Protein AF-0000000076648312 (afdb_homodimer)

Foldseek 3Di:
DVVLQVVLCVVVPPVFKDQDPVVQCLQADDQQAQDGAPDTARMEGEDAALQSQLVSLQSCVVVVFFEFEGELSPFHHRLRHPNDYGYYYYHLNQADFPDDDLVQQKTKGFQRHQQVVVCVVCVVSQKHFQADDDRRHTNQQQQQQQFHDQQCLQQNTPLLWWDWFWWQFSNSDTDIQDDQHNDDPPDDNVSSVRRRNSQQGTGTTMTMTGIDGNFADKKKKKWFAAALLLLLVLLLCCLPPLPARWSGKKKWALLLLVLCCVQNDPLSVVVPDRSGIMIMTMHTHHPVSRVVSLVSSQVSSVVSHPTHIGIDPDPVSRVSSVVSVVCSVVSVVVPADPQKGKDKFKKFAPSVCLSVLQRVLVVLLVVLPWDKIKMFRSSRRMIMMMTIDRPVPPVSVVSVVVSLVVSLVVRLVRVIARHDGSRQFQRCLVSVCVNQPDVRVVVVVVVSCVRPVLSSTSANTNHHDDPVRDD/DVVLQVVLCVVVPPVFKDQDPVVQCLQADDQQAQDGAPDTARMEGEDAALQSQLVSLQSCLVVVFFEFEDELSPFHHRLRHPNPYGYYYYHLNQADFPDDDLVQQKTKGFQRHQQVVVCVVCVVSQKHFQADDDRRGTNQQQQQQQFHDQQCLPQNTPLSWWDWFWWQFSNSDTDIQDDQHNDDPPDDNVSSVRRRNSQQGTGTTMTMTGIDGNFADKKKKKWFAAALLLLLVLLLCCLPPLPARFSGKKKWALLLLVLCCVQNDPLSVVVNDDSHIMIMTMHTHHPVSRVVSLVSSQVSSVVSHPTHIGIDPDVVSRVSSVVSVVCSVVSVVVPADPQKGKDKFKKFAPSVCLSVLQRVLVVLLVVLPWDKIKMFRSSRRMIMMMTIDRPVPPVSVVSVVVSLVVSLVVRLVRVIARHDGSRCFQRCLVSVCVNQPDVRVVVVVVVSCVRPVLSSGSANTNHHDDPVRDD

Secondary structure (DSSP, 8-state):
-HHHHHHHHHHH-GGGEE--HHHHHHTT--TT-S---S---SEEE---SHHHHHHHHHHHHHHT--EEEESSS--SSSSS--SS--EEEEGGG---EEEEEGGGTEEEE-TT-BHHHHHHHHGGGTEE------TT-BHHHHHHHT---TTHHHH--GGGTEEEEEEE-TTS-EEE---S-S---SS--HHHHHTTSTTSS-EEEEEEEE-EEPPSEEEEEEEE-SSHHHHHHHHHHHHHHS----SEEEEE-HHHHHHHHHHS-HHHHTT---SS-EEEEEEEESHHHHHHHHHHHHHHTGGG-SS--EE-SSHHHHHHHHHHHHHHHHHHHHTPPTT-EEEEEEEE--GGGHHHHHHHHHHHHHTTSS-EEEEEEGGGTEEEEEEEE-TT-HHHHHHHHHHHHHHHHHHHHTT-BS-SSS--TTTTHHHHHHHHHHHHHHHHHHHHHHH-TT--BSTTSSSPPPTTS--/-HHHHHHHHHHH-GGGEE--HHHHHHTT--TT-S---S---SEEE---SHHHHHHHHHHHHHHT--EEEESSS--SSSSS--SS--EEEEGGG---EEEEETTTTEEEE-TT-BHHHHHHHHGGGTEE------TT-BHHHHHHHT---TTHHHH--GGGTEEEEEEE-TTS-EEE---S-S---SS--HHHHHTTSTTSS-EEEEEEEE-EEPPSEEEEEEEE-SSHHHHHHHHHHHHHHS----SEEEEE-HHHHHHHHHHS-HHHHTT---SS-EEEEEEEESHHHHHHHHHHHHHHTGGG-SS--EE-SSHHHHHHHHHHHHHHHHHHHHTPPTT-EEEEEEEE--GGGHHHHHHHHHHHHHTTSS-EEEEEEGGGTEEEEEEEE-TT-HHHHHHHHHHHHHHHHHHHHTT-BS-SSS--TTTTHHHHHHHHHHHHHHHHHHHHHHH-TT--BSTTSSSPPPTTS--

Structure (mmCIF, N/CA/C/O backbone):
data_AF-0000000076648312-model_v1
#
loop_
_entity.id
_entity.type
_entity.pdbx_description
1 polymer 'D-lactate dehydrogenase (cytochrome)'
#
loop_
_atom_site.group_PDB
_atom_site.id
_atom_site.type_symbol
_atom_site.label_atom_id
_atom_site.label_alt_id
_atom_site.label_comp_id
_atom_site.label_asym_id
_atom_site.label_entity_id
_atom_site.label_seq_id
_atom_site.pdbx_PDB_ins_code
_atom_site.Cartn_x
_atom_site.Cartn_y
_atom_site.Cartn_z
_atom_site.occupancy
_atom_site.B_iso_or_equiv
_atom_site.auth_seq_id
_atom_site.auth_comp_id
_atom_site.auth_asym_id
_atom_site.auth_atom_id
_atom_site.pdbx_PDB_model_num
ATOM 1 N N . MET A 1 1 ? -26.594 9.453 26.062 1 91.06 1 MET A N 1
ATOM 2 C CA . MET A 1 1 ? -25.141 9.547 26.125 1 91.06 1 MET A CA 1
ATOM 3 C C . MET A 1 1 ? -24.641 9.383 27.547 1 91.06 1 MET A C 1
ATOM 5 O O . MET A 1 1 ? -23.703 8.617 27.797 1 91.06 1 MET A O 1
ATOM 9 N N . LEU A 1 2 ? -25.453 9.938 28.5 1 90.62 2 LEU A N 1
ATOM 10 C CA . LEU A 1 2 ? -25.016 9.828 29.891 1 90.62 2 LEU A CA 1
ATOM 11 C C . LEU A 1 2 ? -25.188 8.406 30.406 1 90.62 2 LEU A C 1
ATOM 13 O O . LEU A 1 2 ? -24.391 7.926 31.203 1 90.62 2 LEU A O 1
ATOM 17 N N . GLN A 1 3 ? -26.219 7.742 29.969 1 93.94 3 GLN A N 1
ATOM 18 C CA . GLN A 1 3 ? -26.438 6.352 30.344 1 93.94 3 GLN A CA 1
ATOM 19 C C . GLN A 1 3 ? -25.297 5.461 29.875 1 93.94 3 GLN A C 1
ATOM 21 O O . GLN A 1 3 ? -24.844 4.574 30.609 1 93.94 3 GLN A O 1
ATOM 26 N N . ALA A 1 4 ? -24.875 5.703 28.672 1 95.62 4 ALA A N 1
ATOM 27 C CA . ALA A 1 4 ? -23.734 4.949 28.141 1 95.62 4 ALA A CA 1
ATOM 28 C C . ALA A 1 4 ? -22.484 5.176 29 1 95.62 4 ALA A C 1
ATOM 30 O O . ALA A 1 4 ? -21.797 4.223 29.359 1 95.62 4 ALA A O 1
ATOM 31 N N . ALA A 1 5 ? -22.203 6.395 29.344 1 95.94 5 ALA A N 1
ATOM 32 C CA . ALA A 1 5 ? -21.016 6.73 30.141 1 95.94 5 ALA A CA 1
ATOM 33 C C . ALA A 1 5 ? -21.094 6.086 31.516 1 95.94 5 ALA A C 1
ATOM 35 O O . ALA A 1 5 ? -20.078 5.617 32.031 1 95.94 5 ALA A O 1
ATOM 36 N N . GLU A 1 6 ? -22.281 6.094 32.062 1 95.81 6 GLU A N 1
ATOM 37 C CA . GLU A 1 6 ? -22.469 5.488 33.375 1 95.81 6 GLU A CA 1
ATOM 38 C C . GLU A 1 6 ? -22.266 3.977 33.344 1 95.81 6 GLU A C 1
ATOM 40 O O . GLU A 1 6 ? -21.625 3.404 34.219 1 95.81 6 GLU A O 1
ATOM 45 N N . GLU A 1 7 ? -22.828 3.422 32.312 1 97.19 7 GLU A N 1
ATOM 46 C CA . GLU A 1 7 ? -22.641 1.982 32.156 1 97.19 7 GLU A CA 1
ATOM 47 C C . GLU A 1 7 ? -21.172 1.639 31.938 1 97.19 7 GLU A C 1
ATOM 49 O O . GLU A 1 7 ? -20.672 0.642 32.469 1 97.19 7 GLU A O 1
ATOM 54 N N . ILE A 1 8 ? -20.5 2.412 31.188 1 97.44 8 ILE A N 1
ATOM 55 C CA . ILE A 1 8 ? -19.078 2.209 30.938 1 97.44 8 ILE A CA 1
ATOM 56 C C . ILE A 1 8 ? -18.281 2.381 32.219 1 97.44 8 ILE A C 1
ATOM 58 O O . ILE A 1 8 ? -17.359 1.611 32.5 1 97.44 8 ILE A O 1
ATOM 62 N N . THR A 1 9 ? -18.688 3.348 33.031 1 96.06 9 THR A N 1
ATOM 63 C CA . THR A 1 9 ? -18.047 3.561 34.312 1 96.06 9 THR A CA 1
ATOM 64 C C . THR A 1 9 ? -18.203 2.328 35.219 1 96.06 9 THR A C 1
ATOM 66 O O . THR A 1 9 ? -17.281 1.95 35.938 1 96.06 9 THR A O 1
ATOM 69 N N . GLY A 1 10 ? -19.328 1.762 35.188 1 95.69 10 GLY A N 1
ATOM 70 C CA . GLY A 1 10 ? -19.578 0.543 35.938 1 95.69 10 GLY A CA 1
ATOM 71 C C . GLY A 1 10 ? -18.688 -0.609 35.5 1 95.69 10 GLY A C 1
ATOM 72 O O . GLY A 1 10 ? -18.266 -1.409 36.344 1 95.69 10 GLY A O 1
ATOM 73 N N . PHE A 1 11 ? -18.406 -0.655 34.281 1 94.69 11 PHE A N 1
ATOM 74 C CA . PHE A 1 11 ? -17.609 -1.742 33.75 1 94.69 11 PHE A CA 1
ATOM 75 C C . PHE A 1 11 ? -16.125 -1.475 33.938 1 94.69 11 PHE A C 1
ATOM 77 O O . PHE A 1 11 ? -15.375 -2.361 34.375 1 94.69 11 PHE A O 1
ATOM 84 N N . LEU A 1 12 ? -15.578 -0.224 33.625 1 95.38 12 LEU A N 1
ATOM 85 C CA . LEU A 1 12 ? -14.156 0.091 33.625 1 95.38 12 LEU A CA 1
ATOM 86 C C . LEU A 1 12 ? -13.688 0.583 34.969 1 95.38 12 LEU A C 1
ATOM 88 O O . LEU A 1 12 ? -12.5 0.482 35.312 1 95.38 12 LEU A O 1
ATOM 92 N N . GLY A 1 13 ? -14.539 1.138 35.75 1 93.38 13 GLY A N 1
ATOM 93 C CA . GLY A 1 13 ? -14.18 1.819 37 1 93.38 13 GLY A CA 1
ATOM 94 C C . GLY A 1 13 ? -14.188 3.33 36.875 1 93.38 13 GLY A C 1
ATOM 95 O O . GLY A 1 13 ? -14.07 3.867 35.75 1 93.38 13 GLY A O 1
ATOM 96 N N . ASP A 1 14 ? -14.219 4.035 37.938 1 90.88 14 ASP A N 1
ATOM 97 C CA . ASP A 1 14 ? -14.367 5.484 38 1 90.88 14 ASP A CA 1
ATOM 98 C C . ASP A 1 14 ? -13.125 6.184 37.438 1 90.88 14 ASP A C 1
ATOM 100 O O . ASP A 1 14 ? -13.227 7.262 36.844 1 90.88 14 ASP A O 1
ATOM 104 N N . ASP A 1 15 ? -12.086 5.59 37.562 1 92.69 15 ASP A N 1
ATOM 105 C CA . ASP A 1 15 ? -10.836 6.219 37.156 1 92.69 15 ASP A CA 1
ATOM 106 C C . ASP A 1 15 ? -10.68 6.195 35.625 1 92.69 15 ASP A C 1
ATOM 108 O O . ASP A 1 15 ? -9.836 6.906 35.062 1 92.69 15 ASP A O 1
ATOM 112 N N . ALA A 1 16 ? -11.523 5.473 35.031 1 94.94 16 ALA A N 1
ATOM 113 C CA . ALA A 1 16 ? -11.383 5.297 33.594 1 94.94 16 ALA A CA 1
ATOM 114 C C . ALA A 1 16 ? -12.297 6.25 32.812 1 94.94 16 ALA A C 1
ATOM 116 O O . ALA A 1 16 ? -12.289 6.281 31.594 1 94.94 16 ALA A O 1
ATOM 117 N N . VAL A 1 17 ? -13.047 7.047 33.469 1 96.75 17 VAL A N 1
ATOM 118 C CA . VAL A 1 17 ? -13.977 7.984 32.844 1 96.75 17 VAL A CA 1
ATOM 119 C C . VAL A 1 17 ? -13.844 9.359 33.5 1 96.75 17 VAL A C 1
ATOM 121 O O . VAL A 1 17 ? -13.734 9.461 34.75 1 96.75 17 VAL A O 1
ATOM 124 N N . THR A 1 18 ? -13.75 10.375 32.75 1 97.12 18 THR A N 1
ATOM 125 C CA . THR A 1 18 ? -13.695 11.719 33.312 1 97.12 18 THR A CA 1
ATOM 126 C C . THR A 1 18 ? -14.711 12.633 32.656 1 97.12 18 THR A C 1
ATOM 128 O O . THR A 1 18 ? -15.031 12.453 31.469 1 97.12 18 THR A O 1
ATOM 131 N N . TYR A 1 19 ? -15.219 13.555 33.438 1 96.5 19 TYR A N 1
ATOM 132 C CA . TYR A 1 19 ? -16.156 14.57 33 1 96.5 19 TYR A CA 1
ATOM 133 C C . TYR A 1 19 ? -15.578 15.969 33.156 1 96.5 19 TYR A C 1
ATOM 135 O O . TYR A 1 19 ? -16.297 16.969 33.031 1 96.5 19 TYR A O 1
ATOM 143 N N . ASP A 1 20 ? -14.266 16.016 33.438 1 97.44 20 ASP A N 1
ATOM 144 C CA . ASP A 1 20 ? -13.586 17.281 33.688 1 97.44 20 ASP A CA 1
ATOM 145 C C . ASP A 1 20 ? -13.625 18.188 32.469 1 97.44 20 ASP A C 1
ATOM 147 O O . ASP A 1 20 ? -13.242 17.781 31.359 1 97.44 20 ASP A O 1
ATOM 151 N N . ALA A 1 21 ? -14.008 19.406 32.625 1 97.12 21 ALA A N 1
ATOM 152 C CA . ALA A 1 21 ? -14.234 20.344 31.516 1 97.12 21 ALA A CA 1
ATOM 153 C C . ALA A 1 21 ? -12.945 20.641 30.766 1 97.12 21 ALA A C 1
ATOM 155 O O . ALA A 1 21 ? -12.953 20.781 29.531 1 97.12 21 ALA A O 1
ATOM 156 N N . GLU A 1 22 ? -11.852 20.766 31.469 1 97.12 22 GLU A N 1
ATOM 157 C CA . GLU A 1 22 ? -10.578 21.062 30.812 1 97.12 22 GLU A CA 1
ATOM 158 C C . GLU A 1 22 ? -10.117 19.891 29.953 1 97.12 22 GLU A C 1
ATOM 160 O O . GLU A 1 22 ? -9.57 20.094 28.859 1 97.12 22 GLU A O 1
ATOM 165 N N . VAL A 1 23 ? -10.359 18.703 30.484 1 97.62 23 VAL A N 1
ATOM 166 C CA . VAL A 1 23 ? -10 17.5 29.75 1 97.62 23 VAL A CA 1
ATOM 167 C C . VAL A 1 23 ? -10.859 17.375 28.484 1 97.62 23 VAL A C 1
ATOM 169 O O . VAL A 1 23 ? -10.359 17.078 27.406 1 97.62 23 VAL A O 1
ATOM 172 N N . LEU A 1 24 ? -12.148 17.625 28.656 1 97.94 24 LEU A N 1
ATOM 173 C CA . LEU A 1 24 ? -13.062 17.594 27.516 1 97.94 24 LEU A CA 1
ATOM 174 C C . LEU A 1 24 ? -12.641 18.594 26.453 1 97.94 24 LEU A C 1
ATOM 176 O O . LEU A 1 24 ? -12.68 18.297 25.25 1 97.94 24 LEU A O 1
ATOM 180 N N . GLU A 1 25 ? -12.219 19.797 26.859 1 97 25 GLU A N 1
ATOM 181 C CA . GLU A 1 25 ? -11.781 20.828 25.922 1 97 25 GLU A CA 1
ATOM 182 C C . GLU A 1 25 ? -10.523 20.406 25.172 1 97 25 GLU A C 1
ATOM 184 O O . GLU A 1 25 ? -10.445 20.562 23.953 1 97 25 GLU A O 1
ATOM 189 N N . HIS A 1 26 ? -9.617 19.828 25.859 1 95.88 26 HIS A N 1
ATOM 190 C CA . HIS A 1 26 ? -8.359 19.391 25.281 1 95.88 26 HIS A CA 1
ATOM 191 C C . HIS A 1 26 ? -8.586 18.281 24.266 1 95.88 26 HIS A C 1
ATOM 193 O O . HIS A 1 26 ? -7.871 18.188 23.266 1 95.88 26 HIS A O 1
ATOM 199 N N . HIS A 1 27 ? -9.594 17.5 24.484 1 97.88 27 HIS A N 1
ATOM 200 C CA . HIS A 1 27 ? -9.844 16.328 23.641 1 97.88 27 HIS A CA 1
ATOM 201 C C . HIS A 1 27 ? -10.75 16.688 22.469 1 97.88 27 HIS A C 1
ATOM 203 O O . HIS A 1 27 ? -11.039 15.844 21.609 1 97.88 27 HIS A O 1
ATOM 209 N N . GLY A 1 28 ? -11.188 17.891 22.359 1 96.62 28 GLY A N 1
ATOM 210 C CA . GLY A 1 28 ? -12.078 18.281 21.281 1 96.62 28 GLY A CA 1
ATOM 211 C C . GLY A 1 28 ? -11.594 19.5 20.516 1 96.62 28 GLY A C 1
ATOM 212 O O . GLY A 1 28 ? -12.188 19.875 19.5 1 96.62 28 GLY A O 1
ATOM 213 N N . HIS A 1 29 ? -10.492 20.078 21.016 1 93.38 29 HIS A N 1
ATOM 214 C CA . HIS A 1 29 ? -10.016 21.328 20.422 1 93.38 29 HIS A CA 1
ATOM 215 C C . HIS A 1 29 ? -8.492 21.328 20.297 1 93.38 29 HIS A C 1
ATOM 217 O O . HIS A 1 29 ? -7.797 20.766 21.141 1 93.38 29 HIS A O 1
ATOM 223 N N . SER A 1 30 ? -8.062 21.891 19.203 1 89.31 30 SER A N 1
ATOM 224 C CA . SER A 1 30 ? -6.633 22.094 19 1 89.31 30 SER A CA 1
ATOM 225 C C . SER A 1 30 ? -6.348 23.484 18.453 1 89.31 30 SER A C 1
ATOM 227 O O . SER A 1 30 ? -6.996 23.938 17.5 1 89.31 30 SER A O 1
ATOM 229 N N . ASP A 1 31 ? -5.375 24.172 19.016 1 81.56 31 ASP A N 1
ATOM 230 C CA . ASP A 1 31 ? -4.992 25.516 18.578 1 81.56 31 ASP A CA 1
ATOM 231 C C . ASP A 1 31 ? -4.23 25.469 17.25 1 81.56 31 ASP A C 1
ATOM 233 O O . ASP A 1 31 ? -4.094 26.484 16.578 1 81.56 31 ASP A O 1
ATOM 237 N N . TRP A 1 32 ? -3.791 24.375 16.953 1 80.12 32 TRP A N 1
ATOM 238 C CA . TRP A 1 32 ? -2.992 24.297 15.727 1 80.12 32 TRP A CA 1
ATOM 239 C C . TRP A 1 32 ? -3.799 23.703 14.586 1 80.12 32 TRP A C 1
ATOM 241 O O . TRP A 1 32 ? -3.312 23.609 13.453 1 80.12 32 TRP A O 1
ATOM 251 N N . SER A 1 33 ? -4.973 23.297 14.906 1 88.12 33 SER A N 1
ATOM 252 C CA . SER A 1 33 ? -5.836 22.75 13.867 1 88.12 33 SER A CA 1
ATOM 253 C C . SER A 1 33 ? -6.52 23.859 13.078 1 88.12 33 SER A C 1
ATOM 255 O O . SER A 1 33 ? -6.938 24.875 13.656 1 88.12 33 SER A O 1
ATOM 257 N N . THR A 1 34 ? -6.605 23.703 11.82 1 86.31 34 THR A N 1
ATOM 258 C CA . THR A 1 34 ? -7.285 24.641 10.938 1 86.31 34 THR A CA 1
ATOM 259 C C . THR A 1 34 ? -8.797 24.594 11.148 1 86.31 34 THR A C 1
ATOM 261 O O . THR A 1 34 ? -9.5 25.562 10.852 1 86.31 34 THR A O 1
ATOM 264 N N . ALA A 1 35 ? -9.211 23.469 11.641 1 90 35 ALA A N 1
ATOM 265 C CA . ALA A 1 35 ? -10.648 23.297 11.828 1 90 35 ALA A CA 1
ATOM 266 C C . ALA A 1 35 ? -10.953 22.734 13.219 1 90 35 ALA A C 1
ATOM 268 O O . ALA A 1 35 ? -10.234 21.859 13.711 1 90 35 ALA A O 1
ATOM 269 N N . ASN A 1 36 ? -11.938 23.328 13.844 1 92.19 36 ASN A N 1
ATOM 270 C CA . ASN A 1 36 ? -12.445 22.891 15.141 1 92.19 36 ASN A CA 1
ATOM 271 C C . ASN A 1 36 ? -13.969 22.859 15.164 1 92.19 36 ASN A C 1
ATOM 273 O O . ASN A 1 36 ? -14.617 23.188 14.172 1 92.19 36 ASN A O 1
ATOM 277 N N . SER A 1 37 ? -14.516 22.297 16.172 1 93.62 37 SER A N 1
ATOM 278 C CA . SER A 1 37 ? -15.953 22.312 16.406 1 93.62 37 SER A CA 1
ATOM 279 C C . SER A 1 37 ? -16.297 22.953 17.734 1 93.62 37 SER A C 1
ATOM 281 O O . SER A 1 37 ? -15.445 23.094 18.609 1 93.62 37 SER A O 1
ATOM 283 N N . CYS A 1 38 ? -17.547 23.391 17.828 1 92.56 38 CYS A N 1
ATOM 284 C CA . CYS A 1 38 ? -18 24.016 19.078 1 92.56 38 CYS A CA 1
ATOM 285 C C . CYS A 1 38 ? -18.438 22.953 20.094 1 92.56 38 CYS A C 1
ATOM 287 O O . CYS A 1 38 ? -18.344 23.188 21.297 1 92.56 38 CYS A O 1
ATOM 289 N N . GLU A 1 39 ? -18.844 21.812 19.656 1 95 39 GLU A N 1
ATOM 290 C CA . GLU A 1 39 ? -19.312 20.75 20.547 1 95 39 GLU A CA 1
ATOM 291 C C . GLU A 1 39 ? -18.141 19.984 21.141 1 95 39 GLU A C 1
ATOM 293 O O . GLU A 1 39 ? -17.016 20.047 20.625 1 95 39 GLU A O 1
ATOM 298 N N . ARG A 1 40 ? -18.453 19.375 22.312 1 97.19 40 ARG A N 1
ATOM 299 C CA . ARG A 1 40 ? -17.484 18.531 23 1 97.19 40 ARG A CA 1
ATOM 300 C C . ARG A 1 40 ? -18.125 17.203 23.406 1 97.19 40 ARG A C 1
ATOM 302 O O . ARG A 1 40 ? -19.344 17.094 23.5 1 97.19 40 ARG A O 1
ATOM 309 N N . ALA A 1 41 ? -17.281 16.234 23.562 1 97.38 41 ALA A N 1
ATOM 310 C CA . ALA A 1 41 ? -17.75 14.953 24.109 1 97.38 41 ALA A CA 1
ATOM 311 C C . ALA A 1 41 ? -18.328 15.141 25.5 1 97.38 41 ALA A C 1
ATOM 313 O O . ALA A 1 41 ? -18 16.094 26.203 1 97.38 41 ALA A O 1
ATOM 314 N N . ILE A 1 42 ? -19.188 14.234 25.922 1 96.94 42 ILE A N 1
ATOM 315 C CA . ILE A 1 42 ? -19.812 14.328 27.234 1 96.94 42 ILE A CA 1
ATOM 316 C C . ILE A 1 42 ? -18.875 13.75 28.297 1 96.94 42 ILE A C 1
ATOM 318 O O . ILE A 1 42 ? -19 14.062 29.484 1 96.94 42 ILE A O 1
ATOM 322 N N . ALA A 1 43 ? -18 12.898 27.828 1 98 43 ALA A N 1
ATOM 323 C CA . ALA A 1 43 ? -17 12.273 28.703 1 98 43 ALA A CA 1
ATOM 324 C C . ALA A 1 43 ? -15.812 11.758 27.891 1 98 43 ALA A C 1
ATOM 326 O O . ALA A 1 43 ? -15.914 11.578 26.688 1 98 43 ALA A O 1
ATOM 327 N N . VAL A 1 44 ? -14.695 11.633 28.5 1 98.44 44 VAL A N 1
ATOM 328 C CA . VAL A 1 44 ? -13.523 10.961 27.969 1 98.44 44 VAL A CA 1
ATOM 329 C C . VAL A 1 44 ? -13.297 9.641 28.703 1 98.44 44 VAL A C 1
ATOM 331 O O . VAL A 1 44 ? -13.359 9.594 29.938 1 98.44 44 VAL A O 1
ATOM 334 N N . VAL A 1 45 ? -13.156 8.594 28 1 98.44 45 VAL A N 1
ATOM 335 C CA . VAL A 1 45 ? -12.906 7.281 28.578 1 98.44 45 VAL A CA 1
ATOM 336 C C . VAL A 1 45 ? -11.508 6.805 28.219 1 98.44 45 VAL A C 1
ATOM 338 O O . VAL A 1 45 ? -11.008 7.113 27.125 1 98.44 45 VAL A O 1
ATOM 341 N N . TYR A 1 46 ? -10.836 6.059 29.109 1 98.5 46 TYR A N 1
ATOM 342 C CA . TYR A 1 46 ? -9.461 5.594 28.938 1 98.5 46 TYR A CA 1
ATOM 343 C C . TYR A 1 46 ? -9.391 4.07 29 1 98.5 46 TYR A C 1
ATOM 345 O O . TYR A 1 46 ? -9.102 3.498 30.047 1 98.5 46 TYR A O 1
ATOM 353 N N . PRO A 1 47 ? -9.586 3.396 27.844 1 98.5 47 PRO A N 1
ATOM 354 C CA . PRO A 1 47 ? -9.453 1.938 27.859 1 98.5 47 PRO A CA 1
ATOM 355 C C . PRO A 1 47 ? -8.008 1.477 27.953 1 98.5 47 PRO A C 1
ATOM 357 O O . PRO A 1 47 ? -7.086 2.248 27.672 1 98.5 47 PRO A O 1
ATOM 360 N N . ARG A 1 48 ? -7.867 0.197 28.359 1 98 48 ARG A N 1
ATOM 361 C CA . ARG A 1 48 ? -6.523 -0.337 28.547 1 98 48 ARG A CA 1
ATOM 362 C C . ARG A 1 48 ? -6.34 -1.645 27.781 1 98 48 ARG A C 1
ATOM 364 O O . ARG A 1 48 ? -5.25 -2.221 27.781 1 98 48 ARG A O 1
ATOM 371 N N . SER A 1 49 ? -7.387 -2.094 27.125 1 98.31 49 SER A N 1
ATOM 372 C CA . SER A 1 49 ? -7.305 -3.346 26.391 1 98.31 49 SER A CA 1
ATOM 373 C C . SER A 1 49 ? -8.32 -3.377 25.25 1 98.31 49 SER A C 1
ATOM 375 O O . SER A 1 49 ? -9.25 -2.576 25.219 1 98.31 49 SER A O 1
ATOM 377 N N . THR A 1 50 ? -8.047 -4.293 24.344 1 98.75 50 THR A N 1
ATOM 378 C CA . THR A 1 50 ? -8.969 -4.5 23.234 1 98.75 50 THR A CA 1
ATOM 379 C C . THR A 1 50 ? -10.359 -4.875 23.75 1 98.75 50 THR A C 1
ATOM 381 O O . THR A 1 50 ? -11.367 -4.406 23.219 1 98.75 50 THR A O 1
ATOM 384 N N . GLU A 1 51 ? -10.422 -5.699 24.75 1 98.56 51 GLU A N 1
ATOM 385 C CA . GLU A 1 51 ? -11.695 -6.129 25.328 1 98.56 51 GLU A CA 1
ATOM 386 C C . GLU A 1 51 ? -12.477 -4.941 25.891 1 98.56 51 GLU A C 1
ATOM 388 O O . GLU A 1 51 ? -13.695 -4.867 25.734 1 98.56 51 GLU A O 1
ATOM 393 N N . GLU A 1 52 ? -11.758 -4.059 26.578 1 98.62 52 GLU A N 1
ATOM 394 C CA . GLU A 1 52 ? -12.414 -2.869 27.109 1 98.62 52 GLU A CA 1
ATOM 395 C C . GLU A 1 52 ? -12.961 -1.987 25.984 1 98.62 52 GLU A C 1
ATOM 397 O O . GLU A 1 52 ? -14.086 -1.489 26.078 1 98.62 52 GLU A O 1
ATOM 402 N N . VAL A 1 53 ? -12.18 -1.811 24.922 1 98.88 53 VAL A N 1
ATOM 403 C CA . VAL A 1 53 ? -12.641 -1.015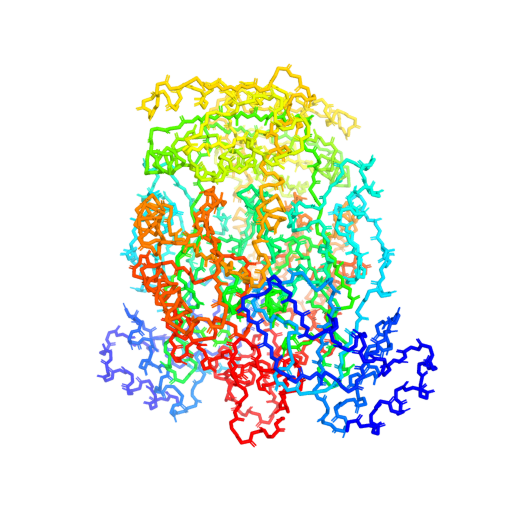 23.781 1 98.88 53 VAL A CA 1
ATOM 404 C C . VAL A 1 53 ? -13.875 -1.665 23.156 1 98.88 53 VAL A C 1
ATOM 406 O O . VAL A 1 53 ? -14.828 -0.976 22.797 1 98.88 53 VAL A O 1
ATOM 409 N N . SER A 1 54 ? -13.82 -2.971 23.031 1 98.88 54 SER A N 1
ATOM 410 C CA . SER A 1 54 ? -14.945 -3.723 22.469 1 98.88 54 SER A CA 1
ATOM 411 C C . SER A 1 54 ? -16.203 -3.518 23.312 1 98.88 54 SER A C 1
ATOM 413 O O . SER A 1 54 ? -17.281 -3.291 22.75 1 98.88 54 SER A O 1
ATOM 415 N N . THR A 1 55 ? -16.094 -3.602 24.594 1 98.69 55 THR A N 1
ATOM 416 C CA . THR A 1 55 ? -17.234 -3.416 25.484 1 98.69 55 THR A CA 1
ATOM 417 C C . THR A 1 55 ? -17.766 -1.993 25.391 1 98.69 55 THR A C 1
ATOM 419 O O . THR A 1 55 ? -18.984 -1.787 25.344 1 98.69 55 THR A O 1
ATOM 422 N N . ILE A 1 56 ? -16.891 -1.026 25.344 1 98.75 56 ILE A N 1
ATOM 423 C CA . ILE A 1 56 ? -17.297 0.367 25.188 1 98.75 56 ILE A CA 1
ATOM 424 C C . ILE A 1 56 ? -18.094 0.525 23.891 1 98.75 56 ILE A C 1
ATOM 426 O O . ILE A 1 56 ? -19.172 1.144 23.891 1 98.75 56 ILE A O 1
ATOM 430 N N . ALA A 1 57 ? -17.594 -0.055 22.797 1 98.75 57 ALA A N 1
ATOM 431 C CA . ALA A 1 57 ? -18.266 0.043 21.5 1 98.75 57 ALA A CA 1
ATOM 432 C C . ALA A 1 57 ? -19.672 -0.579 21.562 1 98.75 57 ALA A C 1
ATOM 434 O O . ALA A 1 57 ? -20.625 -0.026 21.031 1 98.75 57 ALA A O 1
ATOM 435 N N . ARG A 1 58 ? -19.781 -1.723 22.219 1 98.5 58 ARG A N 1
ATOM 436 C CA . ARG A 1 58 ? -21.062 -2.385 22.359 1 98.5 58 ARG A CA 1
ATOM 437 C C . ARG A 1 58 ? -22.062 -1.496 23.094 1 98.5 58 ARG A C 1
ATOM 439 O O . ARG A 1 58 ? -23.219 -1.384 22.703 1 98.5 58 ARG A O 1
ATOM 446 N N . ILE A 1 59 ? -21.609 -0.918 24.172 1 98.44 59 ILE A N 1
ATOM 447 C CA . ILE A 1 59 ? -22.469 -0.062 24.984 1 98.44 59 ILE A CA 1
ATOM 448 C C . ILE A 1 59 ? -22.875 1.169 24.188 1 98.44 59 ILE A C 1
ATOM 450 O O . ILE A 1 59 ? -24.062 1.542 24.172 1 98.44 59 ILE A O 1
ATOM 454 N N . CYS A 1 60 ? -21.891 1.794 23.516 1 98.19 60 CYS A N 1
ATOM 455 C CA . CYS A 1 60 ? -22.203 2.969 22.703 1 98.19 60 CYS A CA 1
ATOM 456 C C . CYS A 1 60 ? -23.188 2.627 21.594 1 98.19 60 CYS A C 1
ATOM 458 O O . CYS A 1 60 ? -24.062 3.428 21.266 1 98.19 60 CYS A O 1
ATOM 460 N N . SER A 1 61 ? -22.984 1.457 21 1 97.56 61 SER A N 1
ATOM 461 C CA . SER A 1 61 ? -23.922 1.014 19.969 1 97.56 61 SER A CA 1
ATOM 462 C C . SER A 1 61 ? -25.328 0.825 20.531 1 97.56 61 SER A C 1
ATOM 464 O O . SER A 1 61 ? -26.297 1.234 19.906 1 97.56 61 SER A O 1
ATOM 466 N N . LYS A 1 62 ? -25.422 0.204 21.672 1 97.19 62 LYS A N 1
ATOM 467 C CA . LYS A 1 62 ? -26.703 -0.02 22.344 1 97.19 62 LYS A CA 1
ATOM 468 C C . LYS A 1 62 ? -27.438 1.293 22.562 1 97.19 62 LYS A C 1
ATOM 470 O O . LYS A 1 62 ? -28.656 1.365 22.344 1 97.19 62 LYS A O 1
ATOM 475 N N . TYR A 1 63 ? -26.766 2.338 22.875 1 97.06 63 TYR A N 1
ATOM 476 C CA . TYR A 1 63 ? -27.391 3.607 23.234 1 97.06 63 TYR A CA 1
ATOM 477 C C . TYR A 1 63 ? -27.266 4.613 22.094 1 97.06 63 TYR A C 1
ATOM 479 O O . TYR A 1 63 ? -27.656 5.777 22.234 1 97.06 63 TYR A O 1
ATOM 487 N N . ARG A 1 64 ? -26.641 4.238 20.969 1 96.19 64 ARG A N 1
ATOM 488 C CA . ARG A 1 64 ? -26.453 5.07 19.781 1 96.19 64 ARG A CA 1
ATOM 489 C C . ARG A 1 64 ? -25.672 6.332 20.125 1 96.19 64 ARG A C 1
ATOM 491 O O . ARG A 1 64 ? -26.094 7.441 19.781 1 96.19 64 ARG A O 1
ATOM 498 N N . VAL A 1 65 ? -24.594 6.148 20.781 1 97.38 65 VAL A N 1
ATOM 499 C CA . VAL A 1 65 ? -23.703 7.242 21.172 1 97.38 65 VAL A CA 1
ATOM 500 C C . VAL A 1 65 ? -22.5 7.301 20.234 1 97.38 65 VAL A C 1
ATOM 502 O O . VAL A 1 65 ? -21.797 6.305 20.047 1 97.38 65 VAL A O 1
ATOM 505 N N . PRO A 1 66 ? -22.234 8.484 19.625 1 97.62 66 PRO A N 1
ATOM 506 C CA . PRO A 1 66 ? -21.031 8.633 18.797 1 97.62 66 PRO A CA 1
ATOM 507 C C . PRO A 1 66 ? -19.75 8.336 19.562 1 97.62 66 PRO A C 1
ATOM 509 O O . PRO A 1 66 ? -19.641 8.656 20.75 1 97.62 66 PRO A O 1
ATOM 512 N N . MET A 1 67 ? -18.844 7.711 18.906 1 98.56 67 MET A N 1
ATOM 513 C CA . MET A 1 67 ? -17.531 7.359 19.438 1 98.56 67 MET A CA 1
ATOM 514 C C . MET A 1 67 ? -16.422 8.094 18.688 1 98.56 67 MET A C 1
ATOM 516 O O . MET A 1 67 ? -16.312 7.977 17.469 1 98.56 67 MET A O 1
ATOM 520 N N . ILE A 1 68 ? -15.617 8.82 19.406 1 98.44 68 ILE A N 1
ATOM 521 C CA . ILE A 1 68 ? -14.523 9.57 18.797 1 98.44 68 ILE A CA 1
ATOM 522 C C . ILE A 1 68 ? -13.188 9.078 19.344 1 98.44 68 ILE A C 1
ATOM 524 O O . ILE A 1 68 ? -12.773 9.477 20.438 1 98.44 68 ILE A O 1
ATOM 528 N N . PRO A 1 69 ? -12.484 8.242 18.562 1 98.56 69 PRO A N 1
ATOM 529 C CA . PRO A 1 69 ? -11.156 7.84 19.016 1 98.56 69 PRO A CA 1
ATOM 530 C C . PRO A 1 69 ? -10.172 9.008 19.078 1 98.56 69 PRO A C 1
ATOM 532 O O . PRO A 1 69 ? -10.25 9.93 18.25 1 98.56 69 PRO A O 1
ATOM 535 N N . PHE A 1 70 ? -9.297 8.953 20.078 1 98.44 70 PHE A N 1
ATOM 536 C CA . PHE A 1 70 ? -8.32 10.008 20.328 1 98.44 70 PHE A CA 1
ATOM 537 C C . PHE A 1 70 ? -6.934 9.43 20.547 1 98.44 70 PHE A C 1
ATOM 539 O O . PHE A 1 70 ? -6.773 8.469 21.312 1 98.44 70 PHE A O 1
ATOM 546 N N . GLY A 1 71 ? -5.992 9.906 19.812 1 96.56 71 GLY A N 1
ATOM 547 C CA . GLY A 1 71 ? -4.594 9.562 20.016 1 96.56 71 GLY A CA 1
ATOM 548 C C . GLY A 1 71 ? -3.812 10.648 20.734 1 96.56 71 GLY A C 1
ATOM 549 O O . GLY A 1 71 ? -4.121 10.984 21.891 1 96.56 71 GLY A O 1
ATOM 550 N N . ALA A 1 72 ? -2.91 11.352 20 1 95.19 72 ALA A N 1
ATOM 551 C CA . ALA A 1 72 ? -2.049 12.352 20.625 1 95.19 72 ALA A CA 1
ATOM 552 C C . ALA A 1 72 ? -2.629 13.758 20.453 1 95.19 72 ALA A C 1
ATOM 554 O O . ALA A 1 72 ? -2.111 14.727 21.016 1 95.19 72 ALA A O 1
ATOM 555 N N . GLY A 1 73 ? -3.676 13.875 19.672 1 93.75 73 GLY A N 1
ATOM 556 C CA . GLY A 1 73 ? -4.285 15.18 19.453 1 93.75 73 GLY A CA 1
ATOM 557 C C . GLY A 1 73 ? -3.434 16.109 18.609 1 93.75 73 GLY A C 1
ATOM 558 O O . GLY A 1 73 ? -3.447 17.328 18.797 1 93.75 73 GLY A O 1
ATOM 559 N N . SER A 1 74 ? -2.715 15.523 17.672 1 90.12 74 SER A N 1
ATOM 560 C CA . SER A 1 74 ? -1.752 16.344 16.938 1 90.12 74 SER A CA 1
ATOM 561 C C . SER A 1 74 ? -2.217 16.594 15.516 1 90.12 74 SER A C 1
ATOM 563 O O . SER A 1 74 ? -1.519 17.25 14.734 1 90.12 74 SER A O 1
ATOM 565 N N . SER A 1 75 ? -3.383 16.094 15.125 1 92.5 75 SER A N 1
ATOM 566 C CA . SER A 1 75 ? -3.852 16.297 13.758 1 92.5 75 SER A CA 1
ATOM 567 C C . SER A 1 75 ? -4.25 17.75 13.508 1 92.5 75 SER A C 1
ATOM 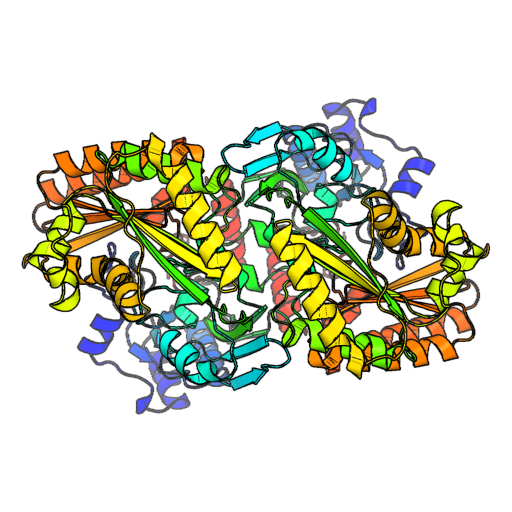569 O O . SER A 1 75 ? -4.57 18.469 14.445 1 92.5 75 SER A O 1
ATOM 571 N N . VAL A 1 76 ? -4.312 18.203 12.234 1 91.31 76 VAL A N 1
ATOM 572 C CA . VAL A 1 76 ? -4.41 19.625 11.992 1 91.31 76 VAL A CA 1
ATOM 573 C C . VAL A 1 76 ? -5.66 19.938 11.172 1 91.31 76 VAL A C 1
ATOM 575 O O . VAL A 1 76 ? -5.871 21.062 10.742 1 91.31 76 VAL A O 1
ATOM 578 N N . GLU A 1 77 ? -6.5 18.969 10.906 1 95 77 GLU A N 1
ATOM 579 C CA . GLU A 1 77 ? -7.672 19.219 10.07 1 95 77 GLU A CA 1
ATOM 580 C C . GLU A 1 77 ? -8.961 18.953 10.844 1 95 77 GLU A C 1
ATOM 582 O O . GLU A 1 77 ? -10.016 18.734 10.242 1 95 77 GLU A O 1
ATOM 587 N N . GLY A 1 78 ? -8.875 18.906 12.148 1 95.38 78 GLY A N 1
ATOM 588 C CA . GLY A 1 78 ? -10.062 18.641 12.953 1 95.38 78 GLY A CA 1
ATOM 589 C C . GLY A 1 78 ? -10.461 17.188 12.953 1 95.38 78 GLY A C 1
ATOM 590 O O . GLY A 1 78 ? -11.656 16.859 13.008 1 95.38 78 GLY A O 1
ATOM 591 N N . ASN A 1 79 ? -9.508 16.297 12.922 1 96.81 79 ASN A N 1
ATOM 592 C CA . ASN A 1 79 ? -9.758 14.867 12.805 1 96.81 79 ASN A CA 1
ATOM 593 C C . ASN A 1 79 ? -10.391 14.305 14.078 1 96.81 79 ASN A C 1
ATOM 595 O O . ASN A 1 79 ? -11.086 13.289 14.031 1 96.81 79 ASN A O 1
ATOM 599 N N . PHE A 1 80 ? -10.062 14.945 15.227 1 96.62 80 PHE A N 1
ATOM 600 C CA . PHE A 1 80 ? -10.625 14.438 16.469 1 96.62 80 PHE A CA 1
ATOM 601 C C . PHE A 1 80 ? -11.625 15.422 17.062 1 96.62 80 PHE A C 1
ATOM 603 O O . PHE A 1 80 ? -12.094 15.242 18.188 1 96.62 80 PHE A O 1
ATOM 610 N N . ALA A 1 81 ? -11.859 16.594 16.297 1 96.12 81 ALA A N 1
ATOM 611 C CA . ALA A 1 81 ? -12.93 17.5 16.703 1 96.12 81 ALA A CA 1
ATOM 612 C C . ALA A 1 81 ? -14.281 16.781 16.75 1 96.12 81 ALA A C 1
ATOM 614 O O . ALA A 1 81 ? -14.422 15.688 16.188 1 96.12 81 ALA A O 1
ATOM 615 N N . GLN A 1 82 ? -15.234 17.359 17.453 1 96.75 82 GLN A N 1
ATOM 616 C CA . GLN A 1 82 ? -16.469 16.625 17.719 1 96.75 82 GLN A CA 1
ATOM 617 C C . GLN A 1 82 ? -17.688 17.438 17.281 1 96.75 82 GLN A C 1
ATOM 619 O O . GLN A 1 82 ? -18.5 17.828 18.125 1 96.75 82 GLN A O 1
ATOM 624 N N . PRO A 1 83 ? -17.875 17.594 15.969 1 95.12 83 PRO A N 1
ATOM 625 C CA . PRO A 1 83 ? -19.094 18.281 15.523 1 95.12 83 PRO A CA 1
ATOM 626 C C . PRO A 1 83 ? -20.359 17.625 16.047 1 95.12 83 PRO A C 1
ATOM 628 O O . PRO A 1 83 ? -21.406 18.281 16.156 1 95.12 83 PRO A O 1
ATOM 631 N N . TYR A 1 84 ? -20.281 16.406 16.344 1 94.44 84 TYR A N 1
ATOM 632 C CA . TYR A 1 84 ? -21.297 15.656 17.062 1 94.44 84 TYR A CA 1
ATOM 633 C C . TYR A 1 84 ? -20.781 15.148 18.391 1 94.44 84 TYR A C 1
ATOM 635 O O . TYR A 1 84 ? -19.766 14.438 18.453 1 94.44 84 TYR A O 1
ATOM 643 N N . SER A 1 85 ? -21.531 15.586 19.406 1 95.5 85 SER A N 1
ATOM 644 C CA . SER A 1 85 ? -21.094 15.148 20.719 1 95.5 85 SER A CA 1
ATOM 645 C C . SER A 1 85 ? -21.094 13.625 20.828 1 95.5 85 SER A C 1
ATOM 647 O O . SER A 1 85 ? -21.484 12.938 19.891 1 95.5 85 SER A O 1
ATOM 649 N N . GLY A 1 86 ? -20.625 13.148 21.953 1 97 86 GLY A N 1
ATOM 650 C CA . GLY A 1 86 ? -20.5 11.719 22.172 1 97 86 GLY A CA 1
ATOM 651 C C . GLY A 1 86 ? -19.469 11.375 23.25 1 97 86 GLY A C 1
ATOM 652 O O . GLY A 1 86 ? -19.375 12.07 24.266 1 97 86 GLY A O 1
ATOM 653 N N . LEU A 1 87 ? -18.922 10.211 23 1 98.12 87 LEU A N 1
ATOM 654 C CA . LEU A 1 87 ? -17.875 9.75 23.906 1 98.12 87 LEU A CA 1
ATOM 655 C C . LEU A 1 87 ? -16.516 9.781 23.234 1 98.12 87 LEU A C 1
ATOM 657 O O . LEU A 1 87 ? -16.344 9.234 22.141 1 98.12 87 LEU A O 1
ATOM 661 N N . CYS A 1 88 ? -15.578 10.5 23.844 1 98.62 88 CYS A N 1
ATOM 662 C CA . CYS A 1 88 ? -14.203 10.461 23.375 1 98.62 88 CYS A CA 1
ATOM 663 C C . CYS A 1 88 ? -13.453 9.273 23.969 1 98.62 88 CYS A C 1
ATOM 665 O O . CYS A 1 88 ? -13.43 9.102 25.188 1 98.62 88 CYS A O 1
ATOM 667 N N . ILE A 1 89 ? -12.906 8.453 23.156 1 98.81 89 ILE A N 1
ATOM 668 C CA . ILE A 1 89 ? -12.172 7.27 23.594 1 98.81 89 ILE A CA 1
ATOM 669 C C . ILE A 1 89 ? -10.672 7.504 23.438 1 98.81 89 ILE A C 1
ATOM 671 O O . ILE A 1 89 ? -10.133 7.367 22.328 1 98.81 89 ILE A O 1
ATOM 675 N N . ASP A 1 90 ? -10.031 7.84 24.516 1 98.75 90 ASP A N 1
ATOM 676 C CA . ASP A 1 90 ? -8.609 8.148 24.531 1 98.75 90 ASP A CA 1
ATOM 677 C C . ASP A 1 90 ? -7.766 6.879 24.625 1 98.75 90 ASP A C 1
ATOM 679 O O . ASP A 1 90 ? -7.789 6.191 25.656 1 98.75 90 ASP A O 1
ATOM 683 N N . MET A 1 91 ? -6.957 6.648 23.641 1 98.56 91 MET A N 1
ATOM 684 C CA . MET A 1 91 ? -6.223 5.391 23.516 1 98.56 91 MET A CA 1
ATOM 685 C C . MET A 1 91 ? -4.859 5.492 24.188 1 98.56 91 MET A C 1
ATOM 687 O O . MET A 1 91 ? -4.055 4.559 24.109 1 98.56 91 MET A O 1
ATOM 691 N N . SER A 1 92 ? -4.516 6.527 24.875 1 97.44 92 SER A N 1
ATOM 692 C CA . SER A 1 92 ? -3.176 6.844 25.359 1 97.44 92 SER A CA 1
ATOM 693 C C . SER A 1 92 ? -2.691 5.812 26.375 1 97.44 92 SER A C 1
ATOM 695 O O . SER A 1 92 ? -1.485 5.617 26.547 1 97.44 92 SER A O 1
ATOM 697 N N . TYR A 1 93 ? -3.648 5.109 27.047 1 97.81 93 TYR A N 1
ATOM 698 C CA . TYR A 1 93 ? -3.225 4.164 28.062 1 97.81 93 TYR A CA 1
ATOM 699 C C . TYR A 1 93 ? -2.984 2.783 27.469 1 97.81 93 TYR A C 1
ATOM 701 O O . TYR A 1 93 ? -2.5 1.88 28.156 1 97.81 93 TYR A O 1
ATOM 709 N N . MET A 1 94 ? -3.322 2.615 26.266 1 98.5 94 MET A N 1
ATOM 710 C CA . MET A 1 94 ? -2.912 1.434 25.516 1 98.5 94 MET A CA 1
ATOM 711 C C . MET A 1 94 ? -1.586 1.676 24.797 1 98.5 94 MET A C 1
ATOM 713 O O . MET A 1 94 ? -1.547 1.791 23.562 1 98.5 94 MET A O 1
ATOM 717 N N . ASP A 1 95 ? -0.479 1.63 25.547 1 98.38 95 ASP A N 1
ATOM 718 C CA . ASP A 1 95 ? 0.803 2.117 25.047 1 98.38 95 ASP A CA 1
ATOM 719 C C . ASP A 1 95 ? 1.893 1.061 25.219 1 98.38 95 ASP A C 1
ATOM 721 O O . ASP A 1 95 ? 3.047 1.389 25.5 1 98.38 95 ASP A O 1
ATOM 725 N N . GLN A 1 96 ? 1.508 -0.161 25.016 1 98.38 96 GLN A N 1
ATOM 726 C CA . GLN A 1 96 ? 2.475 -1.234 25.203 1 98.38 96 GLN A CA 1
ATOM 727 C C . GLN A 1 96 ? 2.963 -1.791 23.875 1 98.38 96 GLN A C 1
ATOM 729 O O . GLN A 1 96 ? 2.207 -1.837 22.906 1 98.38 96 GLN A O 1
ATOM 734 N N . VAL A 1 97 ? 4.227 -2.189 23.906 1 98.44 97 VAL A N 1
ATOM 735 C CA . VAL A 1 97 ? 4.73 -3.102 22.875 1 98.44 97 VAL A CA 1
ATOM 736 C C . VAL A 1 97 ? 4.309 -4.531 23.219 1 98.44 97 VAL A C 1
ATOM 738 O O . VAL A 1 97 ? 4.723 -5.086 24.234 1 98.44 97 VAL A O 1
ATOM 741 N N . ILE A 1 98 ? 3.504 -5.113 22.406 1 98.38 98 ILE A N 1
ATOM 742 C CA . ILE A 1 98 ? 2.93 -6.426 22.672 1 98.38 98 ILE A CA 1
ATOM 743 C C . ILE A 1 98 ? 3.936 -7.512 22.297 1 98.38 98 ILE A C 1
ATOM 745 O O . ILE A 1 98 ? 4.059 -8.523 22.984 1 98.38 98 ILE A O 1
ATOM 749 N N . ALA A 1 99 ? 4.598 -7.363 21.156 1 98.38 99 ALA A N 1
ATOM 750 C CA . ALA A 1 99 ? 5.586 -8.32 20.656 1 98.38 99 ALA A CA 1
ATOM 751 C C . ALA A 1 99 ? 6.586 -7.648 19.734 1 98.38 99 ALA A C 1
ATOM 753 O O . ALA A 1 99 ? 6.219 -6.773 18.938 1 98.38 99 ALA A O 1
ATOM 754 N N . PHE A 1 100 ? 7.832 -8.008 19.938 1 98.19 100 PHE A N 1
ATOM 755 C CA . PHE A 1 100 ? 8.914 -7.562 19.078 1 98.19 100 PHE A CA 1
ATOM 756 C C . PHE A 1 100 ? 9.617 -8.75 18.438 1 98.19 100 PHE A C 1
ATOM 758 O O . PHE A 1 100 ? 10.141 -9.625 19.125 1 98.19 100 PHE A O 1
ATOM 765 N N . HIS A 1 101 ? 9.539 -8.805 17.062 1 97 101 HIS A N 1
ATOM 766 C CA . HIS A 1 101 ? 10.133 -9.898 16.297 1 97 101 HIS A CA 1
ATOM 767 C C . HIS A 1 101 ? 11.242 -9.391 15.383 1 97 101 HIS A C 1
ATOM 769 O O . HIS A 1 101 ? 11.078 -9.352 14.164 1 97 101 HIS A O 1
ATOM 775 N N . PRO A 1 102 ? 12.445 -9.156 15.898 1 94.44 102 PRO A N 1
ATOM 776 C CA . PRO A 1 102 ? 13.523 -8.617 15.062 1 94.44 102 PRO A CA 1
ATOM 777 C C . PRO A 1 102 ? 13.891 -9.547 13.914 1 94.44 102 PRO A C 1
ATOM 779 O O . PRO A 1 102 ? 14.266 -9.078 12.836 1 94.44 102 PRO A O 1
ATOM 782 N N . GLU A 1 103 ? 13.75 -10.82 14.102 1 91.94 103 GLU A N 1
ATOM 783 C CA . GLU A 1 103 ? 14.102 -11.789 13.062 1 91.94 103 GLU A CA 1
ATOM 784 C C . GLU A 1 103 ? 13.133 -11.711 11.891 1 91.94 103 GLU A C 1
ATOM 786 O O . GLU A 1 103 ? 13.469 -12.109 10.773 1 91.94 103 GLU A O 1
ATOM 791 N N . ASP A 1 104 ? 11.93 -11.289 12.172 1 94.69 104 ASP A N 1
ATOM 792 C CA . ASP A 1 104 ? 10.914 -11.125 11.133 1 94.69 104 ASP A CA 1
ATOM 793 C C . ASP A 1 104 ? 10.789 -9.664 10.711 1 94.69 104 ASP A C 1
ATOM 795 O O . ASP A 1 104 ? 9.992 -9.328 9.836 1 94.69 104 ASP A O 1
ATOM 799 N N . MET A 1 105 ? 11.508 -8.797 11.383 1 94.06 105 MET A N 1
ATOM 800 C CA . MET A 1 105 ? 11.523 -7.359 11.141 1 94.06 105 MET A CA 1
ATOM 801 C C . MET A 1 105 ? 10.125 -6.766 11.266 1 94.06 105 MET A C 1
ATOM 803 O O . MET A 1 105 ? 9.68 -6.031 10.383 1 94.06 105 MET A O 1
ATOM 807 N N . ASP A 1 106 ? 9.453 -7.121 12.336 1 97.12 106 ASP A N 1
ATOM 808 C CA . ASP A 1 106 ? 8.156 -6.512 12.617 1 97.12 106 ASP A CA 1
ATOM 809 C C . ASP A 1 106 ? 7.934 -6.379 14.125 1 97.12 106 ASP A C 1
ATOM 811 O O . ASP A 1 106 ? 8.703 -6.918 14.922 1 97.12 106 ASP A O 1
ATOM 815 N N . ILE A 1 107 ? 6.977 -5.574 14.469 1 98.56 107 ILE A N 1
ATOM 816 C CA . ILE A 1 107 ? 6.672 -5.281 15.859 1 98.56 107 ILE A CA 1
ATOM 817 C C . ILE A 1 107 ? 5.172 -5.062 16.031 1 98.56 107 ILE A C 1
ATOM 819 O O . ILE A 1 107 ? 4.516 -4.52 15.141 1 98.56 107 ILE A O 1
ATOM 823 N N . VAL A 1 108 ? 4.586 -5.613 17.062 1 98.75 108 VAL A N 1
ATOM 824 C CA . VAL A 1 108 ? 3.176 -5.441 17.406 1 98.75 108 VAL A CA 1
ATOM 825 C C . VAL A 1 108 ? 3.035 -4.453 18.562 1 98.75 108 VAL A C 1
ATOM 827 O O . VAL A 1 108 ? 3.609 -4.652 19.625 1 98.75 108 VAL A O 1
ATOM 830 N N . VAL A 1 109 ? 2.295 -3.41 18.344 1 98.88 109 VAL A N 1
ATOM 831 C CA . VAL A 1 109 ? 2.193 -2.373 19.359 1 98.88 109 VAL A CA 1
ATOM 832 C C . VAL A 1 109 ? 0.732 -1.967 19.547 1 98.88 109 VAL A C 1
ATOM 834 O O . VAL A 1 109 ? -0.095 -2.193 18.656 1 98.88 109 VAL A O 1
ATOM 837 N N . GLN A 1 110 ? 0.44 -1.439 20.688 1 98.88 110 GLN A N 1
ATOM 838 C CA . GLN A 1 110 ? -0.846 -0.794 20.938 1 98.88 110 GLN A CA 1
ATOM 839 C C . GLN A 1 110 ? -0.867 0.621 20.359 1 98.88 110 GLN A C 1
ATOM 841 O O . GLN A 1 110 ? 0.182 1.179 20.031 1 98.88 110 GLN A O 1
ATOM 846 N N . PRO A 1 111 ? -2.049 1.186 20.141 1 98.75 111 PRO A N 1
ATOM 847 C CA . PRO A 1 111 ? -2.188 2.428 19.375 1 98.75 111 PRO A CA 1
ATOM 848 C C . PRO A 1 111 ? -1.648 3.645 20.125 1 98.75 111 PRO A C 1
ATOM 850 O O . PRO A 1 111 ? -1.345 4.668 19.516 1 98.75 111 PRO A O 1
ATOM 853 N N . GLY A 1 112 ? -1.509 3.621 21.406 1 98.75 112 GLY A N 1
ATOM 854 C CA . GLY A 1 112 ? -1.08 4.77 22.203 1 98.75 112 GLY A CA 1
ATOM 855 C C . GLY A 1 112 ? 0.427 4.934 22.234 1 98.75 112 GLY A C 1
ATOM 856 O O . GLY A 1 112 ? 0.934 5.918 22.781 1 98.75 112 GLY A O 1
ATOM 857 N N . VAL A 1 113 ? 1.152 4.031 21.609 1 98.75 113 VAL A N 1
ATOM 858 C CA . VAL A 1 113 ? 2.611 4.078 21.594 1 98.75 113 VAL A CA 1
ATOM 859 C C . VAL A 1 113 ? 3.084 5.285 20.797 1 98.75 113 VAL A C 1
ATOM 861 O O . VAL A 1 113 ? 2.611 5.516 19.688 1 98.75 113 VAL A O 1
ATOM 864 N N . ASN A 1 114 ? 3.969 6.055 21.422 1 98.44 114 ASN A N 1
ATOM 865 C CA . ASN A 1 114 ? 4.637 7.125 20.688 1 98.44 114 ASN A CA 1
ATOM 866 C C . ASN A 1 114 ? 5.723 6.578 19.766 1 98.44 114 ASN A C 1
ATOM 868 O O . ASN A 1 114 ? 6.543 5.758 20.188 1 98.44 114 ASN A O 1
ATOM 872 N N . TRP A 1 115 ? 5.773 7.055 18.578 1 97.81 115 TRP A N 1
ATOM 873 C CA . TRP A 1 115 ? 6.648 6.445 17.578 1 97.81 115 TRP A CA 1
ATOM 874 C C . TRP A 1 115 ? 8.117 6.703 17.922 1 97.81 115 TRP A C 1
ATOM 876 O O . TRP A 1 115 ? 8.977 5.867 17.641 1 97.81 115 TRP A O 1
ATOM 886 N N . MET A 1 116 ? 8.438 7.891 18.5 1 96.81 116 MET A N 1
ATOM 887 C CA . MET A 1 116 ? 9.82 8.172 18.859 1 96.81 116 MET A CA 1
ATOM 888 C C . MET A 1 116 ? 10.289 7.246 19.984 1 96.81 116 MET A C 1
ATOM 890 O O . MET A 1 116 ? 11.406 6.73 19.938 1 96.81 116 MET A O 1
ATOM 894 N N . ASP A 1 117 ? 9.43 7.125 20.953 1 97.75 117 ASP A N 1
ATOM 895 C CA . ASP A 1 117 ? 9.734 6.199 22.031 1 97.75 117 ASP A CA 1
ATOM 896 C C . ASP A 1 117 ? 9.938 4.781 21.5 1 97.75 117 ASP A C 1
ATOM 898 O O . ASP A 1 117 ? 10.844 4.07 21.938 1 97.75 117 ASP A O 1
ATOM 902 N N . LEU A 1 118 ? 9.086 4.445 20.625 1 98.56 118 LEU A N 1
ATOM 903 C CA . LEU A 1 118 ? 9.188 3.129 20 1 98.56 118 LEU A CA 1
ATOM 904 C C . LEU A 1 118 ? 10.555 2.934 19.359 1 98.56 118 LEU A C 1
ATOM 906 O O . LEU A 1 118 ? 11.234 1.943 19.625 1 98.56 118 LEU A O 1
ATOM 910 N N . ASN A 1 119 ? 10.992 3.814 18.547 1 97.81 119 ASN A N 1
ATOM 911 C CA . ASN A 1 119 ? 12.258 3.697 17.844 1 97.81 119 ASN A CA 1
ATOM 912 C C . ASN A 1 119 ? 13.445 3.723 18.797 1 97.81 119 ASN A C 1
ATOM 914 O O . ASN A 1 119 ? 14.438 3.033 18.594 1 97.81 119 ASN A O 1
ATOM 918 N N . SER A 1 120 ? 13.312 4.539 19.797 1 97.38 120 SER A N 1
ATOM 919 C CA . SER A 1 120 ? 14.352 4.555 20.812 1 97.38 120 SER A CA 1
ATOM 920 C C . SER A 1 120 ? 14.484 3.195 21.5 1 97.38 120 SER A C 1
ATOM 922 O O . SER A 1 120 ? 15.594 2.717 21.734 1 97.38 120 SER A O 1
ATOM 924 N N . GLN A 1 121 ? 13.383 2.605 21.766 1 97.62 121 GLN A N 1
ATOM 925 C CA . GLN A 1 121 ? 13.344 1.33 22.469 1 97.62 121 GLN A CA 1
ATOM 926 C C . GLN A 1 121 ? 13.977 0.219 21.641 1 97.62 121 GLN A C 1
ATOM 928 O O . GLN A 1 121 ? 14.594 -0.7 22.188 1 97.62 121 GLN A O 1
ATOM 933 N N . ILE A 1 122 ? 13.844 0.319 20.328 1 97.5 122 ILE A N 1
ATOM 934 C CA . ILE A 1 122 ? 14.281 -0.821 19.531 1 97.5 122 ILE A CA 1
ATOM 935 C C . ILE A 1 122 ? 15.555 -0.462 18.781 1 97.5 122 ILE A C 1
ATOM 937 O O . ILE A 1 122 ? 16.016 -1.231 17.938 1 97.5 122 ILE A O 1
ATOM 941 N N . ALA A 1 123 ? 16.188 0.569 19.062 1 95.69 123 ALA A N 1
ATOM 942 C CA . ALA A 1 123 ? 17.312 1.104 18.312 1 95.69 123 ALA A CA 1
ATOM 943 C C . ALA A 1 123 ? 18.469 0.111 18.281 1 95.69 123 ALA A C 1
ATOM 945 O O . ALA A 1 123 ? 19.172 -0.004 17.266 1 95.69 123 ALA A O 1
ATOM 946 N N . SER A 1 124 ? 18.719 -0.604 19.328 1 95.75 124 SER A N 1
ATOM 947 C CA . SER A 1 124 ? 19.844 -1.521 19.438 1 95.75 124 SER A CA 1
ATOM 948 C C . SER A 1 124 ? 19.688 -2.711 18.5 1 95.75 124 SER A C 1
ATOM 950 O O . SER A 1 124 ? 20.656 -3.424 18.234 1 95.75 124 SER A O 1
ATOM 952 N N . SER A 1 125 ? 18.453 -2.928 18.016 1 94.06 125 SER A N 1
ATOM 953 C CA . SER A 1 125 ? 18.203 -4.051 17.125 1 94.06 125 SER A CA 1
ATOM 954 C C . SER A 1 125 ? 18.703 -3.754 15.711 1 94.06 125 SER A C 1
ATOM 956 O O . SER A 1 125 ? 18.797 -4.656 14.875 1 94.06 125 SER A O 1
ATOM 958 N N . GLY A 1 126 ? 18.984 -2.508 15.422 1 93.31 126 GLY A N 1
ATOM 959 C CA . GLY A 1 126 ? 19.359 -2.115 14.07 1 93.31 126 GLY A CA 1
ATOM 960 C C . GLY A 1 126 ? 18.156 -1.897 13.164 1 93.31 126 GLY A C 1
ATOM 961 O O . GLY A 1 126 ? 18.297 -1.729 11.953 1 93.31 126 GLY A O 1
ATOM 962 N N . LEU A 1 127 ? 16.953 -1.931 13.75 1 95.38 127 LEU A N 1
ATOM 963 C CA . LEU A 1 127 ? 15.719 -1.725 13.008 1 95.38 127 LEU A CA 1
ATOM 964 C C . LEU A 1 127 ? 15.008 -0.465 13.484 1 95.38 127 LEU A C 1
ATOM 966 O O . LEU A 1 127 ? 15.273 0.027 14.578 1 95.38 127 LEU A O 1
ATOM 970 N N . PHE A 1 128 ? 14.164 0.051 12.633 1 96.25 128 PHE A N 1
ATOM 971 C CA . PHE A 1 128 ? 13.352 1.191 13.047 1 96.25 128 PHE A CA 1
ATOM 972 C C . PHE A 1 128 ? 12.062 1.26 12.234 1 96.25 128 PHE A C 1
ATOM 974 O O . PHE A 1 128 ? 11.961 0.655 11.164 1 96.25 128 PHE A O 1
ATOM 981 N N . ALA A 1 129 ? 11.031 1.894 12.812 1 97.5 129 ALA A N 1
ATOM 982 C CA . ALA A 1 129 ? 9.836 2.291 12.078 1 97.5 129 ALA A CA 1
ATOM 983 C C . ALA A 1 129 ? 10.055 3.605 11.336 1 97.5 129 ALA A C 1
ATOM 985 O O . ALA A 1 129 ? 10.312 4.641 11.953 1 97.5 129 ALA A O 1
ATOM 986 N N . PRO A 1 130 ? 9.867 3.623 10.047 1 95.81 130 PRO A N 1
ATOM 987 C CA . PRO A 1 130 ? 10.461 4.695 9.25 1 95.81 130 PRO A CA 1
ATOM 988 C C . PRO A 1 130 ? 9.609 5.961 9.234 1 95.81 130 PRO A C 1
ATOM 990 O O . PRO A 1 130 ? 10.07 7.02 8.797 1 95.81 130 PRO A O 1
ATOM 993 N N . MET A 1 131 ? 8.383 5.965 9.625 1 94.5 131 MET A N 1
ATOM 994 C CA . MET A 1 131 ? 7.574 7.18 9.57 1 94.5 131 MET A CA 1
ATOM 995 C C . MET A 1 131 ? 8.117 8.234 10.523 1 94.5 131 MET A C 1
ATOM 997 O O . MET A 1 131 ? 8.617 7.914 11.602 1 94.5 131 MET A O 1
ATOM 1001 N N . ASP A 1 132 ? 8.109 9.484 10.078 1 92.31 132 ASP A N 1
ATOM 1002 C CA . ASP A 1 132 ? 8.688 10.57 10.859 1 92.31 132 ASP A CA 1
ATOM 1003 C C . ASP A 1 132 ? 7.75 11.781 10.891 1 92.31 132 ASP A C 1
ATOM 1005 O O . ASP A 1 132 ? 8.141 12.883 10.5 1 92.31 132 ASP A O 1
ATOM 1009 N N . PRO A 1 133 ? 6.566 11.57 11.422 1 92.38 133 PRO A N 1
ATOM 1010 C CA . PRO A 1 133 ? 5.656 12.711 11.586 1 92.38 133 PRO A CA 1
ATOM 1011 C C . PRO A 1 133 ? 6.023 13.594 12.781 1 92.38 133 PRO A C 1
ATOM 1013 O O . PRO A 1 133 ? 7.195 13.664 13.156 1 92.38 133 PRO A O 1
ATOM 1016 N N . SER A 1 134 ? 5.012 14.336 13.289 1 88.06 134 SER A N 1
ATOM 1017 C CA . SER A 1 134 ? 5.238 15.125 14.492 1 88.06 134 SER A CA 1
ATOM 1018 C C . SER A 1 134 ? 5.742 14.242 15.633 1 88.06 134 SER A C 1
ATOM 1020 O O . SER A 1 134 ? 5.277 13.117 15.812 1 88.06 134 SER A O 1
ATOM 1022 N N . PRO A 1 135 ? 6.637 14.758 16.453 1 89.69 135 PRO A N 1
ATOM 1023 C CA . PRO A 1 135 ? 7.234 13.961 17.531 1 89.69 135 PRO A CA 1
ATOM 1024 C C . PRO A 1 135 ? 6.203 13.453 18.531 1 89.69 135 PRO A C 1
ATOM 1026 O O . PRO A 1 135 ? 6.449 12.469 19.234 1 89.69 135 PRO A O 1
ATOM 1029 N N . THR A 1 136 ? 5.078 14.055 18.578 1 91.75 136 THR A N 1
ATOM 1030 C CA . THR A 1 136 ? 4.102 13.695 19.594 1 91.75 136 THR A CA 1
ATOM 1031 C C . THR A 1 136 ? 3.135 12.641 19.078 1 91.75 136 THR A C 1
ATOM 1033 O O . THR A 1 136 ? 2.322 12.102 19.828 1 91.75 136 THR A O 1
ATOM 1036 N N . ALA A 1 137 ? 3.195 12.297 17.875 1 95.81 137 ALA A N 1
ATOM 1037 C CA . ALA A 1 137 ? 2.211 11.406 17.25 1 95.81 137 ALA A CA 1
ATOM 1038 C C . ALA A 1 137 ? 2.25 10.023 17.891 1 95.81 137 ALA A C 1
ATOM 1040 O O . ALA A 1 137 ? 3.316 9.547 18.297 1 95.81 137 ALA A O 1
ATOM 1041 N N . SER A 1 138 ? 1.129 9.445 18.078 1 98.25 138 SER A N 1
ATOM 1042 C CA . SER A 1 138 ? 0.996 8.055 18.484 1 98.25 138 SER A CA 1
ATOM 1043 C C . SER A 1 138 ? 0.687 7.148 17.297 1 98.25 138 SER A C 1
ATOM 1045 O O . SER A 1 138 ? 0.124 7.602 16.297 1 98.25 138 SER A O 1
ATOM 1047 N N . VAL A 1 139 ? 0.997 5.871 17.422 1 98.69 139 VAL A N 1
ATOM 1048 C CA . VAL A 1 139 ? 0.872 4.926 16.312 1 98.69 139 VAL A CA 1
ATOM 1049 C C . VAL A 1 139 ? -0.58 4.863 15.852 1 98.69 139 VAL A C 1
ATOM 1051 O O . VAL A 1 139 ? -0.85 4.82 14.648 1 98.69 139 VAL A O 1
ATOM 1054 N N . GLY A 1 140 ? -1.523 4.883 16.766 1 98.62 140 GLY A N 1
ATOM 1055 C CA . GLY A 1 140 ? -2.926 4.863 16.375 1 98.62 140 GLY A CA 1
ATOM 1056 C C . GLY A 1 140 ? -3.324 6.047 15.516 1 98.62 140 GLY A C 1
ATOM 1057 O O . GLY A 1 140 ? -4.039 5.891 14.531 1 98.62 140 GLY A O 1
ATOM 1058 N N . GLY A 1 141 ? -2.883 7.246 15.953 1 98 141 GLY A N 1
ATOM 1059 C CA . GLY A 1 141 ? -3.133 8.43 15.148 1 98 141 GLY A CA 1
ATOM 1060 C C . GLY A 1 141 ? -2.467 8.383 13.781 1 98 141 GLY A C 1
ATOM 1061 O O . GLY A 1 141 ? -3.053 8.797 12.781 1 98 141 GLY A O 1
ATOM 1062 N N . MET A 1 142 ? -1.241 7.836 13.758 1 98.38 142 MET A N 1
ATOM 1063 C CA . MET A 1 142 ? -0.494 7.703 12.516 1 98.38 142 MET A CA 1
ATOM 1064 C C . MET A 1 142 ? -1.246 6.82 11.523 1 98.38 142 MET A C 1
ATOM 1066 O O . MET A 1 142 ? -1.355 7.156 10.344 1 98.38 142 MET A O 1
ATOM 1070 N N . VAL A 1 143 ? -1.788 5.707 12.008 1 98.62 143 VAL A N 1
ATOM 1071 C CA . VAL A 1 143 ? -2.551 4.785 11.18 1 98.62 143 VAL A CA 1
ATOM 1072 C C . VAL A 1 143 ? -3.836 5.457 10.703 1 98.62 143 VAL A C 1
ATOM 1074 O O . VAL A 1 143 ? -4.152 5.43 9.508 1 98.62 143 VAL A O 1
ATOM 1077 N N . SER A 1 144 ? -4.527 6.145 11.555 1 98.12 144 SER A N 1
ATOM 1078 C CA . SER A 1 144 ? -5.848 6.691 11.273 1 98.12 144 SER A CA 1
ATOM 1079 C C . SER A 1 144 ? -5.777 7.793 10.219 1 98.12 144 SER A C 1
ATOM 1081 O O . SER A 1 144 ? -6.727 7.996 9.461 1 98.12 144 SER A O 1
ATOM 1083 N N . THR A 1 145 ? -4.66 8.469 10.164 1 97.56 145 THR A N 1
ATOM 1084 C CA . THR A 1 145 ? -4.559 9.594 9.242 1 97.56 145 THR A CA 1
ATOM 1085 C C . THR A 1 145 ? -3.705 9.227 8.031 1 97.56 145 THR A C 1
ATOM 1087 O O . THR A 1 145 ? -3.502 10.047 7.137 1 97.56 145 THR A O 1
ATOM 1090 N N . ASN A 1 146 ? -3.189 7.98 8.008 1 98 146 ASN A N 1
ATOM 1091 C CA . ASN A 1 146 ? -2.188 7.648 7.004 1 98 146 ASN A CA 1
ATOM 1092 C C . ASN A 1 146 ? -1.084 8.695 6.938 1 98 146 ASN A C 1
ATOM 1094 O O . ASN A 1 146 ? -0.824 9.266 5.875 1 98 146 ASN A O 1
ATOM 1098 N N . CYS A 1 147 ? -0.467 8.883 8.031 1 96.44 147 CYS A N 1
ATOM 1099 C CA . CYS A 1 147 ? 0.505 9.961 8.164 1 96.44 147 CYS A CA 1
ATOM 1100 C C . CYS A 1 147 ? 1.727 9.703 7.293 1 96.44 147 CYS A C 1
ATOM 1102 O O . CYS A 1 147 ? 1.872 8.625 6.723 1 96.44 147 CYS A O 1
ATOM 1104 N N . SER A 1 148 ? 2.484 10.727 7.164 1 94.75 148 SER A N 1
ATOM 1105 C CA . SER A 1 148 ? 3.797 10.656 6.527 1 94.75 148 SER A CA 1
ATOM 1106 C C . SER A 1 148 ? 4.801 11.57 7.219 1 94.75 148 SER A C 1
ATOM 1108 O O . SER A 1 148 ? 4.668 11.859 8.414 1 94.75 148 SER A O 1
ATOM 1110 N N . GLY A 1 149 ? 5.73 12.062 6.582 1 90.81 149 GLY A N 1
ATOM 1111 C CA . GLY A 1 149 ? 6.82 12.883 7.09 1 90.81 149 GLY A CA 1
ATOM 1112 C C . GLY A 1 149 ? 7.984 12.992 6.125 1 90.81 149 GLY A C 1
ATOM 1113 O O . GLY A 1 149 ? 7.844 12.695 4.938 1 90.81 149 GLY A O 1
ATOM 1114 N N . THR A 1 150 ? 9.086 13.383 6.637 1 91.12 150 THR A N 1
ATOM 1115 C CA . THR A 1 150 ? 10.234 13.695 5.785 1 91.12 150 THR A CA 1
ATOM 1116 C C . THR A 1 150 ? 10.797 12.43 5.152 1 91.12 150 THR A C 1
ATOM 1118 O O . THR A 1 150 ? 11.375 12.477 4.066 1 91.12 150 THR A O 1
ATOM 1121 N N . ASN A 1 151 ? 10.508 11.336 5.793 1 93.19 151 ASN A N 1
ATOM 1122 C CA . ASN A 1 151 ? 11.062 10.078 5.305 1 93.19 151 ASN A CA 1
ATOM 1123 C C . ASN A 1 151 ? 10.188 9.461 4.219 1 93.19 151 ASN A C 1
ATOM 1125 O O . ASN A 1 151 ? 10.562 8.453 3.613 1 93.19 151 ASN A O 1
ATOM 1129 N N . ALA A 1 152 ? 9.078 10.062 3.934 1 93.31 152 ALA A N 1
ATOM 1130 C CA . ALA A 1 152 ? 8.102 9.453 3.041 1 93.31 152 ALA A CA 1
ATOM 1131 C C . ALA A 1 152 ? 8.664 9.289 1.634 1 93.31 152 ALA A C 1
ATOM 1133 O O . ALA A 1 152 ? 8.297 8.359 0.913 1 93.31 152 ALA A O 1
ATOM 1134 N N . MET A 1 153 ? 9.555 10.164 1.301 1 91.88 153 MET A N 1
ATOM 1135 C CA . MET A 1 153 ? 10.156 10.07 -0.028 1 91.88 153 MET A CA 1
ATOM 1136 C C . MET A 1 153 ? 10.805 8.703 -0.235 1 91.88 153 MET A C 1
ATOM 1138 O O . MET A 1 153 ? 10.648 8.094 -1.295 1 91.88 153 MET A O 1
ATOM 1142 N N . ARG A 1 154 ? 11.453 8.266 0.756 1 92.12 154 ARG A N 1
ATOM 1143 C CA . ARG A 1 154 ? 12.211 7.02 0.66 1 92.12 154 ARG A CA 1
ATOM 1144 C C . ARG A 1 154 ? 11.352 5.828 1.086 1 92.12 154 ARG A C 1
ATOM 1146 O O . ARG A 1 154 ? 11.43 4.754 0.485 1 92.12 154 ARG A O 1
ATOM 1153 N N . TYR A 1 155 ? 10.562 6 2.07 1 94.25 155 TYR A N 1
ATOM 1154 C CA . TYR A 1 155 ? 9.938 4.855 2.723 1 94.25 155 TYR A CA 1
ATOM 1155 C C . TYR A 1 155 ? 8.438 4.82 2.451 1 94.25 155 TYR A C 1
ATOM 1157 O O . TYR A 1 155 ? 7.75 3.869 2.832 1 94.25 155 TYR A O 1
ATOM 1165 N N . GLY A 1 156 ? 7.941 5.781 1.774 1 94.69 156 GLY A N 1
ATOM 1166 C CA . GLY A 1 156 ? 6.5 5.832 1.59 1 94.69 156 GLY A CA 1
ATOM 1167 C C . GLY A 1 156 ? 5.762 6.359 2.805 1 94.69 156 GLY A C 1
ATOM 1168 O O . GLY A 1 156 ? 6.312 7.133 3.588 1 94.69 156 GLY A O 1
ATOM 1169 N N . THR A 1 157 ? 4.496 6.098 2.857 1 97.19 157 THR A N 1
ATOM 1170 C CA . THR A 1 157 ? 3.643 6.613 3.92 1 97.19 157 THR A CA 1
ATOM 1171 C C . THR A 1 157 ? 3.215 5.492 4.863 1 97.19 157 THR A C 1
ATOM 1173 O O . THR A 1 157 ? 3.684 4.359 4.742 1 97.19 157 THR A O 1
ATOM 1176 N N . MET A 1 158 ? 2.414 5.805 5.824 1 98.06 158 MET A N 1
ATOM 1177 C CA . MET A 1 158 ? 2.053 4.867 6.883 1 98.06 158 MET A CA 1
ATOM 1178 C C . MET A 1 158 ? 1.447 3.594 6.297 1 98.06 158 MET A C 1
ATOM 1180 O O . MET A 1 158 ? 1.717 2.492 6.781 1 98.06 158 MET A O 1
ATOM 1184 N N . LYS A 1 159 ? 0.618 3.668 5.266 1 97.12 159 LYS A N 1
ATOM 1185 C CA . LYS A 1 159 ? -0.039 2.506 4.672 1 97.12 159 LYS A CA 1
ATOM 1186 C C . LYS A 1 159 ? 0.983 1.474 4.207 1 97.12 159 LYS A C 1
ATOM 1188 O O . LYS A 1 159 ? 0.675 0.283 4.117 1 97.12 159 LYS A O 1
ATOM 1193 N N . ASP A 1 160 ? 2.17 1.869 3.924 1 96.44 160 ASP A N 1
ATOM 1194 C CA . ASP A 1 160 ? 3.203 0.988 3.391 1 96.44 160 ASP A CA 1
ATOM 1195 C C . ASP A 1 160 ? 3.871 0.188 4.508 1 96.44 160 ASP A C 1
ATOM 1197 O O . ASP A 1 160 ? 4.586 -0.78 4.238 1 96.44 160 ASP A O 1
ATOM 1201 N N . TRP A 1 161 ? 3.57 0.525 5.75 1 97.62 161 TRP A N 1
ATOM 1202 C CA . TRP A 1 161 ? 4.371 -0.05 6.828 1 97.62 161 TRP A CA 1
ATOM 1203 C C . TRP A 1 161 ? 3.484 -0.775 7.836 1 97.62 161 TRP A C 1
ATOM 1205 O O . TRP A 1 161 ? 3.971 -1.272 8.852 1 97.62 161 TRP A O 1
ATOM 1215 N N . VAL A 1 162 ? 2.199 -0.851 7.562 1 98.5 162 VAL A N 1
ATOM 1216 C CA . VAL A 1 162 ? 1.27 -1.588 8.414 1 98.5 162 VAL A CA 1
ATOM 1217 C C . VAL A 1 162 ? 0.994 -2.963 7.805 1 98.5 162 VAL A C 1
ATOM 1219 O O . VAL A 1 162 ? 0.514 -3.062 6.672 1 98.5 162 VAL A O 1
ATOM 1222 N N . LEU A 1 163 ? 1.294 -3.99 8.57 1 97.81 163 LEU A N 1
ATOM 1223 C CA . LEU A 1 163 ? 1.048 -5.352 8.102 1 97.81 163 LEU A CA 1
ATOM 1224 C C . LEU A 1 163 ? -0.392 -5.766 8.383 1 97.81 163 LEU A C 1
ATOM 1226 O O . LEU A 1 163 ? -1.058 -6.332 7.512 1 97.81 163 LEU A O 1
ATOM 1230 N N . ASN A 1 164 ? -0.821 -5.535 9.523 1 98 164 ASN A N 1
ATOM 1231 C CA . ASN A 1 164 ? -2.189 -5.863 9.914 1 98 164 ASN A CA 1
ATOM 1232 C C . ASN A 1 164 ? -2.654 -5.023 11.094 1 98 164 ASN A C 1
ATOM 1234 O O . ASN A 1 164 ? -1.855 -4.316 11.719 1 98 164 ASN A O 1
ATOM 1238 N N . LEU A 1 165 ? -3.896 -5.039 11.336 1 98.88 165 LEU A N 1
ATOM 1239 C CA . LEU A 1 165 ? -4.539 -4.301 12.422 1 98.88 165 LEU A CA 1
ATOM 1240 C C . LEU A 1 165 ? -5.52 -5.188 13.18 1 98.88 165 LEU A C 1
ATOM 1242 O O . LEU A 1 165 ? -6.16 -6.059 12.586 1 98.88 165 LEU A O 1
ATOM 1246 N N . THR A 1 166 ? -5.555 -5 14.453 1 98.88 166 THR A N 1
ATOM 1247 C CA . THR A 1 166 ? -6.734 -5.379 15.219 1 98.88 166 THR A CA 1
ATOM 1248 C C . THR A 1 166 ? -7.676 -4.191 15.383 1 98.88 166 THR A C 1
ATOM 1250 O O . THR A 1 166 ? -7.262 -3.119 15.836 1 98.88 166 THR A O 1
ATOM 1253 N N . VAL A 1 167 ? -8.898 -4.383 14.977 1 98.94 167 VAL A N 1
ATOM 1254 C CA . VAL A 1 167 ? -9.844 -3.27 14.945 1 98.94 167 VAL A CA 1
ATOM 1255 C C . VAL A 1 167 ? -11.133 -3.668 15.664 1 98.94 167 VAL A C 1
ATOM 1257 O O . VAL A 1 167 ? -11.625 -4.785 15.492 1 98.94 167 VAL A O 1
ATOM 1260 N N . VAL A 1 168 ? -11.602 -2.816 16.516 1 98.94 168 VAL A N 1
ATOM 1261 C CA . VAL A 1 168 ? -12.945 -2.943 17.078 1 98.94 168 VAL A CA 1
ATOM 1262 C C . VAL A 1 168 ? -13.945 -2.215 16.188 1 98.94 168 VAL A C 1
ATOM 1264 O O . VAL A 1 168 ? -13.836 -1.005 15.977 1 98.94 168 VAL A O 1
ATOM 1267 N N . LEU A 1 169 ? -14.883 -2.922 15.656 1 98.81 169 LEU A N 1
ATOM 1268 C CA . LEU A 1 169 ? -15.922 -2.369 14.797 1 98.81 169 LEU A CA 1
ATOM 1269 C C . LEU A 1 169 ? -17 -1.681 15.617 1 98.81 169 LEU A C 1
ATOM 1271 O O . LEU A 1 169 ? -17.016 -1.796 16.844 1 98.81 169 LEU A O 1
ATOM 1275 N N . PRO A 1 170 ? -17.891 -0.922 14.984 1 98.25 170 PRO A N 1
ATOM 1276 C CA . PRO A 1 170 ? -18.891 -0.147 15.719 1 98.25 170 PRO A CA 1
ATOM 1277 C C . PRO A 1 170 ? -19.766 -1.017 16.609 1 98.25 170 PRO A C 1
ATOM 1279 O O . PRO A 1 170 ? -20.234 -0.56 17.656 1 98.25 170 PRO A O 1
ATOM 1282 N N . ASP A 1 171 ? -19.984 -2.24 16.281 1 97.75 171 ASP A N 1
ATOM 1283 C CA . ASP A 1 171 ? -20.875 -3.104 17.047 1 97.75 171 ASP A CA 1
ATOM 1284 C C . ASP A 1 171 ? -20.125 -3.846 18.141 1 97.75 171 ASP A C 1
ATOM 1286 O O . ASP A 1 171 ? -20.688 -4.711 18.812 1 97.75 171 ASP A O 1
ATOM 1290 N N . GLY A 1 172 ? -18.875 -3.609 18.219 1 98.5 172 GLY A N 1
ATOM 1291 C CA . GLY A 1 172 ? -18.062 -4.219 19.266 1 98.5 172 GLY A CA 1
ATOM 1292 C C . GLY A 1 172 ? -17.312 -5.449 18.797 1 98.5 172 GLY A C 1
ATOM 1293 O O . GLY A 1 172 ? -16.422 -5.945 19.5 1 98.5 172 GLY A O 1
ATOM 1294 N N . SER A 1 173 ? -17.594 -5.906 17.625 1 98.38 173 SER A N 1
ATOM 1295 C CA . SER A 1 173 ? -16.844 -7.051 17.109 1 98.38 173 SER A CA 1
ATOM 1296 C C . SER A 1 173 ? -15.383 -6.691 16.891 1 98.38 173 SER A C 1
ATOM 1298 O O . SER A 1 173 ? -15.055 -5.555 16.547 1 98.38 173 SER A O 1
ATOM 1300 N N . VAL A 1 174 ? -14.547 -7.66 17.188 1 98.75 174 VAL A N 1
ATOM 1301 C CA . VAL A 1 174 ? -13.109 -7.48 17.031 1 98.75 174 VAL A CA 1
ATOM 1302 C C . VAL A 1 174 ? -12.633 -8.273 15.812 1 98.75 174 VAL A C 1
ATOM 1304 O O . VAL A 1 174 ? -12.93 -9.461 15.68 1 98.75 174 VAL A O 1
ATOM 1307 N N . ILE A 1 175 ? -11.93 -7.617 14.953 1 98.75 175 ILE A N 1
ATOM 1308 C CA . ILE A 1 175 ? -11.391 -8.32 13.797 1 98.75 175 ILE A CA 1
ATOM 1309 C C . ILE A 1 175 ? -9.875 -8.102 13.727 1 98.75 175 ILE A C 1
ATOM 1311 O O . ILE A 1 175 ? -9.359 -7.113 14.242 1 98.75 175 ILE A O 1
ATOM 1315 N N . LYS A 1 176 ? -9.219 -9.055 13.227 1 98.44 176 LYS A N 1
ATOM 1316 C CA . LYS A 1 176 ? -7.84 -8.938 12.75 1 98.44 176 LYS A CA 1
ATOM 1317 C C . LYS A 1 176 ? -7.777 -8.953 11.227 1 98.44 176 LYS A C 1
ATOM 1319 O O . LYS A 1 176 ? -8.273 -9.891 10.594 1 98.44 176 LYS A O 1
ATOM 1324 N N . THR A 1 177 ? -7.16 -7.949 10.648 1 98.38 177 THR A N 1
ATOM 1325 C CA . THR A 1 177 ? -7.312 -7.73 9.211 1 98.38 177 THR A CA 1
ATOM 1326 C C . THR A 1 177 ? -6.465 -8.727 8.422 1 98.38 177 THR A C 1
ATOM 1328 O O . THR A 1 177 ? -6.773 -9.039 7.273 1 98.38 177 THR A O 1
ATOM 1331 N N . ARG A 1 178 ? -5.363 -9.141 8.914 1 97.44 178 ARG A N 1
ATOM 1332 C CA . ARG A 1 178 ? -4.43 -10.094 8.32 1 97.44 178 ARG A CA 1
ATOM 1333 C C . ARG A 1 178 ? -3.518 -10.703 9.383 1 97.44 178 ARG A C 1
ATOM 1335 O O . ARG A 1 178 ? -3.686 -10.438 10.578 1 97.44 178 ARG A O 1
ATOM 1342 N N . ARG A 1 179 ? -2.648 -11.531 8.898 1 96.81 179 ARG A N 1
ATOM 1343 C CA . ARG A 1 179 ? -1.634 -12.094 9.781 1 96.81 179 ARG A CA 1
ATOM 1344 C C . ARG A 1 179 ? -0.303 -11.367 9.617 1 96.81 179 ARG A C 1
ATOM 1346 O O . ARG A 1 179 ? -0.271 -10.141 9.484 1 96.81 179 ARG A O 1
ATOM 1353 N N . ARG A 1 180 ? 0.853 -12.07 9.711 1 97 180 ARG A N 1
ATOM 1354 C CA . ARG A 1 180 ? 2.07 -11.297 9.922 1 97 180 ARG A CA 1
ATOM 1355 C C . ARG A 1 180 ? 2.998 -11.391 8.711 1 97 180 ARG A C 1
ATOM 1357 O O . ARG A 1 180 ? 3.998 -10.68 8.633 1 97 180 ARG A O 1
ATOM 1364 N N . PRO A 1 181 ? 2.664 -12.219 7.695 1 95.56 181 PRO A N 1
ATOM 1365 C CA . PRO A 1 181 ? 3.627 -12.258 6.59 1 95.56 181 PRO A CA 1
ATOM 1366 C C . PRO A 1 181 ? 3.715 -10.938 5.836 1 95.56 181 PRO A C 1
ATOM 1368 O O . PRO A 1 181 ? 2.732 -10.195 5.77 1 95.56 181 PRO A O 1
ATOM 1371 N N . ARG A 1 182 ? 4.844 -10.695 5.23 1 91.44 182 ARG A N 1
ATOM 1372 C CA . ARG A 1 182 ? 5.086 -9.461 4.488 1 91.44 182 ARG A CA 1
ATOM 1373 C C . ARG A 1 182 ? 4.305 -9.453 3.178 1 91.44 182 ARG A C 1
ATOM 1375 O O . ARG A 1 182 ? 3.996 -8.391 2.641 1 91.44 182 ARG A O 1
ATOM 1382 N N . LYS A 1 183 ? 4.043 -10.586 2.686 1 93.62 183 LYS A N 1
ATOM 1383 C CA . LYS A 1 183 ? 3.359 -10.766 1.408 1 93.62 183 LYS A CA 1
ATOM 1384 C C . LYS A 1 183 ? 2.064 -11.555 1.584 1 93.62 183 LYS A C 1
ATOM 1386 O O . LYS A 1 183 ? 2.045 -12.586 2.262 1 93.62 183 LYS A O 1
ATOM 1391 N N . THR A 1 184 ? 0.998 -10.992 1.082 1 96.62 184 THR A N 1
ATOM 1392 C CA . THR A 1 184 ? -0.271 -11.703 1.12 1 96.62 184 THR A CA 1
ATOM 1393 C C . THR A 1 184 ? -1.194 -11.234 0.002 1 96.62 184 THR A C 1
ATOM 1395 O O . THR A 1 184 ? -1.182 -10.055 -0.364 1 96.62 184 THR A O 1
ATOM 1398 N N . SER A 1 185 ? -1.884 -12.078 -0.607 1 97.19 185 SER A N 1
ATOM 1399 C CA . SER A 1 185 ? -2.957 -11.766 -1.544 1 97.19 185 SER A CA 1
ATOM 1400 C C . SER A 1 185 ? -4.266 -12.438 -1.132 1 97.19 185 SER A C 1
ATOM 1402 O O . SER A 1 185 ? -5.098 -12.758 -1.981 1 97.19 185 SER A O 1
ATOM 1404 N N . ALA A 1 186 ? -4.418 -12.664 0.211 1 96.69 186 ALA A N 1
ATOM 1405 C CA . ALA A 1 186 ? -5.531 -13.422 0.771 1 96.69 186 ALA A CA 1
ATOM 1406 C C . ALA A 1 186 ? -6.711 -12.508 1.092 1 96.69 186 ALA A C 1
ATOM 1408 O O . ALA A 1 186 ? -6.801 -11.961 2.193 1 96.69 186 ALA A O 1
ATOM 1409 N N . GLY A 1 187 ? -7.676 -12.391 0.176 1 96.69 187 GLY A N 1
ATOM 1410 C CA . GLY A 1 187 ? -8.898 -11.656 0.44 1 96.69 187 GLY A CA 1
ATOM 1411 C C . GLY A 1 187 ? -8.758 -10.164 0.215 1 96.69 187 GLY A C 1
ATOM 1412 O O . GLY A 1 187 ? -7.781 -9.711 -0.384 1 96.69 187 GLY A O 1
ATOM 1413 N N . PHE A 1 188 ? -9.828 -9.352 0.686 1 98.19 188 PHE A N 1
ATOM 1414 C CA . PHE A 1 188 ? -9.82 -7.902 0.545 1 98.19 188 PHE A CA 1
ATOM 1415 C C . PHE A 1 188 ? -8.734 -7.281 1.411 1 98.19 188 PHE A C 1
ATOM 1417 O O . PHE A 1 188 ? -8.422 -7.785 2.492 1 98.19 188 PHE A O 1
ATOM 1424 N N . ASN A 1 189 ? -8.172 -6.25 0.921 1 98 189 ASN A N 1
ATOM 1425 C CA . ASN A 1 189 ? -7.184 -5.516 1.71 1 98 189 ASN A CA 1
ATOM 1426 C C . ASN A 1 189 ? -7.852 -4.641 2.768 1 98 189 ASN A C 1
ATOM 1428 O O . ASN A 1 189 ? -7.91 -3.42 2.623 1 98 189 ASN A O 1
ATOM 1432 N N . LEU A 1 190 ? -8.258 -5.223 3.854 1 98.62 190 LEU A N 1
ATOM 1433 C CA . LEU A 1 190 ? -8.938 -4.5 4.922 1 98.62 190 LEU A CA 1
ATOM 1434 C C . LEU A 1 190 ? -7.965 -3.607 5.684 1 98.62 190 LEU A C 1
ATOM 1436 O O . LEU A 1 190 ? -8.352 -2.557 6.199 1 98.62 190 LEU A O 1
ATOM 1440 N N . THR A 1 191 ? -6.688 -4.047 5.762 1 98.56 191 THR A N 1
ATOM 1441 C CA . THR A 1 191 ? -5.691 -3.236 6.453 1 98.56 191 THR A CA 1
ATOM 1442 C C . THR A 1 191 ? -5.652 -1.823 5.875 1 98.56 191 THR A C 1
ATOM 1444 O O . THR A 1 191 ? -5.789 -0.844 6.613 1 98.56 191 THR A O 1
ATOM 1447 N N . SER A 1 192 ? -5.555 -1.743 4.57 1 98 192 SER A N 1
ATOM 1448 C CA . SER A 1 192 ? -5.426 -0.443 3.922 1 98 192 SER A CA 1
ATOM 1449 C C . SER A 1 192 ? -6.742 0.326 3.963 1 98 192 SER A C 1
ATOM 1451 O O . SER A 1 192 ? -6.758 1.553 3.838 1 98 192 SER A O 1
ATOM 1453 N N . LEU A 1 193 ? -7.848 -0.385 4.094 1 98.5 193 LEU A N 1
ATOM 1454 C CA . LEU A 1 193 ? -9.133 0.291 4.238 1 98.5 193 LEU A CA 1
ATOM 1455 C C . LEU A 1 193 ? -9.18 1.096 5.535 1 98.5 193 LEU A C 1
ATOM 1457 O O . LEU A 1 193 ? -9.711 2.207 5.559 1 98.5 193 LEU A O 1
ATOM 1461 N N . PHE A 1 194 ? -8.586 0.559 6.582 1 98.75 194 PHE A N 1
ATOM 1462 C CA . PHE A 1 194 ? -8.641 1.219 7.883 1 98.75 194 PHE A CA 1
ATOM 1463 C C . PHE A 1 194 ? -7.551 2.277 7.996 1 98.75 194 PHE A C 1
ATOM 1465 O O . PHE A 1 194 ? -7.723 3.277 8.695 1 98.75 194 PHE A O 1
ATOM 1472 N N . VAL A 1 195 ? -6.438 2.064 7.316 1 98.62 195 VAL A N 1
ATOM 1473 C CA . VAL A 1 195 ? -5.383 3.074 7.32 1 98.62 195 VAL A CA 1
ATOM 1474 C C . VAL A 1 195 ? -5.859 4.32 6.578 1 98.62 195 VAL A C 1
ATOM 1476 O O . VAL A 1 195 ? -6.164 4.262 5.387 1 98.62 195 VAL A O 1
ATOM 1479 N N . GLY A 1 196 ? -5.996 5.41 7.273 1 98.06 196 GLY A N 1
ATOM 1480 C CA . GLY A 1 196 ? -6.449 6.648 6.664 1 98.06 196 GLY A CA 1
ATOM 1481 C C . GLY A 1 196 ? -7.949 6.855 6.777 1 98.06 196 GLY A C 1
ATOM 1482 O O . GLY A 1 196 ? -8.492 7.816 6.23 1 98.06 196 GLY A O 1
ATOM 1483 N N . SER A 1 197 ? -8.617 6.008 7.562 1 98.44 197 SER A N 1
ATOM 1484 C CA . SER A 1 197 ? -10.07 6.105 7.652 1 98.44 197 SER A CA 1
ATOM 1485 C C . SER A 1 197 ? -10.492 7.078 8.75 1 98.44 197 SER A C 1
ATOM 1487 O O . SER A 1 197 ? -11.68 7.336 8.938 1 98.44 197 SER A O 1
ATOM 1489 N N . GLU A 1 198 ? -9.523 7.613 9.508 1 98.38 198 GLU A N 1
ATOM 1490 C CA . GLU A 1 198 ? -9.688 8.664 10.508 1 98.38 198 GLU A CA 1
ATOM 1491 C C . GLU A 1 198 ? -10.625 8.219 11.625 1 98.38 198 GLU A C 1
ATOM 1493 O O . GLU A 1 198 ? -11.367 9.023 12.18 1 98.38 198 GLU A O 1
ATOM 1498 N N . GLY A 1 199 ? -10.656 6.879 11.875 1 98.25 199 GLY A N 1
ATOM 1499 C CA . GLY A 1 199 ? -11.492 6.367 12.945 1 98.25 199 GLY A CA 1
ATOM 1500 C C . GLY A 1 199 ? -12.969 6.328 12.594 1 98.25 199 GLY A C 1
ATOM 1501 O O . GLY A 1 199 ? -13.82 6.168 13.469 1 98.25 199 GLY A O 1
ATOM 1502 N N . THR A 1 200 ? -13.289 6.453 11.352 1 98.56 200 THR A N 1
ATOM 1503 C CA . THR A 1 200 ? -14.688 6.535 10.945 1 98.56 200 THR A CA 1
ATOM 1504 C C . THR A 1 200 ? -15.25 5.145 10.68 1 98.56 200 THR A C 1
ATOM 1506 O O . THR A 1 200 ? -16.469 4.98 10.539 1 98.56 200 THR A O 1
ATOM 1509 N N . LEU A 1 201 ? -14.391 4.098 10.672 1 98.69 201 LEU A N 1
ATOM 1510 C CA . LEU A 1 201 ? -14.867 2.752 10.367 1 98.69 201 LEU A CA 1
ATOM 1511 C C . LEU A 1 201 ? -14.664 1.818 11.555 1 98.69 201 LEU A C 1
ATOM 1513 O O . LEU A 1 201 ? -15.234 0.728 11.594 1 98.69 201 LEU A O 1
ATOM 1517 N N . GLY A 1 202 ? -13.898 2.18 12.469 1 98.69 202 GLY A N 1
ATOM 1518 C CA . GLY A 1 202 ? -13.562 1.368 13.633 1 98.69 202 GLY A CA 1
ATOM 1519 C C . GLY A 1 202 ? -12.414 1.932 14.438 1 98.69 202 GLY A C 1
ATOM 1520 O O . GLY A 1 202 ? -11.844 2.963 14.086 1 98.69 202 GLY A O 1
ATOM 1521 N N . ILE A 1 203 ? -12.086 1.302 15.562 1 98.88 203 ILE A N 1
ATOM 1522 C CA . ILE A 1 203 ? -11.031 1.75 16.469 1 98.88 203 ILE A CA 1
ATOM 1523 C C . ILE A 1 203 ? -9.883 0.748 16.453 1 98.88 203 ILE A C 1
ATOM 1525 O O . ILE A 1 203 ? -10.062 -0.426 16.781 1 98.88 203 ILE A O 1
ATOM 1529 N N . VAL A 1 204 ? -8.719 1.205 16.078 1 98.88 204 VAL A N 1
ATOM 1530 C CA . VAL A 1 204 ? -7.523 0.37 16.031 1 98.88 204 VAL A CA 1
ATOM 1531 C C . VAL A 1 204 ? -7 0.133 17.453 1 98.88 204 VAL A C 1
ATOM 1533 O O . VAL A 1 204 ? -6.789 1.083 18.203 1 98.88 204 VAL A O 1
ATOM 1536 N N . THR A 1 205 ? -6.766 -1.161 17.766 1 98.94 205 THR A N 1
ATOM 1537 C CA . THR A 1 205 ? -6.324 -1.453 19.125 1 98.94 205 THR A CA 1
ATOM 1538 C C . THR A 1 205 ? -4.953 -2.125 19.125 1 98.94 205 THR A C 1
ATOM 1540 O O . THR A 1 205 ? -4.266 -2.164 20.141 1 98.94 205 THR A O 1
ATOM 1543 N N . GLU A 1 206 ? -4.598 -2.713 18.031 1 98.88 206 GLU A N 1
ATOM 1544 C CA . GLU A 1 206 ? -3.252 -3.238 17.812 1 98.88 206 GLU A CA 1
ATOM 1545 C C . GLU A 1 206 ? -2.777 -2.984 16.391 1 98.88 206 GLU A C 1
ATOM 1547 O O . GLU A 1 206 ? -3.57 -3.041 15.445 1 98.88 206 GLU A O 1
ATOM 1552 N N . VAL A 1 207 ? -1.502 -2.719 16.281 1 98.88 207 VAL A N 1
ATOM 1553 C CA . VAL A 1 207 ? -0.879 -2.467 14.992 1 98.88 207 VAL A CA 1
ATOM 1554 C C . VAL A 1 207 ? 0.379 -3.32 14.852 1 98.88 207 VAL A C 1
ATOM 1556 O O . VAL A 1 207 ? 1.265 -3.281 15.703 1 98.88 207 VAL A O 1
ATOM 1559 N N . THR A 1 208 ? 0.428 -4.145 13.82 1 98.81 208 THR A N 1
ATOM 1560 C CA . THR A 1 208 ? 1.68 -4.789 13.445 1 98.81 208 THR A CA 1
ATOM 1561 C C . THR A 1 208 ? 2.406 -3.975 12.375 1 98.81 208 THR A C 1
ATOM 1563 O O . THR A 1 208 ? 1.881 -3.766 11.281 1 98.81 208 THR A O 1
ATOM 1566 N N . LEU A 1 209 ? 3.562 -3.52 12.758 1 98.62 209 LEU A N 1
ATOM 1567 C CA . LEU A 1 209 ? 4.371 -2.688 11.867 1 98.62 209 LEU A CA 1
ATOM 1568 C C . LEU A 1 209 ? 5.543 -3.479 11.297 1 98.62 209 LEU A C 1
ATOM 1570 O O . LEU A 1 209 ? 6.152 -4.285 12 1 98.62 209 LEU A O 1
ATOM 1574 N N . LYS A 1 210 ? 5.801 -3.277 10.039 1 96.69 210 LYS A N 1
ATOM 1575 C CA . LYS A 1 210 ? 7.102 -3.633 9.484 1 96.69 210 LYS A CA 1
ATOM 1576 C C . LYS A 1 210 ? 8.195 -2.695 10 1 96.69 210 LYS A C 1
ATOM 1578 O O . LYS A 1 210 ? 7.918 -1.546 10.352 1 96.69 210 LYS A O 1
ATOM 1583 N N . LEU A 1 211 ? 9.352 -3.232 10.047 1 96.38 211 LEU A N 1
ATOM 1584 C CA . LEU A 1 211 ? 10.516 -2.434 10.406 1 96.38 211 LEU A CA 1
ATOM 1585 C C . LEU A 1 211 ? 11.547 -2.439 9.281 1 96.38 211 LEU A C 1
ATOM 1587 O O . LEU A 1 211 ? 11.633 -3.402 8.516 1 96.38 211 LEU A O 1
ATOM 1591 N N . ALA A 1 212 ? 12.242 -1.397 9.141 1 93.62 212 ALA A N 1
ATOM 1592 C CA . ALA A 1 212 ? 13.328 -1.27 8.18 1 93.62 212 ALA A CA 1
ATOM 1593 C C . ALA A 1 212 ? 14.688 -1.289 8.875 1 93.62 212 ALA A C 1
ATOM 1595 O O . ALA A 1 212 ? 14.797 -0.926 10.047 1 93.62 212 ALA A O 1
ATOM 1596 N N . PRO A 1 213 ? 15.711 -1.76 8.195 1 90.94 213 PRO A N 1
ATOM 1597 C CA . PRO A 1 213 ? 17.047 -1.623 8.773 1 90.94 213 PRO A CA 1
ATOM 1598 C C . PRO A 1 213 ? 17.5 -0.167 8.875 1 90.94 213 PRO A C 1
ATOM 1600 O O . PRO A 1 213 ? 17.219 0.638 7.988 1 90.94 213 PRO A O 1
ATOM 1603 N N . ILE A 1 214 ? 18.141 0.116 9.945 1 92.5 214 ILE A N 1
ATOM 1604 C CA . ILE A 1 214 ? 18.75 1.434 10.07 1 92.5 214 ILE A CA 1
ATOM 1605 C C . ILE A 1 214 ? 19.906 1.558 9.086 1 92.5 214 ILE A C 1
ATOM 1607 O O . ILE A 1 214 ? 20.781 0.692 9.039 1 92.5 214 ILE A O 1
ATOM 1611 N N . PRO A 1 215 ? 19.875 2.57 8.211 1 89.25 215 PRO A N 1
ATOM 1612 C CA . PRO A 1 215 ? 20.984 2.713 7.273 1 89.25 215 PRO A CA 1
ATOM 1613 C C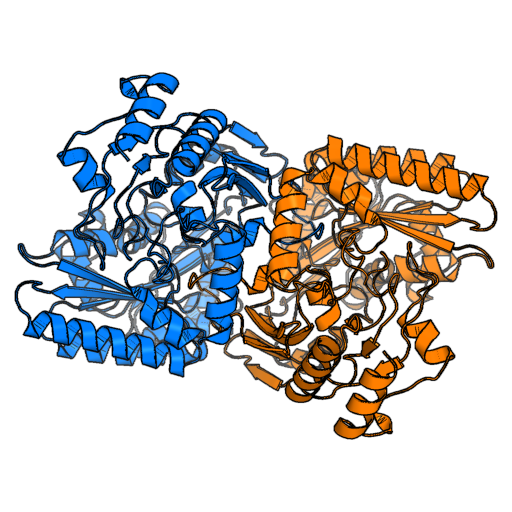 . PRO A 1 215 ? 22.344 2.812 7.973 1 89.25 215 PRO A C 1
ATOM 1615 O O . PRO A 1 215 ? 22.438 3.391 9.055 1 89.25 215 PRO A O 1
ATOM 1618 N N . GLU A 1 216 ? 23.328 2.295 7.332 1 87.19 216 GLU A N 1
ATOM 1619 C CA . GLU A 1 216 ? 24.672 2.297 7.883 1 87.19 216 GLU A CA 1
ATOM 1620 C C . GLU A 1 216 ? 25.188 3.721 8.07 1 87.19 216 GLU A C 1
ATOM 1622 O O . GLU A 1 216 ? 25.875 4.016 9.062 1 87.19 216 GLU A O 1
ATOM 1627 N N . ASP A 1 217 ? 24.938 4.516 7.098 1 91.62 217 ASP A N 1
ATOM 1628 C CA . ASP A 1 217 ? 25.422 5.891 7.133 1 91.62 217 ASP A CA 1
ATOM 1629 C C . ASP A 1 217 ? 24.391 6.855 6.559 1 91.62 217 ASP A C 1
ATOM 1631 O O . ASP A 1 217 ? 23.516 6.449 5.789 1 91.62 217 ASP A O 1
ATOM 1635 N N . THR A 1 218 ? 24.422 8.039 7.012 1 94.94 218 THR A N 1
ATOM 1636 C CA . THR A 1 218 ? 23.609 9.133 6.512 1 94.94 218 THR A CA 1
ATOM 1637 C C . THR A 1 218 ? 24.422 10.414 6.395 1 94.94 218 THR A C 1
ATOM 1639 O O . THR A 1 218 ? 25.516 10.516 6.973 1 94.94 218 THR A O 1
ATOM 1642 N N . SER A 1 219 ? 24 11.32 5.625 1 96.69 219 SER A N 1
ATOM 1643 C CA . SER A 1 219 ? 24.531 12.68 5.539 1 96.69 219 SER A CA 1
ATOM 1644 C C . SER A 1 219 ? 23.453 13.688 5.176 1 96.69 219 SER A C 1
ATOM 1646 O O . SER A 1 219 ? 22.359 13.305 4.742 1 96.69 219 SER A O 1
ATOM 1648 N N . VAL A 1 220 ? 23.719 14.938 5.465 1 97.56 220 VAL A N 1
ATOM 1649 C CA . VAL A 1 220 ? 22.797 16.016 5.156 1 97.56 220 VAL A CA 1
ATOM 1650 C C . VAL A 1 220 ? 23.516 17.109 4.379 1 97.56 220 VAL A C 1
ATOM 1652 O O . VAL A 1 220 ? 24.688 17.406 4.656 1 97.56 220 VAL A O 1
ATOM 1655 N N . ALA A 1 221 ? 22.906 17.609 3.393 1 97.44 221 ALA A N 1
ATOM 1656 C CA . ALA A 1 221 ? 23.391 18.781 2.66 1 97.44 221 ALA A CA 1
ATOM 1657 C C . ALA A 1 221 ? 22.312 19.859 2.568 1 97.44 221 ALA A C 1
ATOM 1659 O O . ALA A 1 221 ? 21.125 19.547 2.623 1 97.44 221 ALA A O 1
ATOM 1660 N N . VAL A 1 222 ? 22.781 21.047 2.498 1 97.31 222 VAL A N 1
ATOM 1661 C CA . VAL A 1 222 ? 21.906 22.203 2.375 1 97.31 222 VAL A CA 1
ATOM 1662 C C . VAL A 1 222 ? 22.375 23.094 1.228 1 97.31 222 VAL A C 1
ATOM 1664 O O . VAL A 1 222 ? 23.578 23.297 1.035 1 97.31 222 VAL A O 1
ATOM 1667 N N . VAL A 1 223 ? 21.422 23.625 0.459 1 97.62 223 VAL A N 1
ATOM 1668 C CA . VAL A 1 223 ? 21.781 24.516 -0.645 1 97.62 223 VAL A CA 1
ATOM 1669 C C . VAL A 1 223 ? 20.656 25.531 -0.871 1 97.62 223 VAL A C 1
ATOM 1671 O O . VAL A 1 223 ? 19.484 25.188 -0.819 1 97.62 223 VAL A O 1
ATOM 1674 N N . SER A 1 224 ? 21.031 26.75 -1.025 1 97.5 224 SER A N 1
ATOM 1675 C CA . SER A 1 224 ? 20.094 27.844 -1.242 1 97.5 224 SER A CA 1
ATOM 1676 C C . SER A 1 224 ? 19.906 28.125 -2.729 1 97.5 224 SER A C 1
ATOM 1678 O O . SER A 1 224 ? 20.75 27.781 -3.545 1 97.5 224 SER A O 1
ATOM 1680 N N . PHE A 1 225 ? 18.828 28.781 -3.043 1 97.75 225 PHE A N 1
ATOM 1681 C CA . PHE A 1 225 ? 18.453 29.109 -4.418 1 97.75 225 PHE A CA 1
ATOM 1682 C C . PHE A 1 225 ? 17.953 30.531 -4.516 1 97.75 225 PHE A C 1
ATOM 1684 O O . PHE A 1 225 ? 17.5 31.109 -3.523 1 97.75 225 PHE A O 1
ATOM 1691 N N . PRO A 1 226 ? 18.016 31.109 -5.727 1 95.5 226 PRO A N 1
ATOM 1692 C CA . PRO A 1 226 ? 17.594 32.5 -5.887 1 95.5 226 PRO A CA 1
ATOM 1693 C C . PRO A 1 226 ? 16.094 32.688 -5.766 1 95.5 226 PRO A C 1
ATOM 1695 O O . PRO A 1 226 ? 15.617 33.781 -5.461 1 95.5 226 PRO A O 1
ATOM 1698 N N . SER A 1 227 ? 15.367 31.641 -6.031 1 94 227 SER A N 1
ATOM 1699 C CA . SER A 1 227 ? 13.906 31.703 -5.934 1 94 227 SER A CA 1
ATOM 1700 C C . SER A 1 227 ? 13.328 30.344 -5.559 1 94 227 SER A C 1
ATOM 1702 O O . SER A 1 227 ? 14 29.312 -5.695 1 94 227 SER A O 1
ATOM 1704 N N . ILE A 1 228 ? 12.117 30.422 -5.043 1 93.44 228 ILE A N 1
ATOM 1705 C CA . ILE A 1 228 ? 11.445 29.188 -4.664 1 93.44 228 ILE A CA 1
ATOM 1706 C C . ILE A 1 228 ? 11.18 28.344 -5.906 1 93.44 228 ILE A C 1
ATOM 1708 O O . ILE A 1 228 ? 11.203 27.109 -5.848 1 93.44 228 ILE A O 1
ATOM 1712 N N . LYS A 1 229 ? 10.938 28.984 -7.012 1 91.31 229 LYS A N 1
ATOM 1713 C CA . LYS A 1 229 ? 10.758 28.297 -8.289 1 91.31 229 LYS A CA 1
ATOM 1714 C C . LYS A 1 229 ? 12.016 27.516 -8.68 1 91.31 229 LYS A C 1
ATOM 1716 O O . LYS A 1 229 ? 11.938 26.359 -9.094 1 91.31 229 LYS A O 1
ATOM 1721 N N . ALA A 1 230 ? 13.141 28.172 -8.539 1 94.19 230 ALA A N 1
ATOM 1722 C CA . ALA A 1 230 ? 14.414 27.531 -8.859 1 94.19 230 ALA A CA 1
ATOM 1723 C C . ALA A 1 230 ? 14.672 26.328 -7.945 1 94.19 230 ALA A C 1
ATOM 1725 O O . ALA A 1 230 ? 15.117 25.281 -8.406 1 94.19 230 ALA A O 1
ATOM 1726 N N . ALA A 1 231 ? 14.43 26.516 -6.664 1 95.5 231 ALA A N 1
ATOM 1727 C CA . ALA A 1 231 ? 14.617 25.438 -5.699 1 95.5 231 ALA A CA 1
ATOM 1728 C C . ALA A 1 231 ? 13.734 24.25 -6.027 1 95.5 231 ALA A C 1
ATOM 1730 O O . ALA A 1 231 ? 14.195 23.109 -6.031 1 95.5 231 ALA A O 1
ATOM 1731 N N . SER A 1 232 ? 12.492 24.516 -6.312 1 93.25 232 SER A N 1
ATOM 1732 C CA . SER A 1 232 ? 11.523 23.453 -6.594 1 93.25 232 SER A CA 1
ATOM 1733 C C . SER A 1 232 ? 11.844 22.75 -7.906 1 93.25 232 SER A C 1
ATOM 1735 O O . SER A 1 232 ? 11.664 21.531 -8.023 1 93.25 232 SER A O 1
ATOM 1737 N N . ALA A 1 233 ? 12.258 23.5 -8.883 1 91.94 233 ALA A N 1
ATOM 1738 C CA . ALA A 1 233 ? 12.672 22.906 -10.148 1 91.94 233 ALA A CA 1
ATOM 1739 C C . ALA A 1 233 ? 13.867 21.984 -9.961 1 91.94 233 ALA A C 1
ATOM 1741 O O . ALA A 1 233 ? 13.922 20.906 -10.555 1 91.94 233 ALA A O 1
ATOM 1742 N N . ALA A 1 234 ? 14.781 22.438 -9.195 1 94.31 234 ALA A N 1
ATOM 1743 C CA . ALA A 1 234 ? 15.945 21.609 -8.883 1 94.31 234 ALA A CA 1
ATOM 1744 C C . ALA A 1 234 ? 15.531 20.328 -8.188 1 94.31 234 ALA A C 1
ATOM 1746 O O . ALA A 1 234 ? 16.031 19.25 -8.516 1 94.31 234 ALA A O 1
ATOM 1747 N N . ALA A 1 235 ? 14.664 20.484 -7.211 1 93.75 235 ALA A N 1
ATOM 1748 C CA . ALA A 1 235 ? 14.18 19.312 -6.477 1 93.75 235 ALA A CA 1
ATOM 1749 C C . ALA A 1 235 ? 13.531 18.312 -7.418 1 93.75 235 ALA A C 1
ATOM 1751 O O . ALA A 1 235 ? 13.828 17.109 -7.352 1 93.75 235 ALA A O 1
ATOM 1752 N N . SER A 1 236 ? 12.664 18.781 -8.305 1 89.06 236 SER A N 1
ATOM 1753 C CA . SER A 1 236 ? 11.984 17.922 -9.266 1 89.06 236 SER A CA 1
ATOM 1754 C C . SER A 1 236 ? 12.984 17.203 -10.172 1 89.06 236 SER A C 1
ATOM 1756 O O . SER A 1 236 ? 12.852 16.016 -10.43 1 89.06 236 SER A O 1
ATOM 1758 N N . ALA A 1 237 ? 13.969 17.906 -10.617 1 89.19 237 ALA A N 1
ATOM 1759 C CA . ALA A 1 237 ? 14.984 17.344 -11.508 1 89.19 237 ALA A CA 1
ATOM 1760 C C . ALA A 1 237 ? 15.82 16.297 -10.789 1 89.19 237 ALA A C 1
ATOM 1762 O O . ALA A 1 237 ? 16.188 15.281 -11.375 1 89.19 237 ALA A O 1
ATOM 1763 N N . LEU A 1 238 ? 16.141 16.562 -9.562 1 91.25 238 LEU A N 1
ATOM 1764 C CA . LEU A 1 238 ? 16.922 15.641 -8.766 1 91.25 238 LEU A CA 1
ATOM 1765 C C . LEU A 1 238 ? 16.219 14.297 -8.633 1 91.25 238 LEU A C 1
ATOM 1767 O O . LEU A 1 238 ? 16.859 13.25 -8.789 1 91.25 238 LEU A O 1
ATOM 1771 N N . ILE A 1 239 ? 15 14.32 -8.367 1 87.19 239 ILE A N 1
ATOM 1772 C CA . ILE A 1 239 ? 14.227 13.102 -8.148 1 87.19 239 ILE A CA 1
ATOM 1773 C C . ILE A 1 239 ? 14.133 12.312 -9.453 1 87.19 239 ILE A C 1
ATOM 1775 O O . ILE A 1 239 ? 14.258 11.078 -9.445 1 87.19 239 ILE A O 1
ATOM 1779 N N . ARG A 1 240 ? 14.031 12.938 -10.484 1 79.88 240 ARG A N 1
ATOM 1780 C CA . ARG A 1 240 ? 13.734 12.312 -11.773 1 79.88 240 ARG A CA 1
ATOM 1781 C C . ARG A 1 240 ? 15 11.789 -12.43 1 79.88 240 ARG A C 1
ATOM 1783 O O . ARG A 1 240 ? 14.984 10.758 -13.102 1 79.88 240 ARG A O 1
ATOM 1790 N N . SER A 1 241 ? 16.141 12.539 -12.258 1 75.88 241 SER A N 1
ATOM 1791 C CA . SER A 1 241 ? 17.219 12.336 -13.227 1 75.88 241 SER A CA 1
ATOM 1792 C C . SER A 1 241 ? 18.547 12.109 -12.531 1 75.88 241 SER A C 1
ATOM 1794 O O . SER A 1 241 ? 19.562 11.859 -13.188 1 75.88 241 SER A O 1
ATOM 1796 N N . SER A 1 242 ? 18.562 12.156 -11.227 1 72 242 SER A N 1
ATOM 1797 C CA . SER A 1 242 ? 19.875 12.07 -10.578 1 72 242 SER A CA 1
ATOM 1798 C C . SER A 1 242 ? 20.344 10.625 -10.453 1 72 242 SER A C 1
ATOM 1800 O O . SER A 1 242 ? 21.531 10.359 -10.266 1 72 242 SER A O 1
ATOM 1802 N N . GLY A 1 243 ? 19.344 9.711 -10.469 1 73.62 243 GLY A N 1
ATOM 1803 C CA . GLY A 1 243 ? 19.672 8.312 -10.203 1 73.62 243 GLY A CA 1
ATOM 1804 C C . GLY A 1 243 ? 19.938 8.039 -8.734 1 73.62 243 GLY A C 1
ATOM 1805 O O . GLY A 1 243 ? 20.219 6.895 -8.352 1 73.62 243 GLY A O 1
ATOM 1806 N N . VAL A 1 244 ? 19.984 9.102 -7.938 1 81.94 244 VAL A N 1
ATOM 1807 C CA . VAL A 1 244 ? 20.25 8.984 -6.508 1 81.94 244 VAL A CA 1
ATOM 1808 C C . VAL A 1 244 ? 18.922 8.836 -5.754 1 81.94 244 VAL A C 1
ATOM 1810 O O . VAL A 1 244 ? 17.953 9.531 -6.051 1 81.94 244 VAL A O 1
ATOM 1813 N N . GLN A 1 245 ? 18.906 7.871 -4.895 1 83.38 245 GLN A N 1
ATOM 1814 C CA . GLN A 1 245 ? 17.75 7.727 -4.02 1 83.38 245 GLN A CA 1
ATOM 1815 C C . GLN A 1 245 ? 17.984 8.43 -2.684 1 83.38 245 GLN A C 1
ATOM 1817 O O . GLN A 1 245 ? 18.531 7.836 -1.754 1 83.38 245 GLN A O 1
ATOM 1822 N N . LEU A 1 246 ? 17.484 9.617 -2.564 1 92.19 246 LEU A N 1
ATOM 1823 C CA . LEU A 1 246 ? 17.625 10.414 -1.347 1 92.19 246 LEU A CA 1
ATOM 1824 C C . LEU A 1 246 ? 16.719 9.867 -0.242 1 92.19 246 LEU A C 1
ATOM 1826 O O . LEU A 1 246 ? 15.68 9.266 -0.523 1 92.19 246 LEU A O 1
ATOM 1830 N N . ALA A 1 247 ? 17.172 10.078 0.99 1 93.5 247 ALA A N 1
ATOM 1831 C CA . ALA A 1 247 ? 16.344 9.727 2.143 1 93.5 247 ALA A CA 1
ATOM 1832 C C . ALA A 1 247 ? 15.25 10.766 2.375 1 93.5 247 ALA A C 1
ATOM 1834 O O . ALA A 1 247 ? 14.156 10.438 2.846 1 93.5 247 ALA A O 1
ATOM 1835 N N . ALA A 1 248 ? 15.547 11.969 2.121 1 95.75 248 ALA A N 1
ATOM 1836 C CA . ALA A 1 248 ? 14.602 13.07 2.25 1 95.75 248 ALA A CA 1
ATOM 1837 C C . ALA A 1 248 ? 15.008 14.25 1.381 1 95.75 248 ALA A C 1
ATOM 1839 O O . ALA A 1 248 ? 16.203 14.453 1.108 1 95.75 248 ALA A O 1
ATOM 1840 N N . LEU A 1 249 ? 14.102 14.977 0.937 1 96.62 249 LEU A N 1
ATOM 1841 C CA . LEU A 1 249 ? 14.266 16.219 0.175 1 96.62 249 LEU A CA 1
ATOM 1842 C C . LEU A 1 249 ? 13.234 17.25 0.593 1 96.62 249 LEU A C 1
ATOM 1844 O O . LEU A 1 249 ? 12.055 17.141 0.248 1 96.62 249 LEU A O 1
ATOM 1848 N N . GLU A 1 250 ? 13.719 18.25 1.298 1 97.19 250 GLU A N 1
ATOM 1849 C CA . GLU A 1 250 ? 12.844 19.25 1.916 1 97.19 250 GLU A CA 1
ATOM 1850 C C . GLU A 1 250 ? 13.125 20.641 1.368 1 97.19 250 GLU A C 1
ATOM 1852 O O . GLU A 1 250 ? 14.242 20.922 0.934 1 97.19 250 GLU A O 1
ATOM 1857 N N . ILE A 1 251 ? 12.102 21.469 1.398 1 96.88 251 ILE A N 1
ATOM 1858 C CA . ILE A 1 251 ? 12.258 22.859 0.962 1 96.88 251 ILE A CA 1
ATOM 1859 C C . ILE A 1 251 ? 11.734 23.797 2.043 1 96.88 251 ILE A C 1
ATOM 1861 O O . ILE A 1 251 ? 10.734 23.516 2.699 1 96.88 251 ILE A O 1
ATOM 1865 N N . LEU A 1 252 ? 12.422 24.828 2.359 1 97 252 LEU A N 1
ATOM 1866 C CA . LEU A 1 252 ? 11.992 25.969 3.156 1 97 252 LEU A CA 1
ATOM 1867 C C . LEU A 1 252 ? 12.086 27.266 2.35 1 97 252 LEU A C 1
ATOM 1869 O O . LEU A 1 252 ? 13.086 27.5 1.669 1 97 252 LEU A O 1
ATOM 1873 N N . ASP A 1 253 ? 11.062 28.047 2.402 1 96.88 253 ASP A N 1
ATOM 1874 C CA . ASP A 1 253 ? 11.133 29.297 1.669 1 96.88 253 ASP A CA 1
ATOM 1875 C C . ASP A 1 253 ? 11.945 30.344 2.443 1 96.88 253 ASP A C 1
ATOM 1877 O O . ASP A 1 253 ? 12.516 30.031 3.494 1 96.88 253 ASP A O 1
ATOM 1881 N N . ASP A 1 254 ? 12.117 31.562 1.831 1 96.62 254 ASP A N 1
ATOM 1882 C CA . ASP A 1 254 ? 12.906 32.656 2.414 1 96.62 254 ASP A CA 1
ATOM 1883 C C . ASP A 1 254 ? 12.32 33.094 3.758 1 96.62 254 ASP A C 1
ATOM 1885 O O . ASP A 1 254 ? 13.062 33.406 4.688 1 96.62 254 ASP A O 1
ATOM 1889 N N . VAL A 1 255 ? 11.039 33.062 3.904 1 95.44 255 VAL A N 1
ATOM 1890 C CA . VAL A 1 255 ? 10.367 33.5 5.133 1 95.44 255 VAL A CA 1
ATOM 1891 C C . VAL A 1 255 ? 10.727 32.531 6.266 1 95.44 255 VAL A C 1
ATOM 1893 O O . VAL A 1 255 ? 11.07 32.969 7.367 1 95.44 255 VAL A O 1
ATOM 1896 N N . GLN A 1 256 ? 10.617 31.266 5.98 1 94.94 256 GLN A N 1
ATOM 1897 C CA . GLN A 1 256 ? 10.945 30.266 6.988 1 94.94 256 GLN A CA 1
ATOM 1898 C C . GLN A 1 256 ? 12.406 30.359 7.414 1 94.94 256 GLN A C 1
ATOM 1900 O O . GLN A 1 256 ? 12.734 30.172 8.586 1 94.94 256 GLN A O 1
ATOM 1905 N N . MET A 1 257 ? 13.266 30.594 6.449 1 95.94 257 MET A N 1
ATOM 1906 C CA . MET A 1 257 ? 14.688 30.734 6.762 1 95.94 257 MET A CA 1
ATOM 1907 C C . MET A 1 257 ? 14.93 31.938 7.664 1 95.94 257 MET A C 1
ATOM 1909 O O . MET A 1 257 ? 15.773 31.891 8.562 1 95.94 257 MET A O 1
ATOM 1913 N N . ARG A 1 258 ? 14.211 32.969 7.445 1 95.69 258 ARG A N 1
ATOM 1914 C CA . ARG A 1 258 ? 14.305 34.156 8.305 1 95.69 258 ARG A CA 1
ATOM 1915 C C . ARG A 1 258 ? 13.852 33.844 9.727 1 95.69 258 ARG A C 1
ATOM 1917 O O . ARG A 1 258 ? 14.43 34.312 10.688 1 95.69 258 ARG A O 1
ATOM 1924 N N . VAL A 1 259 ? 12.82 33.062 9.773 1 95.06 259 VAL A N 1
ATOM 1925 C CA . VAL A 1 259 ? 12.297 32.656 11.078 1 95.06 259 VAL A CA 1
ATOM 1926 C C . VAL A 1 259 ? 13.367 31.859 11.836 1 95.06 259 VAL A C 1
ATOM 1928 O O . VAL A 1 259 ? 13.57 32.062 13.031 1 95.06 259 VAL A O 1
ATOM 1931 N N . LEU A 1 260 ? 14.008 30.984 11.195 1 94.44 260 LEU A N 1
ATOM 1932 C CA . LEU A 1 260 ? 15.039 30.172 11.828 1 94.44 260 LEU A CA 1
ATOM 1933 C C . LEU A 1 260 ? 16.203 31.031 12.289 1 94.44 260 LEU A C 1
ATOM 1935 O O . LEU A 1 260 ? 16.766 30.812 13.367 1 94.44 260 LEU A O 1
ATOM 1939 N N . ASN A 1 261 ? 16.562 32 11.484 1 95.19 261 ASN A N 1
ATOM 1940 C CA . ASN A 1 261 ? 17.656 32.906 11.844 1 95.19 261 ASN A CA 1
ATOM 1941 C C . ASN A 1 261 ? 17.344 33.719 13.094 1 95.19 261 ASN A C 1
ATOM 1943 O O . ASN A 1 261 ? 18.219 33.969 13.914 1 95.19 261 ASN A O 1
ATOM 1947 N N . LYS A 1 262 ? 16.188 34.062 13.211 1 94.81 262 LYS A N 1
ATOM 1948 C CA . LYS A 1 262 ? 15.797 34.969 14.273 1 94.81 262 LYS A CA 1
ATOM 1949 C C . LYS A 1 262 ? 15.367 34.219 15.523 1 94.81 262 LYS A C 1
ATOM 1951 O O . LYS A 1 262 ? 15.609 34.688 16.641 1 94.81 262 LYS A O 1
ATOM 1956 N N . HIS A 1 263 ? 14.734 33.094 15.32 1 94 263 HIS A N 1
ATOM 1957 C CA . HIS A 1 263 ? 14.023 32.5 16.453 1 94 263 HIS A CA 1
ATOM 1958 C C . HIS A 1 263 ? 14.422 31.047 16.672 1 94 263 HIS A C 1
ATOM 1960 O O . HIS A 1 263 ? 13.867 30.375 17.531 1 94 263 HIS A O 1
ATOM 1966 N N . GLY A 1 264 ? 15.234 30.531 15.836 1 92 264 GLY A N 1
ATOM 1967 C CA . GLY A 1 264 ? 15.672 29.156 16.031 1 92 264 GLY A CA 1
ATOM 1968 C C . GLY A 1 264 ? 16.422 28.953 17.328 1 92 264 GLY A C 1
ATOM 1969 O O . GLY A 1 264 ? 16.703 29.906 18.047 1 92 264 GLY A O 1
ATOM 1970 N N . SER A 1 265 ? 16.594 27.734 17.672 1 92.38 265 SER A N 1
ATOM 1971 C CA . SER A 1 265 ? 17.422 27.406 18.828 1 92.38 265 SER A CA 1
ATOM 1972 C C . SER A 1 265 ? 18.844 27.953 18.672 1 92.38 265 SER A C 1
ATOM 1974 O O . SER A 1 265 ? 19.234 28.359 17.578 1 92.38 265 SER A O 1
ATOM 1976 N N . ALA A 1 266 ? 19.594 27.859 19.734 1 92.12 266 ALA A N 1
ATOM 1977 C CA . ALA A 1 266 ? 20.969 28.375 19.719 1 92.12 266 ALA A CA 1
ATOM 1978 C C . ALA A 1 266 ? 21.812 27.641 18.688 1 92.12 266 ALA A C 1
ATOM 1980 O O . ALA A 1 266 ? 22.625 28.266 17.984 1 92.12 266 ALA A O 1
ATOM 1981 N N . VAL A 1 267 ? 21.578 26.406 18.578 1 90.62 267 VAL A N 1
ATOM 1982 C CA . VAL A 1 267 ? 22.344 25.578 17.656 1 90.62 267 VAL A CA 1
ATOM 1983 C C . VAL A 1 267 ? 22.016 25.969 16.203 1 90.62 267 VAL A C 1
ATOM 1985 O O . VAL A 1 267 ? 22.906 26.078 15.367 1 90.62 267 VAL A O 1
ATOM 1988 N N . VAL A 1 268 ? 20.812 26.234 15.922 1 91.81 268 VAL A N 1
ATOM 1989 C CA . VAL A 1 268 ? 20.344 26.547 14.57 1 91.81 268 VAL A CA 1
ATOM 1990 C C . VAL A 1 268 ? 20.797 27.953 14.195 1 91.81 268 VAL A C 1
ATOM 1992 O O . VAL A 1 268 ? 21.25 28.188 13.07 1 91.81 268 VAL A O 1
ATOM 1995 N N . LYS A 1 269 ? 20.766 28.844 15.117 1 92.31 269 LYS A N 1
ATOM 1996 C CA . LYS A 1 269 ? 21.078 30.25 14.836 1 92.31 269 LYS A CA 1
ATOM 1997 C C . LYS A 1 269 ? 22.578 30.453 14.633 1 92.31 269 LYS A C 1
ATOM 1999 O O . LYS A 1 269 ? 23.016 31.438 14.023 1 92.31 269 LYS A O 1
ATOM 2004 N N . LYS A 1 270 ? 23.297 29.531 15.164 1 91.25 270 LYS A N 1
ATOM 2005 C CA . LYS A 1 270 ? 24.75 29.641 15.07 1 91.25 270 LYS A CA 1
ATOM 2006 C C . LYS A 1 270 ? 25.203 29.703 13.617 1 91.25 270 LYS A C 1
ATOM 2008 O O . LYS A 1 270 ? 26.203 30.375 13.297 1 91.25 270 LYS A O 1
ATOM 2013 N N . ARG A 1 271 ? 24.656 29.141 12.664 1 88.25 271 ARG A N 1
ATOM 2014 C CA . ARG A 1 271 ? 25.078 29.016 11.273 1 88.25 271 ARG A CA 1
ATOM 2015 C C . ARG A 1 271 ? 24.703 30.25 10.461 1 88.25 271 ARG A C 1
ATOM 2017 O O . ARG A 1 271 ? 25.297 30.531 9.422 1 88.25 271 ARG A O 1
ATOM 2024 N N . LYS A 1 272 ? 23.891 31.156 10.922 1 90.81 272 LYS A N 1
ATOM 2025 C CA . LYS A 1 272 ? 23.375 32.281 10.156 1 90.81 272 LYS A CA 1
ATOM 2026 C C . LYS A 1 272 ? 22.984 31.875 8.742 1 90.81 272 LYS A C 1
ATOM 2028 O O . LYS A 1 272 ? 23.703 32.156 7.785 1 90.81 272 LYS A O 1
ATOM 2033 N N . TRP A 1 273 ? 21.953 31.531 8.445 1 93.69 273 TRP A N 1
ATOM 2034 C CA . TRP A 1 273 ? 21.438 30.969 7.203 1 93.69 273 TRP A CA 1
ATOM 2035 C C . TRP A 1 273 ? 21.172 32.062 6.176 1 93.69 273 TRP A C 1
ATOM 2037 O O . TRP A 1 273 ? 20.766 33.188 6.535 1 93.69 273 TRP A O 1
ATOM 2047 N N . ALA A 1 274 ? 21.516 31.672 4.891 1 94.75 274 ALA A N 1
ATOM 2048 C CA . ALA A 1 274 ? 20.984 32.562 3.846 1 94.75 274 ALA A CA 1
ATOM 2049 C C . ALA A 1 274 ? 19.453 32.594 3.9 1 94.75 274 ALA A C 1
ATOM 2051 O O . ALA A 1 274 ? 18.797 31.562 4.02 1 94.75 274 ALA A O 1
ATOM 2052 N N . GLU A 1 275 ? 18.922 33.75 3.877 1 96.5 275 GLU A N 1
ATOM 2053 C CA . GLU A 1 275 ? 17.469 33.906 3.926 1 96.5 275 GLU A CA 1
ATOM 2054 C C . GLU A 1 275 ? 16.859 33.812 2.527 1 96.5 275 GLU A C 1
ATOM 2056 O O . GLU A 1 275 ? 16.203 34.75 2.08 1 96.5 275 GLU A O 1
ATOM 2061 N N . LYS A 1 276 ? 17.078 32.719 1.889 1 97.12 276 LYS A N 1
ATOM 2062 C CA . LYS A 1 276 ? 16.625 32.312 0.556 1 97.12 276 LYS A CA 1
ATOM 2063 C C . LYS A 1 276 ? 15.961 30.938 0.585 1 97.12 276 LYS A C 1
ATOM 2065 O O . LYS A 1 276 ? 16.172 30.172 1.521 1 97.12 276 LYS A O 1
ATOM 2070 N N . PRO A 1 277 ? 15.086 30.75 -0.49 1 97.31 277 PRO A N 1
ATOM 2071 C CA . PRO A 1 277 ? 14.602 29.375 -0.574 1 97.31 277 PRO A CA 1
ATOM 2072 C C . PRO A 1 277 ? 15.734 28.344 -0.513 1 97.31 277 PRO A C 1
ATOM 2074 O O . PRO A 1 277 ? 16.766 28.516 -1.168 1 97.31 277 PRO A O 1
ATOM 2077 N N . THR A 1 278 ? 15.555 27.328 0.31 1 97.75 278 THR A N 1
ATOM 2078 C CA . THR A 1 278 ? 16.641 26.422 0.63 1 97.75 278 THR A CA 1
ATOM 2079 C C . THR A 1 278 ? 16.172 24.969 0.564 1 97.75 278 THR A C 1
ATOM 2081 O O . THR A 1 278 ? 15.07 24.656 1.024 1 97.75 278 THR A O 1
ATOM 2084 N N . LEU A 1 279 ? 16.969 24.094 -0.08 1 97.94 279 LEU A N 1
ATOM 2085 C CA . LEU A 1 279 ? 16.734 22.641 -0.06 1 97.94 279 LEU A CA 1
ATOM 2086 C C . LEU A 1 279 ? 17.594 21.969 1.013 1 97.94 279 LEU A C 1
ATOM 2088 O O . LEU A 1 279 ? 18.766 22.328 1.192 1 97.94 279 LEU A O 1
ATOM 2092 N N . PHE A 1 280 ? 17 21.172 1.802 1 97.56 280 PHE A N 1
ATOM 2093 C CA . PHE A 1 280 ? 17.672 20.25 2.713 1 97.56 280 PHE A CA 1
ATOM 2094 C C . PHE A 1 280 ? 17.641 18.828 2.154 1 97.56 280 PHE A C 1
ATOM 2096 O O . PHE A 1 280 ? 16.578 18.266 1.903 1 97.56 280 PHE A O 1
ATOM 2103 N N . LEU A 1 281 ? 18.781 18.25 1.917 1 97.56 281 LEU A N 1
ATOM 2104 C CA . LEU A 1 281 ? 18.922 16.906 1.35 1 97.56 281 LEU A CA 1
ATOM 2105 C C . LEU A 1 281 ? 19.484 15.938 2.377 1 97.56 281 LEU A C 1
ATOM 2107 O O . LEU A 1 281 ? 20.516 16.219 2.996 1 97.56 281 LEU A O 1
ATOM 2111 N N . LYS A 1 282 ? 18.812 14.891 2.547 1 96.88 282 LYS A N 1
ATOM 2112 C CA . LYS A 1 282 ? 19.328 13.812 3.389 1 96.88 282 LYS A CA 1
ATOM 2113 C C . LYS A 1 282 ? 19.703 12.594 2.551 1 96.88 282 LYS A C 1
ATOM 2115 O O . LYS A 1 282 ? 18.938 12.156 1.694 1 96.88 282 LYS A O 1
ATOM 2120 N N . PHE A 1 283 ? 20.906 12.102 2.775 1 94.81 283 PHE A N 1
ATOM 2121 C CA . PHE A 1 283 ? 21.438 10.906 2.127 1 94.81 283 PHE A CA 1
ATOM 2122 C C . PHE A 1 283 ? 21.469 9.734 3.102 1 94.81 283 PHE A C 1
ATOM 2124 O O . PHE A 1 283 ? 21.641 9.93 4.305 1 94.81 283 PHE A O 1
ATOM 2131 N N . SER A 1 284 ? 21.266 8.539 2.564 1 91.94 284 SER A N 1
ATOM 2132 C CA . SER A 1 284 ? 21.328 7.348 3.402 1 91.94 284 SER A CA 1
ATOM 2133 C C . SER A 1 284 ? 21.812 6.141 2.609 1 91.94 284 SER A C 1
ATOM 2135 O O . SER A 1 284 ? 21.547 6.031 1.409 1 91.94 284 SER A O 1
ATOM 2137 N N . GLY A 1 285 ? 22.5 5.207 3.213 1 84.31 285 GLY A N 1
ATOM 2138 C CA . GLY A 1 285 ? 23.078 3.996 2.637 1 84.31 285 GLY A CA 1
ATOM 2139 C C . GLY A 1 285 ? 24.359 3.555 3.318 1 84.31 285 GLY A C 1
ATOM 2140 O O . GLY A 1 285 ? 24.547 3.793 4.512 1 84.31 285 GLY A O 1
ATOM 2141 N N . CYS A 1 286 ? 25.109 2.781 2.637 1 81.25 286 CYS A N 1
ATOM 2142 C CA . CYS A 1 286 ? 26.453 2.512 3.158 1 81.25 286 CYS A CA 1
ATOM 2143 C C . CYS A 1 286 ? 27.359 3.719 2.969 1 81.25 286 CYS A C 1
ATOM 2145 O O . CYS A 1 286 ? 27.062 4.617 2.182 1 81.25 286 CYS A O 1
ATOM 2147 N N . ALA A 1 287 ? 28.453 3.738 3.65 1 84.81 287 ALA A N 1
ATOM 2148 C CA . ALA A 1 287 ? 29.344 4.902 3.674 1 84.81 287 ALA A CA 1
ATOM 2149 C C . ALA A 1 287 ? 29.797 5.27 2.266 1 84.81 287 ALA A C 1
ATOM 2151 O O . ALA A 1 287 ? 29.797 6.445 1.892 1 84.81 287 ALA A O 1
ATOM 2152 N N . GLU A 1 288 ? 30.109 4.301 1.521 1 84.06 288 GLU A N 1
ATOM 2153 C CA . GLU A 1 288 ? 30.609 4.543 0.169 1 84.06 288 GLU A CA 1
ATOM 2154 C C . GLU A 1 288 ? 29.5 5.102 -0.728 1 84.06 288 GLU A C 1
ATOM 2156 O O . GLU A 1 288 ? 29.75 6.02 -1.516 1 84.06 288 GLU A O 1
ATOM 2161 N N . ALA A 1 289 ? 28.359 4.535 -0.597 1 82.69 289 ALA A N 1
ATOM 2162 C CA . ALA A 1 289 ? 27.219 4.984 -1.395 1 82.69 289 ALA A CA 1
ATOM 2163 C C . ALA A 1 289 ? 26.844 6.426 -1.054 1 82.69 289 ALA A C 1
ATOM 2165 O O . ALA A 1 289 ? 26.547 7.223 -1.946 1 82.69 289 ALA A O 1
ATOM 2166 N N . VAL A 1 290 ? 26.859 6.762 0.197 1 90.44 290 VAL A N 1
ATOM 2167 C CA . VAL A 1 290 ? 26.516 8.102 0.649 1 90.44 290 VAL A CA 1
ATOM 2168 C C . VAL A 1 290 ? 27.5 9.117 0.074 1 90.44 290 VAL A C 1
ATOM 2170 O O . VAL A 1 290 ? 27.094 10.164 -0.44 1 90.44 290 VAL A O 1
ATOM 2173 N N . ARG A 1 291 ? 28.781 8.797 0.136 1 90.94 291 ARG A N 1
ATOM 2174 C CA . ARG A 1 291 ? 29.797 9.688 -0.411 1 90.94 291 ARG A CA 1
ATOM 2175 C C . ARG A 1 291 ? 29.609 9.875 -1.911 1 90.94 291 ARG A C 1
ATOM 2177 O O . ARG A 1 291 ? 29.719 11 -2.416 1 90.94 291 ARG A O 1
ATOM 2184 N N . GLY A 1 292 ? 29.359 8.82 -2.547 1 88.75 292 GLY A N 1
ATOM 2185 C CA . GLY A 1 292 ? 29.125 8.891 -3.979 1 88.75 292 GLY A CA 1
ATOM 2186 C C . GLY A 1 292 ? 27.891 9.711 -4.336 1 88.75 292 GLY A C 1
ATOM 2187 O O . GLY A 1 292 ? 27.922 10.508 -5.277 1 88.75 292 GLY A O 1
ATOM 2188 N N . ASP A 1 293 ? 26.844 9.492 -3.621 1 90.94 293 ASP A N 1
ATOM 2189 C CA . ASP A 1 293 ? 25.594 10.195 -3.867 1 90.94 293 ASP A CA 1
ATOM 2190 C C . ASP A 1 293 ? 25.75 11.695 -3.623 1 90.94 293 ASP A C 1
ATOM 2192 O O . ASP A 1 293 ? 25.219 12.516 -4.379 1 90.94 293 ASP A O 1
ATOM 2196 N N . VAL A 1 294 ? 26.453 12.023 -2.576 1 94.62 294 VAL A N 1
ATOM 2197 C CA . VAL A 1 294 ? 26.703 13.43 -2.268 1 94.62 294 VAL A CA 1
ATOM 2198 C C . VAL A 1 294 ? 27.438 14.094 -3.428 1 94.62 294 VAL A C 1
ATOM 2200 O O . VAL A 1 294 ? 27.078 15.195 -3.857 1 94.62 294 VAL A O 1
ATOM 2203 N N . LYS A 1 295 ? 28.438 13.438 -3.898 1 93.19 295 LYS A N 1
ATOM 2204 C CA . LYS A 1 295 ? 29.219 13.961 -5.02 1 93.19 295 LYS A CA 1
ATOM 2205 C C . LYS A 1 295 ? 28.344 14.125 -6.262 1 93.19 295 LYS A C 1
ATOM 2207 O O . LYS A 1 295 ? 28.391 15.148 -6.938 1 93.19 295 LYS A O 1
ATOM 2212 N N . ARG A 1 296 ? 27.578 13.172 -6.547 1 91.19 296 ARG A N 1
ATOM 2213 C CA . ARG A 1 296 ? 26.719 13.188 -7.723 1 91.19 296 ARG A CA 1
ATOM 2214 C C . ARG A 1 296 ? 25.703 14.32 -7.641 1 91.19 296 ARG A C 1
ATOM 2216 O O . ARG A 1 296 ? 25.484 15.039 -8.617 1 91.19 296 ARG A O 1
ATOM 2223 N N . VAL A 1 297 ? 25.094 14.469 -6.504 1 94.56 297 VAL A N 1
ATOM 2224 C CA . VAL A 1 297 ? 24.062 15.484 -6.332 1 94.56 297 VAL A CA 1
ATOM 2225 C C . VAL A 1 297 ? 24.688 16.875 -6.371 1 94.56 297 VAL A C 1
ATOM 2227 O O . VAL A 1 297 ? 24.109 17.812 -6.922 1 94.56 297 VAL A O 1
ATOM 2230 N N . SER A 1 298 ? 25.859 16.984 -5.789 1 95.12 298 SER A N 1
ATOM 2231 C CA . SER A 1 298 ? 26.562 18.281 -5.801 1 95.12 298 SER A CA 1
ATOM 2232 C C . SER A 1 298 ? 26.844 18.734 -7.227 1 95.12 298 SER A C 1
ATOM 2234 O O . SER A 1 298 ? 26.734 19.938 -7.527 1 95.12 298 SER A O 1
ATOM 2236 N N . GLN A 1 299 ? 27.125 17.812 -8.055 1 94 299 GLN A N 1
ATOM 2237 C CA . GLN A 1 299 ? 27.391 18.141 -9.461 1 94 299 GLN A CA 1
ATOM 2238 C C . GLN A 1 299 ? 26.078 18.422 -10.203 1 94 299 GLN A C 1
ATOM 2240 O O . GLN A 1 299 ? 26.016 19.344 -11.016 1 94 299 GLN A O 1
ATOM 2245 N N . PHE A 1 300 ? 25.125 17.672 -9.898 1 93 300 PHE A N 1
ATOM 2246 C CA . PHE A 1 300 ? 23.844 17.75 -10.578 1 93 300 PHE A CA 1
ATOM 2247 C C . PHE A 1 300 ? 23.188 19.109 -10.336 1 93 300 PHE A C 1
ATOM 2249 O O . PHE A 1 300 ? 22.5 19.641 -11.219 1 93 300 PHE A O 1
ATOM 2256 N N . ILE A 1 301 ? 23.391 19.719 -9.164 1 94.19 301 ILE A N 1
ATOM 2257 C CA . ILE A 1 301 ? 22.625 20.875 -8.727 1 94.19 301 ILE A CA 1
ATOM 2258 C C . ILE A 1 301 ? 23.266 22.156 -9.266 1 94.19 301 ILE A C 1
ATOM 2260 O O . ILE A 1 301 ? 22.641 23.219 -9.25 1 94.19 301 ILE A O 1
ATOM 2264 N N . LYS A 1 302 ? 24.422 22.141 -9.836 1 93.06 302 LYS A N 1
ATOM 2265 C CA . LYS A 1 302 ? 25.234 23.297 -10.203 1 93.06 302 LYS A CA 1
ATOM 2266 C C . LYS A 1 302 ? 24.516 24.188 -11.211 1 93.06 302 LYS A C 1
ATOM 2268 O O . LYS A 1 302 ? 24.578 25.422 -11.125 1 93.06 302 LYS A O 1
ATOM 2273 N N . PRO A 1 303 ? 23.797 23.625 -12.102 1 93.19 303 PRO A N 1
ATOM 2274 C CA . PRO A 1 303 ? 23.109 24.469 -13.086 1 93.19 303 PRO A CA 1
ATOM 2275 C C . PRO A 1 303 ? 21.953 25.25 -12.477 1 93.19 303 PRO A C 1
ATOM 2277 O O . PRO A 1 303 ? 21.469 26.203 -13.086 1 93.19 303 PRO A O 1
ATOM 2280 N N . PHE A 1 304 ? 21.531 24.906 -11.328 1 93.75 304 PHE A N 1
ATOM 2281 C CA . PHE A 1 304 ? 20.312 25.484 -10.773 1 93.75 304 PHE A CA 1
ATOM 2282 C C . PHE A 1 304 ? 20.641 26.625 -9.82 1 93.75 304 PHE A C 1
ATOM 2284 O O . PHE A 1 304 ? 19.781 27.438 -9.492 1 93.75 304 PHE A O 1
ATOM 2291 N N . THR A 1 305 ? 21.828 26.703 -9.344 1 94.5 305 THR A N 1
ATOM 2292 C CA . THR A 1 305 ? 22.188 27.734 -8.367 1 94.5 305 THR A CA 1
ATOM 2293 C C . THR A 1 305 ? 23.703 27.953 -8.352 1 94.5 305 THR A C 1
ATOM 2295 O O . THR A 1 305 ? 24.469 27.047 -8.672 1 94.5 305 THR A O 1
ATOM 2298 N N . SER A 1 306 ? 24.016 29.188 -7.961 1 92.5 306 SER A N 1
ATOM 2299 C CA . SER A 1 306 ? 25.422 29.547 -7.797 1 92.5 306 SER A CA 1
ATOM 2300 C C . SER A 1 306 ? 25.859 29.438 -6.336 1 92.5 306 SER A C 1
ATOM 2302 O O . SER A 1 306 ? 27.031 29.594 -6.02 1 92.5 306 SER A O 1
ATOM 2304 N N . ASP A 1 307 ? 24.906 29.219 -5.492 1 92.56 307 ASP A N 1
ATOM 2305 C CA . ASP A 1 307 ? 25.219 29.109 -4.074 1 92.56 307 ASP A CA 1
ATOM 2306 C C . ASP A 1 307 ? 25.969 27.797 -3.781 1 92.56 307 ASP A C 1
ATOM 2308 O O . ASP A 1 307 ? 25.844 26.828 -4.535 1 92.56 307 ASP A O 1
ATOM 2312 N N . SER A 1 308 ? 26.594 27.859 -2.697 1 90.44 308 SER A N 1
ATOM 2313 C CA . SER A 1 308 ? 27.422 26.703 -2.348 1 90.44 308 SER A CA 1
ATOM 2314 C C . SER A 1 308 ? 26.578 25.562 -1.799 1 90.44 308 SER A C 1
ATOM 2316 O O . SER A 1 308 ? 25.625 25.797 -1.044 1 90.44 308 SER A O 1
ATOM 2318 N N . PHE A 1 309 ? 26.953 24.406 -2.246 1 93.81 309 PHE A N 1
ATOM 2319 C CA . PHE A 1 309 ? 26.422 23.156 -1.714 1 93.81 309 PHE A CA 1
ATOM 2320 C C . PHE A 1 309 ? 27.125 22.781 -0.415 1 93.81 309 PHE A C 1
ATOM 2322 O O . PHE A 1 309 ? 28.281 22.359 -0.429 1 93.81 309 PHE A O 1
ATOM 2329 N N . GLN A 1 310 ? 26.422 22.922 0.739 1 94.44 310 GLN A N 1
ATOM 2330 C CA . GLN A 1 310 ? 27.031 22.688 2.041 1 94.44 310 GLN A CA 1
ATOM 2331 C C . GLN A 1 310 ? 26.734 21.266 2.541 1 94.44 310 GLN A C 1
ATOM 2333 O O . GLN A 1 310 ? 25.578 20.938 2.834 1 94.44 310 GLN A O 1
ATOM 2338 N N . VAL A 1 311 ? 27.719 20.531 2.725 1 95.88 311 VAL A N 1
ATOM 2339 C CA . VAL A 1 311 ? 27.594 19.156 3.201 1 95.88 311 VAL A CA 1
ATOM 2340 C C . VAL A 1 311 ? 28.125 19.047 4.625 1 95.88 311 VAL A C 1
ATOM 2342 O O . VAL A 1 311 ? 29.156 19.656 4.953 1 95.88 311 VAL A O 1
ATOM 2345 N N . ALA A 1 312 ? 27.375 18.312 5.371 1 95.25 312 ALA A N 1
ATOM 2346 C CA . ALA A 1 312 ? 27.859 18.047 6.727 1 95.25 312 ALA A CA 1
ATOM 2347 C C . ALA A 1 312 ? 29.203 17.328 6.699 1 95.25 312 ALA A C 1
ATOM 2349 O O . ALA A 1 312 ? 29.375 16.359 5.957 1 95.25 312 ALA A O 1
ATOM 2350 N N . ARG A 1 313 ? 30.25 17.812 7.5 1 92.38 313 ARG A N 1
ATOM 2351 C CA . ARG A 1 313 ? 31.578 17.219 7.566 1 92.38 313 ARG A CA 1
ATOM 2352 C C . ARG A 1 313 ? 31.688 16.25 8.742 1 92.38 313 ARG A C 1
ATOM 2354 O O . ARG A 1 313 ? 32.594 15.414 8.781 1 92.38 313 ARG A O 1
ATOM 2361 N N . THR A 1 314 ? 30.703 16.391 9.703 1 94.88 314 THR A N 1
ATOM 2362 C CA . THR A 1 314 ? 30.641 15.531 10.883 1 94.88 314 THR A CA 1
ATOM 2363 C C . THR A 1 314 ? 29.188 15.148 11.188 1 94.88 314 THR A C 1
ATOM 2365 O O . THR A 1 314 ? 28.25 15.758 10.664 1 94.88 314 THR A O 1
ATOM 2368 N N . LYS A 1 315 ? 29.031 14.141 12.031 1 94.56 315 LYS A N 1
ATOM 2369 C CA . LYS A 1 315 ? 27.703 13.703 12.43 1 94.56 315 LYS A CA 1
ATOM 2370 C C . LYS A 1 315 ? 26.984 14.789 13.234 1 94.56 315 LYS A C 1
ATOM 2372 O O . LYS A 1 315 ? 25.766 14.93 13.148 1 94.56 315 LYS A O 1
ATOM 2377 N N . GLN A 1 316 ? 27.719 15.516 13.984 1 94.19 316 GLN A N 1
ATOM 2378 C CA . GLN A 1 316 ? 27.125 16.625 14.727 1 94.19 316 GLN A CA 1
ATOM 2379 C C . GLN A 1 316 ? 26.594 17.703 13.773 1 94.19 316 GLN A C 1
ATOM 2381 O O . GLN A 1 316 ? 25.484 18.203 13.969 1 94.19 316 GLN A O 1
ATOM 2386 N N . GLU A 1 317 ? 27.406 18.031 12.812 1 94.12 317 GLU A N 1
ATOM 2387 C CA . GLU A 1 317 ? 26.938 19.016 11.828 1 94.12 317 GLU A CA 1
ATOM 2388 C C . GLU A 1 317 ? 25.719 18.5 11.078 1 94.12 317 GLU A C 1
ATOM 2390 O O . GLU A 1 317 ? 24.812 19.281 10.742 1 94.12 317 GLU A O 1
ATOM 2395 N N . GLU A 1 318 ? 25.781 17.219 10.758 1 95.31 318 GLU A N 1
ATOM 2396 C CA . GLU A 1 318 ? 24.609 16.594 10.141 1 95.31 318 GLU A CA 1
ATOM 2397 C C . GLU A 1 318 ? 23.359 16.812 10.992 1 95.31 318 GLU A C 1
ATOM 2399 O O . GLU A 1 318 ? 22.312 17.219 10.477 1 95.31 318 GLU A O 1
ATOM 2404 N N . HIS A 1 319 ? 23.453 16.531 12.172 1 93 319 HIS A N 1
ATOM 2405 C CA . HIS A 1 319 ? 22.359 16.703 13.125 1 93 319 HIS A CA 1
ATOM 2406 C C . HIS A 1 319 ? 21.906 18.156 13.18 1 93 319 HIS A C 1
ATOM 2408 O O . HIS A 1 319 ? 20.703 18.438 13.156 1 93 319 HIS A O 1
ATOM 2414 N N . ASP A 1 320 ? 22.812 19.047 13.227 1 92.06 320 ASP A N 1
ATOM 2415 C CA . ASP A 1 320 ? 22.516 20.469 13.336 1 92.06 320 ASP A CA 1
ATOM 2416 C C . ASP A 1 320 ? 21.797 20.984 12.086 1 92.06 320 ASP A C 1
ATOM 2418 O O . ASP A 1 320 ? 20.828 21.734 12.18 1 92.06 320 ASP A O 1
ATOM 2422 N N . LEU A 1 321 ? 22.328 20.594 10.961 1 92.81 321 LEU A N 1
ATOM 2423 C CA . LEU A 1 321 ? 21.703 21 9.703 1 92.81 321 LEU A CA 1
ATOM 2424 C C . LEU A 1 321 ? 20.266 20.516 9.625 1 92.81 321 LEU A C 1
ATOM 2426 O O . LEU A 1 321 ? 19.359 21.266 9.266 1 92.81 321 LEU A O 1
ATOM 2430 N N . TRP A 1 322 ? 20.094 19.312 10.016 1 93.06 322 TRP A N 1
ATOM 2431 C CA . TRP A 1 322 ? 18.75 18.719 9.898 1 93.06 322 TRP A CA 1
ATOM 2432 C C . TRP A 1 322 ? 17.828 19.266 10.969 1 93.06 322 TRP A C 1
ATOM 2434 O O . TRP A 1 322 ? 16.609 19.359 10.766 1 93.06 322 TRP A O 1
ATOM 2444 N N . LEU A 1 323 ? 18.375 19.594 12.078 1 90.56 323 LEU A N 1
ATOM 2445 C CA . LEU A 1 323 ? 17.609 20.172 13.18 1 90.56 323 LEU A CA 1
ATOM 2446 C C . LEU A 1 323 ? 16.906 21.453 12.734 1 90.56 323 LEU A C 1
ATOM 2448 O O . LEU A 1 323 ? 15.789 21.75 13.18 1 90.56 323 LEU A O 1
ATOM 2452 N N . ALA A 1 324 ? 17.594 22.219 11.938 1 91.19 324 ALA A N 1
ATOM 2453 C CA . ALA A 1 324 ? 16.984 23.422 11.406 1 91.19 324 ALA A CA 1
ATOM 2454 C C . ALA A 1 324 ? 15.656 23.125 10.703 1 91.19 324 ALA A C 1
ATOM 2456 O O . ALA A 1 324 ? 14.664 23.812 10.906 1 91.19 324 ALA A O 1
ATOM 2457 N N . ARG A 1 325 ? 15.703 22.094 9.898 1 91.56 325 ARG A N 1
ATOM 2458 C CA . ARG A 1 325 ? 14.484 21.688 9.211 1 91.56 325 ARG A CA 1
ATOM 2459 C C . ARG A 1 325 ? 13.445 21.172 10.203 1 91.56 325 ARG A C 1
ATOM 2461 O O . ARG A 1 325 ? 12.25 21.453 10.07 1 91.56 325 ARG A O 1
ATOM 2468 N N . LYS A 1 326 ? 13.766 20.438 11.148 1 85.94 326 LYS A N 1
ATOM 2469 C CA . LYS A 1 326 ? 12.859 19.812 12.102 1 85.94 326 LYS A CA 1
ATOM 2470 C C . LYS A 1 326 ? 12.172 20.859 12.977 1 85.94 326 LYS A C 1
ATOM 2472 O O . LYS A 1 326 ? 11.016 20.688 13.367 1 85.94 326 LYS A O 1
ATOM 2477 N N . GLU A 1 327 ? 12.891 21.891 13.242 1 87.69 327 GLU A N 1
ATOM 2478 C CA . GLU A 1 327 ? 12.359 22.891 14.172 1 87.69 327 GLU A CA 1
ATOM 2479 C C . GLU A 1 327 ? 11.508 23.922 13.453 1 87.69 327 GLU A C 1
ATOM 2481 O O . GLU A 1 327 ? 10.836 24.734 14.086 1 87.69 327 GLU A O 1
ATOM 2486 N N . ALA A 1 328 ? 11.523 23.859 12.172 1 86 328 ALA A N 1
ATOM 2487 C CA . ALA A 1 328 ? 10.922 24.922 11.375 1 86 328 ALA A CA 1
ATOM 2488 C C . ALA A 1 328 ? 9.469 25.172 11.797 1 86 328 ALA A C 1
ATOM 2490 O O . ALA A 1 328 ? 9.086 26.297 12.078 1 86 328 ALA A O 1
ATOM 2491 N N . LEU A 1 329 ? 8.734 24.125 11.906 1 80.5 329 LEU A N 1
ATOM 2492 C CA . LEU A 1 329 ? 7.316 24.266 12.234 1 80.5 329 LEU A CA 1
ATOM 2493 C C . LEU A 1 329 ? 7.133 24.797 13.648 1 80.5 329 LEU A C 1
ATOM 2495 O O . LEU A 1 329 ? 6.383 25.75 13.867 1 80.5 329 LEU A O 1
ATOM 2499 N N . PHE A 1 330 ? 7.785 24.234 14.57 1 80.88 330 PHE A N 1
ATOM 2500 C CA . PHE A 1 330 ? 7.633 24.609 15.969 1 80.88 330 PHE A CA 1
ATOM 2501 C C . PHE A 1 330 ? 8.094 26.047 16.188 1 80.88 330 PHE A C 1
ATOM 2503 O O . PHE A 1 330 ? 7.473 26.797 16.953 1 80.88 330 PHE A O 1
ATOM 2510 N N . THR A 1 331 ? 9.18 26.375 15.547 1 87.44 331 THR A N 1
ATOM 2511 C CA . THR A 1 331 ? 9.688 27.734 15.664 1 87.44 331 THR A CA 1
ATOM 2512 C C . THR A 1 331 ? 8.695 28.75 15.094 1 87.44 331 THR A C 1
ATOM 2514 O O . THR A 1 331 ? 8.453 29.797 15.688 1 87.44 331 THR A O 1
ATOM 2517 N N . MET A 1 332 ? 8.141 28.344 14.016 1 86.06 332 MET A N 1
ATOM 2518 C CA . MET A 1 332 ? 7.145 29.219 13.383 1 86.06 332 MET A CA 1
ATOM 2519 C C . MET A 1 332 ? 5.93 29.391 14.289 1 86.06 332 MET A C 1
ATOM 2521 O O . MET A 1 332 ? 5.453 30.516 14.484 1 86.06 332 MET A O 1
ATOM 2525 N N . VAL A 1 333 ? 5.434 28.406 14.875 1 81.94 333 VAL A N 1
ATOM 2526 C CA . VAL A 1 333 ? 4.242 28.438 15.719 1 81.94 333 VAL A CA 1
ATOM 2527 C C . VAL A 1 333 ? 4.523 29.234 16.984 1 81.94 333 VAL A C 1
ATOM 2529 O O . VAL A 1 333 ? 3.643 29.938 17.5 1 81.94 333 VAL A O 1
ATOM 2532 N N . SER A 1 334 ? 5.734 29.188 17.438 1 84.75 334 SER A N 1
ATOM 2533 C CA . SER A 1 334 ? 6.098 29.828 18.688 1 84.75 334 SER A CA 1
ATOM 2534 C C . SER A 1 334 ? 6.07 31.344 18.547 1 84.75 334 SER A C 1
ATOM 2536 O O . SER A 1 334 ? 5.969 32.062 19.547 1 84.75 334 SER A O 1
ATOM 2538 N N . ILE A 1 335 ? 6.145 31.828 17.375 1 88.5 335 ILE A N 1
ATOM 2539 C CA . ILE A 1 335 ? 6.223 33.281 17.203 1 88.5 335 ILE A CA 1
ATOM 2540 C C . ILE A 1 335 ? 4.852 33.812 16.797 1 88.5 335 ILE A C 1
ATOM 2542 O O . ILE A 1 335 ? 4.719 35 16.469 1 88.5 335 ILE A O 1
ATOM 2546 N N . ARG A 1 336 ? 3.941 32.969 16.734 1 90.19 336 ARG A N 1
ATOM 2547 C CA . ARG A 1 336 ? 2.604 33.406 16.359 1 90.19 336 ARG A CA 1
ATOM 2548 C C . ARG A 1 336 ? 2.098 34.5 17.297 1 90.19 336 ARG A C 1
ATOM 2550 O O . ARG A 1 336 ? 2.08 34.344 18.516 1 90.19 336 ARG A O 1
ATOM 2557 N N . PRO A 1 337 ? 1.637 35.594 16.75 1 92.12 337 PRO A N 1
ATOM 2558 C CA . PRO A 1 337 ? 1.146 36.688 17.594 1 92.12 337 PRO A CA 1
ATOM 2559 C C . PRO A 1 337 ? -0.099 36.312 18.391 1 92.12 337 PRO A C 1
ATOM 2561 O O . PRO A 1 337 ? -0.951 35.562 17.891 1 92.12 337 PRO A O 1
ATOM 2564 N N . PRO A 1 338 ? -0.141 36.844 19.594 1 91.06 338 PRO A N 1
ATOM 2565 C CA . PRO A 1 338 ? -1.355 36.594 20.359 1 91.06 338 PRO A CA 1
ATOM 2566 C C . PRO A 1 338 ? -2.627 37 19.625 1 91.06 338 PRO A C 1
ATOM 2568 O O . PRO A 1 338 ? -2.641 38.031 18.938 1 91.06 338 PRO A O 1
ATOM 2571 N N . GLY A 1 339 ? -3.611 36.219 19.797 1 88.5 339 GLY A N 1
ATOM 2572 C CA . GLY A 1 339 ? -4.891 36.531 19.172 1 88.5 339 GLY A CA 1
ATOM 2573 C C . GLY A 1 339 ? -5.016 35.969 17.766 1 88.5 339 GLY A C 1
ATOM 2574 O O . GLY A 1 339 ? -6.098 36 17.172 1 88.5 339 GLY A O 1
ATOM 2575 N N . THR A 1 340 ? -3.922 35.5 17.219 1 92.12 340 THR A N 1
ATOM 2576 C CA . THR A 1 340 ? -3.965 34.938 15.867 1 92.12 340 THR A CA 1
ATOM 2577 C C . THR A 1 340 ? -4.066 33.438 15.914 1 92.12 340 THR A C 1
ATOM 2579 O O . THR A 1 340 ? -3.924 32.812 16.984 1 92.12 340 THR A O 1
ATOM 2582 N N . ARG A 1 341 ? -4.484 32.875 14.805 1 90.06 341 ARG A N 1
ATOM 2583 C CA . ARG A 1 341 ? -4.527 31.453 14.594 1 90.06 341 ARG A CA 1
ATOM 2584 C C . ARG A 1 341 ? -3.645 31.031 13.414 1 90.06 341 ARG A C 1
ATOM 2586 O O . ARG A 1 341 ? -3.322 31.859 12.562 1 90.06 341 ARG A O 1
ATOM 2593 N N . LEU A 1 342 ? -3.264 29.797 13.539 1 90.75 342 LEU A N 1
ATOM 2594 C CA . LEU A 1 342 ? -2.494 29.219 12.445 1 90.75 342 LEU A CA 1
ATOM 2595 C C . LEU A 1 342 ? -3.406 28.484 11.469 1 90.75 342 LEU A C 1
ATOM 2597 O O . LEU A 1 342 ? -4.23 27.656 11.875 1 90.75 342 LEU A O 1
ATOM 2601 N N . TRP A 1 343 ? -3.357 28.859 10.227 1 92.38 343 TRP A N 1
ATOM 2602 C CA . TRP A 1 343 ? -3.91 28.031 9.156 1 92.38 343 TRP A CA 1
ATOM 2603 C C . TRP A 1 343 ? -2.809 27.266 8.445 1 92.38 343 TRP A C 1
ATOM 2605 O O . TRP A 1 343 ? -2.029 27.844 7.684 1 92.38 343 TRP A O 1
ATOM 2615 N N . SER A 1 344 ? -2.746 26 8.766 1 91.62 344 SER A N 1
ATOM 2616 C CA . SER A 1 344 ? -1.783 25.109 8.117 1 91.62 344 SER A CA 1
ATOM 2617 C C . SER A 1 344 ? -2.477 24.141 7.176 1 91.62 344 SER A C 1
ATOM 2619 O O . SER A 1 344 ? -3.459 23.5 7.555 1 91.62 344 SER A O 1
ATOM 2621 N N . THR A 1 345 ? -2.055 24.062 5.965 1 93.75 345 THR A N 1
ATOM 2622 C CA . THR A 1 345 ? -2.641 23.125 5.004 1 93.75 345 THR A CA 1
ATOM 2623 C C . THR A 1 345 ? -1.585 22.641 4.016 1 93.75 345 THR A C 1
ATOM 2625 O O . THR A 1 345 ? -0.436 23.078 4.055 1 93.75 345 THR A O 1
ATOM 2628 N N . ASP A 1 346 ? -1.97 21.609 3.297 1 96 346 ASP A N 1
ATOM 2629 C CA . ASP A 1 346 ? -1.039 21.031 2.334 1 96 346 ASP A CA 1
ATOM 2630 C C . ASP A 1 346 ? -1.772 20.547 1.087 1 96 346 ASP A C 1
ATOM 2632 O O . ASP A 1 346 ? -2.996 20.406 1.099 1 96 346 ASP A O 1
ATOM 2636 N N . VAL A 1 347 ? -1.06 20.453 -0.007 1 97.75 347 VAL A N 1
ATOM 2637 C CA . VAL A 1 347 ? -1.476 19.75 -1.214 1 97.75 347 VAL A CA 1
ATOM 2638 C C . VAL A 1 347 ? -0.312 18.922 -1.756 1 97.75 347 VAL A C 1
ATOM 2640 O O . VAL A 1 347 ? 0.835 19.109 -1.345 1 97.75 347 VAL A O 1
ATOM 2643 N N . ALA A 1 348 ? -0.617 18 -2.545 1 97.81 348 ALA A N 1
ATOM 2644 C CA . ALA A 1 348 ? 0.39 17.266 -3.307 1 97.81 348 ALA A CA 1
ATOM 2645 C C . ALA A 1 348 ? 0.018 17.188 -4.785 1 97.81 348 ALA A C 1
ATOM 2647 O O . ALA A 1 348 ? -1.164 17.141 -5.133 1 97.81 348 ALA A O 1
ATOM 2648 N N . VAL A 1 349 ? 1.015 17.281 -5.613 1 97.5 349 VAL A N 1
ATOM 2649 C CA . VAL A 1 349 ? 0.816 17.25 -7.059 1 97.5 349 VAL A CA 1
ATOM 2650 C C . VAL A 1 349 ? 1.824 16.312 -7.703 1 97.5 349 VAL A C 1
ATOM 2652 O O . VAL A 1 349 ? 2.777 15.867 -7.055 1 97.5 349 VAL A O 1
ATOM 2655 N N . PRO A 1 350 ? 1.514 15.867 -9 1 96.38 350 PRO A N 1
ATOM 2656 C CA . PRO A 1 350 ? 2.594 15.195 -9.727 1 96.38 350 PRO A CA 1
ATOM 2657 C C . PRO A 1 350 ? 3.891 16 -9.734 1 96.38 350 PRO A C 1
ATOM 2659 O O . PRO A 1 350 ? 3.854 17.234 -9.734 1 96.38 350 PRO A O 1
ATOM 2662 N N . LEU A 1 351 ? 4.996 15.352 -9.797 1 92.75 351 LEU A N 1
ATOM 2663 C CA . LEU A 1 351 ? 6.312 15.961 -9.617 1 92.75 351 LEU A CA 1
ATOM 2664 C C . LEU A 1 351 ? 6.535 17.078 -10.633 1 92.75 351 LEU A C 1
ATOM 2666 O O . LEU A 1 351 ? 7.105 18.125 -10.297 1 92.75 351 LEU A O 1
ATOM 2670 N N . SER A 1 352 ? 6.043 16.906 -11.812 1 93.31 352 SER A N 1
ATOM 2671 C CA . SER A 1 352 ? 6.289 17.844 -12.898 1 93.31 352 SER A CA 1
ATOM 2672 C C . SER A 1 352 ? 5.578 19.172 -12.656 1 93.31 352 SER A C 1
ATOM 2674 O O . SER A 1 352 ? 5.914 20.188 -13.273 1 93.31 352 SER A O 1
ATOM 2676 N N . ARG A 1 353 ? 4.598 19.188 -11.727 1 95.38 353 ARG A N 1
ATOM 2677 C CA . ARG A 1 353 ? 3.795 20.375 -11.5 1 95.38 353 ARG A CA 1
ATOM 2678 C C . ARG A 1 353 ? 4.184 21.062 -10.188 1 95.38 353 ARG A C 1
ATOM 2680 O O . ARG A 1 353 ? 3.688 22.141 -9.867 1 95.38 353 ARG A O 1
ATOM 2687 N N . LEU A 1 354 ? 5.105 20.516 -9.492 1 94.56 354 LEU A N 1
ATOM 2688 C CA . LEU A 1 354 ? 5.418 20.922 -8.125 1 94.56 354 LEU A CA 1
ATOM 2689 C C . LEU A 1 354 ? 5.973 22.344 -8.094 1 94.56 354 LEU A C 1
ATOM 2691 O O . LEU A 1 354 ? 5.523 23.172 -7.309 1 94.56 354 LEU A O 1
ATOM 2695 N N . ALA A 1 355 ? 6.949 22.641 -8.984 1 93.81 355 ALA A N 1
ATOM 2696 C CA . ALA A 1 355 ? 7.574 23.953 -9 1 93.81 355 ALA A CA 1
ATOM 2697 C C . ALA A 1 355 ? 6.547 25.047 -9.281 1 93.81 355 ALA A C 1
ATOM 2699 O O . ALA A 1 355 ? 6.551 26.094 -8.641 1 93.81 355 ALA A O 1
ATOM 2700 N N . GLU A 1 356 ? 5.707 24.75 -10.203 1 95.88 356 GLU A N 1
ATOM 2701 C CA . GLU A 1 356 ? 4.695 25.719 -10.602 1 95.88 356 GLU A CA 1
ATOM 2702 C C . GLU A 1 356 ? 3.738 26.031 -9.453 1 95.88 356 GLU A C 1
ATOM 2704 O O . GLU A 1 356 ? 3.49 27.203 -9.141 1 95.88 356 GLU A O 1
ATOM 2709 N N . ILE A 1 357 ? 3.221 25.062 -8.773 1 97 357 ILE A N 1
ATOM 2710 C CA . ILE A 1 357 ? 2.201 25.281 -7.758 1 97 357 ILE A CA 1
ATOM 2711 C C . ILE A 1 357 ? 2.822 25.969 -6.539 1 97 357 ILE A C 1
ATOM 2713 O O . ILE A 1 357 ? 2.172 26.766 -5.871 1 97 357 ILE A O 1
ATOM 2717 N N . ILE A 1 358 ? 4.035 25.578 -6.227 1 96.31 358 ILE A N 1
ATOM 2718 C CA . ILE A 1 358 ? 4.695 26.203 -5.082 1 96.31 358 ILE A CA 1
ATOM 2719 C C . ILE A 1 358 ? 4.898 27.688 -5.355 1 96.31 358 ILE A C 1
ATOM 2721 O O . ILE A 1 358 ? 4.629 28.531 -4.492 1 96.31 358 ILE A O 1
ATOM 2725 N N . ASP A 1 359 ? 5.332 28 -6.551 1 95.38 359 ASP A N 1
ATOM 2726 C CA . ASP A 1 359 ? 5.602 29.391 -6.934 1 95.38 359 ASP A CA 1
ATOM 2727 C C . ASP A 1 359 ? 4.332 30.234 -6.871 1 95.38 359 ASP A C 1
ATOM 2729 O O . ASP A 1 359 ? 4.305 31.281 -6.211 1 95.38 359 ASP A O 1
ATOM 2733 N N . VAL A 1 360 ? 3.279 29.781 -7.477 1 96.19 360 VAL A N 1
ATOM 2734 C CA . VAL A 1 360 ? 2.043 30.547 -7.551 1 96.19 360 VAL A CA 1
ATOM 2735 C C . VAL A 1 360 ? 1.409 30.641 -6.164 1 96.19 360 VAL A C 1
ATOM 2737 O O . VAL A 1 360 ? 0.801 31.656 -5.824 1 96.19 360 VAL A O 1
ATOM 2740 N N . SER A 1 361 ? 1.437 29.594 -5.332 1 96.12 361 SER A N 1
ATOM 2741 C CA . SER A 1 361 ? 0.874 29.625 -3.986 1 96.12 361 SER A CA 1
ATOM 2742 C C . SER A 1 361 ? 1.618 30.609 -3.096 1 96.12 361 SER A C 1
ATOM 2744 O O . SER A 1 361 ? 1.001 31.328 -2.311 1 96.12 361 SER A O 1
ATOM 2746 N N . LYS A 1 362 ? 2.932 30.562 -3.223 1 95 362 LYS A N 1
ATOM 2747 C CA . LYS A 1 362 ? 3.723 31.531 -2.461 1 95 362 LYS A CA 1
ATOM 2748 C C . LYS A 1 362 ? 3.357 32.969 -2.836 1 95 362 LYS A C 1
ATOM 2750 O O . LYS A 1 362 ? 3.201 33.812 -1.964 1 95 362 LYS A O 1
ATOM 2755 N N . GLN A 1 363 ? 3.236 33.188 -4.121 1 94.5 363 GLN A N 1
ATOM 2756 C CA . GLN A 1 363 ? 2.852 34.5 -4.594 1 94.5 363 GLN A CA 1
ATOM 2757 C C . GLN A 1 363 ? 1.489 34.906 -4.039 1 94.5 363 GLN A C 1
ATOM 2759 O O . GLN A 1 363 ? 1.325 36.031 -3.537 1 94.5 363 GLN A O 1
ATOM 2764 N N . ASP A 1 364 ? 0.536 34.062 -4.09 1 95 364 ASP A N 1
ATOM 2765 C CA . ASP A 1 364 ? -0.806 34.312 -3.586 1 95 364 ASP A CA 1
ATOM 2766 C C . ASP A 1 364 ? -0.777 34.625 -2.094 1 95 364 ASP A C 1
ATOM 2768 O O . ASP A 1 364 ? -1.407 35.594 -1.646 1 95 364 ASP A O 1
ATOM 2772 N N . CYS A 1 365 ? -0.063 33.875 -1.344 1 93.62 365 CYS A N 1
ATOM 2773 C CA . CYS A 1 365 ? -0.01 34.031 0.104 1 93.62 365 CYS A CA 1
ATOM 2774 C C . CYS A 1 365 ? 0.706 35.312 0.476 1 93.62 365 CYS A C 1
ATOM 2776 O O . CYS A 1 365 ? 0.341 35.969 1.452 1 93.62 365 CYS A O 1
ATOM 2778 N N . SER A 1 366 ? 1.72 35.688 -0.343 1 90.88 366 SER A N 1
ATOM 2779 C CA . SER A 1 366 ? 2.5 36.875 -0.057 1 90.88 366 SER A CA 1
ATOM 2780 C C . SER A 1 366 ? 1.661 38.156 -0.238 1 90.88 366 SER A C 1
ATOM 2782 O O . SER A 1 366 ? 1.967 39.188 0.34 1 90.88 366 SER A O 1
ATOM 2784 N N . GLN A 1 367 ? 0.637 38.031 -0.976 1 92.75 367 GLN A N 1
ATOM 2785 C CA . GLN A 1 367 ? -0.203 39.188 -1.285 1 92.75 367 GLN A CA 1
ATOM 2786 C C . GLN A 1 367 ? -1.259 39.406 -0.205 1 92.75 367 GLN A C 1
ATOM 2788 O O . GLN A 1 367 ? -1.934 40.438 -0.188 1 92.75 367 GLN A O 1
ATOM 2793 N N . LEU A 1 368 ? -1.317 38.531 0.795 1 94 368 LEU A N 1
ATOM 2794 C CA . LEU A 1 368 ? -2.359 38.594 1.814 1 94 368 LEU A CA 1
ATOM 2795 C C . LEU A 1 368 ? -2.027 39.656 2.863 1 94 368 LEU A C 1
ATOM 2797 O O . LEU A 1 368 ? -2.904 40.094 3.619 1 94 368 LEU A O 1
ATOM 2801 N N . GLY A 1 369 ? -0.777 40.062 2.949 1 92.44 369 GLY A N 1
ATOM 2802 C CA . GLY A 1 369 ? -0.359 41.062 3.924 1 92.44 369 GLY A CA 1
ATOM 2803 C C . GLY A 1 369 ? -0.172 40.469 5.316 1 92.44 369 GLY A C 1
ATOM 2804 O O . GLY A 1 369 ? -0.132 41.219 6.297 1 92.44 369 GLY A O 1
ATOM 2805 N N . ILE A 1 370 ? -0.204 39.219 5.414 1 93.56 370 ILE A N 1
ATOM 2806 C CA . ILE A 1 370 ? 0.017 38.531 6.688 1 93.56 370 ILE A CA 1
ATOM 2807 C C . ILE A 1 370 ? 1.209 37.594 6.566 1 93.56 370 ILE A C 1
ATOM 2809 O O . ILE A 1 370 ? 1.752 37.406 5.477 1 93.56 370 ILE A O 1
ATOM 2813 N N . PHE A 1 371 ? 1.601 37.094 7.719 1 93.62 371 PHE A N 1
ATOM 2814 C CA . PHE A 1 371 ? 2.656 36.094 7.711 1 93.62 371 PHE A CA 1
ATOM 2815 C C . PHE A 1 371 ? 2.229 34.875 6.918 1 93.62 371 PHE A C 1
ATOM 2817 O O . PHE A 1 371 ? 1.158 34.312 7.164 1 93.62 371 PHE A O 1
ATOM 2824 N N . ALA A 1 372 ? 3.043 34.469 6.02 1 94.25 372 ALA A N 1
ATOM 2825 C CA . ALA A 1 372 ? 2.848 33.25 5.238 1 94.25 372 ALA A CA 1
ATOM 2826 C C . ALA A 1 372 ? 4.184 32.625 4.879 1 94.25 372 ALA A C 1
ATOM 2828 O O . ALA A 1 372 ? 5.117 33.312 4.453 1 94.25 372 ALA A O 1
ATOM 2829 N N . SER A 1 373 ? 4.258 31.375 5.102 1 94.5 373 SER A N 1
ATOM 2830 C CA . SER A 1 373 ? 5.484 30.641 4.797 1 94.5 373 SER A CA 1
ATOM 2831 C C . SER A 1 373 ? 5.176 29.328 4.066 1 94.5 373 SER A C 1
ATOM 2833 O O . SER A 1 373 ? 4.066 28.812 4.16 1 94.5 373 SER A O 1
ATOM 2835 N N . VAL A 1 374 ? 6.145 28.859 3.312 1 94.81 374 VAL A N 1
ATOM 2836 C CA . VAL A 1 374 ? 6.043 27.609 2.555 1 94.81 374 VAL A CA 1
ATOM 2837 C C . VAL A 1 374 ? 7.129 26.641 3.006 1 94.81 374 VAL A C 1
ATOM 2839 O O . VAL A 1 374 ? 8.297 27.016 3.105 1 94.81 374 VAL A O 1
ATOM 2842 N N . VAL A 1 375 ? 6.73 25.484 3.375 1 93.94 375 VAL A N 1
ATOM 2843 C CA . VAL A 1 375 ? 7.594 24.344 3.654 1 93.94 375 VAL A CA 1
ATOM 2844 C C . VAL A 1 375 ? 7.094 23.109 2.896 1 93.94 375 VAL A C 1
ATOM 2846 O O . VAL A 1 375 ? 5.895 22.984 2.633 1 93.94 375 VAL A O 1
ATOM 2849 N N . GLY A 1 376 ? 8.047 22.219 2.539 1 93.5 376 GLY A N 1
ATOM 2850 C CA . GLY A 1 376 ? 7.492 21.125 1.762 1 93.5 376 GLY A CA 1
ATOM 2851 C C . GLY A 1 376 ? 8.344 19.875 1.8 1 93.5 376 GLY A C 1
ATOM 2852 O O . GLY A 1 376 ? 9.57 19.953 1.916 1 93.5 376 GLY A O 1
ATOM 2853 N N . HIS A 1 377 ? 7.629 18.719 1.783 1 94.38 377 HIS A N 1
ATOM 2854 C CA . HIS A 1 377 ? 8.211 17.422 1.428 1 94.38 377 HIS A CA 1
ATOM 2855 C C . HIS A 1 377 ? 8.289 17.25 -0.086 1 94.38 377 HIS A C 1
ATOM 2857 O O . HIS A 1 377 ? 7.555 16.438 -0.659 1 94.38 377 HIS A O 1
ATOM 2863 N N . VAL A 1 378 ? 9.219 17.922 -0.721 1 94.56 378 VAL A N 1
ATOM 2864 C CA . VAL A 1 378 ? 9.164 18.078 -2.17 1 94.56 378 VAL A CA 1
ATOM 2865 C C . VAL A 1 378 ? 9.609 16.797 -2.855 1 94.56 378 VAL A C 1
ATOM 2867 O O . VAL A 1 378 ? 9.344 16.594 -4.039 1 94.56 378 VAL A O 1
ATOM 2870 N N . GLY A 1 379 ? 10.219 15.914 -2.1 1 91.81 379 GLY A N 1
ATOM 2871 C CA . GLY A 1 379 ? 10.633 14.641 -2.666 1 91.81 379 GLY A CA 1
ATOM 2872 C C . GLY A 1 379 ? 9.469 13.789 -3.133 1 91.81 379 GLY A C 1
ATOM 2873 O O . GLY A 1 379 ? 9.648 12.883 -3.953 1 91.81 379 GLY A O 1
ATOM 2874 N N . ASP A 1 380 ? 8.32 14.039 -2.607 1 92.31 380 ASP A N 1
ATOM 2875 C CA . ASP A 1 380 ? 7.168 13.25 -3.029 1 92.31 380 ASP A CA 1
ATOM 2876 C C . ASP A 1 380 ? 6.023 14.156 -3.477 1 92.31 380 ASP A C 1
ATOM 2878 O O . ASP A 1 380 ? 4.855 13.758 -3.424 1 92.31 380 ASP A O 1
ATOM 2882 N N . GLY A 1 381 ? 6.348 15.367 -3.85 1 94.62 381 GLY A N 1
ATOM 2883 C CA . GLY A 1 381 ? 5.402 16.25 -4.508 1 94.62 381 GLY A CA 1
ATOM 2884 C C . GLY A 1 381 ? 4.465 16.953 -3.539 1 94.62 381 GLY A C 1
ATOM 2885 O O . GLY A 1 381 ? 3.398 17.422 -3.936 1 94.62 381 GLY A O 1
ATOM 2886 N N . ASN A 1 382 ? 4.82 17.047 -2.307 1 97 382 ASN A N 1
ATOM 2887 C CA . ASN A 1 382 ? 3.973 17.594 -1.251 1 97 382 ASN A CA 1
ATOM 2888 C C . ASN A 1 382 ? 4.555 18.875 -0.674 1 97 382 ASN A C 1
ATOM 2890 O O . ASN A 1 382 ? 5.766 18.984 -0.477 1 97 382 ASN A O 1
ATOM 2894 N N . PHE A 1 383 ? 3.707 19.875 -0.446 1 96.38 383 PHE A N 1
ATOM 2895 C CA . PHE A 1 383 ? 4.172 21.062 0.264 1 96.38 383 PHE A CA 1
ATOM 2896 C C . PHE A 1 383 ? 3.057 21.656 1.121 1 96.38 383 PHE A C 1
ATOM 2898 O O . PHE A 1 383 ? 1.889 21.297 0.964 1 96.38 383 PHE A O 1
ATOM 2905 N N . HIS A 1 384 ? 3.467 22.484 2.037 1 95.25 384 HIS A N 1
ATOM 2906 C CA . HIS A 1 384 ? 2.588 23.125 3.016 1 95.25 384 HIS A CA 1
ATOM 2907 C C . HIS A 1 384 ? 2.656 24.641 2.918 1 95.25 384 HIS A C 1
ATOM 2909 O O . HIS A 1 384 ? 3.695 25.203 2.557 1 95.25 384 HIS A O 1
ATOM 2915 N N . VAL A 1 385 ? 1.594 25.25 3.248 1 94.88 385 VAL A N 1
ATOM 2916 C CA . VAL A 1 385 ? 1.561 26.672 3.537 1 94.88 385 VAL A CA 1
ATOM 2917 C C . VAL A 1 385 ? 1.063 26.906 4.961 1 94.88 385 VAL A C 1
ATOM 2919 O O . VAL A 1 385 ? 0.169 26.203 5.434 1 94.88 385 VAL A O 1
ATOM 2922 N N . ALA A 1 386 ? 1.665 27.781 5.625 1 93.44 386 ALA A N 1
ATOM 2923 C CA . ALA A 1 386 ? 1.271 28.188 6.973 1 93.44 386 ALA A CA 1
ATOM 2924 C C . ALA A 1 386 ? 1.05 29.688 7.051 1 93.44 386 ALA A C 1
ATOM 2926 O O . ALA A 1 386 ? 1.915 30.469 6.645 1 93.44 386 ALA A O 1
ATOM 2927 N N . MET A 1 387 ? -0.097 30.109 7.562 1 94.25 387 MET A N 1
ATOM 2928 C CA . MET A 1 387 ? -0.469 31.516 7.652 1 94.25 387 MET A CA 1
ATOM 2929 C C . MET A 1 387 ? -1.003 31.844 9.039 1 94.25 387 MET A C 1
ATOM 2931 O O . MET A 1 387 ? -1.735 31.062 9.633 1 94.25 387 MET A O 1
ATOM 2935 N N . PHE A 1 388 ? -0.569 33.031 9.539 1 94.19 388 PHE A N 1
ATOM 2936 C CA . PHE A 1 388 ? -1.155 33.562 10.766 1 94.19 388 PHE A CA 1
ATOM 2937 C C . PHE A 1 388 ? -2.256 34.562 10.445 1 94.19 388 PHE A C 1
ATOM 2939 O O . PHE A 1 388 ? -2.02 35.531 9.734 1 94.19 388 PHE A O 1
ATOM 2946 N N . TYR A 1 389 ? -3.42 34.312 10.977 1 93.81 389 TYR A N 1
ATOM 2947 C CA . TYR A 1 389 ? -4.508 35.25 10.719 1 93.81 389 TYR A CA 1
ATOM 2948 C C . TYR A 1 389 ? -5.312 35.5 11.984 1 93.81 389 TYR A C 1
ATOM 2950 O O . TYR A 1 389 ? -5.262 34.719 12.938 1 93.81 389 TYR A O 1
ATOM 2958 N N . ASP A 1 390 ? -5.957 36.625 12.055 1 93.88 390 ASP A N 1
ATOM 2959 C CA . ASP A 1 390 ? -6.867 37 13.141 1 93.88 390 ASP A CA 1
ATOM 2960 C C . ASP A 1 390 ? -8.273 36.469 12.875 1 93.88 390 ASP A C 1
ATOM 2962 O O . ASP A 1 390 ? -8.977 36.969 11.992 1 93.88 390 ASP A O 1
ATOM 2966 N N . PRO A 1 391 ? -8.641 35.469 13.648 1 90.44 391 PRO A N 1
ATOM 2967 C CA . PRO A 1 391 ? -9.961 34.875 13.391 1 90.44 391 PRO A CA 1
ATOM 2968 C C . PRO A 1 391 ? -11.102 35.875 13.656 1 90.44 391 PRO A C 1
ATOM 2970 O O . PRO A 1 391 ? -12.234 35.625 13.227 1 90.44 391 PRO A O 1
ATOM 2973 N N . GLN A 1 392 ? -10.828 36.969 14.367 1 92.56 392 GLN A N 1
ATOM 2974 C CA . GLN A 1 392 ? -11.844 38 14.656 1 92.56 392 GLN A CA 1
ATOM 2975 C C . GLN A 1 392 ? -11.953 39 13.523 1 92.56 392 GLN A C 1
ATOM 2977 O O . GLN A 1 392 ? -12.914 39.781 13.469 1 92.56 392 GLN A O 1
ATOM 2982 N N . ASP A 1 393 ? -11.008 39 12.703 1 94.5 393 ASP A N 1
ATOM 2983 C CA . ASP A 1 393 ? -11.055 39.812 11.492 1 94.5 393 ASP A CA 1
ATOM 2984 C C . ASP A 1 393 ? -11.688 39.031 10.336 1 94.5 393 ASP A C 1
ATOM 2986 O O . ASP A 1 393 ? -10.992 38.312 9.617 1 94.5 393 ASP A O 1
ATOM 2990 N N . ALA A 1 394 ? -12.891 39.281 10.07 1 94.31 394 ALA A N 1
ATOM 2991 C CA . ALA A 1 394 ? -13.664 38.531 9.078 1 94.31 394 ALA A CA 1
ATOM 2992 C C . ALA A 1 394 ? -13.062 38.688 7.688 1 94.31 394 ALA A C 1
ATOM 2994 O O . ALA A 1 394 ? -13.086 37.75 6.891 1 94.31 394 ALA A O 1
ATOM 2995 N N . GLU A 1 395 ? -12.656 39.844 7.398 1 94.44 395 GLU A N 1
ATOM 2996 C CA . GLU A 1 395 ? -12.047 40.094 6.086 1 94.44 395 GLU A CA 1
ATOM 2997 C C . GLU A 1 395 ? -10.766 39.281 5.918 1 94.44 395 GLU A C 1
ATOM 2999 O O . GLU A 1 395 ? -10.547 38.656 4.875 1 94.44 395 GLU A O 1
ATOM 3004 N N . GLN A 1 396 ? -9.938 39.344 6.922 1 93.69 396 GLN A N 1
ATOM 3005 C CA . GLN A 1 396 ? -8.695 38.594 6.883 1 93.69 396 GLN A CA 1
ATOM 3006 C C . GLN A 1 396 ? -8.969 37.094 6.785 1 93.69 396 GLN A C 1
ATOM 3008 O O . GLN A 1 396 ? -8.32 36.406 6.004 1 93.69 396 GLN A O 1
ATOM 3013 N N . SER A 1 397 ? -9.914 36.656 7.523 1 93.25 397 SER A N 1
ATOM 3014 C CA . SER A 1 397 ? -10.305 35.25 7.496 1 93.25 397 SER A CA 1
ATOM 3015 C C . SER A 1 397 ? -10.812 34.844 6.113 1 93.25 397 SER A C 1
ATOM 3017 O O . SER A 1 397 ? -10.469 33.75 5.617 1 93.25 397 SER A O 1
ATOM 3019 N N . ALA A 1 398 ? -11.555 35.625 5.578 1 94.75 398 ALA A N 1
ATOM 3020 C CA . ALA A 1 398 ? -12.102 35.344 4.254 1 94.75 398 ALA A CA 1
ATOM 3021 C C . ALA A 1 398 ? -11 35.312 3.201 1 94.75 398 ALA A C 1
ATOM 3023 O O . ALA A 1 398 ? -11.039 34.469 2.293 1 94.75 398 ALA A O 1
ATOM 3024 N N . LYS A 1 399 ? -10.07 36.25 3.283 1 95.12 399 LYS A N 1
ATOM 3025 C CA . LYS A 1 399 ? -8.969 36.281 2.332 1 95.12 399 LYS A CA 1
ATOM 3026 C C . LYS A 1 399 ? -8.109 35.031 2.432 1 95.12 399 LYS A C 1
ATOM 3028 O O . LYS A 1 399 ? -7.691 34.469 1.412 1 95.12 399 LYS A O 1
ATOM 3033 N N . VAL A 1 400 ? -7.84 34.656 3.648 1 95.19 400 VAL A N 1
ATOM 3034 C CA . VAL A 1 400 ? -7.051 33.438 3.871 1 95.19 400 VAL A CA 1
ATOM 3035 C C . VAL A 1 400 ? -7.801 32.219 3.33 1 95.19 400 VAL A C 1
ATOM 3037 O O . VAL A 1 400 ? -7.219 31.391 2.635 1 95.19 400 VAL A O 1
ATOM 3040 N N . GLY A 1 401 ? -9.062 32.125 3.643 1 93.88 401 GLY A N 1
ATOM 3041 C CA . GLY A 1 401 ? -9.891 31.047 3.127 1 93.88 401 GLY A CA 1
ATOM 3042 C C . GLY A 1 401 ? -9.914 30.969 1.611 1 93.88 401 GLY A C 1
ATOM 3043 O O . GLY A 1 401 ? -9.844 29.891 1.032 1 93.88 401 GLY A O 1
ATOM 3044 N N . LYS A 1 402 ? -10.055 32.125 1.025 1 95.38 402 LYS A N 1
ATOM 3045 C CA . LYS A 1 402 ? -10.07 32.188 -0.433 1 95.38 402 LYS A CA 1
ATOM 3046 C C . LYS A 1 402 ? -8.734 31.719 -1.016 1 95.38 402 LYS A C 1
ATOM 3048 O O . LYS A 1 402 ? -8.711 31 -2.018 1 95.38 402 LYS A O 1
ATOM 3053 N N . ALA A 1 403 ? -7.656 32.156 -0.413 1 95.94 403 ALA A N 1
ATOM 3054 C CA . ALA A 1 403 ? -6.336 31.75 -0.877 1 95.94 403 ALA A CA 1
ATOM 3055 C C . ALA A 1 403 ? -6.176 30.234 -0.803 1 95.94 403 ALA A C 1
ATOM 3057 O O . ALA A 1 403 ? -5.613 29.609 -1.712 1 95.94 403 ALA A O 1
ATOM 3058 N N . VAL A 1 404 ? -6.629 29.672 0.235 1 95.25 404 VAL A N 1
ATOM 3059 C CA . VAL A 1 404 ? -6.535 28.234 0.433 1 95.25 404 VAL A CA 1
ATOM 3060 C C . VAL A 1 404 ? -7.395 27.516 -0.602 1 95.25 404 VAL A C 1
ATOM 3062 O O . VAL A 1 404 ? -6.965 26.516 -1.186 1 95.25 404 VAL A O 1
ATOM 3065 N N . LYS A 1 405 ? -8.57 27.969 -0.828 1 95.88 405 LYS A N 1
ATOM 3066 C CA . LYS A 1 405 ? -9.453 27.359 -1.819 1 95.88 405 LYS A CA 1
ATOM 3067 C C . LYS A 1 405 ? -8.836 27.422 -3.213 1 95.88 405 LYS A C 1
ATOM 3069 O O . LYS A 1 405 ? -8.961 26.469 -3.992 1 95.88 405 LYS A O 1
ATOM 3074 N N . ILE A 1 406 ? -8.25 28.531 -3.535 1 97.06 406 ILE A N 1
ATOM 3075 C CA . ILE A 1 406 ? -7.574 28.688 -4.82 1 97.06 406 ILE A CA 1
ATOM 3076 C C . ILE A 1 406 ? -6.434 27.672 -4.926 1 97.06 406 ILE A C 1
ATOM 3078 O O . ILE A 1 406 ? -6.258 27.031 -5.969 1 97.06 406 ILE A O 1
ATOM 3082 N N . MET A 1 407 ? -5.699 27.562 -3.842 1 97.56 407 MET A N 1
ATOM 3083 C CA . MET A 1 407 ? -4.605 26.594 -3.809 1 97.56 407 MET A CA 1
ATOM 3084 C C . MET A 1 407 ? -5.117 25.172 -4.043 1 97.56 407 MET A C 1
ATOM 3086 O O . MET A 1 407 ? -4.531 24.422 -4.824 1 97.56 407 MET A O 1
ATOM 3090 N N . MET A 1 408 ? -6.199 24.828 -3.41 1 97.62 408 MET A N 1
ATOM 3091 C CA . MET A 1 408 ? -6.801 23.516 -3.57 1 97.62 408 MET A CA 1
ATOM 3092 C C . MET A 1 408 ? -7.266 23.297 -5.008 1 97.62 408 MET A C 1
ATOM 3094 O O . MET A 1 408 ? -7.035 22.234 -5.586 1 97.62 408 MET A O 1
ATOM 3098 N N . ARG A 1 409 ? -7.914 24.234 -5.543 1 97.81 409 ARG A N 1
ATOM 3099 C CA . ARG A 1 409 ? -8.414 24.141 -6.91 1 97.81 409 ARG A CA 1
ATOM 3100 C C . ARG A 1 409 ? -7.273 23.969 -7.902 1 97.81 409 ARG A C 1
ATOM 3102 O O . ARG A 1 409 ? -7.367 23.172 -8.836 1 97.81 409 ARG A O 1
ATOM 3109 N N . ARG A 1 410 ? -6.246 24.734 -7.719 1 98.06 410 ARG A N 1
ATOM 3110 C CA . ARG A 1 410 ? -5.086 24.656 -8.602 1 98.06 410 ARG A CA 1
ATOM 3111 C C . ARG A 1 410 ? -4.441 23.281 -8.523 1 98.06 410 ARG A C 1
ATOM 3113 O O . ARG A 1 410 ? -4.055 22.703 -9.547 1 98.06 410 ARG A O 1
ATOM 3120 N N . ALA A 1 411 ? -4.277 22.797 -7.281 1 98.38 411 ALA A N 1
ATOM 3121 C CA . ALA A 1 411 ? -3.725 21.453 -7.121 1 98.38 411 ALA A CA 1
ATOM 3122 C C . ALA A 1 411 ? -4.547 20.422 -7.895 1 98.38 411 ALA A C 1
ATOM 3124 O O . ALA A 1 411 ? -3.99 19.547 -8.562 1 98.38 411 ALA A O 1
ATOM 3125 N N . LEU A 1 412 ? -5.84 20.531 -7.816 1 98.31 412 LEU A N 1
ATOM 3126 C CA . LEU A 1 412 ? -6.723 19.594 -8.492 1 98.31 412 LEU A CA 1
ATOM 3127 C C . LEU A 1 412 ? -6.625 19.75 -10.008 1 98.31 412 LEU A C 1
ATOM 3129 O O . LEU A 1 412 ? -6.641 18.75 -10.742 1 98.31 412 LEU A O 1
ATOM 3133 N N . GLU A 1 413 ? -6.523 20.969 -10.477 1 98.12 413 GLU A N 1
ATOM 3134 C CA . GLU A 1 413 ? -6.336 21.219 -11.898 1 98.12 413 GLU A CA 1
ATOM 3135 C C . GLU A 1 413 ? -5.039 20.594 -12.406 1 98.12 413 GLU A C 1
ATOM 3137 O O . GLU A 1 413 ? -4.949 20.188 -13.57 1 98.12 413 GLU A O 1
ATOM 3142 N N . MET A 1 414 ? -4.156 20.516 -11.516 1 97.81 414 MET A N 1
ATOM 3143 C CA . MET A 1 414 ? -2.854 19.953 -11.852 1 97.81 414 MET A CA 1
ATOM 3144 C C . MET A 1 414 ? -2.824 18.453 -11.57 1 97.81 414 MET A C 1
ATOM 3146 O O . MET A 1 414 ? -1.751 17.844 -11.469 1 97.81 414 MET A O 1
ATOM 3150 N N . GLU A 1 415 ? -3.943 17.828 -11.383 1 97.62 415 GLU A N 1
ATOM 3151 C CA . GLU A 1 415 ? -4.152 16.406 -11.164 1 97.62 415 GLU A CA 1
ATOM 3152 C C . GLU A 1 415 ? -3.598 15.961 -9.82 1 97.62 415 GLU A C 1
ATOM 3154 O O . GLU A 1 415 ? -3.162 14.82 -9.664 1 97.62 415 GLU A O 1
ATOM 3159 N N . GLY A 1 416 ? -3.531 16.891 -8.891 1 98.31 416 GLY A N 1
ATOM 3160 C CA . GLY A 1 416 ? -3.029 16.594 -7.562 1 98.31 416 GLY A CA 1
ATOM 3161 C C . GLY A 1 416 ? -4.121 16.219 -6.578 1 98.31 416 GLY A C 1
ATOM 3162 O O . GLY A 1 416 ? -5.18 15.719 -6.98 1 98.31 416 GLY A O 1
ATOM 3163 N N . THR A 1 417 ? -3.762 16.281 -5.297 1 98.62 417 THR A N 1
ATOM 3164 C CA . THR A 1 417 ? -4.66 15.961 -4.191 1 98.62 417 THR A CA 1
ATOM 3165 C C . THR A 1 417 ? -4.719 17.125 -3.199 1 98.62 417 THR A C 1
ATOM 3167 O O . THR A 1 417 ? -3.75 17.875 -3.053 1 98.62 417 THR A O 1
ATOM 3170 N N . VAL A 1 418 ? -5.82 17.219 -2.539 1 98.25 418 VAL A N 1
ATOM 3171 C CA . VAL A 1 418 ? -6.055 18.312 -1.605 1 98.25 418 VAL A CA 1
ATOM 3172 C C . VAL A 1 418 ? -5.398 18 -0.263 1 98.25 418 VAL A C 1
ATOM 3174 O O . VAL A 1 418 ? -5.32 18.859 0.613 1 98.25 418 VAL A O 1
ATOM 3177 N N . SER A 1 419 ? -4.922 16.781 -0.121 1 97.75 419 SER A N 1
ATOM 3178 C CA . SER A 1 419 ? -4.25 16.391 1.118 1 97.75 419 SER A CA 1
ATOM 3179 C C . SER A 1 419 ? -3.152 15.367 0.858 1 97.75 419 SER A C 1
ATOM 3181 O O . SER A 1 419 ? -3.439 14.211 0.53 1 97.75 419 SER A O 1
ATOM 3183 N N . GLY A 1 420 ? -1.977 15.781 1.128 1 96.75 420 GLY A N 1
ATOM 3184 C CA . GLY A 1 420 ? -0.857 14.867 0.984 1 96.75 420 GLY A CA 1
ATOM 3185 C C . GLY A 1 420 ? -0.627 14.008 2.213 1 96.75 420 GLY A C 1
ATOM 3186 O O . GLY A 1 420 ? -0.153 12.875 2.105 1 96.75 420 GLY A O 1
ATOM 3187 N N . GLU A 1 421 ? -0.966 14.547 3.402 1 94.94 421 GLU A N 1
ATOM 3188 C CA . GLU A 1 421 ? -0.589 13.75 4.566 1 94.94 421 GLU A CA 1
ATOM 3189 C C . GLU A 1 421 ? -1.452 14.102 5.777 1 94.94 421 GLU A C 1
ATOM 3191 O O . GLU A 1 421 ? -1.369 13.445 6.816 1 94.94 421 GLU A O 1
ATOM 3196 N N . HIS A 1 422 ? -2.34 15.102 5.738 1 93.44 422 HIS A N 1
ATOM 3197 C CA . HIS A 1 422 ? -3.059 15.57 6.922 1 93.44 422 HIS A CA 1
ATOM 3198 C C . HIS A 1 422 ? -4.465 14.977 6.98 1 93.44 422 HIS A C 1
ATOM 3200 O O . HIS A 1 422 ? -5.266 15.352 7.836 1 93.44 422 HIS A O 1
ATOM 3206 N N . ALA A 1 423 ? -4.77 14.086 6.109 1 96.88 423 ALA A N 1
ATOM 3207 C CA . ALA A 1 423 ? -6.117 13.531 6.02 1 96.88 423 ALA A CA 1
ATOM 3208 C C . ALA A 1 423 ? -7.141 14.625 5.73 1 96.88 423 ALA A C 1
ATOM 3210 O O . ALA A 1 423 ? -6.816 15.641 5.121 1 96.88 423 ALA A O 1
ATOM 3211 N N . ILE A 1 424 ? -8.414 14.375 5.945 1 98 424 ILE A N 1
ATOM 3212 C CA . ILE A 1 424 ? -9.461 15.297 5.516 1 98 424 ILE A CA 1
ATOM 3213 C C . ILE A 1 424 ? -10.062 16 6.73 1 98 424 ILE A C 1
ATOM 3215 O O . ILE A 1 424 ? -10.234 17.219 6.723 1 98 424 ILE A O 1
ATOM 3219 N N . GLY A 1 425 ? -10.305 15.195 7.785 1 97.06 425 GLY A N 1
ATOM 3220 C CA . GLY A 1 425 ? -10.961 15.766 8.945 1 97.06 425 GLY A CA 1
ATOM 3221 C C . GLY A 1 425 ? -12.258 16.484 8.609 1 97.06 425 GLY A C 1
ATOM 3222 O O . GLY A 1 425 ? -13.047 15.992 7.805 1 97.06 425 GLY A O 1
ATOM 3223 N N . ILE A 1 426 ? -12.516 17.594 9.328 1 95.88 426 ILE A N 1
ATOM 3224 C CA . ILE A 1 426 ? -13.672 18.438 9.062 1 95.88 426 ILE A CA 1
ATOM 3225 C C . ILE A 1 426 ? -13.305 19.5 8.023 1 95.88 426 ILE A C 1
ATOM 3227 O O . ILE A 1 426 ? -14.148 19.922 7.23 1 95.88 426 ILE A O 1
ATOM 3231 N N . GLY A 1 427 ? -12.148 19.859 7.965 1 93.31 427 GLY A N 1
ATOM 3232 C CA . GLY A 1 427 ? -11.703 21.047 7.273 1 93.31 427 GLY A CA 1
ATOM 3233 C C . GLY A 1 427 ? -11.656 20.891 5.766 1 93.31 427 GLY A C 1
ATOM 3234 O O . GLY A 1 427 ? -11.805 21.859 5.023 1 93.31 427 GLY A O 1
ATOM 3235 N N . LYS A 1 428 ? -11.492 19.688 5.281 1 96.31 428 LYS A N 1
ATOM 3236 C CA . LYS A 1 428 ? -11.242 19.516 3.854 1 96.31 428 LYS A CA 1
ATOM 3237 C C . LYS A 1 428 ? -12.328 18.672 3.205 1 96.31 428 LYS A C 1
ATOM 3239 O O . LYS A 1 428 ? -12.125 18.094 2.133 1 96.31 428 LYS A O 1
ATOM 3244 N N . LYS A 1 429 ? -13.547 18.562 3.818 1 96.44 429 LYS A N 1
ATOM 3245 C CA . LYS A 1 429 ? -14.633 17.734 3.297 1 96.44 429 LYS A CA 1
ATOM 3246 C C . LYS A 1 429 ? -15.078 18.219 1.918 1 96.44 429 LYS A C 1
ATOM 3248 O O . LYS A 1 429 ? -15.219 17.422 0.992 1 96.44 429 LYS A O 1
ATOM 3253 N N . GLU A 1 430 ? -15.234 19.484 1.801 1 96 430 GLU A N 1
ATOM 3254 C CA . GLU A 1 430 ? -15.672 20.047 0.523 1 96 430 GLU A CA 1
ATOM 3255 C C . GLU A 1 430 ? -14.609 19.859 -0.554 1 96 430 GLU A C 1
ATOM 3257 O O . GLU A 1 430 ? -14.93 19.562 -1.707 1 96 430 GLU A O 1
ATOM 3262 N N . CYS A 1 431 ? -13.383 20.016 -0.171 1 96.88 431 CYS A N 1
ATOM 3263 C CA . CYS A 1 431 ? -12.281 19.859 -1.115 1 96.88 431 CYS A CA 1
ATOM 3264 C C . CYS A 1 431 ? -12.188 18.422 -1.599 1 96.88 431 CYS A C 1
ATOM 3266 O O . CYS A 1 431 ? -11.844 18.172 -2.754 1 96.88 431 CYS A O 1
ATOM 3268 N N . LEU A 1 432 ? -12.453 17.516 -0.675 1 98 432 LEU A N 1
ATOM 3269 C CA . LEU A 1 432 ? -12.453 16.109 -1.062 1 98 432 LEU A CA 1
ATOM 3270 C C . LEU A 1 432 ? -13.516 15.836 -2.117 1 98 432 LEU A C 1
ATOM 3272 O O . LEU A 1 432 ? -13.281 15.078 -3.062 1 98 432 LEU A O 1
ATOM 3276 N N . MET A 1 433 ? -14.688 16.391 -1.941 1 97.94 433 MET A N 1
ATOM 3277 C CA . MET A 1 433 ? -15.758 16.266 -2.93 1 97.94 433 MET A CA 1
ATOM 3278 C C . MET A 1 433 ? -15.305 16.781 -4.289 1 97.94 433 MET A C 1
ATOM 3280 O O . MET A 1 433 ? -15.555 16.156 -5.316 1 97.94 433 MET A O 1
ATOM 3284 N N . ASP A 1 434 ? -14.641 17.906 -4.277 1 97.81 434 ASP A N 1
ATOM 3285 C CA . ASP A 1 434 ? -14.109 18.469 -5.52 1 97.81 434 ASP A CA 1
ATOM 3286 C C . ASP A 1 434 ? -13.102 17.516 -6.16 1 97.81 434 ASP A C 1
ATOM 3288 O O . ASP A 1 434 ? -13.023 17.422 -7.387 1 97.81 434 ASP A O 1
ATOM 3292 N N . GLU A 1 435 ? -12.336 16.844 -5.332 1 98.25 435 GLU A N 1
ATOM 3293 C CA . GLU A 1 435 ? -11.258 15.992 -5.809 1 98.25 435 GLU A CA 1
ATOM 3294 C C . GLU A 1 435 ? -11.805 14.711 -6.426 1 98.25 435 GLU A C 1
ATOM 3296 O O . GLU A 1 435 ? -11.359 14.281 -7.492 1 98.25 435 GLU A O 1
ATOM 3301 N N . LEU A 1 436 ? -12.773 14.031 -5.762 1 98 436 LEU A N 1
ATOM 3302 C CA . LEU A 1 436 ? -13.125 12.664 -6.113 1 98 436 LEU A CA 1
ATOM 3303 C C . LEU A 1 436 ? -14.492 12.609 -6.801 1 98 436 LEU A C 1
ATOM 3305 O O . LEU A 1 436 ? -14.812 11.633 -7.477 1 98 436 LEU A O 1
ATOM 3309 N N . GLY A 1 437 ? -15.312 13.625 -6.617 1 97.25 437 GLY A N 1
ATOM 3310 C CA . GLY A 1 437 ? -16.625 13.664 -7.238 1 97.25 437 GLY A CA 1
ATOM 3311 C C . GLY A 1 437 ? -17.672 12.852 -6.492 1 97.25 437 GLY A C 1
ATOM 3312 O O . GLY A 1 437 ? -17.344 12.102 -5.57 1 97.25 437 GLY A O 1
ATOM 3313 N N . PRO A 1 438 ? -18.906 13.008 -6.863 1 97.44 438 PRO A N 1
ATOM 3314 C CA . PRO A 1 438 ? -20.016 12.414 -6.117 1 97.44 438 PRO A CA 1
ATOM 3315 C C . PRO A 1 438 ? -20.031 10.891 -6.191 1 97.44 438 PRO A C 1
ATOM 3317 O O . PRO A 1 438 ? -20.375 10.227 -5.215 1 97.44 438 PRO A O 1
ATOM 3320 N N . ALA A 1 439 ? -19.672 10.32 -7.289 1 97.75 439 ALA A N 1
ATOM 3321 C CA . ALA A 1 439 ? -19.719 8.867 -7.445 1 97.75 439 ALA A CA 1
ATOM 3322 C C . ALA A 1 439 ? -18.75 8.18 -6.5 1 97.75 439 ALA A C 1
ATOM 3324 O O . ALA A 1 439 ? -19.109 7.223 -5.812 1 97.75 439 ALA A O 1
ATOM 3325 N N . THR A 1 440 ? -17.547 8.672 -6.5 1 98.38 440 THR A N 1
ATOM 3326 C CA . THR A 1 440 ? -16.516 8.078 -5.664 1 98.38 440 THR A CA 1
ATOM 3327 C C . THR A 1 440 ? -16.797 8.312 -4.188 1 98.38 440 THR A C 1
ATOM 3329 O O . THR A 1 440 ? -16.656 7.406 -3.365 1 98.38 440 THR A O 1
ATOM 3332 N N . ILE A 1 441 ? -17.219 9.531 -3.826 1 98 441 ILE A N 1
ATOM 3333 C CA . ILE A 1 441 ? -17.609 9.812 -2.453 1 98 441 ILE A CA 1
ATOM 3334 C C . ILE A 1 441 ? -18.812 8.945 -2.072 1 98 441 ILE A C 1
ATOM 3336 O O . ILE A 1 441 ? -18.891 8.453 -0.943 1 98 441 ILE A O 1
ATOM 3340 N N . GLY A 1 442 ? -19.719 8.758 -3.035 1 97.88 442 GLY A N 1
ATOM 3341 C CA . GLY A 1 442 ? -20.859 7.887 -2.811 1 97.88 442 GLY A CA 1
ATOM 3342 C C . GLY A 1 442 ? -20.469 6.473 -2.441 1 97.88 442 GLY A C 1
ATOM 3343 O O . GLY A 1 442 ? -21.078 5.859 -1.562 1 97.88 442 GLY A O 1
ATOM 3344 N N . LEU A 1 443 ? -19.469 5.961 -3.08 1 98.44 443 LEU A N 1
ATOM 3345 C CA . LEU A 1 443 ? -18.984 4.625 -2.736 1 98.44 443 LEU A CA 1
ATOM 3346 C C . LEU A 1 443 ? -18.422 4.598 -1.316 1 98.44 443 LEU A C 1
ATOM 3348 O O . LEU A 1 443 ? -18.688 3.662 -0.56 1 98.44 443 LEU A O 1
ATOM 3352 N N . MET A 1 444 ? -17.609 5.637 -0.916 1 98.5 444 MET A N 1
ATOM 3353 C CA . MET A 1 444 ? -17.094 5.699 0.449 1 98.5 444 MET A CA 1
ATOM 3354 C C . MET A 1 444 ? -18.234 5.715 1.461 1 98.5 444 MET A C 1
ATOM 3356 O O . MET A 1 444 ? -18.188 5.023 2.48 1 98.5 444 MET A O 1
ATOM 3360 N N . GLN A 1 445 ? -19.234 6.484 1.13 1 97.81 445 GLN A N 1
ATOM 3361 C CA . GLN A 1 445 ? -20.391 6.574 2.016 1 97.81 445 GLN A CA 1
ATOM 3362 C C . GLN A 1 445 ? -21.125 5.238 2.105 1 97.81 445 GLN A C 1
ATOM 3364 O O . GLN A 1 445 ? -21.609 4.859 3.174 1 97.81 445 GLN A O 1
ATOM 3369 N N . THR A 1 446 ? -21.219 4.562 0.968 1 98.12 446 THR A N 1
ATOM 3370 C CA . THR A 1 446 ? -21.828 3.234 0.937 1 98.12 446 THR A CA 1
ATOM 3371 C C . THR A 1 446 ? -21.078 2.275 1.855 1 98.12 446 THR A C 1
ATOM 3373 O O . THR A 1 446 ? -21.703 1.536 2.627 1 98.12 446 THR A O 1
ATOM 3376 N N . LEU A 1 447 ? -19.797 2.295 1.814 1 98.56 447 LEU A N 1
ATOM 3377 C CA . LEU A 1 447 ? -18.953 1.45 2.662 1 98.56 447 LEU A CA 1
ATOM 3378 C C . LEU A 1 447 ? -19.109 1.836 4.129 1 98.56 447 LEU A C 1
ATOM 3380 O O . LEU A 1 447 ? -19.25 0.967 4.992 1 98.56 447 LEU A O 1
ATOM 3384 N N . LYS A 1 448 ? -19.078 3.154 4.395 1 98.44 448 LYS A N 1
ATOM 3385 C CA . LYS A 1 448 ? -19.266 3.658 5.754 1 98.44 448 LYS A CA 1
ATOM 3386 C C . LYS A 1 448 ? -20.594 3.197 6.336 1 98.44 448 LYS A C 1
ATOM 3388 O O . LYS A 1 448 ? -20.641 2.703 7.465 1 98.44 448 LYS A O 1
ATOM 3393 N N . LYS A 1 449 ? -21.609 3.307 5.598 1 97.38 449 LYS A N 1
ATOM 3394 C CA . LYS A 1 449 ? -22.938 2.924 6.055 1 97.38 449 LYS A CA 1
ATOM 3395 C C . LYS A 1 449 ? -23.016 1.424 6.332 1 97.38 449 LYS A C 1
ATOM 3397 O O . LYS A 1 449 ? -23.672 0.994 7.277 1 97.38 449 LYS A O 1
ATOM 3402 N N . ALA A 1 450 ? -22.344 0.69 5.539 1 98.06 450 ALA A N 1
ATOM 3403 C CA . ALA A 1 450 ? -22.375 -0.762 5.699 1 98.06 450 ALA A CA 1
ATOM 3404 C C . ALA A 1 450 ? -21.688 -1.18 6.996 1 98.06 450 ALA A C 1
ATOM 3406 O O . ALA A 1 450 ? -22.156 -2.082 7.691 1 98.06 450 ALA A O 1
ATOM 3407 N N . VAL A 1 451 ? -20.578 -0.565 7.355 1 98.38 451 VAL A N 1
ATOM 3408 C CA . VAL A 1 451 ? -19.781 -0.913 8.523 1 98.38 451 VAL A CA 1
ATOM 3409 C C . VAL A 1 451 ? -20.391 -0.292 9.781 1 98.38 451 VAL A C 1
ATOM 3411 O O . VAL A 1 451 ? -20.375 -0.901 10.852 1 98.38 451 VAL A O 1
ATOM 3414 N N . ASP A 1 452 ? -20.875 0.862 9.617 1 97.88 452 ASP A N 1
ATOM 3415 C CA . ASP A 1 452 ? -21.422 1.685 10.695 1 97.88 452 ASP A CA 1
ATOM 3416 C C . ASP A 1 452 ? -22.797 2.238 10.336 1 97.88 452 ASP A C 1
ATOM 3418 O O . ASP A 1 452 ? -22.953 3.439 10.117 1 97.88 452 ASP A O 1
ATOM 3422 N N . PRO A 1 453 ? -23.781 1.419 10.367 1 96.31 453 PRO A N 1
ATOM 3423 C CA . PRO A 1 453 ? -25.109 1.8 9.875 1 96.31 453 PRO A CA 1
ATOM 3424 C C . PRO A 1 453 ? -25.703 2.979 10.633 1 96.31 453 PRO A C 1
ATOM 3426 O O . PRO A 1 453 ? -26.531 3.719 10.086 1 96.31 453 PRO A O 1
ATOM 3429 N N . ASN A 1 454 ? -25.281 3.154 11.859 1 95.81 454 ASN A N 1
ATOM 3430 C CA . ASN A 1 454 ? -25.828 4.242 12.656 1 95.81 454 ASN A CA 1
ATOM 3431 C C . ASN A 1 454 ? -24.891 5.449 12.68 1 95.81 454 ASN A C 1
ATOM 3433 O O . ASN A 1 454 ? -25.156 6.422 13.391 1 95.81 454 ASN A O 1
ATOM 3437 N N . TRP A 1 455 ? -23.781 5.395 12 1 97.25 455 TRP A N 1
ATOM 3438 C CA . TRP A 1 455 ? -22.828 6.488 11.82 1 97.25 455 TRP A CA 1
ATOM 3439 C C . TRP A 1 455 ? -22.281 6.965 13.164 1 97.25 455 TRP A C 1
ATOM 3441 O O . TRP A 1 455 ? -22.219 8.172 13.422 1 97.25 455 TRP A O 1
ATOM 3451 N N . LEU A 1 456 ? -21.953 6.027 13.953 1 97.5 456 LEU A N 1
ATOM 3452 C CA . LEU A 1 456 ? -21.516 6.336 15.312 1 97.5 456 LEU A CA 1
ATOM 3453 C C . LEU A 1 456 ? -20.016 6.566 15.375 1 97.5 456 LEU A C 1
ATOM 3455 O O . LEU A 1 456 ? -19.516 7.27 16.266 1 97.5 456 LEU A O 1
ATOM 3459 N N . MET A 1 457 ? -19.281 6.043 14.461 1 98.44 457 MET A N 1
ATOM 3460 C CA . MET A 1 457 ? -17.828 6.113 14.516 1 98.44 457 MET A CA 1
ATOM 3461 C C . MET A 1 457 ? -17.328 7.449 13.969 1 98.44 457 MET A C 1
ATOM 3463 O O . MET A 1 457 ? -17.406 7.703 12.766 1 98.44 457 MET A O 1
ATOM 3467 N N . ASN A 1 458 ? -16.844 8.273 14.789 1 98.31 458 ASN A N 1
ATOM 3468 C CA . ASN A 1 458 ? -16.25 9.578 14.484 1 98.31 458 ASN A CA 1
ATOM 3469 C C . ASN A 1 458 ? -17.047 10.32 13.422 1 98.31 458 ASN A C 1
ATOM 3471 O O . ASN A 1 458 ? -16.5 10.75 12.406 1 98.31 458 ASN A O 1
ATOM 3475 N N . PRO A 1 459 ? -18.281 10.555 13.68 1 97.5 459 PRO A N 1
ATOM 3476 C CA . PRO A 1 459 ? -19.156 11.156 12.656 1 97.5 459 PRO A CA 1
ATOM 3477 C C . PRO A 1 459 ? -18.75 12.594 12.32 1 97.5 459 PRO A C 1
ATOM 3479 O O . PRO A 1 459 ? -18.312 13.336 13.195 1 97.5 459 PRO A O 1
ATOM 3482 N N . GLY A 1 460 ? -18.953 12.953 11.086 1 96.19 460 GLY A N 1
ATOM 3483 C CA . GLY A 1 460 ? -18.703 14.312 10.625 1 96.19 460 GLY A CA 1
ATOM 3484 C C . GLY A 1 460 ? -17.297 14.492 10.055 1 96.19 460 GLY A C 1
ATOM 3485 O O . GLY A 1 460 ? -16.953 15.586 9.617 1 96.19 460 GLY A O 1
ATOM 3486 N N . LYS A 1 461 ? -16.531 13.445 10.07 1 97.12 461 LYS A N 1
ATOM 3487 C CA . LYS A 1 461 ? -15.195 13.469 9.469 1 97.12 461 LYS A CA 1
ATOM 3488 C C . LYS A 1 461 ? -15.211 12.828 8.086 1 97.12 461 LYS A C 1
ATOM 3490 O O . LYS A 1 461 ? -15.93 11.859 7.852 1 97.12 461 LYS A O 1
ATOM 3495 N N . VAL A 1 462 ? -14.383 13.305 7.117 1 97.5 462 VAL A N 1
ATOM 3496 C CA . VAL A 1 462 ? -14.258 12.867 5.727 1 97.5 462 VAL A CA 1
ATOM 3497 C C . VAL A 1 462 ? -15.5 13.289 4.941 1 97.5 462 VAL A C 1
ATOM 3499 O O . VAL A 1 462 ? -15.391 13.883 3.867 1 97.5 462 VAL A O 1
ATOM 3502 N N . PHE A 1 463 ? -16.656 13.062 5.414 1 95.06 463 PHE A N 1
ATOM 3503 C CA . PHE A 1 463 ? -17.953 13.508 4.887 1 95.06 463 PHE A CA 1
ATOM 3504 C C . PHE A 1 463 ? -19 13.531 5.988 1 95.06 463 PHE A C 1
ATOM 3506 O O . PHE A 1 463 ? -18.812 12.922 7.043 1 95.06 463 PHE A O 1
ATOM 3513 N N . ASP A 1 464 ? -20.094 14.219 5.758 1 94.56 464 ASP A N 1
ATOM 3514 C CA . ASP A 1 464 ? -21.156 14.367 6.746 1 94.56 464 ASP A CA 1
ATOM 3515 C C . ASP A 1 464 ? -22.094 13.164 6.73 1 94.56 464 ASP A C 1
ATOM 3517 O O . ASP A 1 464 ? -22.281 12.523 5.691 1 94.56 464 ASP A O 1
ATOM 3521 N N . PRO A 1 465 ? -22.641 12.859 7.957 1 94.69 465 PRO A N 1
ATOM 3522 C CA . PRO A 1 465 ? -23.688 11.836 7.965 1 94.69 465 PRO A CA 1
ATOM 3523 C C . PRO A 1 465 ? -24.922 12.266 7.172 1 94.69 465 PRO A C 1
ATOM 3525 O O . PRO A 1 465 ? -25.156 13.461 6.984 1 94.69 465 PRO A O 1
ATOM 3528 N N . PRO A 1 466 ? -25.641 11.242 6.711 1 91.62 466 PRO A N 1
ATOM 3529 C CA . PRO A 1 466 ? -26.922 11.586 6.078 1 91.62 466 PRO A CA 1
ATOM 3530 C C . PRO A 1 466 ? -27.844 12.359 7.012 1 91.62 466 PRO A C 1
ATOM 3532 O O . PRO A 1 466 ? -27.859 12.109 8.219 1 91.62 466 PRO A O 1
ATOM 3535 N N . SER A 1 467 ? -28.562 13.219 6.43 1 86.62 467 SER A N 1
ATOM 3536 C CA . SER A 1 467 ? -29.438 14.117 7.195 1 86.62 467 SER A CA 1
ATOM 3537 C C . SER A 1 467 ? -30.484 13.336 7.977 1 86.62 467 SER A C 1
ATOM 3539 O O . SER A 1 467 ? -30.969 13.805 9.008 1 86.62 467 SER A O 1
ATOM 3541 N N . ASN A 1 468 ? -30.75 12.188 7.469 1 82.5 468 ASN A N 1
ATOM 3542 C CA . ASN A 1 468 ? -31.812 11.414 8.102 1 82.5 468 ASN A CA 1
ATOM 3543 C C . ASN A 1 468 ? -31.297 10.641 9.305 1 82.5 468 ASN A C 1
ATOM 3545 O O . ASN A 1 468 ? -32.062 10.047 10.055 1 82.5 468 ASN A O 1
ATOM 3549 N N . LEU A 1 469 ? -29.969 10.625 9.438 1 79.56 469 LEU A N 1
ATOM 3550 C CA . LEU A 1 469 ? -29.406 9.883 10.555 1 79.56 469 LEU A CA 1
ATOM 3551 C C . LEU A 1 469 ? -29.062 10.82 11.711 1 79.56 469 LEU A C 1
ATOM 3553 O O . LEU A 1 469 ? -28.594 11.945 11.484 1 79.56 469 LEU A O 1
ATOM 3557 N N . TYR A 1 470 ? -29.969 10.945 12.633 1 63.75 470 TYR A N 1
ATOM 3558 C CA . TYR A 1 470 ? -29.734 11.766 13.812 1 63.75 470 TYR A CA 1
ATOM 3559 C C . TYR A 1 470 ? -28.469 11.344 14.539 1 63.75 470 TYR A C 1
ATOM 3561 O O . TYR A 1 470 ? -28.406 10.25 15.109 1 63.75 470 TYR A O 1
ATOM 3569 N N . VAL A 1 471 ? -27.547 11.672 14.031 1 62.91 471 VAL A N 1
ATOM 3570 C CA . VAL A 1 471 ? -26.438 11.523 14.969 1 62.91 471 VAL A CA 1
ATOM 3571 C C . VAL A 1 471 ? -26.266 12.812 15.773 1 62.91 471 VAL A C 1
ATOM 3573 O O . VAL A 1 471 ? -26.531 13.906 15.266 1 62.91 471 VAL A O 1
ATOM 3576 N N . MET B 1 1 ? -30.359 -14.203 -18.797 1 90.75 1 MET B N 1
ATOM 3577 C CA . MET B 1 1 ? -28.969 -14.086 -19.219 1 90.75 1 MET B CA 1
ATOM 3578 C C . MET B 1 1 ? -28.859 -13.883 -20.719 1 90.75 1 MET B C 1
ATOM 3580 O O . MET B 1 1 ? -28.141 -12.992 -21.188 1 90.75 1 MET B O 1
ATOM 3584 N N . LEU B 1 2 ? -29.797 -14.57 -21.453 1 90.06 2 LEU B N 1
ATOM 3585 C CA . LEU B 1 2 ? -29.734 -14.43 -22.906 1 90.06 2 LEU B CA 1
ATOM 3586 C C . LEU B 1 2 ? -30.25 -13.055 -23.344 1 90.06 2 LEU B C 1
ATOM 3588 O O . LEU B 1 2 ? -29.734 -12.477 -24.312 1 90.06 2 LEU B O 1
ATOM 3592 N N . GLN B 1 3 ? -31.219 -12.539 -22.656 1 93.62 3 GLN B N 1
ATOM 3593 C CA . GLN B 1 3 ? -31.734 -11.211 -22.938 1 93.62 3 GLN B CA 1
ATOM 3594 C C . GLN B 1 3 ? -30.656 -10.148 -22.75 1 93.62 3 GLN B C 1
ATOM 3596 O O . GLN B 1 3 ? -30.547 -9.219 -23.547 1 93.62 3 GLN B O 1
ATOM 3601 N N . ALA B 1 4 ? -29.922 -10.305 -21.688 1 95.44 4 ALA B N 1
ATOM 3602 C CA . ALA B 1 4 ? -28.812 -9.375 -21.438 1 95.44 4 ALA B CA 1
ATOM 3603 C C . ALA B 1 4 ? -27.797 -9.43 -22.578 1 95.44 4 ALA B C 1
ATOM 3605 O O . ALA B 1 4 ? -27.375 -8.391 -23.078 1 95.44 4 ALA B O 1
ATOM 3606 N N . ALA B 1 5 ? -27.422 -10.594 -23 1 95.75 5 ALA B N 1
ATOM 3607 C CA . ALA B 1 5 ? -26.438 -10.773 -24.062 1 95.75 5 ALA B CA 1
ATOM 3608 C C . ALA B 1 5 ? -26.938 -10.172 -25.375 1 95.75 5 ALA B C 1
ATOM 3610 O O . ALA B 1 5 ? -26.156 -9.57 -26.125 1 95.75 5 ALA B O 1
ATOM 3611 N N . GLU B 1 6 ? -28.203 -10.367 -25.625 1 95.62 6 GLU B N 1
ATOM 3612 C CA . GLU B 1 6 ? -28.797 -9.82 -26.828 1 95.62 6 GLU B CA 1
ATOM 3613 C C . GLU B 1 6 ? -28.812 -8.297 -26.812 1 95.62 6 GLU B C 1
ATOM 3615 O O . GLU B 1 6 ? -28.484 -7.652 -27.812 1 95.62 6 GLU B O 1
ATOM 3620 N N . GLU B 1 7 ? -29.188 -7.809 -25.688 1 97.12 7 GLU B N 1
ATOM 3621 C CA . GLU B 1 7 ? -29.188 -6.352 -25.562 1 97.12 7 GLU B CA 1
ATOM 3622 C C . GLU B 1 7 ? -27.781 -5.789 -25.688 1 97.12 7 GLU B C 1
ATOM 3624 O O . GLU B 1 7 ? -27.578 -4.738 -26.312 1 97.12 7 GLU B O 1
ATOM 3629 N N . ILE B 1 8 ? -26.844 -6.449 -25.141 1 97.31 8 ILE B N 1
ATOM 3630 C CA . ILE B 1 8 ? -25.453 -6.027 -25.234 1 97.31 8 ILE B CA 1
ATOM 3631 C C . ILE B 1 8 ? -24.984 -6.109 -26.688 1 97.31 8 ILE B C 1
ATOM 3633 O O . ILE B 1 8 ? -24.281 -5.219 -27.172 1 97.31 8 ILE B O 1
ATOM 3637 N N . THR B 1 9 ? -25.406 -7.137 -27.375 1 95.94 9 THR B N 1
ATOM 3638 C CA . THR B 1 9 ? -25.078 -7.281 -28.797 1 95.94 9 THR B CA 1
ATOM 3639 C C . THR B 1 9 ? -25.641 -6.105 -29.594 1 95.94 9 THR B C 1
ATOM 3641 O O . THR B 1 9 ? -24.969 -5.605 -30.516 1 95.94 9 THR B O 1
ATOM 3644 N N . GLY B 1 10 ? -26.797 -5.723 -29.281 1 95.5 10 GLY B N 1
ATOM 3645 C CA . GLY B 1 10 ? -27.391 -4.574 -29.938 1 95.5 10 GLY B CA 1
ATOM 3646 C C . GLY B 1 10 ? -26.625 -3.289 -29.719 1 95.5 10 GLY B C 1
ATOM 3647 O O . GLY B 1 10 ? -26.531 -2.453 -30.625 1 95.5 10 GLY B O 1
ATOM 3648 N N . PHE B 1 11 ? -26.078 -3.174 -28.609 1 94.88 11 PHE B N 1
ATOM 3649 C CA . PHE B 1 11 ? -25.344 -1.966 -28.25 1 94.88 11 PHE B CA 1
ATOM 3650 C C . PHE B 1 11 ? -23.922 -2.004 -28.812 1 94.88 11 PHE B C 1
ATOM 3652 O O . PHE B 1 11 ? -23.453 -1.022 -29.391 1 94.88 11 PHE B O 1
ATOM 3659 N N . LEU B 1 12 ? -23.141 -3.146 -28.656 1 95.12 12 LEU B N 1
ATOM 3660 C CA . LEU B 1 12 ? -21.719 -3.238 -28.984 1 95.12 12 LEU B CA 1
ATOM 3661 C C . LEU B 1 12 ? -21.531 -3.666 -30.438 1 95.12 12 LEU B C 1
ATOM 3663 O O . LEU B 1 12 ? -20.484 -3.383 -31.031 1 95.12 12 LEU B O 1
ATOM 3667 N N . GLY B 1 13 ? -22.438 -4.363 -31 1 93.31 13 GLY B N 1
ATOM 3668 C CA . GLY B 1 13 ? -22.297 -5 -32.281 1 93.31 13 GLY B CA 1
ATOM 3669 C C . GLY B 1 13 ? -22.031 -6.492 -32.188 1 93.31 13 GLY B C 1
ATOM 3670 O O . GLY B 1 13 ? -21.578 -6.984 -31.172 1 93.31 13 GLY B O 1
ATOM 3671 N N . ASP B 1 14 ? -22.219 -7.215 -33.25 1 90.81 14 ASP B N 1
ATOM 3672 C CA . ASP B 1 14 ? -22.141 -8.672 -33.312 1 90.81 14 ASP B CA 1
ATOM 3673 C C . ASP B 1 14 ? -20.719 -9.164 -33.094 1 90.81 14 ASP B C 1
ATOM 3675 O O . ASP B 1 14 ? -20.5 -10.234 -32.5 1 90.81 14 ASP B O 1
ATOM 3679 N N . ASP B 1 15 ? -19.844 -8.422 -33.438 1 92.5 15 ASP B N 1
ATOM 3680 C CA . ASP B 1 15 ? -18.453 -8.844 -33.344 1 92.5 15 ASP B CA 1
ATOM 3681 C C . ASP B 1 15 ? -17.938 -8.766 -31.922 1 92.5 15 ASP B C 1
ATOM 3683 O O . ASP B 1 15 ? -16.875 -9.328 -31.609 1 92.5 15 ASP B O 1
ATOM 3687 N N . ALA B 1 16 ? -18.703 -8.172 -31.109 1 94.88 16 ALA B N 1
ATOM 3688 C CA . ALA B 1 16 ? -18.25 -7.949 -29.734 1 94.88 16 ALA B CA 1
ATOM 3689 C C . ALA B 1 16 ? -18.797 -9.016 -28.797 1 94.88 16 ALA B C 1
ATOM 3691 O O . ALA B 1 16 ? -18.484 -9.008 -27.594 1 94.88 16 ALA B O 1
ATOM 3692 N N . VAL B 1 17 ? -19.547 -9.922 -29.266 1 96.69 17 VAL B N 1
ATOM 3693 C CA . VAL B 1 17 ? -20.141 -10.977 -28.453 1 96.69 17 VAL B CA 1
ATOM 3694 C C . VAL B 1 17 ? -19.969 -12.328 -29.141 1 96.69 17 VAL B C 1
ATOM 3696 O O . VAL B 1 17 ? -20.141 -12.43 -30.359 1 96.69 17 VAL B O 1
ATOM 3699 N N . THR B 1 18 ? -19.547 -13.305 -28.453 1 97.06 18 THR B N 1
ATOM 3700 C CA . THR B 1 18 ? -19.422 -14.633 -29.031 1 97.06 18 THR B CA 1
ATOM 3701 C C . THR B 1 18 ? -20.094 -15.68 -28.156 1 97.06 18 THR B C 1
ATOM 3703 O O . THR B 1 18 ? -20.141 -15.531 -26.922 1 97.06 18 THR B O 1
ATOM 3706 N N . TYR B 1 19 ? -20.641 -16.688 -28.812 1 96.38 19 TYR B N 1
ATOM 3707 C CA . TYR B 1 19 ? -21.281 -17.812 -28.156 1 96.38 19 TYR B CA 1
ATOM 3708 C C . TYR B 1 19 ? -20.547 -19.125 -28.5 1 96.38 19 TYR B C 1
ATOM 3710 O O . TYR B 1 19 ? -21.062 -20.203 -28.219 1 96.38 19 TYR B O 1
ATOM 3718 N N . ASP B 1 20 ? -19.344 -18.969 -29.078 1 97.38 20 ASP B N 1
ATOM 3719 C CA . ASP B 1 20 ? -18.578 -20.125 -29.516 1 97.38 20 ASP B CA 1
ATOM 3720 C C . ASP B 1 20 ? -18.172 -21 -28.328 1 97.38 20 ASP B C 1
ATOM 3722 O O . ASP B 1 20 ? -17.594 -20.5 -27.359 1 97.38 20 ASP B O 1
ATOM 3726 N N . ALA B 1 21 ? -18.391 -22.25 -28.406 1 97.06 21 ALA B N 1
ATOM 3727 C CA . ALA B 1 21 ? -18.203 -23.203 -27.312 1 97.06 21 ALA B CA 1
ATOM 3728 C C . ALA B 1 21 ? -16.734 -23.281 -26.906 1 97.06 21 ALA B C 1
ATOM 3730 O O . ALA B 1 21 ? -16.422 -23.406 -25.719 1 97.06 21 ALA B O 1
ATOM 3731 N N . GLU B 1 22 ? -15.844 -23.266 -27.859 1 97.12 22 GLU B N 1
ATOM 3732 C CA . GLU B 1 22 ? -14.422 -23.344 -27.547 1 97.12 22 GLU B CA 1
ATOM 3733 C C . GLU B 1 22 ? -13.945 -22.094 -26.797 1 97.12 22 GLU B C 1
ATOM 3735 O O . GLU B 1 22 ? -13.125 -22.188 -25.891 1 97.12 22 GLU B O 1
ATOM 3740 N N . VAL B 1 23 ? -14.484 -20.969 -27.234 1 97.56 23 VAL B N 1
ATOM 3741 C CA . VAL B 1 23 ? -14.141 -19.719 -26.594 1 97.56 23 VAL B CA 1
ATOM 3742 C C . VAL B 1 23 ? -14.672 -19.703 -25.156 1 97.56 23 VAL B C 1
ATOM 3744 O O . VAL B 1 23 ? -13.969 -19.312 -24.234 1 97.56 23 VAL B O 1
ATOM 3747 N N . LEU B 1 24 ? -15.922 -20.141 -25 1 97.88 24 LEU B N 1
ATOM 3748 C CA . LEU B 1 24 ? -16.516 -20.219 -23.672 1 97.88 24 LEU B CA 1
ATOM 3749 C C . LEU B 1 24 ? -15.703 -21.141 -22.766 1 97.88 24 LEU B C 1
ATOM 3751 O O . LEU B 1 24 ? -15.484 -20.828 -21.594 1 97.88 24 LEU B O 1
ATOM 3755 N N . GLU B 1 25 ? -15.211 -22.266 -23.281 1 96.94 25 GLU B N 1
ATOM 3756 C CA . GLU B 1 25 ? -14.406 -23.203 -22.516 1 96.94 25 GLU B CA 1
ATOM 3757 C C . GLU B 1 25 ? -13.086 -22.578 -22.078 1 96.94 25 GLU B C 1
ATOM 3759 O O . GLU B 1 25 ? -12.68 -22.688 -20.922 1 96.94 25 GLU B O 1
ATOM 3764 N N . HIS B 1 26 ? -12.477 -21.891 -22.969 1 95.88 26 HIS B N 1
ATOM 3765 C CA . HIS B 1 26 ? -11.195 -21.234 -22.703 1 95.88 26 HIS B CA 1
ATOM 3766 C C . HIS B 1 26 ? -11.328 -20.156 -21.641 1 95.88 26 HIS B C 1
ATOM 3768 O O . HIS B 1 26 ? -10.406 -19.953 -20.844 1 95.88 26 HIS B O 1
ATOM 3774 N N . HIS B 1 27 ? -12.461 -19.547 -21.594 1 97.81 27 HIS B N 1
ATOM 3775 C CA . HIS B 1 27 ? -12.672 -18.422 -20.688 1 97.81 27 HIS B CA 1
ATOM 3776 C C . HIS B 1 27 ? -13.195 -18.891 -19.344 1 97.81 27 HIS B C 1
ATOM 3778 O O . HIS B 1 27 ? -13.391 -18.078 -18.422 1 97.81 27 HIS B O 1
ATOM 3784 N N . GLY B 1 28 ? -13.406 -20.141 -19.156 1 96.56 28 GLY B N 1
ATOM 3785 C CA . GLY B 1 28 ? -13.938 -20.641 -17.891 1 96.56 28 GLY B CA 1
ATOM 3786 C C . GLY B 1 28 ? -13.102 -21.75 -17.297 1 96.56 28 GLY B C 1
ATOM 3787 O O . GLY B 1 28 ? -13.367 -22.203 -16.172 1 96.56 28 GLY B O 1
ATOM 3788 N N . HIS B 1 29 ? -12.086 -22.172 -18.047 1 93.31 29 HIS B N 1
ATOM 3789 C CA . HIS B 1 29 ? -11.289 -23.312 -17.625 1 93.31 29 HIS B CA 1
ATOM 3790 C C . HIS B 1 29 ? -9.805 -23.078 -17.875 1 93.31 29 HIS B C 1
ATOM 3792 O O . HIS B 1 29 ? -9.43 -22.438 -18.844 1 93.31 29 HIS B O 1
ATOM 3798 N N . SER B 1 30 ? -9.039 -23.547 -16.938 1 89.44 30 SER B N 1
ATOM 3799 C CA . SER B 1 30 ? -7.586 -23.531 -17.078 1 89.44 30 SER B CA 1
ATOM 3800 C C . SER B 1 30 ? -6.969 -24.859 -16.656 1 89.44 30 SER B C 1
ATOM 3802 O O . SER B 1 30 ? -7.289 -25.375 -15.578 1 89.44 30 SER B O 1
ATOM 3804 N N . ASP B 1 31 ? -6.062 -25.391 -17.438 1 81.69 31 ASP B N 1
ATOM 3805 C CA . ASP B 1 31 ? -5.387 -26.656 -17.141 1 81.69 31 ASP B CA 1
ATOM 3806 C C . ASP B 1 31 ? -4.348 -26.469 -16.031 1 81.69 31 ASP B C 1
ATOM 3808 O O . ASP B 1 31 ? -3.9 -27.438 -15.422 1 81.69 31 ASP B O 1
ATOM 3812 N N . TRP B 1 32 ? -4.016 -25.312 -15.828 1 80 32 TRP B N 1
ATOM 3813 C CA . TRP B 1 32 ? -2.963 -25.094 -14.844 1 80 32 TRP B CA 1
ATOM 3814 C C . TRP B 1 32 ? -3.549 -24.609 -13.516 1 80 32 TRP B C 1
ATOM 3816 O O . TRP B 1 32 ? -2.82 -24.422 -12.539 1 80 32 TRP B O 1
ATOM 3826 N N . SER B 1 33 ? -4.82 -24.391 -13.539 1 88.19 33 SER B N 1
ATOM 3827 C CA . SER B 1 33 ? -5.477 -23.969 -12.305 1 88.19 33 SER B CA 1
ATOM 3828 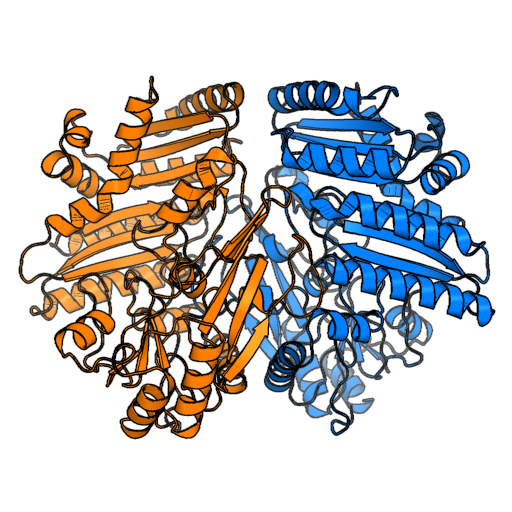C C . SER B 1 33 ? -5.766 -25.156 -11.398 1 88.19 33 SER B C 1
ATOM 3830 O O . SER B 1 33 ? -6.152 -26.219 -11.867 1 88.19 33 SER B O 1
ATOM 3832 N N . THR B 1 34 ? -5.555 -24.969 -10.148 1 86.5 34 THR B N 1
ATOM 3833 C CA . THR B 1 34 ? -5.852 -25.969 -9.141 1 86.5 34 THR B CA 1
ATOM 3834 C C . THR B 1 34 ? -7.355 -26.156 -8.977 1 86.5 34 THR B C 1
ATOM 3836 O O . THR B 1 34 ? -7.816 -27.203 -8.531 1 86.5 34 THR B O 1
ATOM 3839 N N . ALA B 1 35 ? -8.047 -25.125 -9.328 1 90.12 35 ALA B N 1
ATOM 3840 C CA . ALA B 1 35 ? -9.5 -25.172 -9.156 1 90.12 35 ALA B CA 1
ATOM 3841 C C . ALA B 1 35 ? -10.219 -24.688 -10.414 1 90.12 35 ALA B C 1
ATOM 3843 O O . ALA B 1 35 ? -9.781 -23.734 -11.055 1 90.12 35 ALA B O 1
ATOM 3844 N N . ASN B 1 36 ? -11.227 -25.422 -10.789 1 92.19 36 ASN B N 1
ATOM 3845 C CA . ASN B 1 36 ? -12.094 -25.094 -11.914 1 92.19 36 ASN B CA 1
ATOM 3846 C C . ASN B 1 36 ? -13.562 -25.297 -11.562 1 92.19 36 ASN B C 1
ATOM 3848 O O . ASN B 1 36 ? -13.891 -25.688 -10.438 1 92.19 36 ASN B O 1
ATOM 3852 N N . SER B 1 37 ? -14.414 -24.859 -12.406 1 93.69 37 SER B N 1
ATOM 3853 C CA . SER B 1 37 ? -15.852 -25.094 -12.273 1 93.69 37 SER B CA 1
ATOM 3854 C C . SER B 1 37 ? -16.406 -25.812 -13.492 1 93.69 37 SER B C 1
ATOM 3856 O O . SER B 1 37 ? -15.781 -25.828 -14.555 1 93.69 37 SER B O 1
ATOM 3858 N N . CYS B 1 38 ? -17.547 -26.438 -13.289 1 92.56 38 CYS B N 1
ATOM 3859 C CA . CYS B 1 38 ? -18.203 -27.156 -14.391 1 92.56 38 CYS B CA 1
ATOM 3860 C C . CYS B 1 38 ? -19.016 -26.203 -15.25 1 92.56 38 CYS B C 1
ATOM 3862 O O . CYS B 1 38 ? -19.188 -26.422 -16.453 1 92.56 38 CYS B O 1
ATOM 3864 N N . GLU B 1 39 ? -19.484 -25.125 -14.695 1 94.94 39 GLU B N 1
ATOM 3865 C CA . GLU B 1 39 ? -20.297 -24.172 -15.422 1 94.94 39 GLU B CA 1
ATOM 3866 C C . GLU B 1 39 ? -19.438 -23.25 -16.281 1 94.94 39 GLU B C 1
ATOM 3868 O O . GLU B 1 39 ? -18.234 -23.125 -16.062 1 94.94 39 GLU B O 1
ATOM 3873 N N . ARG B 1 40 ? -20.125 -22.719 -17.344 1 97.19 40 ARG B N 1
ATOM 3874 C CA . ARG B 1 40 ? -19.5 -21.734 -18.219 1 97.19 40 ARG B CA 1
ATOM 3875 C C . ARG B 1 40 ? -20.406 -20.531 -18.422 1 97.19 40 ARG B C 1
ATOM 3877 O O . ARG B 1 40 ? -21.609 -20.609 -18.203 1 97.19 40 ARG B O 1
ATOM 3884 N N . ALA B 1 41 ? -19.781 -19.438 -18.781 1 97.38 41 ALA B N 1
ATOM 3885 C CA . ALA B 1 41 ? -20.562 -18.266 -19.172 1 97.38 41 ALA B CA 1
ATOM 3886 C C . ALA B 1 41 ? -21.438 -18.562 -20.391 1 97.38 41 ALA B C 1
ATOM 3888 O O . ALA B 1 41 ? -21.141 -19.469 -21.156 1 97.38 41 ALA B O 1
ATOM 3889 N N . ILE B 1 42 ? -22.5 -17.812 -20.547 1 96.88 42 ILE B N 1
ATOM 3890 C CA . ILE B 1 42 ? -23.406 -18.016 -21.672 1 96.88 42 ILE B CA 1
ATOM 3891 C C . ILE B 1 42 ? -22.844 -17.328 -22.922 1 96.88 42 ILE B C 1
ATOM 3893 O O . ILE B 1 42 ? -23.203 -17.672 -24.047 1 96.88 42 ILE B O 1
ATOM 3897 N N . ALA B 1 43 ? -22.031 -16.344 -22.672 1 98 43 ALA B N 1
ATOM 3898 C CA . ALA B 1 43 ? -21.391 -15.594 -23.75 1 98 43 ALA B CA 1
ATOM 3899 C C . ALA B 1 43 ? -20.125 -14.883 -23.25 1 98 43 ALA B C 1
ATOM 3901 O O . ALA B 1 43 ? -19.953 -14.695 -22.047 1 98 43 ALA B O 1
ATOM 3902 N N . VAL B 1 44 ? -19.219 -14.609 -24.125 1 98.44 44 VAL B N 1
ATOM 3903 C CA . VAL B 1 44 ? -18.062 -13.742 -23.875 1 98.44 44 VAL B CA 1
ATOM 3904 C C . VAL B 1 44 ? -18.234 -12.422 -24.625 1 98.44 44 VAL B C 1
ATOM 3906 O O . VAL B 1 44 ? -18.609 -12.414 -25.797 1 98.44 44 VAL B O 1
ATOM 3909 N N . VAL B 1 45 ? -18.094 -11.344 -23.953 1 98.38 45 VAL B N 1
ATOM 3910 C CA . VAL B 1 45 ? -18.188 -10.023 -24.562 1 98.38 45 VAL B CA 1
ATOM 3911 C C . VAL B 1 45 ? -16.828 -9.336 -24.531 1 98.38 45 VAL B C 1
ATOM 3913 O O . VAL B 1 45 ? -16.047 -9.539 -23.609 1 98.38 45 VAL B O 1
ATOM 3916 N N . TYR B 1 46 ? -16.516 -8.508 -25.547 1 98.44 46 TYR B N 1
ATOM 3917 C CA . TYR B 1 46 ? -15.227 -7.836 -25.703 1 98.44 46 TYR B CA 1
ATOM 3918 C C . TYR B 1 46 ? -15.406 -6.324 -25.75 1 98.44 46 TYR B C 1
ATOM 3920 O O . TYR B 1 46 ? -15.469 -5.734 -26.844 1 98.44 46 TYR B O 1
ATOM 3928 N N . PRO B 1 47 ? -15.43 -5.664 -24.578 1 98.5 47 PRO B N 1
ATOM 3929 C CA . PRO B 1 47 ? -15.531 -4.203 -24.594 1 98.5 47 PRO B CA 1
ATOM 3930 C C . PRO B 1 47 ? -14.234 -3.527 -25.047 1 98.5 47 PRO B C 1
ATOM 3932 O O . PRO B 1 47 ? -13.164 -4.141 -25 1 98.5 47 PRO B O 1
ATOM 3935 N N . ARG B 1 48 ? -14.391 -2.254 -25.438 1 98 48 ARG B N 1
ATOM 3936 C CA . ARG B 1 48 ? -13.227 -1.523 -25.938 1 98 48 ARG B CA 1
ATOM 3937 C C . ARG B 1 48 ? -13.07 -0.189 -25.219 1 98 48 ARG B C 1
ATOM 3939 O O . ARG B 1 48 ? -12.109 0.547 -25.469 1 98 48 ARG B O 1
ATOM 3946 N N . SER B 1 49 ? -13.984 0.109 -24.328 1 98.31 49 SER B N 1
ATOM 3947 C CA . SER B 1 49 ? -13.914 1.374 -23.609 1 98.31 49 SER B CA 1
ATOM 3948 C C . SER B 1 49 ? -14.609 1.273 -22.25 1 98.31 49 SER B C 1
ATOM 3950 O O . SER B 1 49 ? -15.375 0.339 -22 1 98.31 49 SER B O 1
ATOM 3952 N N . THR B 1 50 ? -14.273 2.234 -21.422 1 98.75 50 THR B N 1
ATOM 3953 C CA . THR B 1 50 ? -14.914 2.318 -20.125 1 98.75 50 THR B CA 1
ATOM 3954 C C . THR B 1 50 ? -16.422 2.467 -20.266 1 98.75 50 THR B C 1
ATOM 3956 O O . THR B 1 50 ? -17.188 1.859 -19.516 1 98.75 50 THR B O 1
ATOM 3959 N N . GLU B 1 51 ? -16.859 3.248 -21.203 1 98.56 51 GLU B N 1
ATOM 3960 C CA . GLU B 1 51 ? -18.281 3.467 -21.453 1 98.56 51 GLU B CA 1
ATOM 3961 C C . GLU B 1 51 ? -18.984 2.164 -21.828 1 98.56 51 GLU B C 1
ATOM 3963 O O . GLU B 1 51 ? -20.109 1.906 -21.375 1 98.56 51 GLU B O 1
ATOM 3968 N N . GLU B 1 52 ? -18.328 1.393 -22.672 1 98.62 52 GLU B N 1
ATOM 3969 C CA . GLU B 1 52 ? -18.906 0.108 -23.062 1 98.62 52 GLU B CA 1
ATOM 3970 C C . GLU B 1 52 ? -19.031 -0.825 -21.859 1 98.62 52 GLU B C 1
ATOM 3972 O O . GLU B 1 52 ? -20.047 -1.491 -21.688 1 98.62 52 GLU B O 1
ATOM 3977 N N . VAL B 1 53 ? -17.984 -0.863 -21.016 1 98.88 53 VAL B N 1
ATOM 3978 C CA . VAL B 1 53 ? -18.031 -1.697 -19.812 1 98.88 53 VAL B CA 1
ATOM 3979 C C . VAL B 1 53 ? -19.156 -1.23 -18.906 1 98.88 53 VAL B C 1
ATOM 3981 O O . VAL B 1 53 ? -19.875 -2.051 -18.328 1 98.88 53 VAL B O 1
ATOM 3984 N N . SER B 1 54 ? -19.281 0.066 -18.766 1 98.88 54 SER B N 1
ATOM 3985 C CA . SER B 1 54 ? -20.328 0.648 -17.938 1 98.88 54 SER B CA 1
ATOM 3986 C C . SER B 1 54 ? -21.703 0.235 -18.438 1 98.88 54 SER B C 1
ATOM 3988 O O . SER B 1 54 ? -22.578 -0.144 -17.641 1 98.88 54 SER B O 1
ATOM 3990 N N . THR B 1 55 ? -21.938 0.313 -19.719 1 98.69 55 THR B N 1
ATOM 3991 C CA . THR B 1 55 ? -23.203 -0.062 -20.312 1 98.69 55 THR B CA 1
ATOM 3992 C C . THR B 1 55 ? -23.484 -1.549 -20.109 1 98.69 55 THR B C 1
ATOM 3994 O O . THR B 1 55 ? -24.609 -1.938 -19.781 1 98.69 55 THR B O 1
ATOM 3997 N N . ILE B 1 56 ? -22.484 -2.367 -20.297 1 98.75 56 ILE B N 1
ATOM 3998 C CA . ILE B 1 56 ? -22.609 -3.801 -20.062 1 98.75 56 ILE B CA 1
ATOM 3999 C C . ILE B 1 56 ? -23.047 -4.055 -18.625 1 98.75 56 ILE B C 1
ATOM 4001 O O . ILE B 1 56 ? -23.969 -4.832 -18.375 1 98.75 56 ILE B O 1
ATOM 4005 N N . ALA B 1 57 ? -22.391 -3.387 -17.672 1 98.75 57 ALA B N 1
ATOM 4006 C CA . ALA B 1 57 ? -22.703 -3.561 -16.25 1 98.75 57 ALA B CA 1
ATOM 4007 C C . ALA B 1 57 ? -24.141 -3.158 -15.969 1 98.75 57 ALA B C 1
ATOM 4009 O O . ALA B 1 57 ? -24.844 -3.842 -15.219 1 98.75 57 ALA B O 1
ATOM 4010 N N . ARG B 1 58 ? -24.594 -2.057 -16.547 1 98.5 58 ARG B N 1
ATOM 4011 C CA . ARG B 1 58 ? -25.969 -1.602 -16.359 1 98.5 58 ARG B CA 1
ATOM 4012 C C . ARG B 1 58 ? -26.953 -2.646 -16.844 1 98.5 58 ARG B C 1
ATOM 4014 O O . ARG B 1 58 ? -27.953 -2.926 -16.188 1 98.5 58 ARG B O 1
ATOM 4021 N N . ILE B 1 59 ? -26.703 -3.178 -18.016 1 98.44 59 ILE B N 1
ATOM 4022 C CA . ILE B 1 59 ? -27.594 -4.172 -18.609 1 98.44 59 ILE B CA 1
ATOM 4023 C C . ILE B 1 59 ? -27.594 -5.434 -17.75 1 98.44 59 ILE B C 1
ATOM 4025 O O . ILE B 1 59 ? -28.656 -5.984 -17.453 1 98.44 59 ILE B O 1
ATOM 4029 N N . CYS B 1 60 ? -26.391 -5.883 -17.359 1 98.19 60 CYS B N 1
ATOM 4030 C CA . CYS B 1 60 ? -26.312 -7.07 -16.516 1 98.19 60 CYS B CA 1
ATOM 4031 C C . CYS B 1 60 ? -27.031 -6.855 -15.195 1 98.19 60 CYS B C 1
ATOM 4033 O O . CYS B 1 60 ? -27.672 -7.773 -14.68 1 98.19 60 CYS B O 1
ATOM 4035 N N . SER B 1 61 ? -26.875 -5.664 -14.648 1 97.5 61 SER B N 1
ATOM 4036 C CA . SER B 1 61 ? -27.578 -5.344 -13.406 1 97.5 61 SER B CA 1
ATOM 4037 C C . SER B 1 61 ? -29.094 -5.387 -13.602 1 97.5 61 SER B C 1
ATOM 4039 O O . SER B 1 61 ? -29.812 -5.926 -12.766 1 97.5 61 SER B O 1
ATOM 4041 N N . LYS B 1 62 ? -29.562 -4.816 -14.672 1 97.19 62 LYS B N 1
ATOM 4042 C CA . LYS B 1 62 ? -30.984 -4.805 -15.016 1 97.19 62 LYS B CA 1
ATOM 4043 C C . LYS B 1 62 ? -31.547 -6.219 -15.062 1 97.19 62 LYS B C 1
ATOM 4045 O O . LYS B 1 62 ? -32.656 -6.473 -14.562 1 97.19 62 LYS B O 1
ATOM 4050 N N . TYR B 1 63 ? -30.812 -7.156 -15.555 1 97 63 TYR B N 1
ATOM 4051 C CA . TYR B 1 63 ? -31.297 -8.516 -15.773 1 97 63 TYR B CA 1
ATOM 4052 C C . TYR B 1 63 ? -30.75 -9.469 -14.719 1 97 63 TYR B C 1
ATOM 4054 O O . TYR B 1 63 ? -30.969 -10.68 -14.789 1 97 63 TYR B O 1
ATOM 4062 N N . ARG B 1 64 ? -29.953 -8.984 -13.773 1 96.12 64 ARG B N 1
ATOM 4063 C CA . ARG B 1 64 ? -29.359 -9.75 -12.68 1 96.12 64 ARG B CA 1
ATOM 4064 C C . ARG B 1 64 ? -28.484 -10.883 -13.227 1 96.12 64 ARG B C 1
ATOM 4066 O O . ARG B 1 64 ? -28.625 -12.031 -12.82 1 96.12 64 ARG B O 1
ATOM 4073 N N . VAL B 1 65 ? -27.641 -10.547 -14.133 1 97.31 65 VAL B N 1
ATOM 4074 C CA . VAL B 1 65 ? -26.719 -11.5 -14.75 1 97.31 65 VAL B CA 1
ATOM 4075 C C . VAL B 1 65 ? -25.328 -11.352 -14.125 1 97.31 65 VAL B C 1
ATOM 4077 O O . VAL B 1 65 ? -24.766 -10.258 -14.102 1 97.31 65 VAL B O 1
ATOM 4080 N N . PRO B 1 66 ? -24.75 -12.469 -13.625 1 97.62 66 PRO B N 1
ATOM 4081 C CA . PRO B 1 66 ? -23.375 -12.414 -13.109 1 97.62 66 PRO B CA 1
ATOM 4082 C C . PRO B 1 66 ? -22.375 -11.938 -14.156 1 97.62 66 PRO B C 1
ATOM 4084 O O . PRO B 1 66 ? -22.5 -12.266 -15.344 1 97.62 66 PRO B O 1
ATOM 4087 N N . MET B 1 67 ? -21.453 -11.164 -13.727 1 98.56 67 MET B N 1
ATOM 4088 C CA . MET B 1 67 ? -20.375 -10.625 -14.562 1 98.56 67 MET B CA 1
ATOM 4089 C C . MET B 1 67 ? -19.031 -11.172 -14.125 1 98.56 67 MET B C 1
ATOM 4091 O O . MET B 1 67 ? -18.625 -11.008 -12.969 1 98.56 67 MET B O 1
ATOM 4095 N N . ILE B 1 68 ? -18.312 -11.781 -15.031 1 98.44 68 ILE B N 1
ATOM 4096 C CA . ILE B 1 68 ? -17 -12.344 -14.719 1 98.44 68 ILE B CA 1
ATOM 4097 C C . ILE B 1 68 ? -15.93 -11.664 -15.578 1 98.44 68 ILE B C 1
ATOM 4099 O O . ILE B 1 68 ? -15.742 -12.016 -16.75 1 98.44 68 ILE B O 1
ATOM 4103 N N . PRO B 1 69 ? -15.188 -10.703 -14.961 1 98.56 69 PRO B N 1
ATOM 4104 C CA . PRO B 1 69 ? -14.086 -10.109 -15.727 1 98.56 69 PRO B CA 1
ATOM 4105 C C . PRO B 1 69 ? -12.984 -11.117 -16.047 1 98.56 69 PRO B C 1
ATOM 4107 O O . PRO B 1 69 ? -12.719 -12.023 -15.242 1 98.56 69 PRO B O 1
ATOM 4110 N N . PHE B 1 70 ? -12.398 -10.953 -17.234 1 98.44 70 PHE B N 1
ATOM 4111 C CA . PHE B 1 70 ? -11.367 -11.852 -17.719 1 98.44 70 PHE B CA 1
ATOM 4112 C C . PHE B 1 70 ? -10.18 -11.07 -18.266 1 98.44 70 PHE B C 1
ATOM 4114 O O . PHE B 1 70 ? -10.359 -10.117 -19.031 1 98.44 70 PHE B O 1
ATOM 4121 N N . GLY B 1 71 ? -9.023 -11.398 -17.781 1 96.5 71 GLY B N 1
ATOM 4122 C CA . GLY B 1 71 ? -7.789 -10.852 -18.328 1 96.5 71 GLY B CA 1
ATOM 4123 C C . GLY B 1 71 ? -7.055 -11.812 -19.234 1 96.5 71 GLY B C 1
ATOM 4124 O O . GLY B 1 71 ? -7.578 -12.219 -20.266 1 96.5 71 GLY B O 1
ATOM 4125 N N . ALA B 1 72 ? -5.902 -12.352 -18.766 1 95.12 72 ALA B N 1
ATOM 4126 C CA . ALA B 1 72 ? -5.074 -13.227 -19.594 1 95.12 72 ALA B CA 1
ATOM 4127 C C . ALA B 1 72 ? -5.379 -14.695 -19.312 1 95.12 72 ALA B C 1
ATOM 4129 O O . ALA B 1 72 ? -4.883 -15.578 -20 1 95.12 72 ALA B O 1
ATOM 4130 N N . GLY B 1 73 ? -6.156 -14.961 -18.297 1 93.69 73 GLY B N 1
ATOM 4131 C CA . GLY B 1 73 ? -6.484 -16.344 -17.969 1 93.69 73 GLY B CA 1
ATOM 4132 C C . GLY B 1 73 ? -5.324 -17.109 -17.375 1 93.69 73 GLY B C 1
ATOM 4133 O O . GLY B 1 73 ? -5.203 -18.312 -17.562 1 93.69 73 GLY B O 1
ATOM 4134 N N . SER B 1 74 ? -4.488 -16.406 -16.641 1 89.94 74 SER B N 1
ATOM 4135 C CA . SER B 1 74 ? -3.266 -17.047 -16.172 1 89.94 74 SER B CA 1
ATOM 4136 C C . SER B 1 74 ? -3.326 -17.344 -14.68 1 89.94 74 SER B C 1
ATOM 4138 O O . SER B 1 74 ? -2.371 -17.875 -14.109 1 89.94 74 SER B O 1
ATOM 4140 N N . SER B 1 75 ? -4.438 -17.031 -14.008 1 92.44 75 SER B N 1
ATOM 4141 C CA . SER B 1 75 ? -4.523 -17.266 -12.57 1 92.44 75 SER B CA 1
ATOM 4142 C C . SER B 1 75 ? -4.629 -18.75 -12.258 1 92.44 75 SER B C 1
ATOM 4144 O O . SER B 1 75 ? -5.059 -19.547 -13.102 1 92.44 75 SER B O 1
ATOM 4146 N N . VAL B 1 76 ? -4.305 -19.188 -11.016 1 91.25 76 VAL B N 1
ATOM 4147 C CA . VAL B 1 76 ? -4.125 -20.625 -10.789 1 91.25 76 VAL B CA 1
ATOM 4148 C C . VAL B 1 76 ? -5.074 -21.094 -9.688 1 91.25 76 VAL B C 1
ATOM 4150 O O . VAL B 1 76 ? -5 -22.234 -9.242 1 91.25 76 VAL B O 1
ATOM 4153 N N . GLU B 1 77 ? -5.965 -20.266 -9.211 1 95 77 GLU B N 1
ATOM 4154 C CA . GLU B 1 77 ? -6.848 -20.672 -8.117 1 95 77 GLU B CA 1
ATOM 4155 C C . GLU B 1 77 ? -8.312 -20.625 -8.547 1 95 77 GLU B C 1
ATOM 4157 O O . GLU B 1 77 ? -9.211 -20.547 -7.707 1 95 77 GLU B O 1
ATOM 4162 N N . GLY B 1 78 ? -8.555 -20.594 -9.836 1 95.38 78 GLY B N 1
ATOM 4163 C CA . GLY B 1 78 ? -9.922 -20.516 -10.32 1 95.38 78 GLY B CA 1
ATOM 4164 C C . GLY B 1 78 ? -10.531 -19.141 -10.195 1 95.38 78 GLY B C 1
ATOM 4165 O O . GLY B 1 78 ? -11.734 -19 -9.945 1 95.38 78 GLY B O 1
ATOM 4166 N N . ASN B 1 79 ? -9.742 -18.125 -10.391 1 96.81 79 ASN B N 1
ATOM 4167 C CA . ASN B 1 79 ? -10.172 -16.734 -10.188 1 96.81 79 ASN B CA 1
ATOM 4168 C C . ASN B 1 79 ? -11.172 -16.297 -11.25 1 96.81 79 ASN B C 1
ATOM 4170 O O . ASN B 1 79 ? -11.984 -15.398 -11.016 1 96.81 79 ASN B O 1
ATOM 4174 N N . PHE B 1 80 ? -11.047 -16.922 -12.445 1 96.62 80 PHE B N 1
ATOM 4175 C CA . PHE B 1 80 ? -11.961 -16.516 -13.508 1 96.62 80 PHE B CA 1
ATOM 4176 C C . PHE B 1 80 ? -12.922 -17.641 -13.852 1 96.62 80 PHE B C 1
ATOM 4178 O O . PHE B 1 80 ? -13.68 -17.562 -14.82 1 96.62 80 PHE B O 1
ATOM 4185 N N . ALA B 1 81 ? -12.789 -18.828 -13.086 1 96.12 81 ALA B N 1
ATOM 4186 C CA . ALA B 1 81 ? -13.773 -19.891 -13.242 1 96.12 81 ALA B CA 1
ATOM 4187 C C . ALA B 1 81 ? -15.18 -19.391 -12.922 1 96.12 81 ALA B C 1
ATOM 4189 O O . ALA B 1 81 ? -15.344 -18.328 -12.305 1 96.12 81 ALA B O 1
ATOM 4190 N N . GLN B 1 82 ? -16.188 -20.109 -13.422 1 96.62 82 GLN B N 1
ATOM 4191 C CA . GLN B 1 82 ? -17.547 -19.594 -13.344 1 96.62 82 GLN B CA 1
ATOM 4192 C C . GLN B 1 82 ? -18.469 -20.578 -12.625 1 96.62 82 GLN B C 1
ATOM 4194 O O . GLN B 1 82 ? -19.406 -21.109 -13.227 1 96.62 82 GLN B O 1
ATOM 4199 N N . PRO B 1 83 ? -18.297 -20.734 -11.305 1 95 83 PRO B N 1
ATOM 4200 C CA . PRO B 1 83 ? -19.234 -21.578 -10.586 1 95 83 PRO B CA 1
ATOM 4201 C C . PRO B 1 83 ? -20.688 -21.141 -10.773 1 95 83 PRO B C 1
ATOM 4203 O O . PRO B 1 83 ? -21.609 -21.953 -10.617 1 95 83 PRO B O 1
ATOM 4206 N N . TYR B 1 84 ? -20.859 -19.922 -11.047 1 94.38 84 TYR B N 1
ATOM 4207 C CA . TYR B 1 84 ? -22.141 -19.344 -11.469 1 94.38 84 TYR B CA 1
ATOM 4208 C C . TYR B 1 84 ? -22.047 -18.797 -12.891 1 94.38 84 TYR B C 1
ATOM 4210 O O . TYR B 1 84 ? -21.203 -17.938 -13.172 1 94.38 84 TYR B O 1
ATOM 4218 N N . SER B 1 85 ? -22.938 -19.375 -13.688 1 95.44 85 SER B N 1
ATOM 4219 C CA . SER B 1 85 ? -22.906 -18.891 -15.07 1 95.44 85 SER B CA 1
ATOM 4220 C C . SER B 1 85 ? -23.188 -17.391 -15.141 1 95.44 85 SER B C 1
ATOM 4222 O O . SER B 1 85 ? -23.469 -16.766 -14.125 1 95.44 85 SER B O 1
ATOM 4224 N N . GLY B 1 86 ? -23.047 -16.875 -16.312 1 96.94 86 GLY B N 1
ATOM 4225 C CA . GLY B 1 86 ? -23.203 -15.445 -16.547 1 96.94 86 GLY B CA 1
ATOM 4226 C C . GLY B 1 86 ? -22.547 -14.977 -17.844 1 96.94 86 GLY B C 1
ATOM 4227 O O . GLY B 1 86 ? -22.594 -15.672 -18.859 1 96.94 86 GLY B O 1
ATOM 4228 N N . LEU B 1 87 ? -22.125 -13.742 -17.719 1 98.12 87 LEU B N 1
ATOM 4229 C CA . LEU B 1 87 ? -21.422 -13.141 -18.844 1 98.12 87 LEU B CA 1
ATOM 4230 C C . LEU B 1 87 ? -19.938 -12.953 -18.531 1 98.12 87 LEU B C 1
ATOM 4232 O O . LEU B 1 87 ? -19.594 -12.367 -17.5 1 98.12 87 LEU B O 1
ATOM 4236 N N . CYS B 1 88 ? -19.094 -13.539 -19.375 1 98.56 88 CYS B N 1
ATOM 4237 C CA . CYS B 1 88 ? -17.656 -13.273 -19.25 1 98.56 88 CYS B CA 1
ATOM 4238 C C . CYS B 1 88 ? -17.266 -12.008 -19.984 1 98.56 88 CYS B C 1
ATOM 4240 O O . CYS B 1 88 ? -17.578 -11.852 -21.172 1 98.56 88 CYS B O 1
ATOM 4242 N N . ILE B 1 89 ? -16.688 -11.078 -19.312 1 98.81 89 ILE B N 1
ATOM 4243 C CA . ILE B 1 89 ? -16.281 -9.812 -19.906 1 98.81 89 ILE B CA 1
ATOM 4244 C C . ILE B 1 89 ? -14.758 -9.805 -20.109 1 98.81 89 ILE B C 1
ATOM 4246 O O . ILE B 1 89 ? -14 -9.57 -19.172 1 98.81 89 ILE B O 1
ATOM 4250 N N . ASP B 1 90 ? -14.359 -10.062 -21.328 1 98.75 90 ASP B N 1
ATOM 4251 C CA . ASP B 1 90 ? -12.953 -10.156 -21.703 1 98.75 90 ASP B CA 1
ATOM 4252 C C . ASP B 1 90 ? -12.367 -8.773 -21.969 1 98.75 90 ASP B C 1
ATOM 4254 O O . ASP B 1 90 ? -12.75 -8.117 -22.953 1 98.75 90 ASP B O 1
ATOM 4258 N N . MET B 1 91 ? -11.383 -8.391 -21.203 1 98.56 91 MET B N 1
ATOM 4259 C CA . MET B 1 91 ? -10.844 -7.035 -21.25 1 98.56 91 MET B CA 1
ATOM 4260 C C . MET B 1 91 ? -9.688 -6.941 -22.25 1 98.56 91 MET B C 1
ATOM 4262 O O . MET B 1 91 ? -9.047 -5.895 -22.359 1 98.56 91 MET B O 1
ATOM 4266 N N . SER B 1 92 ? -9.375 -7.934 -23.016 1 97.5 92 SER B N 1
ATOM 4267 C CA . SER B 1 92 ? -8.164 -8.055 -23.812 1 97.5 92 SER B CA 1
ATOM 4268 C C . SER B 1 92 ? -8.102 -6.977 -24.891 1 97.5 92 SER B C 1
ATOM 4270 O O . SER B 1 92 ? -7.023 -6.602 -25.344 1 97.5 92 SER B O 1
ATOM 4272 N N . TYR B 1 93 ? -9.289 -6.441 -25.297 1 97.81 93 TYR B N 1
ATOM 4273 C CA . TYR B 1 93 ? -9.281 -5.461 -26.375 1 97.81 93 TYR B CA 1
ATOM 4274 C C . TYR B 1 93 ? -9.117 -4.047 -25.828 1 97.81 93 TYR B C 1
ATOM 4276 O O . TYR B 1 93 ? -8.961 -3.094 -26.594 1 97.81 93 TYR B O 1
ATOM 4284 N N . MET B 1 94 ? -9.164 -3.906 -24.562 1 98.5 94 MET B N 1
ATOM 4285 C CA . MET B 1 94 ? -8.766 -2.66 -23.922 1 98.5 94 MET B CA 1
ATOM 4286 C C . MET B 1 94 ? -7.285 -2.68 -23.547 1 98.5 94 MET B C 1
ATOM 4288 O O . MET B 1 94 ? -6.934 -2.762 -22.375 1 98.5 94 MET B O 1
ATOM 4292 N N . ASP B 1 95 ? -6.414 -2.48 -24.562 1 98.38 95 ASP B N 1
ATOM 4293 C CA . ASP B 1 95 ? -4.992 -2.756 -24.406 1 98.38 95 ASP B CA 1
ATOM 4294 C C . ASP B 1 95 ? -4.148 -1.548 -24.797 1 98.38 95 ASP B C 1
ATOM 4296 O O . ASP B 1 95 ? -3.064 -1.701 -25.375 1 98.38 95 ASP B O 1
ATOM 4300 N N . GLN B 1 96 ? -4.652 -0.394 -24.484 1 98.38 96 GLN B N 1
ATOM 4301 C CA . GLN B 1 96 ? -3.939 0.811 -24.891 1 98.38 96 GLN B CA 1
ATOM 4302 C C . GLN B 1 96 ? -3.23 1.46 -23.703 1 98.38 96 GLN B C 1
ATOM 4304 O O . GLN B 1 96 ? -3.723 1.404 -22.578 1 98.38 96 GLN B O 1
ATOM 4309 N N . VAL B 1 97 ? -2.086 2.035 -24.031 1 98.44 97 VAL B N 1
ATOM 4310 C CA . VAL B 1 97 ? -1.496 3.031 -23.141 1 98.44 97 VAL B CA 1
ATOM 4311 C C . VAL B 1 97 ? -2.197 4.375 -23.344 1 98.44 97 VAL B C 1
ATOM 4313 O O . VAL B 1 97 ? -2.135 4.965 -24.422 1 98.44 97 VAL B O 1
ATOM 4316 N N . ILE B 1 98 ? -2.863 4.852 -22.344 1 98.38 98 ILE B N 1
ATOM 4317 C CA . ILE B 1 98 ? -3.678 6.059 -22.438 1 98.38 98 ILE B CA 1
ATOM 4318 C C . ILE B 1 98 ? -2.789 7.293 -22.297 1 98.38 98 ILE B C 1
ATOM 4320 O O . ILE B 1 98 ? -2.994 8.297 -22.984 1 98.38 98 ILE B O 1
ATOM 4324 N N . ALA B 1 99 ? -1.851 7.262 -21.359 1 98.44 99 ALA B N 1
ATOM 4325 C CA . ALA B 1 99 ? -0.936 8.375 -21.109 1 98.44 99 ALA B CA 1
ATOM 4326 C C . ALA B 1 99 ? 0.355 7.883 -20.453 1 98.44 99 ALA B C 1
ATOM 4328 O O . ALA B 1 99 ? 0.331 6.973 -19.625 1 98.44 99 ALA B O 1
ATOM 4329 N N . PHE B 1 100 ? 1.453 8.422 -20.969 1 98.19 100 PHE B N 1
ATOM 4330 C CA . PHE B 1 100 ? 2.773 8.172 -20.406 1 98.19 100 PHE B CA 1
ATOM 4331 C C . PHE B 1 100 ? 3.414 9.469 -19.922 1 98.19 100 PHE B C 1
ATOM 4333 O O . PHE B 1 100 ? 3.613 10.391 -20.719 1 98.19 100 PHE B O 1
ATOM 4340 N N . HIS B 1 101 ? 3.65 9.523 -18.578 1 97 101 HIS B N 1
ATOM 4341 C CA . HIS B 1 101 ? 4.238 10.711 -17.969 1 97 101 HIS B CA 1
ATOM 4342 C C . HIS B 1 101 ? 5.602 10.398 -17.359 1 97 101 HIS B C 1
ATOM 4344 O O . HIS B 1 101 ? 5.746 10.359 -16.125 1 97 101 HIS B O 1
ATOM 4350 N N . PRO B 1 102 ? 6.668 10.328 -18.156 1 94.5 102 PRO B N 1
ATOM 4351 C CA . PRO B 1 102 ? 7.984 9.977 -17.609 1 94.5 102 PRO B CA 1
ATOM 4352 C C . PRO B 1 102 ? 8.477 10.977 -16.562 1 94.5 102 PRO B C 1
ATOM 4354 O O . PRO B 1 102 ? 9.172 10.594 -15.617 1 94.5 102 PRO B O 1
ATOM 4357 N N . GLU B 1 103 ? 8.102 12.219 -16.688 1 91.94 103 GLU B N 1
ATOM 4358 C CA . GLU B 1 103 ? 8.539 13.25 -15.75 1 91.94 103 GLU B CA 1
ATOM 4359 C C . GLU B 1 103 ? 7.91 13.055 -14.375 1 91.94 103 GLU B C 1
ATOM 4361 O O . GLU B 1 103 ? 8.438 13.523 -13.367 1 91.94 103 GLU B O 1
ATOM 4366 N N . ASP B 1 104 ? 6.762 12.445 -14.367 1 94.69 104 ASP B N 1
ATOM 4367 C CA . ASP B 1 104 ? 6.07 12.148 -13.117 1 94.69 104 ASP B CA 1
ATOM 4368 C C . ASP B 1 104 ? 6.277 10.695 -12.703 1 94.69 104 ASP B C 1
ATOM 4370 O O . ASP B 1 104 ? 5.785 10.266 -11.656 1 94.69 104 ASP B O 1
ATOM 4374 N N . MET B 1 105 ? 6.93 9.938 -13.555 1 94.06 105 MET B N 1
ATOM 4375 C CA . MET B 1 105 ? 7.227 8.523 -13.344 1 94.06 105 MET B CA 1
ATOM 4376 C C . MET B 1 105 ? 5.945 7.719 -13.133 1 94.06 105 MET B C 1
ATOM 4378 O O . MET B 1 105 ? 5.844 6.941 -12.188 1 94.06 105 MET B O 1
ATOM 4382 N N . ASP B 1 106 ? 4.992 7.941 -13.992 1 97.06 106 ASP B N 1
ATOM 4383 C CA . ASP B 1 106 ? 3.775 7.137 -13.961 1 97.06 106 ASP B CA 1
ATOM 4384 C C . ASP B 1 106 ? 3.209 6.945 -15.367 1 97.06 106 ASP B C 1
ATOM 4386 O O . ASP B 1 106 ? 3.672 7.578 -16.312 1 97.06 106 ASP B O 1
ATOM 4390 N N . ILE B 1 107 ? 2.33 5.996 -15.492 1 98.56 107 ILE B N 1
ATOM 4391 C CA . ILE B 1 107 ? 1.743 5.633 -16.781 1 98.56 107 ILE B CA 1
ATOM 4392 C C . ILE B 1 107 ? 0.297 5.188 -16.578 1 98.56 107 ILE B C 1
ATOM 4394 O O . ILE B 1 107 ? -0.034 4.566 -15.562 1 98.56 107 ILE B O 1
ATOM 4398 N N . VAL B 1 108 ? -0.604 5.613 -17.438 1 98.75 108 VAL B N 1
ATOM 4399 C CA . VAL B 1 108 ? -2.01 5.223 -17.422 1 98.75 108 VAL B CA 1
ATOM 4400 C C . VAL B 1 108 ? -2.271 4.199 -18.516 1 98.75 108 VAL B C 1
ATOM 4402 O O . VAL B 1 108 ? -2.014 4.465 -19.703 1 98.75 108 VAL B O 1
ATOM 4405 N N . VAL B 1 109 ? -2.766 3.064 -18.141 1 98.88 109 VAL B N 1
ATOM 4406 C CA . VAL B 1 109 ? -2.953 2.002 -19.125 1 98.88 109 VAL B CA 1
ATOM 4407 C C . VAL B 1 109 ? -4.332 1.374 -18.953 1 98.88 109 VAL B C 1
ATOM 4409 O O . VAL B 1 109 ? -4.945 1.487 -17.891 1 98.88 109 VAL B O 1
ATOM 4412 N N . GLN B 1 110 ? -4.816 0.792 -20.016 1 98.88 110 GLN B N 1
ATOM 4413 C CA . GLN B 1 110 ? -6.008 -0.045 -19.938 1 98.88 110 GLN B CA 1
ATOM 4414 C C . GLN B 1 110 ? -5.672 -1.437 -19.406 1 98.88 110 GLN B C 1
ATOM 4416 O O . GLN B 1 110 ? -4.504 -1.82 -19.359 1 98.88 110 GLN B O 1
ATOM 4421 N N . PRO B 1 111 ? -6.664 -2.174 -18.922 1 98.75 111 PRO B N 1
ATOM 4422 C CA . PRO B 1 111 ? -6.422 -3.41 -18.172 1 98.75 111 PRO B CA 1
ATOM 4423 C C . PRO B 1 111 ? -5.902 -4.543 -19.047 1 98.75 111 PRO B C 1
ATOM 4425 O O . PRO B 1 111 ? -5.309 -5.5 -18.547 1 98.75 111 PRO B O 1
ATOM 4428 N N . GLY B 1 112 ? -6.09 -4.523 -20.328 1 98.69 112 GLY B N 1
ATOM 4429 C CA . GLY B 1 112 ? -5.695 -5.605 -21.219 1 98.69 112 GLY B CA 1
ATOM 4430 C C . GLY B 1 112 ? -4.234 -5.539 -21.625 1 98.69 112 GLY B C 1
ATOM 4431 O O . GLY B 1 112 ? -3.734 -6.441 -22.297 1 98.69 112 GLY B O 1
ATOM 4432 N N . VAL B 1 113 ? -3.529 -4.52 -21.172 1 98.75 113 VAL B N 1
ATOM 4433 C CA . VAL B 1 113 ? -2.125 -4.344 -21.531 1 98.75 113 VAL B CA 1
ATOM 4434 C C . VAL B 1 113 ? -1.289 -5.449 -20.891 1 98.75 113 VAL B C 1
ATOM 4436 O O . VAL B 1 113 ? -1.433 -5.734 -19.688 1 98.75 113 VAL B O 1
ATOM 4439 N N . ASN B 1 114 ? -0.478 -6.09 -21.719 1 98.44 114 ASN B N 1
ATOM 4440 C CA . ASN B 1 114 ? 0.507 -7.031 -21.203 1 98.44 114 ASN B CA 1
ATOM 4441 C C . ASN B 1 114 ? 1.688 -6.309 -20.562 1 98.44 114 ASN B C 1
ATOM 4443 O O . ASN B 1 114 ? 2.246 -5.379 -21.156 1 98.44 114 ASN B O 1
ATOM 4447 N N . TRP B 1 115 ? 2.096 -6.75 -19.422 1 97.81 115 TRP B N 1
ATOM 4448 C CA . TRP B 1 115 ? 3.084 -5.996 -18.672 1 97.81 115 TRP B CA 1
ATOM 4449 C C . TRP B 1 115 ? 4.445 -6.031 -19.344 1 97.81 115 TRP B C 1
ATOM 4451 O O . TRP B 1 115 ? 5.215 -5.07 -19.281 1 97.81 115 TRP B O 1
ATOM 4461 N N . MET B 1 116 ? 4.801 -7.164 -20.016 1 96.75 116 MET B N 1
ATOM 4462 C CA . MET B 1 116 ? 6.082 -7.234 -20.719 1 96.75 116 MET B CA 1
ATOM 4463 C C . MET B 1 116 ? 6.113 -6.273 -21.891 1 96.75 116 MET B C 1
ATOM 4465 O O . MET B 1 116 ? 7.117 -5.594 -22.125 1 96.75 116 MET B O 1
ATOM 4469 N N . ASP B 1 117 ? 5.039 -6.305 -22.609 1 97.75 117 ASP B N 1
ATOM 4470 C CA . ASP B 1 117 ? 4.926 -5.363 -23.719 1 97.75 117 ASP B CA 1
ATOM 4471 C C . ASP B 1 117 ? 5.023 -3.922 -23.234 1 97.75 117 ASP B C 1
ATOM 4473 O O . ASP B 1 117 ? 5.68 -3.09 -23.859 1 97.75 117 ASP B O 1
ATOM 4477 N N . LEU B 1 118 ? 4.379 -3.703 -22.172 1 98.56 118 LEU B N 1
ATOM 4478 C CA . LEU B 1 118 ? 4.422 -2.375 -21.562 1 98.56 118 LEU B CA 1
ATOM 4479 C C . LEU B 1 118 ? 5.859 -1.958 -21.281 1 98.56 118 LEU B C 1
ATOM 4481 O O . LEU B 1 118 ? 6.293 -0.879 -21.688 1 98.56 118 LEU B O 1
ATOM 4485 N N . ASN B 1 119 ? 6.609 -2.742 -20.609 1 97.81 119 ASN B N 1
ATOM 4486 C CA . ASN B 1 119 ? 7.984 -2.416 -20.234 1 97.81 119 ASN B CA 1
ATOM 4487 C C . ASN B 1 119 ? 8.883 -2.279 -21.453 1 97.81 119 ASN B C 1
ATOM 4489 O O . ASN B 1 119 ? 9.781 -1.44 -21.484 1 97.81 119 ASN B O 1
ATOM 4493 N N . SER B 1 120 ? 8.641 -3.119 -22.406 1 97.31 120 SER B N 1
ATOM 4494 C CA . SER B 1 120 ? 9.391 -2.994 -23.656 1 97.31 120 SER B CA 1
ATOM 4495 C C . SER B 1 120 ? 9.141 -1.644 -24.312 1 97.31 120 SER B C 1
ATOM 4497 O O . SER B 1 120 ? 10.078 -1.004 -24.797 1 97.31 120 SER B O 1
ATOM 4499 N N . GLN B 1 121 ? 7.93 -1.238 -24.281 1 97.62 121 GLN B N 1
ATOM 4500 C CA . GLN B 1 121 ? 7.523 0.002 -24.938 1 97.62 121 GLN B CA 1
ATOM 4501 C C . GLN B 1 121 ? 8.164 1.213 -24.266 1 97.62 121 GLN B C 1
ATOM 4503 O O . GLN B 1 121 ? 8.477 2.203 -24.938 1 97.62 121 GLN B O 1
ATOM 4508 N N . ILE B 1 122 ? 8.375 1.12 -22.969 1 97.5 122 ILE B N 1
ATOM 4509 C CA . ILE B 1 122 ? 8.812 2.328 -22.281 1 97.5 122 ILE B CA 1
ATOM 4510 C C . ILE B 1 122 ? 10.273 2.182 -21.859 1 97.5 122 ILE B C 1
ATOM 4512 O O . ILE B 1 122 ? 10.805 3.031 -21.156 1 97.5 122 ILE B O 1
ATOM 4516 N N . ALA B 1 123 ? 10.961 1.241 -22.328 1 95.69 123 ALA B N 1
ATOM 4517 C CA . ALA B 1 123 ? 12.305 0.896 -21.875 1 95.69 123 ALA B CA 1
ATOM 4518 C C . ALA B 1 123 ? 13.273 2.055 -22.109 1 95.69 123 ALA B C 1
ATOM 4520 O O . ALA B 1 123 ? 14.172 2.291 -21.312 1 95.69 123 ALA B O 1
ATOM 4521 N N . SER B 1 124 ? 13.148 2.779 -23.172 1 95.75 124 SER B N 1
ATOM 4522 C CA . SER B 1 124 ? 14.062 3.854 -23.547 1 95.75 124 SER B CA 1
ATOM 4523 C C . SER B 1 124 ? 13.961 5.023 -22.562 1 95.75 124 SER B C 1
ATOM 4525 O O . SER B 1 124 ? 14.852 5.879 -22.531 1 95.75 124 SER B O 1
ATOM 4527 N N . SER B 1 125 ? 12.859 5.059 -21.781 1 94.12 125 SER B N 1
ATOM 4528 C CA . SER B 1 125 ? 12.672 6.148 -20.828 1 94.12 125 SER B CA 1
ATOM 4529 C C . SER B 1 125 ? 13.539 5.957 -19.594 1 94.12 125 SER B C 1
ATOM 4531 O O . SER B 1 125 ? 13.695 6.883 -18.797 1 94.12 125 SER B O 1
ATOM 4533 N N . GLY B 1 126 ? 14.07 4.773 -19.406 1 93.38 126 GLY B N 1
ATOM 4534 C CA . GLY B 1 126 ? 14.812 4.469 -18.188 1 93.38 126 GLY B CA 1
ATOM 4535 C C . GLY B 1 126 ? 13.914 4.09 -17.031 1 93.38 126 GLY B C 1
ATOM 4536 O O . GLY B 1 126 ? 14.375 3.963 -15.891 1 93.38 126 GLY B O 1
ATOM 4537 N N . LEU B 1 127 ? 12.625 3.932 -17.297 1 95.38 127 LEU B N 1
ATOM 4538 C CA . LEU B 1 127 ? 11.648 3.555 -16.281 1 95.38 127 LEU B CA 1
ATOM 4539 C C . LEU B 1 127 ? 11.031 2.193 -16.594 1 95.38 127 LEU B C 1
ATOM 4541 O O . LEU B 1 127 ? 11.094 1.728 -17.734 1 95.38 127 LEU B O 1
ATOM 4545 N N . PHE B 1 128 ? 10.523 1.57 -15.578 1 96.25 128 PHE B N 1
ATOM 4546 C CA . PHE B 1 128 ? 9.82 0.312 -15.797 1 96.25 128 PHE B CA 1
ATOM 4547 C C . PHE B 1 128 ? 8.789 0.063 -14.703 1 96.25 128 PHE B C 1
ATOM 4549 O O . PHE B 1 128 ? 8.867 0.664 -13.625 1 96.25 128 PHE B O 1
ATOM 4556 N N . ALA B 1 129 ? 7.758 -0.726 -15.016 1 97.5 129 ALA B N 1
ATOM 4557 C CA . ALA B 1 129 ? 6.852 -1.288 -14.023 1 97.5 129 ALA B CA 1
ATOM 4558 C C . ALA B 1 129 ? 7.445 -2.541 -13.383 1 97.5 129 ALA B C 1
ATOM 4560 O O . ALA B 1 129 ? 7.695 -3.535 -14.07 1 97.5 129 ALA B O 1
ATOM 4561 N N . PRO B 1 130 ? 7.586 -2.564 -12.086 1 95.81 130 PRO B N 1
ATOM 4562 C CA . PRO B 1 130 ? 8.516 -3.518 -11.477 1 95.81 130 PRO B CA 1
ATOM 4563 C C . PRO B 1 130 ? 7.895 -4.898 -11.273 1 95.81 130 PRO B C 1
ATOM 4565 O O . PRO B 1 130 ? 8.609 -5.859 -10.977 1 95.81 130 PRO B O 1
ATOM 4568 N N . MET B 1 131 ? 6.625 -5.102 -11.367 1 94.5 131 MET B N 1
ATOM 4569 C CA . MET B 1 131 ? 6.051 -6.426 -11.141 1 94.5 131 MET B CA 1
ATOM 4570 C C . MET B 1 131 ? 6.512 -7.41 -12.211 1 94.5 131 MET B C 1
ATOM 4572 O O . MET B 1 131 ? 6.68 -7.035 -13.375 1 94.5 131 MET B O 1
ATOM 4576 N N . ASP B 1 132 ? 6.789 -8.641 -11.789 1 92.38 132 ASP B N 1
ATOM 4577 C CA . ASP B 1 132 ? 7.324 -9.648 -12.703 1 92.38 132 ASP B CA 1
ATOM 4578 C C . ASP B 1 132 ? 6.594 -10.984 -12.531 1 92.38 132 ASP B C 1
ATOM 4580 O O . ASP B 1 132 ? 7.219 -12.008 -12.25 1 92.38 132 ASP B O 1
ATOM 4584 N N . PRO B 1 133 ? 5.297 -10.961 -12.766 1 92.38 133 PRO B N 1
ATOM 4585 C CA . PRO B 1 133 ? 4.555 -12.219 -12.734 1 92.38 133 PRO B CA 1
ATOM 4586 C C . PRO B 1 133 ? 4.746 -13.055 -14 1 92.38 133 PRO B C 1
ATOM 4588 O O . PRO B 1 133 ? 5.781 -12.945 -14.656 1 92.38 133 PRO B O 1
ATOM 4591 N N . SER B 1 134 ? 3.775 -13.953 -14.258 1 88.19 134 SER B N 1
ATOM 4592 C CA . SER B 1 134 ? 3.814 -14.719 -15.5 1 88.19 134 SER B CA 1
ATOM 4593 C C . SER B 1 134 ? 3.889 -13.797 -16.719 1 88.19 134 SER B C 1
ATOM 4595 O O . SER B 1 134 ? 3.232 -12.75 -16.75 1 88.19 134 SER B O 1
ATOM 4597 N N . PRO B 1 135 ? 4.617 -14.18 -17.734 1 89.75 135 PRO B N 1
ATOM 4598 C CA . PRO B 1 135 ? 4.809 -13.328 -18.906 1 89.75 135 PRO B CA 1
ATOM 4599 C C . PRO B 1 135 ? 3.494 -13 -19.609 1 89.75 135 PRO B C 1
ATOM 4601 O O . PRO B 1 135 ? 3.408 -12 -20.328 1 89.75 135 PRO B O 1
ATOM 4604 N N . THR B 1 136 ? 2.498 -13.766 -19.406 1 91.88 136 THR B N 1
ATOM 4605 C CA . THR B 1 136 ? 1.258 -13.578 -20.141 1 91.88 136 THR B CA 1
ATOM 4606 C C . THR B 1 136 ? 0.3 -12.672 -19.375 1 91.88 136 THR B C 1
ATOM 4608 O O . THR B 1 136 ? -0.742 -12.273 -19.906 1 91.88 136 THR B O 1
ATOM 4611 N N . ALA B 1 137 ? 0.602 -12.305 -18.203 1 95.81 137 ALA B N 1
ATOM 4612 C CA . ALA B 1 137 ? -0.326 -11.57 -17.359 1 95.81 137 ALA B CA 1
ATOM 4613 C C . ALA B 1 137 ? -0.653 -10.203 -17.953 1 95.81 137 ALA B C 1
ATOM 4615 O O . ALA B 1 137 ? 0.197 -9.578 -18.594 1 95.81 137 ALA B O 1
ATOM 4616 N N . SER B 1 138 ? -1.864 -9.805 -17.859 1 98.25 138 SER B N 1
ATOM 4617 C CA . SER B 1 138 ? -2.305 -8.453 -18.188 1 98.25 138 SER B CA 1
ATOM 4618 C C . SER B 1 138 ? -2.443 -7.586 -16.953 1 98.25 138 SER B C 1
ATOM 4620 O O . SER B 1 138 ? -2.67 -8.094 -15.852 1 98.25 138 SER B O 1
ATOM 4622 N N . VAL B 1 139 ? -2.365 -6.281 -17.125 1 98.69 139 VAL B N 1
ATOM 4623 C CA . VAL B 1 139 ? -2.357 -5.348 -16 1 98.69 139 VAL B CA 1
ATOM 4624 C C . VAL B 1 139 ? -3.643 -5.5 -15.188 1 98.69 139 VAL B C 1
ATOM 4626 O O . VAL B 1 139 ? -3.613 -5.477 -13.961 1 98.69 139 VAL B O 1
ATOM 4629 N N . GLY B 1 140 ? -4.766 -5.676 -15.844 1 98.62 140 GLY B N 1
ATOM 4630 C CA . GLY B 1 140 ? -6.016 -5.863 -15.133 1 98.62 140 GLY B CA 1
ATOM 4631 C C . GLY B 1 140 ? -6.004 -7.082 -14.227 1 98.62 140 GLY B C 1
ATOM 4632 O O . GLY B 1 140 ? -6.469 -7.016 -13.086 1 98.62 140 GLY B O 1
ATOM 4633 N N . GLY B 1 141 ? -5.504 -8.203 -14.781 1 98 141 GLY B N 1
ATOM 4634 C CA . GLY B 1 141 ? -5.367 -9.398 -13.961 1 98 141 GLY B CA 1
ATOM 4635 C C . GLY B 1 141 ? -4.406 -9.219 -12.805 1 98 141 GLY B C 1
ATOM 4636 O O . GLY B 1 141 ? -4.664 -9.703 -11.695 1 98 141 GLY B O 1
ATOM 4637 N N . MET B 1 142 ? -3.314 -8.492 -13.062 1 98.38 142 MET B N 1
ATOM 4638 C CA . MET B 1 142 ? -2.316 -8.227 -12.031 1 98.38 142 MET B CA 1
ATOM 4639 C C . MET B 1 142 ? -2.93 -7.449 -10.875 1 98.38 142 MET B C 1
ATOM 4641 O O . MET B 1 142 ? -2.693 -7.777 -9.711 1 98.38 142 MET B O 1
ATOM 4645 N N . VAL B 1 143 ? -3.74 -6.445 -11.195 1 98.62 143 VAL B N 1
ATOM 4646 C CA . VAL B 1 143 ? -4.41 -5.633 -10.18 1 98.62 143 VAL B CA 1
ATOM 4647 C C . VAL B 1 143 ? -5.418 -6.488 -9.422 1 98.62 143 VAL B C 1
ATOM 4649 O O . VAL B 1 143 ? -5.434 -6.492 -8.188 1 98.62 143 VAL B O 1
ATOM 4652 N N . SER B 1 144 ? -6.176 -7.289 -10.086 1 98.12 144 SER B N 1
ATOM 4653 C CA . SER B 1 144 ? -7.289 -8.031 -9.5 1 98.12 144 SER B CA 1
ATOM 4654 C C . SER B 1 144 ? -6.793 -9.086 -8.516 1 98.12 144 SER B C 1
ATOM 4656 O O . SER B 1 144 ? -7.484 -9.406 -7.551 1 98.12 144 SER B O 1
ATOM 4658 N N . THR B 1 145 ? -5.613 -9.578 -8.75 1 97.56 145 THR B N 1
ATOM 4659 C CA . THR B 1 145 ? -5.117 -10.664 -7.902 1 97.56 145 THR B CA 1
ATOM 4660 C C . THR B 1 145 ? -4.059 -10.141 -6.93 1 97.56 145 THR B C 1
ATOM 4662 O O . THR B 1 145 ? -3.52 -10.906 -6.129 1 97.56 145 THR B O 1
ATOM 4665 N N . ASN B 1 146 ? -3.752 -8.836 -7.012 1 98 146 ASN B N 1
ATOM 4666 C CA . ASN B 1 146 ? -2.6 -8.328 -6.273 1 98 146 ASN B CA 1
ATOM 4667 C C . ASN B 1 146 ? -1.364 -9.195 -6.5 1 98 146 ASN B C 1
ATOM 4669 O O . ASN B 1 146 ? -0.768 -9.695 -5.547 1 98 146 ASN B O 1
ATOM 4673 N N . CYS B 1 147 ? -1.015 -9.289 -7.727 1 96.44 147 CYS B N 1
ATOM 4674 C CA . CYS B 1 147 ? 0.049 -10.203 -8.117 1 96.44 147 CYS B CA 1
ATOM 4675 C C . CYS B 1 147 ? 1.394 -9.75 -7.562 1 96.44 147 CYS B C 1
ATOM 4677 O O . CYS B 1 147 ? 1.504 -8.648 -7.016 1 96.44 147 CYS B O 1
ATOM 4679 N N . SER B 1 148 ? 2.309 -10.648 -7.645 1 94.75 148 SER B N 1
ATOM 4680 C CA . SER B 1 148 ? 3.707 -10.359 -7.34 1 94.75 148 SER B CA 1
ATOM 4681 C C . SER B 1 148 ? 4.641 -11.125 -8.273 1 94.75 148 SER B C 1
ATOM 4683 O O . SER B 1 148 ? 4.277 -11.438 -9.406 1 94.75 148 SER B O 1
ATOM 4685 N N . GLY B 1 149 ? 5.758 -11.477 -7.875 1 90.75 149 GLY B N 1
ATOM 4686 C CA . GLY B 1 149 ? 6.801 -12.133 -8.648 1 90.75 149 GLY B CA 1
ATOM 4687 C C . GLY B 1 149 ? 8.172 -12.039 -8 1 90.75 149 GLY B C 1
ATOM 4688 O O . GLY B 1 149 ? 8.281 -11.742 -6.809 1 90.75 149 GLY B O 1
ATOM 4689 N N . THR B 1 150 ? 9.156 -12.266 -8.781 1 91.12 150 THR B N 1
ATOM 4690 C CA . THR B 1 150 ? 10.508 -12.375 -8.242 1 91.12 150 THR B CA 1
ATOM 4691 C C . THR B 1 150 ? 11.008 -11.023 -7.738 1 91.12 150 THR B C 1
ATOM 4693 O O . THR B 1 150 ? 11.828 -10.961 -6.824 1 91.12 150 THR B O 1
ATOM 4696 N N . ASN B 1 151 ? 10.414 -10 -8.273 1 93.12 151 ASN B N 1
ATOM 4697 C CA . ASN B 1 151 ? 10.875 -8.664 -7.914 1 93.12 151 ASN B CA 1
ATOM 4698 C C . ASN B 1 151 ? 10.195 -8.164 -6.637 1 93.12 151 ASN B C 1
ATOM 4700 O O . ASN B 1 151 ? 10.547 -7.102 -6.125 1 93.12 151 ASN B O 1
ATOM 4704 N N . ALA B 1 152 ? 9.297 -8.938 -6.098 1 93.25 152 ALA B N 1
ATOM 4705 C CA . ALA B 1 152 ? 8.484 -8.469 -4.977 1 93.25 152 ALA B CA 1
ATOM 4706 C C . ALA B 1 152 ? 9.344 -8.195 -3.75 1 93.25 152 ALA B C 1
ATOM 4708 O O . ALA B 1 152 ? 9.031 -7.32 -2.941 1 93.25 152 ALA B O 1
ATOM 4709 N N . MET B 1 153 ? 10.414 -8.914 -3.666 1 91.94 153 MET B N 1
ATOM 4710 C CA . MET B 1 153 ? 11.297 -8.703 -2.521 1 91.94 153 MET B CA 1
ATOM 4711 C C . MET B 1 153 ? 11.766 -7.25 -2.457 1 91.94 153 MET B C 1
ATOM 4713 O O . MET B 1 153 ? 11.789 -6.648 -1.38 1 91.94 153 MET B O 1
ATOM 4717 N N . ARG B 1 154 ? 12.07 -6.734 -3.562 1 92.19 154 ARG B N 1
ATOM 4718 C CA . ARG B 1 154 ? 12.625 -5.387 -3.631 1 92.19 154 ARG B CA 1
ATOM 4719 C C . ARG B 1 154 ? 11.531 -4.348 -3.811 1 92.19 154 ARG B C 1
ATOM 4721 O O . ARG B 1 154 ? 11.586 -3.264 -3.227 1 92.19 154 ARG B O 1
ATOM 4728 N N . TYR B 1 155 ? 10.547 -4.66 -4.574 1 94.31 155 TYR B N 1
ATOM 4729 C CA . TYR B 1 155 ? 9.617 -3.633 -5.031 1 94.31 155 TYR B CA 1
ATOM 4730 C C . TYR B 1 155 ? 8.242 -3.818 -4.402 1 94.31 155 TYR B C 1
ATOM 4732 O O . TYR B 1 155 ? 7.348 -2.99 -4.59 1 94.31 155 TYR B O 1
ATOM 4740 N N . GLY B 1 156 ? 8.086 -4.836 -3.639 1 94.75 156 GLY B N 1
ATOM 4741 C CA . GLY B 1 156 ? 6.758 -5.102 -3.111 1 94.75 156 GLY B CA 1
ATOM 4742 C C . GLY B 1 156 ? 5.836 -5.758 -4.121 1 94.75 156 GLY B C 1
ATOM 4743 O O . GLY B 1 156 ? 6.293 -6.453 -5.027 1 94.75 156 GLY B O 1
ATOM 4744 N N . THR B 1 157 ? 4.57 -5.691 -3.857 1 97.19 157 THR B N 1
ATOM 4745 C CA . THR B 1 157 ? 3.572 -6.352 -4.691 1 97.19 157 THR B CA 1
ATOM 4746 C C . THR B 1 157 ? 2.76 -5.324 -5.477 1 97.19 157 THR B C 1
ATOM 4748 O O . THR B 1 157 ? 3.066 -4.133 -5.449 1 97.19 157 THR B O 1
ATOM 4751 N N . MET B 1 158 ? 1.803 -5.773 -6.219 1 98.06 158 MET B N 1
ATOM 4752 C CA . MET B 1 158 ? 1.054 -4.918 -7.133 1 98.06 158 MET B CA 1
ATOM 4753 C C . MET B 1 158 ? 0.42 -3.748 -6.391 1 98.06 158 MET B C 1
ATOM 4755 O O . MET B 1 158 ? 0.386 -2.629 -6.902 1 98.06 158 MET B O 1
ATOM 4759 N N . LYS B 1 159 ? -0.105 -3.936 -5.188 1 97.19 159 LYS B N 1
ATOM 4760 C CA . LYS B 1 159 ? -0.766 -2.881 -4.422 1 97.19 159 LYS B CA 1
ATOM 4761 C C . LYS B 1 159 ? 0.168 -1.695 -4.199 1 97.19 159 LYS B C 1
ATOM 4763 O O . LYS B 1 159 ? -0.288 -0.567 -3.998 1 97.19 159 LYS B O 1
ATOM 4768 N N . ASP B 1 160 ? 1.439 -1.895 -4.23 1 96.5 160 ASP B N 1
ATOM 4769 C CA . ASP B 1 160 ? 2.426 -0.855 -3.949 1 96.5 160 ASP B CA 1
ATOM 4770 C C . ASP B 1 160 ? 2.674 0.016 -5.18 1 96.5 160 ASP B C 1
ATOM 4772 O O . ASP B 1 160 ? 3.275 1.086 -5.074 1 96.5 160 ASP B O 1
ATOM 4776 N N . TRP B 1 161 ? 2.125 -0.386 -6.32 1 97.62 161 TRP B N 1
ATOM 4777 C CA . TRP B 1 161 ? 2.543 0.283 -7.547 1 97.62 161 TRP B CA 1
ATOM 4778 C C . TRP B 1 161 ? 1.341 0.847 -8.297 1 97.62 161 TRP B C 1
ATOM 4780 O O . TRP B 1 161 ? 1.485 1.398 -9.391 1 97.62 161 TRP B O 1
ATOM 4790 N N . VAL B 1 162 ? 0.163 0.731 -7.719 1 98.56 162 VAL B N 1
ATOM 4791 C CA . VAL B 1 162 ? -1.047 1.303 -8.297 1 98.56 162 VAL B CA 1
ATOM 4792 C C . VAL B 1 162 ? -1.371 2.631 -7.617 1 98.56 162 VAL B C 1
ATOM 4794 O O . VAL B 1 162 ? -1.571 2.678 -6.402 1 98.56 162 VAL B O 1
ATOM 4797 N N . LEU B 1 163 ? -1.426 3.674 -8.414 1 97.88 163 LEU B N 1
ATOM 4798 C CA . LEU B 1 163 ? -1.756 4.992 -7.879 1 97.88 163 LEU B CA 1
ATOM 4799 C C . LEU B 1 163 ? -3.266 5.18 -7.797 1 97.88 163 LEU B C 1
ATOM 4801 O O . LEU B 1 163 ? -3.779 5.66 -6.781 1 97.88 163 LEU B O 1
ATOM 4805 N N . ASN B 1 164 ? -3.91 4.855 -8.812 1 97.94 164 ASN B N 1
ATOM 4806 C CA . ASN B 1 164 ? -5.363 4.973 -8.852 1 97.94 164 ASN B CA 1
ATOM 4807 C C . ASN B 1 164 ? -5.973 4.051 -9.906 1 97.94 164 ASN B C 1
ATOM 4809 O O . ASN B 1 164 ? -5.254 3.457 -10.711 1 97.94 164 ASN B O 1
ATOM 4813 N N . LEU B 1 165 ? -7.23 3.869 -9.828 1 98.88 165 LEU B N 1
ATOM 4814 C CA . LEU B 1 165 ? -8 3.016 -10.727 1 98.88 165 LEU B CA 1
ATOM 4815 C C . LEU B 1 165 ? -9.258 3.729 -11.211 1 98.88 165 LEU B C 1
ATOM 4817 O O . LEU B 1 165 ? -9.852 4.512 -10.469 1 98.88 165 LEU B O 1
ATOM 4821 N N . THR B 1 166 ? -9.57 3.512 -12.438 1 98.88 166 THR B N 1
ATOM 4822 C CA . THR B 1 166 ? -10.945 3.693 -12.891 1 98.88 166 THR B CA 1
ATOM 4823 C C . THR B 1 166 ? -11.711 2.371 -12.836 1 98.88 166 THR B C 1
ATOM 4825 O O . THR B 1 166 ? -11.258 1.368 -13.398 1 98.88 166 THR B O 1
ATOM 4828 N N . VAL B 1 167 ? -12.812 2.381 -12.133 1 98.94 167 VAL B N 1
ATOM 4829 C CA . VAL B 1 167 ? -13.539 1.139 -11.898 1 98.94 167 VAL B CA 1
ATOM 4830 C C . VAL B 1 167 ? -15.008 1.319 -12.273 1 98.94 167 VAL B C 1
ATOM 4832 O O . VAL B 1 167 ? -15.609 2.35 -11.961 1 98.94 167 VAL B O 1
ATOM 4835 N N . VAL B 1 168 ? -15.539 0.384 -13 1 98.94 168 VAL B N 1
ATOM 4836 C CA . VAL B 1 168 ? -16.984 0.293 -13.211 1 98.94 168 VAL B CA 1
ATOM 4837 C C . VAL B 1 168 ? -17.609 -0.563 -12.117 1 98.94 168 VAL B C 1
ATOM 4839 O O . VAL B 1 168 ? -17.266 -1.735 -11.961 1 98.94 168 VAL B O 1
ATOM 4842 N N . LEU B 1 169 ? -18.484 0.002 -11.359 1 98.81 169 LEU B N 1
ATOM 4843 C CA . LEU B 1 169 ? -19.188 -0.687 -10.281 1 98.81 169 LEU B CA 1
ATOM 4844 C C . LEU B 1 169 ? -20.312 -1.55 -10.828 1 98.81 169 LEU B C 1
ATOM 4846 O O . LEU B 1 169 ? -20.656 -1.463 -12.016 1 98.81 169 LEU B O 1
ATOM 4850 N N . PRO B 1 170 ? -20.891 -2.422 -10.016 1 98.31 170 PRO B N 1
ATOM 4851 C CA . PRO B 1 170 ? -21.906 -3.357 -10.5 1 98.31 170 PRO B CA 1
ATOM 4852 C C . PRO B 1 170 ? -23.109 -2.652 -11.141 1 98.31 170 PRO B C 1
ATOM 4854 O O . PRO B 1 170 ? -23.734 -3.193 -12.055 1 98.31 170 PRO B O 1
ATOM 4857 N N . ASP B 1 171 ? -23.406 -1.467 -10.742 1 97.81 171 ASP B N 1
ATOM 4858 C CA . ASP B 1 171 ? -24.594 -0.766 -11.25 1 97.81 171 ASP B CA 1
ATOM 4859 C C . ASP B 1 171 ? -24.25 0.061 -12.484 1 97.81 171 ASP B C 1
ATOM 4861 O O . ASP B 1 171 ? -25.078 0.812 -12.992 1 97.81 171 ASP B O 1
ATOM 4865 N N . GLY B 1 172 ? -23.031 0.018 -12.859 1 98.5 172 GLY B N 1
ATOM 4866 C CA . GLY B 1 172 ? -22.609 0.721 -14.062 1 98.5 172 GLY B CA 1
ATOM 4867 C C . GLY B 1 172 ? -21.969 2.062 -13.773 1 98.5 172 GLY B C 1
ATOM 4868 O O . GLY B 1 172 ? -21.359 2.676 -14.664 1 98.5 172 GLY B O 1
ATOM 4869 N N . SER B 1 173 ? -22.031 2.5 -12.555 1 98.38 173 SER B N 1
ATOM 4870 C CA . SER B 1 173 ? -21.359 3.754 -12.227 1 98.38 173 SER B CA 1
ATOM 4871 C C . SER B 1 173 ? -19.844 3.631 -12.375 1 98.38 173 SER B C 1
ATOM 4873 O O . SER B 1 173 ? -19.281 2.564 -12.133 1 98.38 173 SER B O 1
ATOM 4875 N N . VAL B 1 174 ? -19.266 4.707 -12.844 1 98.75 174 VAL B N 1
ATOM 4876 C CA . VAL B 1 174 ? -17.812 4.754 -13.031 1 98.75 174 VAL B CA 1
ATOM 4877 C C . VAL B 1 174 ? -17.188 5.633 -11.953 1 98.75 174 VAL B C 1
ATOM 4879 O O . VAL B 1 174 ? -17.625 6.762 -11.727 1 98.75 174 VAL B O 1
ATOM 4882 N N . ILE B 1 175 ? -16.203 5.109 -11.305 1 98.75 175 ILE B N 1
ATOM 4883 C CA . ILE B 1 175 ? -15.5 5.91 -10.305 1 98.75 175 ILE B CA 1
ATOM 4884 C C . ILE B 1 175 ? -14.008 5.93 -10.609 1 98.75 175 ILE B C 1
ATOM 4886 O O . ILE B 1 175 ? -13.484 5.02 -11.25 1 98.75 175 ILE B O 1
ATOM 4890 N N . LYS B 1 176 ? -13.398 6.98 -10.266 1 98.44 176 LYS B N 1
ATOM 4891 C CA . LYS B 1 176 ? -11.945 7.082 -10.148 1 98.44 176 LYS B CA 1
ATOM 4892 C C . LYS B 1 176 ? -11.523 7.133 -8.68 1 98.44 176 LYS B C 1
ATOM 4894 O O . LYS B 1 176 ? -11.984 7.992 -7.926 1 98.44 176 LYS B O 1
ATOM 4899 N N . THR B 1 177 ? -10.625 6.25 -8.297 1 98.38 177 THR B N 1
ATOM 4900 C CA . THR B 1 177 ? -10.391 6.043 -6.871 1 98.38 177 THR B CA 1
ATOM 4901 C C . THR B 1 177 ? -9.531 7.168 -6.297 1 98.38 177 THR B C 1
ATOM 4903 O O . THR B 1 177 ? -9.594 7.449 -5.098 1 98.38 177 THR B O 1
ATOM 4906 N N . ARG B 1 178 ? -8.664 7.738 -7.027 1 97.44 178 ARG B N 1
ATOM 4907 C CA . ARG B 1 178 ? -7.77 8.836 -6.664 1 97.44 178 ARG B CA 1
ATOM 4908 C C . ARG B 1 178 ? -7.254 9.555 -7.906 1 97.44 178 ARG B C 1
ATOM 4910 O O . ARG B 1 178 ? -7.68 9.258 -9.023 1 97.44 178 ARG B O 1
ATOM 4917 N N . ARG B 1 179 ? -6.422 10.508 -7.633 1 96.88 179 ARG B N 1
ATOM 4918 C CA . ARG B 1 179 ? -5.754 11.203 -8.727 1 96.88 179 ARG B CA 1
ATOM 4919 C C . ARG B 1 179 ? -4.328 10.695 -8.906 1 96.88 179 ARG B C 1
ATOM 4921 O O . ARG B 1 179 ? -4.074 9.492 -8.812 1 96.88 179 ARG B O 1
ATOM 4928 N N . ARG B 1 180 ? -3.348 11.562 -9.273 1 97.06 180 ARG B N 1
ATOM 4929 C CA . ARG B 1 180 ? -2.113 10.984 -9.789 1 97.06 180 ARG B CA 1
ATOM 4930 C C . ARG B 1 180 ? -0.949 11.234 -8.836 1 97.06 180 ARG B C 1
ATOM 4932 O O . ARG B 1 180 ? 0.136 10.672 -9.016 1 97.06 180 ARG B O 1
ATOM 4939 N N . PRO B 1 181 ? -1.145 12.023 -7.754 1 95.56 181 PRO B N 1
ATOM 4940 C CA . PRO B 1 181 ? 0.038 12.234 -6.914 1 95.56 181 PRO B CA 1
ATOM 4941 C C . PRO B 1 181 ? 0.51 10.953 -6.227 1 95.56 181 PRO B C 1
ATOM 4943 O O . PRO B 1 181 ? -0.3 10.07 -5.941 1 95.56 181 PRO B O 1
ATOM 4946 N N . ARG B 1 182 ? 1.78 10.898 -5.926 1 91.5 182 ARG B N 1
ATOM 4947 C CA . ARG B 1 182 ? 2.383 9.734 -5.285 1 91.5 182 ARG B CA 1
ATOM 4948 C C . ARG B 1 182 ? 1.959 9.625 -3.826 1 91.5 182 ARG B C 1
ATOM 4950 O O . ARG B 1 182 ? 1.976 8.539 -3.246 1 91.5 182 ARG B O 1
ATOM 4957 N N . LYS B 1 183 ? 1.637 10.711 -3.268 1 93.5 183 LYS B N 1
ATOM 4958 C CA . LYS B 1 183 ? 1.265 10.805 -1.858 1 93.5 183 LYS B CA 1
ATOM 4959 C C . LYS B 1 183 ? -0.137 11.391 -1.698 1 93.5 183 LYS B C 1
ATOM 4961 O O . LYS B 1 183 ? -0.473 12.391 -2.326 1 93.5 183 LYS B O 1
ATOM 4966 N N . THR B 1 184 ? -0.956 10.68 -0.972 1 96.62 184 THR B N 1
ATOM 4967 C CA . THR B 1 184 ? -2.287 11.195 -0.68 1 96.62 184 THR B CA 1
ATOM 4968 C C . THR B 1 184 ? -2.826 10.602 0.618 1 96.62 184 THR B C 1
ATOM 4970 O O . THR B 1 184 ? -2.547 9.445 0.94 1 96.62 184 THR B O 1
ATOM 4973 N N . SER B 1 185 ? -3.461 11.352 1.4 1 97.19 185 SER B N 1
ATOM 4974 C CA . SER B 1 185 ? -4.211 10.891 2.564 1 97.19 185 SER B CA 1
ATOM 4975 C C . SER B 1 185 ? -5.664 11.352 2.502 1 97.19 185 SER B C 1
ATOM 4977 O O . SER B 1 185 ? -6.309 11.539 3.537 1 97.19 185 SER B O 1
ATOM 4979 N N . ALA B 1 186 ? -6.172 11.539 1.243 1 96.75 186 ALA B N 1
ATOM 4980 C CA . ALA B 1 186 ? -7.492 12.109 0.995 1 96.75 186 ALA B CA 1
ATOM 4981 C C . ALA B 1 186 ? -8.562 11.023 0.953 1 96.75 186 ALA B C 1
ATOM 4983 O O . ALA B 1 186 ? -8.836 10.453 -0.107 1 96.75 186 ALA B O 1
ATOM 4984 N N . GLY B 1 187 ? -9.234 10.766 2.074 1 96.75 187 GLY B N 1
ATOM 4985 C CA . GLY B 1 187 ? -10.359 9.844 2.104 1 96.75 187 GLY B CA 1
ATOM 4986 C C . GLY B 1 187 ? -9.938 8.391 2.256 1 96.75 187 GLY B C 1
ATOM 4987 O O . GLY B 1 187 ? -8.789 8.109 2.584 1 96.75 187 GLY B O 1
ATOM 4988 N N . PHE B 1 188 ? -10.961 7.422 2.041 1 98.19 188 PHE B N 1
ATOM 4989 C CA . PHE B 1 188 ? -10.703 5.992 2.148 1 98.19 188 PHE B CA 1
ATOM 4990 C C . PHE B 1 188 ? -9.781 5.523 1.029 1 98.19 188 PHE B C 1
ATOM 4992 O O . PHE B 1 188 ? -9.828 6.047 -0.084 1 98.19 188 PHE B O 1
ATOM 4999 N N . ASN B 1 189 ? -8.961 4.594 1.351 1 98 189 ASN B N 1
ATOM 5000 C CA . ASN B 1 189 ? -8.102 4.008 0.328 1 98 189 ASN B CA 1
ATOM 5001 C C . ASN B 1 189 ? -8.867 3.023 -0.551 1 98 189 ASN B C 1
ATOM 5003 O O . ASN B 1 189 ? -8.703 1.809 -0.422 1 98 189 ASN B O 1
ATOM 5007 N N . LEU B 1 190 ? -9.617 3.525 -1.495 1 98.62 190 LEU B N 1
ATOM 5008 C CA . LEU B 1 190 ? -10.422 2.686 -2.377 1 98.62 190 LEU B CA 1
ATOM 5009 C C . LEU B 1 190 ? -9.539 1.938 -3.371 1 98.62 190 LEU B C 1
ATOM 5011 O O . LEU B 1 190 ? -9.883 0.835 -3.805 1 98.62 190 LEU B O 1
ATOM 5015 N N . THR B 1 191 ? -8.398 2.559 -3.744 1 98.56 191 THR B N 1
ATOM 5016 C CA . THR B 1 191 ? -7.484 1.897 -4.672 1 98.56 191 THR B CA 1
ATOM 5017 C C . THR B 1 191 ? -7.094 0.516 -4.156 1 98.56 191 THR B C 1
ATOM 5019 O O . THR B 1 191 ? -7.262 -0.485 -4.859 1 98.56 191 THR B O 1
ATOM 5022 N N . SER B 1 192 ? -6.668 0.472 -2.918 1 98 192 SER B N 1
ATOM 5023 C CA . SER B 1 192 ? -6.195 -0.785 -2.348 1 98 192 SER B CA 1
ATOM 5024 C C . SER B 1 192 ? -7.355 -1.741 -2.082 1 98 192 SER B C 1
ATOM 5026 O O . SER B 1 192 ? -7.152 -2.953 -1.986 1 98 192 SER B O 1
ATOM 5028 N N . LEU B 1 193 ? -8.539 -1.206 -1.922 1 98.5 193 LEU B N 1
ATOM 5029 C CA . LEU B 1 193 ? -9.703 -2.072 -1.762 1 98.5 193 LEU B CA 1
ATOM 5030 C C . LEU B 1 193 ? -9.945 -2.898 -3.021 1 98.5 193 LEU B C 1
ATOM 5032 O O . LEU B 1 193 ? -10.297 -4.078 -2.938 1 98.5 193 LEU B O 1
ATOM 5036 N N . PHE B 1 194 ? -9.711 -2.299 -4.176 1 98.75 194 PHE B N 1
ATOM 5037 C CA . PHE B 1 194 ? -9.984 -2.984 -5.434 1 98.75 194 PHE B CA 1
ATOM 5038 C C . PHE B 1 194 ? -8.805 -3.863 -5.832 1 98.75 194 PHE B C 1
ATOM 5040 O O . PHE B 1 194 ? -8.984 -4.891 -6.484 1 98.75 194 PHE B O 1
ATOM 5047 N N . VAL B 1 195 ? -7.602 -3.471 -5.438 1 98.62 195 VAL B N 1
ATOM 5048 C CA . VAL B 1 195 ? -6.441 -4.309 -5.719 1 98.62 195 VAL B CA 1
ATOM 5049 C C . VAL B 1 195 ? -6.523 -5.598 -4.902 1 98.62 195 VAL B C 1
ATOM 5051 O O . VAL B 1 195 ? -6.531 -5.559 -3.672 1 98.62 195 VAL B O 1
ATOM 5054 N N . GLY B 1 196 ? -6.656 -6.703 -5.562 1 98.06 196 GLY B N 1
ATOM 5055 C CA . GLY B 1 196 ? -6.754 -7.988 -4.883 1 98.06 196 GLY B CA 1
ATOM 5056 C C . GLY B 1 196 ? -8.18 -8.422 -4.633 1 98.06 196 GLY B C 1
ATOM 5057 O O . GLY B 1 196 ? -8.422 -9.445 -3.99 1 98.06 196 GLY B O 1
ATOM 5058 N N . SER B 1 197 ? -9.141 -7.707 -5.211 1 98.38 197 SER B N 1
ATOM 5059 C CA . SER B 1 197 ? -10.539 -8.023 -4.945 1 98.38 197 SER B CA 1
ATOM 5060 C C . SER B 1 197 ? -11.062 -9.078 -5.922 1 98.38 197 SER B C 1
ATOM 5062 O O . SER B 1 197 ? -12.211 -9.516 -5.816 1 98.38 197 SER B O 1
ATOM 5064 N N . GLU B 1 198 ? -10.242 -9.469 -6.898 1 98.38 198 GLU B N 1
ATOM 5065 C CA . GLU B 1 198 ? -10.484 -10.555 -7.844 1 98.38 198 GLU B CA 1
ATOM 5066 C C . GLU B 1 198 ? -11.727 -10.273 -8.695 1 98.38 198 GLU B C 1
ATOM 5068 O O . GLU B 1 198 ? -12.453 -11.195 -9.055 1 98.38 198 GLU B O 1
ATOM 5073 N N . GLY B 1 199 ? -12.023 -8.969 -8.906 1 98.25 199 GLY B N 1
ATOM 5074 C CA . GLY B 1 199 ? -13.164 -8.609 -9.734 1 98.25 199 GLY B CA 1
ATOM 5075 C C . GLY B 1 199 ? -14.5 -8.789 -9.023 1 98.25 199 GLY B C 1
ATOM 5076 O O . GLY B 1 199 ? -15.555 -8.781 -9.664 1 98.25 199 GLY B O 1
ATOM 5077 N N . THR B 1 200 ? -14.484 -8.938 -7.746 1 98.56 200 THR B N 1
ATOM 5078 C CA . THR B 1 200 ? -15.711 -9.219 -7.012 1 98.56 200 THR B CA 1
ATOM 5079 C C . THR B 1 200 ? -16.406 -7.93 -6.594 1 98.56 200 THR B C 1
ATOM 5081 O O . THR B 1 200 ? -17.547 -7.949 -6.152 1 98.56 200 THR B O 1
ATOM 5084 N N . LEU B 1 201 ? -15.734 -6.762 -6.777 1 98.69 201 LEU B N 1
ATOM 5085 C CA . LEU B 1 201 ? -16.312 -5.5 -6.336 1 98.69 201 LEU B CA 1
ATOM 5086 C C . LEU B 1 201 ? -16.562 -4.57 -7.52 1 98.69 201 LEU B C 1
ATOM 5088 O O . LEU B 1 201 ? -17.281 -3.582 -7.402 1 98.69 201 LEU B O 1
ATOM 5092 N N . GLY B 1 202 ? -16 -4.832 -8.609 1 98.75 202 GLY B N 1
ATOM 5093 C CA . GLY B 1 202 ? -16.078 -4 -9.797 1 98.75 202 GLY B CA 1
ATOM 5094 C C . GLY B 1 202 ? -15.094 -4.395 -10.875 1 98.75 202 GLY B C 1
ATOM 5095 O O . GLY B 1 202 ? -14.305 -5.324 -10.688 1 98.75 202 GLY B O 1
ATOM 5096 N N . ILE B 1 203 ? -15.148 -3.738 -12.031 1 98.88 203 ILE B N 1
ATOM 5097 C CA . ILE B 1 203 ? -14.289 -4.035 -13.172 1 98.88 203 ILE B CA 1
ATOM 5098 C C . ILE B 1 203 ? -13.336 -2.871 -13.414 1 98.88 203 ILE B C 1
ATOM 5100 O O . ILE B 1 203 ? -13.766 -1.744 -13.664 1 98.88 203 ILE B O 1
ATOM 5104 N N . VAL B 1 204 ? -12.055 -3.145 -13.359 1 98.94 204 VAL B N 1
ATOM 5105 C CA . VAL B 1 204 ? -11.031 -2.135 -13.586 1 98.94 204 VAL B CA 1
ATOM 5106 C C . VAL B 1 204 ? -10.906 -1.849 -15.078 1 98.94 204 VAL B C 1
ATOM 5108 O O . VAL B 1 204 ? -10.742 -2.77 -15.883 1 98.94 204 VAL B O 1
ATOM 5111 N N . THR B 1 205 ? -10.961 -0.538 -15.43 1 98.94 205 THR B N 1
ATOM 5112 C CA . THR B 1 205 ? -10.914 -0.208 -16.844 1 98.94 205 THR B CA 1
ATOM 5113 C C . THR B 1 205 ? -9.703 0.666 -17.156 1 98.94 205 THR B C 1
ATOM 5115 O O . THR B 1 205 ? -9.297 0.786 -18.312 1 98.94 205 THR B O 1
ATOM 5118 N N . GLU B 1 206 ? -9.188 1.33 -16.172 1 98.88 206 GLU B N 1
ATOM 5119 C CA . GLU B 1 206 ? -7.926 2.059 -16.281 1 98.88 206 GLU B CA 1
ATOM 5120 C C . GLU B 1 206 ? -7.082 1.906 -15.023 1 98.88 206 GLU B C 1
ATOM 5122 O O . GLU B 1 206 ? -7.621 1.86 -13.914 1 98.88 206 GLU B O 1
ATOM 5127 N N . VAL B 1 207 ? -5.793 1.832 -15.25 1 98.88 207 VAL B N 1
ATOM 5128 C CA . VAL B 1 207 ? -4.84 1.698 -14.148 1 98.88 207 VAL B CA 1
ATOM 5129 C C . VAL B 1 207 ? -3.73 2.736 -14.297 1 98.88 207 VAL B C 1
ATOM 5131 O O . VAL B 1 207 ? -3.082 2.816 -15.344 1 98.88 207 VAL B O 1
ATOM 5134 N N . THR B 1 208 ? -3.564 3.588 -13.297 1 98.81 208 THR B N 1
ATOM 5135 C CA . THR B 1 208 ? -2.375 4.426 -13.219 1 98.81 208 THR B CA 1
ATOM 5136 C C . THR B 1 208 ? -1.293 3.756 -12.375 1 98.81 208 THR B C 1
ATOM 5138 O O . THR B 1 208 ? -1.497 3.49 -11.188 1 98.81 208 THR B O 1
ATOM 5141 N N . LEU B 1 209 ? -0.203 3.475 -13.039 1 98.62 209 LEU B N 1
ATOM 5142 C CA . LEU B 1 209 ? 0.914 2.793 -12.398 1 98.62 209 LEU B CA 1
ATOM 5143 C C . LEU B 1 209 ? 2.053 3.766 -12.109 1 98.62 209 LEU B C 1
ATOM 5145 O O . LEU B 1 209 ? 2.344 4.645 -12.922 1 98.62 209 LEU B O 1
ATOM 5149 N N . LYS B 1 210 ? 2.633 3.633 -10.953 1 96.69 210 LYS B N 1
ATOM 5150 C CA . LYS B 1 210 ? 3.961 4.191 -10.727 1 96.69 210 LYS B CA 1
ATOM 5151 C C . LYS B 1 210 ? 5.023 3.422 -11.5 1 96.69 210 LYS B C 1
ATOM 5153 O O . LYS B 1 210 ? 4.852 2.234 -11.789 1 96.69 210 LYS B O 1
ATOM 5158 N N . LEU B 1 211 ? 6.039 4.121 -11.82 1 96.38 211 LEU B N 1
ATOM 5159 C CA . LEU B 1 211 ? 7.191 3.504 -12.477 1 96.38 211 LEU B CA 1
ATOM 5160 C C . LEU B 1 211 ? 8.453 3.691 -11.641 1 96.38 211 LEU B C 1
ATOM 5162 O O . LEU B 1 211 ? 8.57 4.668 -10.898 1 96.38 211 LEU B O 1
ATOM 5166 N N . ALA B 1 212 ? 9.312 2.773 -11.695 1 93.62 212 ALA B N 1
ATOM 5167 C CA . ALA B 1 212 ? 10.609 2.83 -11.031 1 93.62 212 ALA B CA 1
ATOM 5168 C C . ALA B 1 212 ? 11.734 3.041 -12.039 1 93.62 212 ALA B C 1
ATOM 5170 O O . ALA B 1 212 ? 11.609 2.676 -13.211 1 93.62 212 ALA B O 1
ATOM 5171 N N . PRO B 1 213 ? 12.805 3.68 -11.617 1 90.94 213 PRO B N 1
ATOM 5172 C CA . PRO B 1 213 ? 13.969 3.738 -12.508 1 90.94 213 PRO B CA 1
ATOM 5173 C C . PRO B 1 213 ? 14.602 2.365 -12.742 1 90.94 213 PRO B C 1
ATOM 5175 O O . PRO B 1 213 ? 14.664 1.545 -11.828 1 90.94 213 PRO B O 1
ATOM 5178 N N . ILE B 1 214 ? 14.992 2.156 -13.945 1 92.5 214 ILE B N 1
ATOM 5179 C CA . ILE B 1 214 ? 15.75 0.945 -14.234 1 92.5 214 ILE B CA 1
ATOM 5180 C C . ILE B 1 214 ? 17.125 1.018 -13.562 1 92.5 214 ILE B C 1
ATOM 5182 O O . ILE B 1 214 ? 17.844 2.008 -13.711 1 92.5 214 ILE B O 1
ATOM 5186 N N . PRO B 1 215 ? 17.453 0.027 -12.734 1 89.25 215 PRO B N 1
ATOM 5187 C CA . PRO B 1 215 ? 18.766 0.073 -12.094 1 89.25 215 PRO B CA 1
ATOM 5188 C C . PRO B 1 215 ? 19.906 0.169 -13.102 1 89.25 215 PRO B C 1
ATOM 5190 O O . PRO B 1 215 ? 19.828 -0.41 -14.188 1 89.25 215 PRO B O 1
ATOM 5193 N N . GLU B 1 216 ? 20.938 0.847 -12.711 1 87.12 216 GLU B N 1
ATOM 5194 C CA . GLU B 1 216 ? 22.094 1.041 -13.578 1 87.12 216 GLU B CA 1
ATOM 5195 C C . GLU B 1 216 ? 22.75 -0.29 -13.914 1 87.12 216 GLU B C 1
ATOM 5197 O O . GLU B 1 216 ? 23.203 -0.495 -15.047 1 87.12 216 GLU B O 1
ATOM 5202 N N . ASP B 1 217 ? 22.875 -1.097 -12.914 1 91.62 217 ASP B N 1
ATOM 5203 C CA . ASP B 1 217 ? 23.547 -2.381 -13.094 1 91.62 217 ASP B CA 1
ATOM 5204 C C . ASP B 1 217 ? 22.844 -3.482 -12.297 1 91.62 217 ASP B C 1
ATOM 5206 O O . ASP B 1 217 ? 22.125 -3.201 -11.336 1 91.62 217 ASP B O 1
ATOM 5210 N N . THR B 1 218 ? 22.953 -4.668 -12.766 1 95 218 THR B N 1
ATOM 5211 C CA . THR B 1 218 ? 22.453 -5.867 -12.102 1 95 218 THR B CA 1
ATOM 5212 C C . THR B 1 218 ? 23.469 -7 -12.211 1 95 218 THR B C 1
ATOM 5214 O O . THR B 1 218 ? 24.391 -6.945 -13.031 1 95 218 THR B O 1
ATOM 5217 N N . SER B 1 219 ? 23.391 -7.945 -11.383 1 96.75 219 SER B N 1
ATOM 5218 C CA . SER B 1 219 ? 24.125 -9.195 -11.453 1 96.75 219 SER B CA 1
ATOM 5219 C C . SER B 1 219 ? 23.328 -10.352 -10.852 1 96.75 219 SER B C 1
ATOM 5221 O O . SER B 1 219 ? 22.344 -10.133 -10.164 1 96.75 219 SER B O 1
ATOM 5223 N N . VAL B 1 220 ? 23.703 -11.555 -11.242 1 97.62 220 VAL B N 1
ATOM 5224 C CA . VAL B 1 220 ? 23.047 -12.758 -10.734 1 97.62 220 VAL B CA 1
ATOM 5225 C C . VAL B 1 220 ? 24.094 -13.719 -10.18 1 97.62 220 VAL B C 1
ATOM 5227 O O . VAL B 1 220 ? 25.203 -13.836 -10.742 1 97.62 220 VAL B O 1
ATOM 5230 N N . ALA B 1 221 ? 23.828 -14.281 -9.086 1 97.5 221 ALA B N 1
ATOM 5231 C CA . ALA B 1 221 ? 24.641 -15.352 -8.516 1 97.5 221 ALA B CA 1
ATOM 5232 C C . ALA B 1 221 ? 23.797 -16.578 -8.188 1 97.5 221 ALA B C 1
ATOM 5234 O O . ALA B 1 221 ? 22.594 -16.453 -7.949 1 97.5 221 ALA B O 1
ATOM 5235 N N . VAL B 1 222 ? 24.453 -17.688 -8.25 1 97.38 222 VAL B N 1
ATOM 5236 C CA . VAL B 1 222 ? 23.812 -18.953 -7.941 1 97.38 222 VAL B CA 1
ATOM 5237 C C . VAL B 1 222 ? 24.672 -19.75 -6.957 1 97.38 222 VAL B C 1
ATOM 5239 O O . VAL B 1 222 ? 25.891 -19.766 -7.07 1 97.38 222 VAL B O 1
ATOM 5242 N N . VAL B 1 223 ? 24.031 -20.391 -5.996 1 97.62 223 VAL B N 1
ATOM 5243 C CA . VAL B 1 223 ? 24.781 -21.188 -5.031 1 97.62 223 VAL B CA 1
ATOM 5244 C C . VAL B 1 223 ? 23.922 -22.359 -4.559 1 97.62 223 VAL B C 1
ATOM 5246 O O . VAL B 1 223 ? 22.719 -22.203 -4.316 1 97.62 223 VAL B O 1
ATOM 5249 N N . SER B 1 224 ? 24.516 -23.516 -4.52 1 97.5 224 SER B N 1
ATOM 5250 C CA . SER B 1 224 ? 23.828 -24.734 -4.102 1 97.5 224 SER B CA 1
ATOM 5251 C C . SER B 1 224 ? 24.047 -25.016 -2.619 1 97.5 224 SER B C 1
ATOM 5253 O O . SER B 1 224 ? 25.016 -24.516 -2.029 1 97.5 224 SER B O 1
ATOM 5255 N N . PHE B 1 225 ? 23.188 -25.812 -2.057 1 97.75 225 PHE B N 1
ATOM 5256 C CA . PHE B 1 225 ? 23.219 -26.172 -0.643 1 97.75 225 PHE B CA 1
ATOM 5257 C C . PHE B 1 225 ? 22.969 -27.656 -0.448 1 97.75 225 PHE B C 1
ATOM 5259 O O . PHE B 1 225 ? 22.375 -28.312 -1.309 1 97.75 225 PHE B O 1
ATOM 5266 N N . PRO B 1 226 ? 23.438 -28.188 0.704 1 95.5 226 PRO B N 1
ATOM 5267 C CA . PRO B 1 226 ? 23.281 -29.625 0.935 1 95.5 226 PRO B CA 1
ATOM 5268 C C . PRO B 1 226 ? 21.828 -30.031 1.184 1 95.5 226 PRO B C 1
ATOM 5270 O O . PRO B 1 226 ? 21.469 -31.188 0.984 1 95.5 226 PRO B O 1
ATOM 5273 N N . SER B 1 227 ? 21.047 -29.125 1.629 1 94 227 SER B N 1
ATOM 5274 C CA . SER B 1 227 ? 19.641 -29.391 1.888 1 94 227 SER B CA 1
ATOM 5275 C C . SER B 1 227 ? 18.781 -28.141 1.688 1 94 227 SER B C 1
ATOM 5277 O O . SER B 1 227 ? 19.297 -27.031 1.679 1 94 227 SER B O 1
ATOM 5279 N N . ILE B 1 228 ? 17.5 -28.438 1.485 1 93.44 228 ILE B N 1
ATOM 5280 C CA . ILE B 1 228 ? 16.594 -27.312 1.305 1 93.44 228 ILE B CA 1
ATOM 5281 C C . ILE B 1 228 ? 16.516 -26.5 2.594 1 93.44 228 ILE B C 1
ATOM 5283 O O . ILE B 1 228 ? 16.344 -25.281 2.553 1 93.44 228 ILE B O 1
ATOM 5287 N N . LYS B 1 229 ? 16.641 -27.141 3.717 1 91.38 229 LYS B N 1
ATOM 5288 C CA . LYS B 1 229 ? 16.672 -26.469 5.012 1 91.38 229 LYS B CA 1
ATOM 5289 C C . LYS B 1 229 ? 17.859 -25.5 5.098 1 91.38 229 LYS B C 1
ATOM 5291 O O . LYS B 1 229 ? 17.703 -24.359 5.539 1 91.38 229 LYS B O 1
ATOM 5296 N N . ALA B 1 230 ? 19 -25.969 4.664 1 94.19 230 ALA B N 1
ATOM 5297 C CA . ALA B 1 230 ? 20.188 -25.141 4.68 1 94.19 230 ALA B CA 1
ATOM 5298 C C . ALA B 1 230 ? 20.031 -23.938 3.752 1 94.19 230 ALA B C 1
ATOM 5300 O O . ALA B 1 230 ? 20.406 -22.812 4.105 1 94.19 230 ALA B O 1
ATOM 5301 N N . ALA B 1 231 ? 19.516 -24.188 2.57 1 95.5 231 ALA B N 1
ATOM 5302 C CA . ALA B 1 231 ? 19.297 -23.125 1.605 1 95.5 231 ALA B CA 1
ATOM 5303 C C . ALA B 1 231 ? 18.344 -22.062 2.164 1 95.5 231 ALA B C 1
ATOM 5305 O O . ALA B 1 231 ? 18.625 -20.859 2.076 1 95.5 231 ALA B O 1
ATOM 5306 N N . SER B 1 232 ? 17.266 -22.5 2.736 1 93.31 232 SER B N 1
ATOM 5307 C CA . SER B 1 232 ? 16.25 -21.609 3.264 1 93.31 232 SER B CA 1
ATOM 5308 C C . SER B 1 232 ? 16.766 -20.828 4.473 1 93.31 232 SER B C 1
ATOM 5310 O O . SER B 1 232 ? 16.438 -19.656 4.656 1 93.31 232 SER B O 1
ATOM 5312 N N . ALA B 1 233 ? 17.516 -21.484 5.305 1 92 233 ALA B N 1
ATOM 5313 C CA . ALA B 1 233 ? 18.125 -20.812 6.449 1 92 233 ALA B CA 1
ATOM 5314 C C . ALA B 1 233 ? 19.094 -19.719 5.992 1 92 233 ALA B C 1
ATOM 5316 O O . ALA B 1 233 ? 19.125 -18.641 6.578 1 92 233 ALA B O 1
ATOM 5317 N N . ALA B 1 234 ? 19.844 -20.047 5.012 1 94.38 234 ALA B N 1
ATOM 5318 C CA . ALA B 1 234 ? 20.766 -19.062 4.445 1 94.38 234 ALA B CA 1
ATOM 5319 C C . ALA B 1 234 ? 20 -17.859 3.893 1 94.38 234 ALA B C 1
ATOM 5321 O O . ALA B 1 234 ? 20.391 -16.719 4.109 1 94.38 234 ALA B O 1
ATOM 5322 N N . ALA B 1 235 ? 18.953 -18.172 3.152 1 93.75 235 ALA B N 1
ATOM 5323 C CA . ALA B 1 235 ? 18.125 -17.109 2.58 1 93.75 235 ALA B CA 1
ATOM 5324 C C . ALA B 1 235 ? 17.578 -16.188 3.668 1 93.75 235 ALA B C 1
ATOM 5326 O O . ALA B 1 235 ? 17.672 -14.969 3.557 1 93.75 235 ALA B O 1
ATOM 5327 N N . SER B 1 236 ? 17.047 -16.766 4.734 1 89.19 236 SER B N 1
ATOM 5328 C CA . SER B 1 236 ? 16.5 -16 5.848 1 89.19 236 SER B CA 1
ATOM 5329 C C . SER B 1 236 ? 17.578 -15.133 6.496 1 89.19 236 SER B C 1
ATOM 5331 O O . SER B 1 236 ? 17.328 -13.961 6.801 1 89.19 236 SER B O 1
ATOM 5333 N N . ALA B 1 237 ? 18.734 -15.672 6.676 1 89.19 237 ALA B N 1
ATOM 5334 C CA . ALA B 1 237 ? 19.828 -14.945 7.301 1 89.19 237 ALA B CA 1
ATOM 5335 C C . ALA B 1 237 ? 20.312 -13.797 6.418 1 89.19 237 ALA B C 1
ATOM 5337 O O . ALA B 1 237 ? 20.641 -12.719 6.922 1 89.19 237 ALA B O 1
ATOM 5338 N N . LEU B 1 238 ? 20.344 -14.039 5.152 1 91.25 238 LEU B N 1
ATOM 5339 C CA . LEU B 1 238 ? 20.766 -13.023 4.195 1 91.25 238 LEU B CA 1
ATOM 5340 C C . LEU B 1 238 ? 19.875 -11.797 4.273 1 91.25 238 LEU B C 1
ATOM 5342 O O . LEU B 1 238 ? 20.359 -10.664 4.293 1 91.25 238 LEU B O 1
ATOM 5346 N N . ILE B 1 239 ? 18.625 -12.008 4.305 1 87.44 239 ILE B N 1
ATOM 5347 C CA . ILE B 1 239 ? 17.656 -10.93 4.305 1 87.44 239 ILE B CA 1
ATOM 5348 C C . ILE B 1 239 ? 17.75 -10.141 5.609 1 87.44 239 ILE B C 1
ATOM 5350 O O . ILE B 1 239 ? 17.688 -8.906 5.602 1 87.44 239 ILE B O 1
ATOM 5354 N N . ARG B 1 240 ? 18 -10.766 6.637 1 80 240 ARG B N 1
ATOM 5355 C CA . ARG B 1 240 ? 17.938 -10.164 7.965 1 80 240 ARG B CA 1
ATOM 5356 C C . ARG B 1 240 ? 19.234 -9.445 8.312 1 80 240 ARG B C 1
ATOM 5358 O O . ARG B 1 240 ? 19.219 -8.43 9 1 80 240 ARG B O 1
ATOM 5365 N N . SER B 1 241 ? 20.406 -10.016 7.84 1 76.19 241 SER B N 1
ATOM 5366 C CA . SER B 1 241 ? 21.641 -9.641 8.523 1 76.19 241 SER B CA 1
ATOM 5367 C C . SER B 1 241 ? 22.719 -9.219 7.527 1 76.19 241 SER B C 1
ATOM 5369 O O . SER B 1 241 ? 23.812 -8.812 7.922 1 76.19 241 SER B O 1
ATOM 5371 N N . SER B 1 242 ? 22.422 -9.281 6.246 1 72.31 242 SER B N 1
ATOM 5372 C CA . SER B 1 242 ? 23.5 -9.008 5.301 1 72.31 242 SER B CA 1
ATOM 5373 C C . SER B 1 242 ? 23.688 -7.508 5.094 1 72.31 242 SER B C 1
ATOM 5375 O O . SER B 1 242 ? 24.734 -7.07 4.629 1 72.31 242 SER B O 1
ATOM 5377 N N . GLY B 1 243 ? 22.594 -6.754 5.375 1 74 243 GLY B N 1
ATOM 5378 C CA . GLY B 1 243 ? 22.625 -5.332 5.066 1 74 243 GLY B CA 1
ATOM 5379 C C . GLY B 1 243 ? 22.484 -5.043 3.584 1 74 243 GLY B C 1
ATOM 5380 O O . GLY B 1 243 ? 22.484 -3.881 3.17 1 74 243 GLY B O 1
ATOM 5381 N N . VAL B 1 244 ? 22.5 -6.094 2.781 1 82.44 244 VAL B N 1
ATOM 5382 C CA . VAL B 1 244 ? 22.375 -5.965 1.332 1 82.44 244 VAL B CA 1
ATOM 5383 C C . VAL B 1 244 ? 20.906 -6.039 0.926 1 82.44 244 VAL B C 1
ATOM 5385 O O . VAL B 1 244 ? 20.156 -6.875 1.432 1 82.44 244 VAL B O 1
ATOM 5388 N N . GLN B 1 245 ? 20.531 -5.105 0.133 1 83.62 245 GLN B N 1
ATOM 5389 C CA . GLN B 1 245 ? 19.188 -5.164 -0.431 1 83.62 245 GLN B CA 1
ATOM 5390 C C . GLN B 1 245 ? 19.188 -5.844 -1.797 1 83.62 245 GLN B C 1
ATOM 5392 O O . GLN B 1 245 ? 19.406 -5.191 -2.82 1 83.62 245 GLN B O 1
ATOM 5397 N N . LEU B 1 246 ? 18.859 -7.09 -1.832 1 92.25 246 LEU B N 1
ATOM 5398 C CA . LEU B 1 246 ? 18.828 -7.875 -3.061 1 92.25 246 LEU B CA 1
ATOM 5399 C C . LEU B 1 246 ? 17.609 -7.492 -3.904 1 92.25 246 LEU B C 1
ATOM 5401 O O . LEU B 1 246 ? 16.594 -7.051 -3.371 1 92.25 246 LEU B O 1
ATOM 5405 N N . ALA B 1 247 ? 17.766 -7.652 -5.207 1 93.56 247 ALA B N 1
ATOM 5406 C CA . ALA B 1 247 ? 16.641 -7.453 -6.121 1 93.56 247 ALA B CA 1
ATOM 5407 C C . ALA B 1 247 ? 15.703 -8.656 -6.102 1 93.56 247 ALA B C 1
ATOM 5409 O O . ALA B 1 247 ? 14.5 -8.508 -6.289 1 93.56 247 ALA B O 1
ATOM 5410 N N . ALA B 1 248 ? 16.234 -9.789 -5.941 1 95.69 248 ALA B N 1
ATOM 5411 C CA . ALA B 1 248 ? 15.469 -11.023 -5.855 1 95.69 248 ALA B CA 1
ATOM 5412 C C . ALA B 1 248 ? 16.25 -12.117 -5.133 1 95.69 248 ALA B C 1
ATOM 5414 O O . ALA B 1 248 ? 17.484 -12.125 -5.156 1 95.69 248 ALA B O 1
ATOM 5415 N N . LEU B 1 249 ? 15.594 -12.969 -4.5 1 96.69 249 LEU B N 1
ATOM 5416 C CA . LEU B 1 249 ? 16.125 -14.148 -3.824 1 96.69 249 LEU B CA 1
ATOM 5417 C C . LEU B 1 249 ? 15.188 -15.336 -3.998 1 96.69 249 LEU B C 1
ATOM 5419 O O . LEU B 1 249 ? 14.125 -15.398 -3.373 1 96.69 249 LEU B O 1
ATOM 5423 N N . GLU B 1 250 ? 15.633 -16.266 -4.816 1 97.19 250 GLU B N 1
ATOM 5424 C CA . GLU B 1 250 ? 14.805 -17.391 -5.219 1 97.19 250 GLU B CA 1
ATOM 5425 C C . GLU B 1 250 ? 15.422 -18.719 -4.785 1 97.19 250 GLU B C 1
ATOM 5427 O O . GLU B 1 250 ? 16.641 -18.828 -4.637 1 97.19 250 GLU B O 1
ATOM 5432 N N . ILE B 1 251 ? 14.555 -19.703 -4.586 1 96.88 251 ILE B N 1
ATOM 5433 C CA . ILE B 1 251 ? 15.023 -21.031 -4.223 1 96.88 251 ILE B CA 1
ATOM 5434 C C . ILE B 1 251 ? 14.398 -22.062 -5.16 1 96.88 251 ILE B C 1
ATOM 5436 O O . ILE B 1 251 ? 13.234 -21.938 -5.543 1 96.88 251 ILE B O 1
ATOM 5440 N N . LEU B 1 252 ? 15.141 -22.969 -5.656 1 96.94 252 LEU B N 1
ATOM 5441 C CA . LEU B 1 252 ? 14.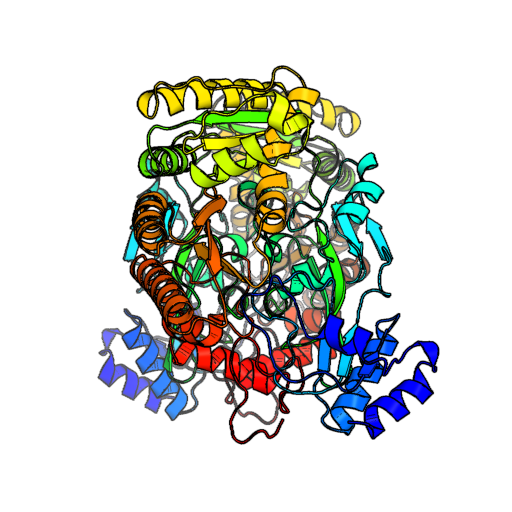711 -24.188 -6.344 1 96.94 252 LEU B CA 1
ATOM 5442 C C . LEU B 1 252 ? 15.188 -25.438 -5.605 1 96.94 252 LEU B C 1
ATOM 5444 O O . LEU B 1 252 ? 16.344 -25.516 -5.191 1 96.94 252 LEU B O 1
ATOM 5448 N N . ASP B 1 253 ? 14.312 -26.375 -5.418 1 96.88 253 ASP B N 1
ATOM 5449 C CA . ASP B 1 253 ? 14.75 -27.594 -4.75 1 96.88 253 ASP B CA 1
ATOM 5450 C C . ASP B 1 253 ? 15.492 -28.5 -5.719 1 96.88 253 ASP B C 1
ATOM 5452 O O . ASP B 1 253 ? 15.734 -28.141 -6.867 1 96.88 253 ASP B O 1
ATOM 5456 N N . ASP B 1 254 ? 15.992 -29.672 -5.188 1 96.56 254 ASP B N 1
ATOM 5457 C CA . ASP B 1 254 ? 16.766 -30.641 -5.969 1 96.56 254 ASP B CA 1
ATOM 5458 C C . ASP B 1 254 ? 15.953 -31.188 -7.137 1 96.56 254 ASP B C 1
ATOM 5460 O O . ASP B 1 254 ? 16.484 -31.406 -8.227 1 96.56 254 ASP B O 1
ATOM 5464 N N . VAL B 1 255 ? 14.68 -31.375 -6.965 1 95.31 255 VAL B N 1
ATOM 5465 C CA . VAL B 1 255 ? 13.797 -31.906 -8 1 95.31 255 VAL B CA 1
ATOM 5466 C C . VAL B 1 255 ? 13.727 -30.922 -9.172 1 95.31 255 VAL B C 1
ATOM 5468 O O . VAL B 1 255 ? 13.859 -31.328 -10.328 1 95.31 255 VAL B O 1
ATOM 5471 N N . GLN B 1 256 ? 13.508 -29.688 -8.844 1 94.81 256 GLN B N 1
ATOM 5472 C CA . GLN B 1 256 ? 13.422 -28.672 -9.883 1 94.81 256 GLN B CA 1
ATOM 5473 C C . GLN B 1 256 ? 14.734 -28.562 -10.656 1 94.81 256 GLN B C 1
ATOM 5475 O O . GLN B 1 256 ? 14.734 -28.344 -11.867 1 94.81 256 GLN B O 1
ATOM 5480 N N . MET B 1 257 ? 15.828 -28.641 -9.938 1 95.88 257 MET B N 1
ATOM 5481 C CA . MET B 1 257 ? 17.125 -28.562 -10.586 1 95.88 257 MET B CA 1
ATOM 5482 C C . MET B 1 257 ? 17.328 -29.734 -11.539 1 95.88 257 MET B C 1
ATOM 5484 O O . MET B 1 257 ? 17.906 -29.578 -12.617 1 95.88 257 MET B O 1
ATOM 5488 N N . ARG B 1 258 ? 16.844 -30.859 -11.18 1 95.62 258 ARG B N 1
ATOM 5489 C CA . ARG B 1 258 ? 16.906 -32.031 -12.055 1 95.62 258 ARG B CA 1
ATOM 5490 C C . ARG B 1 258 ? 16.078 -31.797 -13.312 1 95.62 258 ARG B C 1
ATOM 5492 O O . ARG B 1 258 ? 16.484 -32.219 -14.406 1 95.62 258 ARG B O 1
ATOM 5499 N N . VAL B 1 259 ? 14.961 -31.188 -13.102 1 95 259 VAL B N 1
ATOM 5500 C CA . VAL B 1 259 ? 14.078 -30.891 -14.227 1 95 259 VAL B CA 1
ATOM 5501 C C . VAL B 1 259 ? 14.797 -29.969 -15.211 1 95 259 VAL B C 1
ATOM 5503 O O . VAL B 1 259 ? 14.734 -30.172 -16.422 1 95 259 VAL B O 1
ATOM 5506 N N . LEU B 1 260 ? 15.445 -29 -14.727 1 94.38 260 LEU B N 1
ATOM 5507 C CA . LEU B 1 260 ? 16.156 -28.047 -15.578 1 94.38 260 LEU B CA 1
ATOM 5508 C C . LEU B 1 260 ? 17.297 -28.734 -16.328 1 94.38 260 LEU B C 1
ATOM 5510 O O . LEU B 1 260 ? 17.516 -28.453 -17.5 1 94.38 260 LEU B O 1
ATOM 5514 N N . ASN B 1 261 ? 17.969 -29.609 -15.656 1 95.12 261 ASN B N 1
ATOM 5515 C CA . ASN B 1 261 ? 19.078 -30.328 -16.281 1 95.12 261 ASN B CA 1
ATOM 5516 C C . ASN B 1 261 ? 18.578 -31.203 -17.438 1 95.12 261 ASN B C 1
ATOM 5518 O O . ASN B 1 261 ? 19.266 -31.359 -18.453 1 95.12 261 ASN B O 1
ATOM 5522 N N . LYS B 1 262 ? 17.484 -31.734 -17.266 1 94.69 262 LYS B N 1
ATOM 5523 C CA . LYS B 1 262 ? 17 -32.719 -18.219 1 94.69 262 LYS B CA 1
ATOM 5524 C C . LYS B 1 262 ? 16.172 -32.062 -19.312 1 94.69 262 LYS B C 1
ATOM 5526 O O . LYS B 1 262 ? 16.188 -32.5 -20.469 1 94.69 262 LYS B O 1
ATOM 5531 N N . HIS B 1 263 ? 15.438 -31.047 -18.953 1 93.94 263 HIS B N 1
ATOM 5532 C CA . HIS B 1 263 ? 14.398 -30.594 -19.859 1 93.94 263 HIS B CA 1
ATOM 5533 C C . HIS B 1 263 ? 14.5 -29.094 -20.141 1 93.94 263 HIS B C 1
ATOM 5535 O O . HIS B 1 263 ? 13.656 -28.531 -20.828 1 93.94 263 HIS B O 1
ATOM 5541 N N . GLY B 1 264 ? 15.398 -28.438 -19.516 1 91.88 264 GLY B N 1
ATOM 5542 C CA . GLY B 1 264 ? 15.562 -27.016 -19.781 1 91.88 264 GLY B CA 1
ATOM 5543 C C . GLY B 1 264 ? 15.93 -26.719 -21.219 1 91.88 264 GLY B C 1
ATOM 5544 O O . GLY B 1 264 ? 16.172 -27.625 -22.016 1 91.88 264 GLY B O 1
ATOM 5545 N N . SER B 1 265 ? 15.836 -25.484 -21.578 1 92.25 265 SER B N 1
ATOM 5546 C CA . SER B 1 265 ? 16.297 -25.062 -22.891 1 92.25 265 SER B CA 1
ATOM 5547 C C . SER B 1 265 ? 17.766 -25.375 -23.094 1 92.25 265 SER B C 1
ATOM 5549 O O . SER B 1 265 ? 18.469 -25.703 -22.141 1 92.25 265 SER B O 1
ATOM 5551 N N . ALA B 1 266 ? 18.219 -25.188 -24.312 1 91.88 266 ALA B N 1
ATOM 5552 C CA . ALA B 1 266 ? 19.609 -25.484 -24.656 1 91.88 266 ALA B CA 1
ATOM 5553 C C . ALA B 1 266 ? 20.562 -24.609 -23.844 1 91.88 266 ALA B C 1
ATOM 5555 O O . ALA B 1 266 ? 21.594 -25.094 -23.375 1 91.88 266 ALA B O 1
ATOM 5556 N N . VAL B 1 267 ? 20.172 -23.438 -23.641 1 90.44 267 VAL B N 1
ATOM 5557 C CA . VAL B 1 267 ? 21 -22.484 -22.922 1 90.44 267 VAL B CA 1
ATOM 5558 C C . VAL B 1 267 ? 21.109 -22.891 -21.453 1 90.44 267 VAL B C 1
ATOM 5560 O O . VAL B 1 267 ? 22.188 -22.844 -20.859 1 90.44 267 VAL B O 1
ATOM 5563 N N . VAL B 1 268 ? 20.062 -23.328 -20.891 1 91.69 268 VAL B N 1
ATOM 5564 C CA . VAL B 1 268 ? 20 -23.703 -19.469 1 91.69 268 VAL B CA 1
ATOM 5565 C C . VAL B 1 268 ? 20.734 -25.016 -19.25 1 91.69 268 VAL B C 1
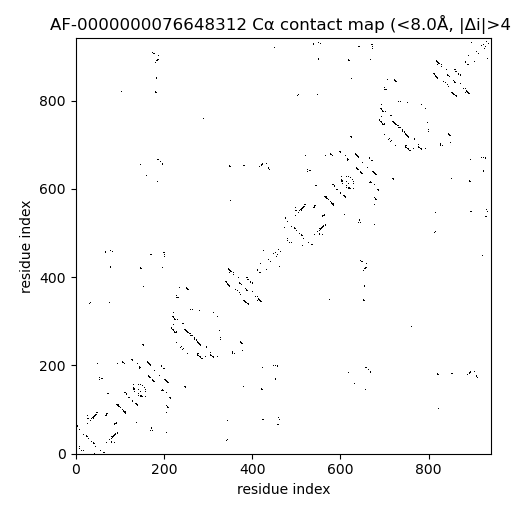ATOM 5567 O O . VAL B 1 268 ? 21.484 -25.156 -18.281 1 91.69 268 VAL B O 1
ATOM 5570 N N . LYS B 1 269 ? 20.641 -25.906 -20.156 1 92.12 269 LYS B N 1
ATOM 5571 C CA . LYS B 1 269 ? 21.219 -27.234 -20 1 92.12 269 LYS B CA 1
ATOM 5572 C C . LYS B 1 269 ? 22.734 -27.203 -20.172 1 92.12 269 LYS B C 1
ATOM 5574 O O . LYS B 1 269 ? 23.438 -28.109 -19.734 1 92.12 269 LYS B O 1
ATOM 5579 N N . LYS B 1 270 ? 23.141 -26.172 -20.828 1 91.06 270 LYS B N 1
ATOM 5580 C CA . LYS B 1 270 ? 24.578 -26.062 -21.094 1 91.06 270 LYS B CA 1
ATOM 5581 C C . LYS B 1 270 ? 25.375 -26.047 -19.781 1 91.06 270 LYS B C 1
ATOM 5583 O O . LYS B 1 270 ? 26.5 -26.547 -19.734 1 91.06 270 LYS B O 1
ATOM 5588 N N . ARG B 1 271 ? 25.016 -25.547 -18.703 1 88 271 ARG B N 1
ATOM 5589 C CA . ARG B 1 271 ? 25.734 -25.344 -17.453 1 88 271 ARG B CA 1
ATOM 5590 C C . ARG B 1 271 ? 25.719 -26.609 -16.594 1 88 271 ARG B C 1
ATOM 5592 O O . ARG B 1 271 ? 26.578 -26.781 -15.727 1 88 271 ARG B O 1
ATOM 5599 N N . LYS B 1 272 ? 25.031 -27.672 -16.875 1 90.56 272 LYS B N 1
ATOM 5600 C CA . LYS B 1 272 ? 24.875 -28.859 -16.031 1 90.56 272 LYS B CA 1
ATOM 5601 C C . LYS B 1 272 ? 24.766 -28.469 -14.562 1 90.56 272 LYS B C 1
ATOM 5603 O O . LYS B 1 272 ? 25.734 -28.594 -13.812 1 90.56 272 LYS B O 1
ATOM 5608 N N . TRP B 1 273 ? 23.812 -28.281 -14.016 1 93.69 273 TRP B N 1
ATOM 5609 C CA . TRP B 1 273 ? 23.531 -27.781 -12.68 1 93.69 273 TRP B CA 1
ATOM 5610 C C . TRP B 1 273 ? 23.688 -28.875 -11.633 1 93.69 273 TRP B C 1
ATOM 5612 O O . TRP B 1 273 ? 23.375 -30.047 -11.898 1 93.69 273 TRP B O 1
ATOM 5622 N N . ALA B 1 274 ? 24.266 -28.422 -10.461 1 94.62 274 ALA B N 1
ATOM 5623 C CA . ALA B 1 274 ? 24.141 -29.328 -9.328 1 94.62 274 ALA B CA 1
ATOM 5624 C C . ALA B 1 274 ? 22.688 -29.625 -9.008 1 94.62 274 ALA B C 1
ATOM 5626 O O . ALA B 1 274 ? 21.859 -28.703 -8.945 1 94.62 274 ALA B O 1
ATOM 5627 N N . GLU B 1 275 ? 22.359 -30.844 -8.883 1 96.44 275 GLU B N 1
ATOM 5628 C CA . GLU B 1 275 ? 20.969 -31.203 -8.578 1 96.44 275 GLU B CA 1
ATOM 5629 C C . GLU B 1 275 ? 20.719 -31.188 -7.074 1 96.44 275 GLU B C 1
ATOM 5631 O O . GLU B 1 275 ? 20.344 -32.219 -6.496 1 96.44 275 GLU B O 1
ATOM 5636 N N . LYS B 1 276 ? 20.906 -30.062 -6.48 1 97.12 276 LYS B N 1
ATOM 5637 C CA . LYS B 1 276 ? 20.75 -29.719 -5.074 1 97.12 276 LYS B CA 1
ATOM 5638 C C . LYS B 1 276 ? 19.891 -28.453 -4.91 1 97.12 276 LYS B C 1
ATOM 5640 O O . LYS B 1 276 ? 19.734 -27.672 -5.852 1 97.12 276 LYS B O 1
ATOM 5645 N N . PRO B 1 277 ? 19.297 -28.391 -3.654 1 97.31 277 PRO B N 1
ATOM 5646 C CA . PRO B 1 277 ? 18.641 -27.094 -3.428 1 97.31 277 PRO B CA 1
ATOM 5647 C C . PRO B 1 277 ? 19.547 -25.906 -3.744 1 97.31 277 PRO B C 1
ATOM 5649 O O . PRO B 1 277 ? 20.719 -25.906 -3.367 1 97.31 277 PRO B O 1
ATOM 5652 N N . THR B 1 278 ? 19.031 -24.953 -4.484 1 97.75 278 THR B N 1
ATOM 5653 C CA . THR B 1 278 ? 19.844 -23.891 -5.043 1 97.75 278 THR B CA 1
ATOM 5654 C C . THR B 1 278 ? 19.188 -22.531 -4.832 1 97.75 278 THR B C 1
ATOM 5656 O O . THR B 1 278 ? 17.969 -22.391 -5 1 97.75 278 THR B O 1
ATOM 5659 N N . LEU B 1 279 ? 19.984 -21.531 -4.395 1 97.94 279 LEU B N 1
ATOM 5660 C CA . LEU B 1 279 ? 19.531 -20.141 -4.328 1 97.94 279 LEU B CA 1
ATOM 5661 C C . LEU B 1 279 ? 19.984 -19.359 -5.562 1 97.94 279 LEU B C 1
ATOM 5663 O O . LEU B 1 279 ? 21.109 -19.531 -6.031 1 97.94 279 LEU B O 1
ATOM 5667 N N . PHE B 1 280 ? 19.109 -18.672 -6.172 1 97.62 280 PHE B N 1
ATOM 5668 C CA . PHE B 1 280 ? 19.375 -17.672 -7.199 1 97.62 280 PHE B CA 1
ATOM 5669 C C . PHE B 1 280 ? 19.281 -16.266 -6.621 1 97.62 280 PHE B C 1
ATOM 5671 O O . PHE B 1 280 ? 18.234 -15.875 -6.102 1 97.62 280 PHE B O 1
ATOM 5678 N N . LEU B 1 281 ? 20.344 -15.508 -6.66 1 97.62 281 LEU B N 1
ATOM 5679 C CA . LEU B 1 281 ? 20.391 -14.156 -6.113 1 97.62 281 LEU B CA 1
ATOM 5680 C C . LEU B 1 281 ? 20.547 -13.125 -7.23 1 97.62 281 LEU B C 1
ATOM 5682 O O . LEU B 1 281 ? 21.422 -13.258 -8.086 1 97.62 281 LEU B O 1
ATOM 5686 N N . LYS B 1 282 ? 19.703 -12.203 -7.219 1 96.94 282 LYS B N 1
ATOM 5687 C CA . LYS B 1 282 ? 19.828 -11.07 -8.141 1 96.94 282 LYS B CA 1
ATOM 5688 C C . LYS B 1 282 ? 20.203 -9.797 -7.395 1 96.94 282 LYS B C 1
ATOM 5690 O O . LYS B 1 282 ? 19.609 -9.469 -6.367 1 96.94 282 LYS B O 1
ATOM 5695 N N . PHE B 1 283 ? 21.219 -9.133 -7.887 1 94.88 283 PHE B N 1
ATOM 5696 C CA . PHE B 1 283 ? 21.703 -7.859 -7.363 1 94.88 283 PHE B CA 1
ATOM 5697 C C . PHE B 1 283 ? 21.328 -6.711 -8.297 1 94.88 283 PHE B C 1
ATOM 5699 O O . PHE B 1 283 ? 21.25 -6.898 -9.516 1 94.88 283 PHE B O 1
ATOM 5706 N N . SER B 1 284 ? 21.078 -5.555 -7.703 1 92 284 SER B N 1
ATOM 5707 C CA . SER B 1 284 ? 20.75 -4.383 -8.508 1 92 284 SER B CA 1
ATOM 5708 C C . SER B 1 284 ? 21.219 -3.1 -7.84 1 92 284 SER B C 1
ATOM 5710 O O . SER B 1 284 ? 21.25 -3.006 -6.609 1 92 284 SER B O 1
ATOM 5712 N N . GLY B 1 285 ? 21.609 -2.086 -8.57 1 84.38 285 GLY B N 1
ATOM 5713 C CA . GLY B 1 285 ? 22.109 -0.793 -8.133 1 84.38 285 GLY B CA 1
ATOM 5714 C C . GLY B 1 285 ? 23.094 -0.175 -9.094 1 84.38 285 GLY B C 1
ATOM 5715 O O . GLY B 1 285 ? 23.031 -0.411 -10.305 1 84.38 285 GLY B O 1
ATOM 5716 N N . CYS B 1 286 ? 23.875 0.721 -8.609 1 81.25 286 CYS B N 1
ATOM 5717 C CA . CYS B 1 286 ? 24.984 1.178 -9.438 1 81.25 286 CYS B CA 1
ATOM 5718 C C . CYS B 1 286 ? 26.094 0.13 -9.492 1 81.25 286 CYS B C 1
ATOM 5720 O O . CYS B 1 286 ? 26.125 -0.787 -8.672 1 81.25 286 CYS B O 1
ATOM 5722 N N . ALA B 1 287 ? 26.984 0.264 -10.422 1 84.94 287 ALA B N 1
ATOM 5723 C CA . ALA B 1 287 ? 28 -0.751 -10.68 1 84.94 287 ALA B CA 1
ATOM 5724 C C . ALA B 1 287 ? 28.828 -1.019 -9.43 1 84.94 287 ALA B C 1
ATOM 5726 O O . ALA B 1 287 ? 29.094 -2.174 -9.086 1 84.94 287 ALA B O 1
ATOM 5727 N N . GLU B 1 288 ? 29.172 -0.001 -8.766 1 84.06 288 GLU B N 1
ATOM 5728 C CA . GLU B 1 288 ? 30 -0.137 -7.574 1 84.06 288 GLU B CA 1
ATOM 5729 C C . GLU B 1 288 ? 29.25 -0.841 -6.449 1 84.06 288 GLU B C 1
ATOM 5731 O O . GLU B 1 288 ? 29.812 -1.696 -5.762 1 84.06 288 GLU B O 1
ATOM 5736 N N . ALA B 1 289 ? 28.016 -0.46 -6.289 1 82.75 289 ALA B N 1
ATOM 5737 C CA . ALA B 1 289 ? 27.188 -1.062 -5.25 1 82.75 289 ALA B CA 1
ATOM 5738 C C . ALA B 1 289 ? 26.969 -2.549 -5.516 1 82.75 289 ALA B C 1
ATOM 5740 O O . ALA B 1 289 ? 27.031 -3.367 -4.594 1 82.75 289 ALA B O 1
ATOM 5741 N N . VAL B 1 290 ? 26.75 -2.902 -6.738 1 90.5 290 VAL B N 1
ATOM 5742 C CA . VAL B 1 290 ? 26.5 -4.293 -7.117 1 90.5 290 VAL B CA 1
ATOM 5743 C C . VAL B 1 290 ? 27.75 -5.129 -6.816 1 90.5 290 VAL B C 1
ATOM 5745 O O . VAL B 1 290 ? 27.641 -6.215 -6.238 1 90.5 290 VAL B O 1
ATOM 5748 N N . ARG B 1 291 ? 28.906 -4.613 -7.188 1 91.06 291 ARG B N 1
ATOM 5749 C CA . ARG B 1 291 ? 30.156 -5.324 -6.918 1 91.06 291 ARG B CA 1
ATOM 5750 C C . ARG B 1 291 ? 30.359 -5.52 -5.422 1 91.06 291 ARG B C 1
ATOM 5752 O O . ARG B 1 291 ? 30.75 -6.602 -4.977 1 91.06 291 ARG B O 1
ATOM 5759 N N . GLY B 1 292 ? 30.109 -4.496 -4.719 1 88.88 292 GLY B N 1
ATOM 5760 C CA . GLY B 1 292 ? 30.234 -4.578 -3.273 1 88.88 292 GLY B CA 1
ATOM 5761 C C . GLY B 1 292 ? 29.281 -5.566 -2.645 1 88.88 292 GLY B C 1
ATOM 5762 O O . GLY B 1 292 ? 29.656 -6.332 -1.754 1 88.88 292 GLY B O 1
ATOM 5763 N N . ASP B 1 293 ? 28.062 -5.531 -3.086 1 91.06 293 ASP B N 1
ATOM 5764 C CA . ASP B 1 293 ? 27.031 -6.418 -2.557 1 91.06 293 ASP B CA 1
ATOM 5765 C C . ASP B 1 293 ? 27.359 -7.879 -2.859 1 91.06 293 ASP B C 1
ATOM 5767 O O . ASP B 1 293 ? 27.156 -8.75 -2.014 1 91.06 293 ASP B O 1
ATOM 5771 N N . VAL B 1 294 ? 27.828 -8.109 -4.051 1 94.69 294 VAL B N 1
ATOM 5772 C CA . VAL B 1 294 ? 28.203 -9.469 -4.438 1 94.69 294 VAL B CA 1
ATOM 5773 C C . VAL B 1 294 ? 29.297 -9.984 -3.502 1 94.69 294 VAL B C 1
ATOM 5775 O O . VAL B 1 294 ? 29.219 -11.117 -3.02 1 94.69 294 VAL B O 1
ATOM 5778 N N . LYS B 1 295 ? 30.266 -9.18 -3.285 1 93.31 295 LYS B N 1
ATOM 5779 C CA . LYS B 1 295 ? 31.359 -9.562 -2.396 1 93.31 295 LYS B CA 1
ATOM 5780 C C . LYS B 1 295 ? 30.844 -9.828 -0.983 1 93.31 295 LYS B C 1
ATOM 5782 O O . LYS B 1 295 ? 31.219 -10.82 -0.361 1 93.31 295 LYS B O 1
ATOM 5787 N N . ARG B 1 296 ? 30.047 -9 -0.497 1 91.25 296 ARG B N 1
ATOM 5788 C CA . ARG B 1 296 ? 29.516 -9.125 0.853 1 91.25 296 ARG B CA 1
ATOM 5789 C C . ARG B 1 296 ? 28.688 -10.398 0.999 1 91.25 296 ARG B C 1
ATOM 5791 O O . ARG B 1 296 ? 28.828 -11.125 1.983 1 91.25 296 ARG B O 1
ATOM 5798 N N . VAL B 1 297 ? 27.844 -10.664 0.046 1 94.62 297 VAL B N 1
ATOM 5799 C CA . VAL B 1 297 ? 26.969 -11.82 0.11 1 94.62 297 VAL B CA 1
ATOM 5800 C C . VAL B 1 297 ? 27.797 -13.102 -0.034 1 94.62 297 VAL B C 1
ATOM 5802 O O . VAL B 1 297 ? 27.516 -14.109 0.625 1 94.62 297 VAL B O 1
ATOM 5805 N N . SER B 1 298 ? 28.812 -13.039 -0.895 1 95.19 298 SER B N 1
ATOM 5806 C CA . SER B 1 298 ? 29.656 -14.203 -1.078 1 95.19 298 SER B CA 1
ATOM 5807 C C . SER B 1 298 ? 30.359 -14.594 0.225 1 95.19 298 SER B C 1
ATOM 5809 O O . SER B 1 298 ? 30.516 -15.781 0.518 1 95.19 298 SER B O 1
ATOM 5811 N N . GLN B 1 299 ? 30.688 -13.625 0.981 1 94.06 299 GLN B N 1
ATOM 5812 C CA . GLN B 1 299 ? 31.328 -13.883 2.27 1 94.06 299 GLN B CA 1
ATOM 5813 C C . GLN B 1 299 ? 30.312 -14.344 3.305 1 94.06 299 GLN B C 1
ATOM 5815 O O . GLN B 1 299 ? 30.578 -15.258 4.086 1 94.06 299 GLN B O 1
ATOM 5820 N N . PHE B 1 300 ? 29.203 -13.766 3.256 1 93 300 PHE B N 1
ATOM 5821 C CA . PHE B 1 300 ? 28.141 -14.023 4.227 1 93 300 PHE B CA 1
ATOM 5822 C C . PHE B 1 300 ? 27.656 -15.469 4.129 1 93 300 PHE B C 1
ATOM 5824 O O . PHE B 1 300 ? 27.312 -16.078 5.137 1 93 300 PHE B O 1
ATOM 5831 N N . ILE B 1 301 ? 27.672 -16.047 2.924 1 94.25 301 ILE B N 1
ATOM 5832 C CA . ILE B 1 301 ? 27 -17.328 2.662 1 94.25 301 ILE B CA 1
ATOM 5833 C C . ILE B 1 301 ? 27.938 -18.469 3.006 1 94.25 301 ILE B C 1
ATOM 5835 O O . ILE B 1 301 ? 27.516 -19.625 3.113 1 94.25 301 ILE B O 1
ATOM 5839 N N . LYS B 1 302 ? 29.203 -18.281 3.275 1 93.19 302 LYS B N 1
ATOM 5840 C CA . LYS B 1 302 ? 30.25 -19.281 3.412 1 93.19 302 LYS B CA 1
ATOM 5841 C C . LYS B 1 302 ? 29.922 -20.266 4.547 1 93.19 302 LYS B C 1
ATOM 5843 O O . LYS B 1 302 ? 30.156 -21.469 4.426 1 93.19 302 LYS B O 1
ATOM 5848 N N . PRO B 1 303 ? 29.375 -19.781 5.598 1 93.25 303 PRO B N 1
ATOM 5849 C CA . PRO B 1 303 ? 29.094 -20.703 6.699 1 93.25 303 PRO B CA 1
ATOM 5850 C C . PRO B 1 303 ? 27.953 -21.656 6.383 1 93.25 303 PRO B C 1
ATOM 5852 O O . PRO B 1 303 ? 27.781 -22.672 7.074 1 93.25 303 PRO B O 1
ATOM 5855 N N . PHE B 1 304 ? 27.219 -21.422 5.387 1 93.81 304 PHE B N 1
ATOM 5856 C CA . PHE B 1 304 ? 26 -22.188 5.133 1 93.81 304 PHE B CA 1
ATOM 5857 C C . PHE B 1 304 ? 26.266 -23.281 4.109 1 93.81 304 PHE B C 1
ATOM 5859 O O . PHE B 1 304 ? 25.484 -24.234 3.992 1 93.81 304 PHE B O 1
ATOM 5866 N N . THR B 1 305 ? 27.281 -23.188 3.348 1 94.56 305 THR B N 1
ATOM 5867 C CA . THR B 1 305 ? 27.547 -24.172 2.301 1 94.56 305 THR B CA 1
ATOM 5868 C C . THR B 1 305 ? 29.031 -24.156 1.908 1 94.56 305 THR B C 1
ATOM 5870 O O . THR B 1 305 ? 29.703 -23.141 2.037 1 94.56 305 THR B O 1
ATOM 5873 N N . SER B 1 306 ? 29.422 -25.328 1.424 1 92.5 306 SER B N 1
ATOM 5874 C CA . SER B 1 306 ? 30.781 -25.469 0.91 1 92.5 306 SER B CA 1
ATOM 5875 C C . SER B 1 306 ? 30.828 -25.328 -0.607 1 92.5 306 SER B C 1
ATOM 5877 O O . SER B 1 306 ? 31.891 -25.297 -1.21 1 92.5 306 SER B O 1
ATOM 5879 N N . ASP B 1 307 ? 29.672 -25.281 -1.18 1 92.56 307 ASP B N 1
ATOM 5880 C CA . ASP B 1 307 ? 29.609 -25.141 -2.633 1 92.56 307 ASP B CA 1
ATOM 5881 C C . ASP B 1 307 ? 30.047 -23.75 -3.074 1 92.56 307 ASP B C 1
ATOM 5883 O O . ASP B 1 307 ? 29.969 -22.797 -2.299 1 92.56 307 ASP B O 1
ATOM 5887 N N . SER B 1 308 ? 30.406 -23.734 -4.281 1 90.5 308 SER B N 1
ATOM 5888 C CA . SER B 1 308 ? 30.938 -22.484 -4.805 1 90.5 308 SER B CA 1
ATOM 5889 C C . SER B 1 308 ? 29.812 -21.484 -5.102 1 90.5 308 SER B C 1
ATOM 5891 O O . SER B 1 308 ? 28.75 -21.875 -5.602 1 90.5 308 SER B O 1
ATOM 5893 N N . PHE B 1 309 ? 30.109 -20.281 -4.734 1 93.94 309 PHE B N 1
ATOM 5894 C CA . PHE B 1 309 ? 29.281 -19.141 -5.094 1 93.94 309 PHE B CA 1
ATOM 5895 C C . PHE B 1 309 ? 29.578 -18.688 -6.52 1 93.94 309 PHE B C 1
ATOM 5897 O O . PHE B 1 309 ? 30.625 -18.078 -6.781 1 93.94 309 PHE B O 1
ATOM 5904 N N . GLN B 1 310 ? 28.641 -18.953 -7.469 1 94.5 310 GLN B N 1
ATOM 5905 C CA . GLN B 1 310 ? 28.875 -18.641 -8.875 1 94.5 310 GLN B CA 1
ATOM 5906 C C . GLN B 1 310 ? 28.25 -17.297 -9.258 1 94.5 310 GLN B C 1
ATOM 5908 O O . GLN B 1 310 ? 27.031 -17.156 -9.242 1 94.5 310 GLN B O 1
ATOM 5913 N N . VAL B 1 311 ? 29.047 -16.422 -9.664 1 95.94 311 VAL B N 1
ATOM 5914 C CA . VAL B 1 311 ? 28.609 -15.102 -10.07 1 95.94 311 VAL B CA 1
ATOM 5915 C C . VAL B 1 311 ? 28.75 -14.938 -11.578 1 95.94 311 VAL B C 1
ATOM 5917 O O . VAL B 1 311 ? 29.75 -15.383 -12.156 1 95.94 311 VAL B O 1
ATOM 5920 N N . ALA B 1 312 ? 27.734 -14.328 -12.102 1 95.25 312 ALA B N 1
ATOM 5921 C CA . ALA B 1 312 ? 27.828 -14.031 -13.531 1 95.25 312 ALA B CA 1
ATOM 5922 C C . ALA B 1 312 ? 29.016 -13.102 -13.812 1 95.25 312 ALA B C 1
ATOM 5924 O O . ALA B 1 312 ? 29.219 -12.109 -13.109 1 95.25 312 ALA B O 1
ATOM 5925 N N . ARG B 1 313 ? 29.891 -13.438 -14.859 1 92.5 313 ARG B N 1
ATOM 5926 C CA . ARG B 1 313 ? 31.062 -12.656 -15.242 1 92.5 313 ARG B CA 1
ATOM 5927 C C . ARG B 1 313 ? 30.734 -11.703 -16.391 1 92.5 313 ARG B C 1
ATOM 5929 O O . ARG B 1 313 ? 31.469 -10.742 -16.625 1 92.5 313 ARG B O 1
ATOM 5936 N N . THR B 1 314 ? 29.578 -12.008 -17.078 1 94.88 314 THR B N 1
ATOM 5937 C CA . THR B 1 314 ? 29.094 -11.195 -18.188 1 94.88 314 THR B CA 1
ATOM 5938 C C . THR B 1 314 ? 27.578 -11.039 -18.125 1 94.88 314 THR B C 1
ATOM 5940 O O . THR B 1 314 ? 26.906 -11.773 -17.406 1 94.88 314 THR B O 1
ATOM 5943 N N . LYS B 1 315 ? 27.078 -10.094 -18.891 1 94.62 315 LYS B N 1
ATOM 5944 C CA . LYS B 1 315 ? 25.641 -9.867 -18.938 1 94.62 315 LYS B CA 1
ATOM 5945 C C . LYS B 1 315 ? 24.922 -11.062 -19.562 1 94.62 315 LYS B C 1
ATOM 5947 O O . LYS B 1 315 ? 23.781 -11.383 -19.188 1 94.62 315 LYS B O 1
ATOM 5952 N N . GLN B 1 316 ? 25.547 -11.688 -20.484 1 94.19 316 GLN B N 1
ATOM 5953 C CA . GLN B 1 316 ? 24.969 -12.883 -21.078 1 94.19 316 GLN B CA 1
ATOM 5954 C C . GLN B 1 316 ? 24.844 -14.008 -20.047 1 94.19 316 GLN B C 1
ATOM 5956 O O . GLN B 1 316 ? 23.812 -14.68 -19.969 1 94.19 316 GLN B O 1
ATOM 5961 N N . GLU B 1 317 ? 25.906 -14.195 -19.312 1 94.12 317 GLU B N 1
ATOM 5962 C CA . GLU B 1 317 ? 25.859 -15.211 -18.266 1 94.12 317 GLU B CA 1
ATOM 5963 C C . GLU B 1 317 ? 24.781 -14.883 -17.234 1 94.12 317 GLU B C 1
ATOM 5965 O O . GLU B 1 317 ? 24.125 -15.789 -16.719 1 94.12 317 GLU B O 1
ATOM 5970 N N . GLU B 1 318 ? 24.719 -13.602 -16.906 1 95.38 318 GLU B N 1
ATOM 5971 C CA . GLU B 1 318 ? 23.656 -13.141 -16.016 1 95.38 318 GLU B CA 1
ATOM 5972 C C . GLU B 1 318 ? 22.281 -13.555 -16.547 1 95.38 318 GLU B C 1
ATOM 5974 O O . GLU B 1 318 ? 21.469 -14.117 -15.805 1 95.38 318 GLU B O 1
ATOM 5979 N N . HIS B 1 319 ? 22.047 -13.289 -17.719 1 92.94 319 HIS B N 1
ATOM 5980 C CA . HIS B 1 319 ? 20.797 -13.648 -18.375 1 92.94 319 HIS B CA 1
ATOM 5981 C C . HIS B 1 319 ? 20.578 -15.156 -18.344 1 92.94 319 HIS B C 1
ATOM 5983 O O . HIS B 1 319 ? 19.469 -15.617 -18.031 1 92.94 319 HIS B O 1
ATOM 5989 N N . ASP B 1 320 ? 21.562 -15.906 -18.625 1 92.12 320 ASP B N 1
ATOM 5990 C CA . ASP B 1 320 ? 21.469 -17.359 -18.672 1 92.12 320 ASP B CA 1
ATOM 5991 C C . ASP B 1 320 ? 21.156 -17.938 -17.297 1 92.12 320 ASP B C 1
ATOM 5993 O O . ASP B 1 320 ? 20.312 -18.844 -17.172 1 92.12 320 ASP B O 1
ATOM 5997 N N . LEU B 1 321 ? 21.875 -17.469 -16.344 1 92.88 321 LEU B N 1
ATOM 5998 C CA . LEU B 1 321 ? 21.656 -17.938 -14.977 1 92.88 321 LEU B CA 1
ATOM 5999 C C . LEU B 1 321 ? 20.219 -17.672 -14.539 1 92.88 321 LEU B C 1
ATOM 6001 O O . LEU B 1 321 ? 19.547 -18.547 -13.984 1 92.88 321 LEU B O 1
ATOM 6005 N N . TRP B 1 322 ? 19.766 -16.516 -14.852 1 93.06 322 TRP B N 1
ATOM 6006 C CA . TRP B 1 322 ? 18.438 -16.125 -14.406 1 93.06 322 TRP B CA 1
ATOM 6007 C C . TRP B 1 322 ? 17.359 -16.828 -15.227 1 93.06 322 TRP B C 1
ATOM 6009 O O . TRP B 1 322 ? 16.266 -17.094 -14.734 1 93.06 322 TRP B O 1
ATOM 6019 N N . LEU B 1 323 ? 17.672 -17.094 -16.438 1 90.62 323 LEU B N 1
ATOM 6020 C CA . LEU B 1 323 ? 16.766 -17.797 -17.328 1 90.62 323 LEU B CA 1
ATOM 6021 C C . LEU B 1 323 ? 16.391 -19.156 -16.75 1 90.62 323 LEU B C 1
ATOM 6023 O O . LEU B 1 323 ? 15.266 -19.625 -16.906 1 90.62 323 LEU B O 1
ATOM 6027 N N . ALA B 1 324 ? 17.359 -19.797 -16.156 1 91.31 324 ALA B N 1
ATOM 6028 C CA . ALA B 1 324 ? 17.094 -21.078 -15.516 1 91.31 324 ALA B CA 1
ATOM 6029 C C . ALA B 1 324 ? 15.953 -20.969 -14.508 1 91.31 324 ALA B C 1
ATOM 6031 O O . ALA B 1 324 ? 15.062 -21.812 -14.469 1 91.31 324 ALA B O 1
ATOM 6032 N N . ARG B 1 325 ? 16.031 -19.922 -13.719 1 91.56 325 ARG B N 1
ATOM 6033 C CA . ARG B 1 325 ? 14.977 -19.688 -12.75 1 91.56 325 ARG B CA 1
ATOM 6034 C C . ARG B 1 325 ? 13.656 -19.359 -13.438 1 91.56 325 ARG B C 1
ATOM 6036 O O . ARG B 1 325 ? 12.594 -19.828 -13.016 1 91.56 325 ARG B O 1
ATOM 6043 N N . LYS B 1 326 ? 13.625 -18.609 -14.414 1 85.81 326 LYS B N 1
ATOM 6044 C CA . LYS B 1 326 ? 12.422 -18.141 -15.102 1 85.81 326 LYS B CA 1
ATOM 6045 C C . LYS B 1 326 ? 11.711 -19.297 -15.805 1 85.81 326 LYS B C 1
ATOM 6047 O O . LYS B 1 326 ? 10.477 -19.328 -15.883 1 85.81 326 LYS B O 1
ATOM 6052 N N . GLU B 1 327 ? 12.5 -20.219 -16.266 1 87.56 327 GLU B N 1
ATOM 6053 C CA . GLU B 1 327 ? 11.922 -21.297 -17.047 1 87.56 327 GLU B CA 1
ATOM 6054 C C . GLU B 1 327 ? 11.445 -22.438 -16.156 1 87.56 327 GLU B C 1
ATOM 6056 O O . GLU B 1 327 ? 10.773 -23.359 -16.625 1 87.56 327 GLU B O 1
ATOM 6061 N N . ALA B 1 328 ? 11.766 -22.359 -14.938 1 85.94 328 ALA B N 1
ATOM 6062 C CA . ALA B 1 328 ? 11.547 -23.484 -14.031 1 85.94 328 ALA B CA 1
ATOM 6063 C C . ALA B 1 328 ? 10.094 -23.953 -14.078 1 85.94 328 ALA B C 1
ATOM 6065 O O . ALA B 1 328 ? 9.82 -25.141 -14.281 1 85.94 328 ALA B O 1
ATOM 6066 N N . LEU B 1 329 ? 9.203 -23.031 -13.977 1 80.38 329 LEU B N 1
ATOM 6067 C CA . LEU B 1 329 ? 7.789 -23.391 -13.93 1 80.38 329 LEU B CA 1
ATOM 6068 C C . LEU B 1 329 ? 7.34 -23.969 -15.266 1 80.38 329 LEU B C 1
ATOM 6070 O O . LEU B 1 329 ? 6.723 -25.031 -15.305 1 80.38 329 LEU B O 1
ATOM 6074 N N . PHE B 1 330 ? 7.641 -23.328 -16.312 1 80.88 330 PHE B N 1
ATOM 6075 C CA . PHE B 1 330 ? 7.195 -23.75 -17.625 1 80.88 330 PHE B CA 1
ATOM 6076 C C . PHE B 1 330 ? 7.797 -25.094 -18 1 80.88 330 PHE B C 1
ATOM 6078 O O . PHE B 1 330 ? 7.125 -25.938 -18.594 1 80.88 330 PHE B O 1
ATOM 6085 N N . THR B 1 331 ? 9.055 -25.25 -17.656 1 87.38 331 THR B N 1
ATOM 6086 C CA . THR B 1 331 ? 9.719 -26.516 -17.938 1 87.38 331 THR B CA 1
ATOM 6087 C C . THR B 1 331 ? 9.07 -27.656 -17.156 1 87.38 331 THR B C 1
ATOM 6089 O O . THR B 1 331 ? 8.844 -28.734 -17.688 1 87.38 331 THR B O 1
ATOM 6092 N N . MET B 1 332 ? 8.742 -27.328 -15.953 1 85.94 332 MET B N 1
ATOM 6093 C CA . MET B 1 332 ? 8.078 -28.328 -15.117 1 85.94 332 MET B CA 1
ATOM 6094 C C . MET B 1 332 ? 6.719 -28.703 -15.695 1 85.94 332 MET B C 1
ATOM 6096 O O . MET B 1 332 ? 6.387 -29.891 -15.797 1 85.94 332 MET B O 1
ATOM 6100 N N . VAL B 1 333 ? 5.945 -27.812 -16.109 1 81.69 333 VAL B N 1
ATOM 6101 C CA . VAL B 1 333 ? 4.598 -28.047 -16.625 1 81.69 333 VAL B CA 1
ATOM 6102 C C . VAL B 1 333 ? 4.672 -28.812 -17.953 1 81.69 333 VAL B C 1
ATOM 6104 O O . VAL B 1 333 ? 3.807 -29.641 -18.234 1 81.69 333 VAL B O 1
ATOM 6107 N N . SER B 1 334 ? 5.719 -28.562 -18.688 1 84.56 334 SER B N 1
ATOM 6108 C CA . SER B 1 334 ? 5.848 -29.172 -20.016 1 84.56 334 SER B CA 1
ATOM 6109 C C . SER B 1 334 ? 6.09 -30.672 -19.906 1 84.56 334 SER B C 1
ATOM 6111 O O . SER B 1 334 ? 5.852 -31.406 -20.875 1 84.56 334 SER B O 1
ATOM 6113 N N . ILE B 1 335 ? 6.516 -31.125 -18.797 1 88.5 335 ILE B N 1
ATOM 6114 C CA . ILE B 1 335 ? 6.852 -32.531 -18.672 1 88.5 335 ILE B CA 1
ATOM 6115 C C . ILE B 1 335 ? 5.719 -33.281 -17.969 1 88.5 335 ILE B C 1
ATOM 6117 O O . ILE B 1 335 ? 5.848 -34.469 -17.656 1 88.5 335 ILE B O 1
ATOM 6121 N N . ARG B 1 336 ? 4.738 -32.562 -17.672 1 90.06 336 ARG B N 1
ATOM 6122 C CA . ARG B 1 336 ? 3.615 -33.219 -16.984 1 90.06 336 ARG B CA 1
ATOM 6123 C C . ARG B 1 336 ? 3.074 -34.375 -17.781 1 90.06 336 ARG B C 1
ATOM 6125 O O . ARG B 1 336 ? 2.73 -34.25 -18.953 1 90.06 336 ARG B O 1
ATOM 6132 N N . PRO B 1 337 ? 2.92 -35.531 -17.172 1 92.06 337 PRO B N 1
ATOM 6133 C CA . PRO B 1 337 ? 2.41 -36.688 -17.891 1 92.06 337 PRO B CA 1
ATOM 6134 C C . PRO B 1 337 ? 0.964 -36.5 -18.344 1 92.06 337 PRO B C 1
ATOM 6136 O O . PRO B 1 337 ? 0.158 -35.906 -17.641 1 92.06 337 PRO B O 1
ATOM 6139 N N . PRO B 1 338 ? 0.722 -37.094 -19.5 1 91.06 338 PRO B N 1
ATOM 6140 C CA . PRO B 1 338 ? -0.67 -37.031 -19.953 1 91.06 338 PRO B CA 1
ATOM 6141 C C . PRO B 1 338 ? -1.642 -37.625 -18.938 1 91.06 338 PRO B C 1
ATOM 6143 O O . PRO B 1 338 ? -1.328 -38.625 -18.297 1 91.06 338 PRO B O 1
ATOM 6146 N N . GLY B 1 339 ? -2.742 -37.031 -18.844 1 88.56 339 GLY B N 1
ATOM 6147 C CA . GLY B 1 339 ? -3.771 -37.5 -17.938 1 88.56 339 GLY B CA 1
ATOM 6148 C C . GLY B 1 339 ? -3.631 -36.969 -16.531 1 88.56 339 GLY B C 1
ATOM 6149 O O . GLY B 1 339 ? -4.52 -37.156 -15.695 1 88.56 339 GLY B O 1
ATOM 6150 N N . THR B 1 340 ? -2.52 -36.312 -16.25 1 92.19 340 THR B N 1
ATOM 6151 C CA . THR B 1 340 ? -2.316 -35.75 -14.922 1 92.19 340 THR B CA 1
ATOM 6152 C C . THR B 1 340 ? -2.66 -34.25 -14.914 1 92.19 340 THR B C 1
ATOM 6154 O O . THR B 1 340 ? -2.881 -33.656 -15.969 1 92.19 340 THR B O 1
ATOM 6157 N N . ARG B 1 341 ? -2.877 -33.781 -13.727 1 90.19 341 ARG B N 1
ATOM 6158 C CA . ARG B 1 341 ? -3.088 -32.344 -13.484 1 90.19 341 ARG B CA 1
ATOM 6159 C C . ARG B 1 341 ? -2.02 -31.781 -12.547 1 90.19 341 ARG B C 1
ATOM 6161 O O . ARG B 1 341 ? -1.378 -32.531 -11.812 1 90.19 341 ARG B O 1
ATOM 6168 N N . LEU B 1 342 ? -1.875 -30.516 -12.742 1 90.81 342 LEU B N 1
ATOM 6169 C CA . LEU B 1 342 ? -0.96 -29.797 -11.859 1 90.81 342 LEU B CA 1
ATOM 6170 C C . LEU B 1 342 ? -1.707 -29.203 -10.672 1 90.81 342 LEU B C 1
ATOM 6172 O O . LEU B 1 342 ? -2.725 -28.531 -10.852 1 90.81 342 LEU B O 1
ATOM 6176 N N . TRP B 1 343 ? -1.3 -29.547 -9.484 1 92.5 343 TRP B N 1
ATOM 6177 C CA . TRP B 1 343 ? -1.695 -28.797 -8.297 1 92.5 343 TRP B CA 1
ATOM 6178 C C . TRP B 1 343 ? -0.587 -27.844 -7.859 1 92.5 343 TRP B C 1
ATOM 6180 O O . TRP B 1 343 ? 0.433 -28.266 -7.316 1 92.5 343 TRP B O 1
ATOM 6190 N N . SER B 1 344 ? -0.794 -26.594 -8.172 1 91.62 344 SER B N 1
ATOM 6191 C CA . SER B 1 344 ? 0.146 -25.547 -7.77 1 91.62 344 SER B CA 1
ATOM 6192 C C . SER B 1 344 ? -0.434 -24.688 -6.66 1 91.62 344 SER B C 1
ATOM 6194 O O . SER B 1 344 ? -1.57 -24.219 -6.758 1 91.62 344 SER B O 1
ATOM 6196 N N . THR B 1 345 ? 0.274 -24.516 -5.594 1 93.81 345 THR B N 1
ATOM 6197 C CA . THR B 1 345 ? -0.189 -23.672 -4.488 1 93.81 345 THR B CA 1
ATOM 6198 C C . THR B 1 345 ? 0.988 -23 -3.797 1 93.81 345 THR B C 1
ATOM 6200 O O . THR B 1 345 ? 2.145 -23.234 -4.145 1 93.81 345 THR B O 1
ATOM 6203 N N . ASP B 1 346 ? 0.639 -22.047 -2.977 1 96.06 346 ASP B N 1
ATOM 6204 C CA . ASP B 1 346 ? 1.677 -21.297 -2.268 1 96.06 346 ASP B CA 1
ATOM 6205 C C . ASP B 1 346 ? 1.208 -20.906 -0.869 1 96.06 346 ASP B C 1
ATOM 6207 O O . ASP B 1 346 ? 0.012 -20.953 -0.573 1 96.06 346 ASP B O 1
ATOM 6211 N N . VAL B 1 347 ? 2.145 -20.672 0.011 1 97.75 347 VAL B N 1
ATOM 6212 C CA . VAL B 1 347 ? 1.935 -20.016 1.296 1 97.75 347 VAL B CA 1
ATOM 6213 C C . VAL B 1 347 ? 3.053 -19.016 1.551 1 97.75 347 VAL B C 1
ATOM 6215 O O . VAL B 1 347 ? 4.074 -19.016 0.862 1 97.75 347 VAL B O 1
ATOM 6218 N N . ALA B 1 348 ? 2.822 -18.141 2.412 1 97.81 348 ALA B N 1
ATOM 6219 C CA . ALA B 1 348 ? 3.859 -17.234 2.916 1 97.81 348 ALA B CA 1
ATOM 6220 C C . ALA B 1 348 ? 3.854 -17.203 4.441 1 97.81 348 ALA B C 1
ATOM 6222 O O . ALA B 1 348 ? 2.799 -17.312 5.066 1 97.81 348 ALA B O 1
ATOM 6223 N N . VAL B 1 349 ? 5.02 -17.109 5 1 97.5 349 VAL B N 1
ATOM 6224 C CA . VAL B 1 349 ? 5.18 -17.094 6.453 1 97.5 349 VAL B CA 1
ATOM 6225 C C . VAL B 1 349 ? 6.16 -15.984 6.848 1 97.5 349 VAL B C 1
ATOM 6227 O O . VAL B 1 349 ? 6.844 -15.422 5.992 1 97.5 349 VAL B O 1
ATOM 6230 N N . PRO B 1 350 ? 6.113 -15.578 8.18 1 96.38 350 PRO B N 1
ATOM 6231 C CA . PRO B 1 350 ? 7.223 -14.734 8.633 1 96.38 350 PRO B CA 1
ATOM 6232 C C . PRO B 1 350 ? 8.594 -15.336 8.32 1 96.38 350 PRO B C 1
ATOM 6234 O O . PRO B 1 350 ? 8.742 -16.562 8.305 1 96.38 350 PRO B O 1
ATOM 6237 N N . LEU B 1 351 ? 9.562 -14.531 8.117 1 92.81 351 LEU B N 1
ATOM 6238 C CA . LEU B 1 351 ? 10.867 -14.93 7.613 1 92.81 351 LEU B CA 1
ATOM 6239 C C . LEU B 1 351 ? 11.5 -15.984 8.523 1 92.81 351 LEU B C 1
ATOM 6241 O O . LEU B 1 351 ? 12.125 -16.938 8.039 1 92.81 351 LEU B O 1
ATOM 6245 N N . SER B 1 352 ? 11.289 -15.867 9.789 1 93.38 352 SER B N 1
ATOM 6246 C CA . SER B 1 352 ? 11.938 -16.734 10.766 1 93.38 352 SER B CA 1
ATOM 6247 C C . SER B 1 352 ? 11.398 -18.156 10.68 1 93.38 352 SER B C 1
ATOM 6249 O O . SER B 1 352 ? 12.023 -19.094 11.18 1 93.38 352 SER B O 1
ATOM 6251 N N . ARG B 1 353 ? 10.234 -18.328 10.023 1 95.38 353 ARG B N 1
ATOM 6252 C CA . ARG B 1 353 ? 9.594 -19.641 9.977 1 95.38 353 ARG B CA 1
ATOM 6253 C C . ARG B 1 353 ? 9.75 -20.281 8.594 1 95.38 353 ARG B C 1
ATOM 6255 O O . ARG B 1 353 ? 9.359 -21.438 8.391 1 95.38 353 ARG B O 1
ATOM 6262 N N . LEU B 1 354 ? 10.375 -19.625 7.707 1 94.62 354 LEU B N 1
ATOM 6263 C CA . L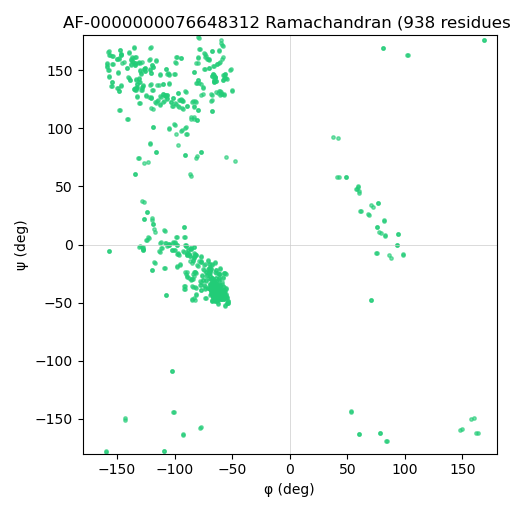EU B 1 354 ? 10.398 -20 6.297 1 94.62 354 LEU B CA 1
ATOM 6264 C C . LEU B 1 354 ? 11.141 -21.328 6.102 1 94.62 354 LEU B C 1
ATOM 6266 O O . LEU B 1 354 ? 10.641 -22.234 5.434 1 94.62 354 LEU B O 1
ATOM 6270 N N . ALA B 1 355 ? 12.336 -21.438 6.715 1 93.94 355 ALA B N 1
ATOM 6271 C CA . ALA B 1 355 ? 13.141 -22.641 6.551 1 93.94 355 ALA B CA 1
ATOM 6272 C C . ALA B 1 355 ? 12.391 -23.875 7.059 1 93.94 355 ALA B C 1
ATOM 6274 O O . ALA B 1 355 ? 12.391 -24.922 6.41 1 93.94 355 ALA B O 1
ATOM 6275 N N . GLU B 1 356 ? 11.766 -23.703 8.164 1 95.94 356 GLU B N 1
ATOM 6276 C CA . GLU B 1 356 ? 11.039 -24.797 8.789 1 95.94 356 GLU B CA 1
ATOM 6277 C C . GLU B 1 356 ? 9.891 -25.266 7.902 1 95.94 356 GLU B C 1
ATOM 6279 O O . GLU B 1 356 ? 9.75 -26.469 7.641 1 95.94 356 GLU B O 1
ATOM 6284 N N . ILE B 1 357 ? 9.086 -24.406 7.387 1 97.06 357 ILE B N 1
ATOM 6285 C CA . ILE B 1 357 ? 7.895 -24.797 6.645 1 97.06 357 ILE B CA 1
ATOM 6286 C C . ILE B 1 357 ? 8.289 -25.406 5.301 1 97.06 357 ILE B C 1
ATOM 6288 O O . ILE B 1 357 ? 7.625 -26.312 4.797 1 97.06 357 ILE B O 1
ATOM 6292 N N . ILE B 1 358 ? 9.312 -24.844 4.707 1 96.38 358 ILE B N 1
ATOM 6293 C CA . ILE B 1 358 ? 9.758 -25.391 3.426 1 96.38 358 ILE B CA 1
ATOM 6294 C C . ILE B 1 358 ? 10.242 -26.828 3.613 1 96.38 358 ILE B C 1
ATOM 6296 O O . ILE B 1 358 ? 9.906 -27.703 2.826 1 96.38 358 ILE B O 1
ATOM 6300 N N . ASP B 1 359 ? 11 -27.031 4.664 1 95.38 359 ASP B N 1
ATOM 6301 C CA . ASP B 1 359 ? 11.562 -28.359 4.945 1 95.38 359 ASP B CA 1
ATOM 6302 C C . ASP B 1 359 ? 10.453 -29.375 5.18 1 95.38 359 ASP B C 1
ATOM 6304 O O . ASP B 1 359 ? 10.422 -30.422 4.527 1 95.38 359 ASP B O 1
ATOM 6308 N N . VAL B 1 360 ? 9.531 -29.078 6.035 1 96.25 360 VAL B N 1
ATOM 6309 C CA . VAL B 1 360 ? 8.484 -30.031 6.398 1 96.25 360 VAL B CA 1
ATOM 6310 C C . VAL B 1 360 ? 7.547 -30.25 5.211 1 96.25 360 VAL B C 1
ATOM 6312 O O . VAL B 1 360 ? 7.031 -31.344 5.012 1 96.25 360 VAL B O 1
ATOM 6315 N N . SER B 1 361 ? 7.211 -29.219 4.414 1 96.19 361 SER B N 1
ATOM 6316 C CA . SER B 1 361 ? 6.344 -29.359 3.248 1 96.19 361 SER B CA 1
ATOM 6317 C C . SER B 1 361 ? 6.988 -30.25 2.184 1 96.19 361 SER B C 1
ATOM 6319 O O . SER B 1 361 ? 6.316 -31.062 1.562 1 96.19 361 SER B O 1
ATOM 6321 N N . LYS B 1 362 ? 8.273 -30 1.986 1 94.94 362 LYS B N 1
ATOM 6322 C CA . LYS B 1 362 ? 8.992 -30.844 1.037 1 94.94 362 LYS B CA 1
ATOM 6323 C C . LYS B 1 362 ? 8.953 -32.312 1.467 1 94.94 362 LYS B C 1
ATOM 6325 O O . LYS B 1 362 ? 8.711 -33.188 0.645 1 94.94 362 LYS B O 1
ATOM 6330 N N . GLN B 1 363 ? 9.18 -32.531 2.734 1 94.56 363 GLN B N 1
ATOM 6331 C CA . GLN B 1 363 ? 9.125 -33.875 3.262 1 94.56 363 GLN B CA 1
ATOM 6332 C C . GLN B 1 363 ? 7.746 -34.5 3.055 1 94.56 363 GLN B C 1
ATOM 6334 O O . GLN B 1 363 ? 7.637 -35.625 2.592 1 94.56 363 GLN B O 1
ATOM 6339 N N . ASP B 1 364 ? 6.711 -33.781 3.357 1 95.06 364 ASP B N 1
ATOM 6340 C CA . ASP B 1 364 ? 5.344 -34.25 3.189 1 95.06 364 ASP B CA 1
ATOM 6341 C C . ASP B 1 364 ? 5.059 -34.594 1.73 1 95.06 364 ASP B C 1
ATOM 6343 O O . ASP B 1 364 ? 4.496 -35.656 1.436 1 95.06 364 ASP B O 1
ATOM 6347 N N . CYS B 1 365 ? 5.449 -33.75 0.829 1 93.62 365 CYS B N 1
ATOM 6348 C CA . CYS B 1 365 ? 5.176 -33.938 -0.591 1 93.62 365 CYS B CA 1
ATOM 6349 C C . CYS B 1 365 ? 5.969 -35.125 -1.144 1 93.62 365 CYS B C 1
ATOM 6351 O O . CYS B 1 365 ? 5.48 -35.844 -2.012 1 93.62 365 CYS B O 1
ATOM 6353 N N . SER B 1 366 ? 7.199 -35.312 -0.594 1 90.81 366 SER B N 1
ATOM 6354 C CA . SER B 1 366 ? 8.055 -36.375 -1.079 1 90.81 366 SER B CA 1
ATOM 6355 C C . SER B 1 366 ? 7.484 -37.75 -0.722 1 90.81 366 SER B C 1
ATOM 6357 O O . SER B 1 366 ? 7.801 -38.75 -1.373 1 90.81 366 SER B O 1
ATOM 6359 N N . GLN B 1 367 ? 6.645 -37.781 0.247 1 92.81 367 GLN B N 1
ATOM 6360 C CA . GLN B 1 367 ? 6.086 -39.031 0.731 1 92.81 367 GLN B CA 1
ATOM 6361 C C . GLN B 1 367 ? 4.852 -39.438 -0.069 1 92.81 367 GLN B C 1
ATOM 6363 O O . GLN B 1 367 ? 4.355 -40.562 0.057 1 92.81 367 GLN B O 1
ATOM 6368 N N . LEU B 1 368 ? 4.422 -38.594 -1.013 1 94.06 368 LEU B N 1
ATOM 6369 C CA . LEU B 1 368 ? 3.188 -38.844 -1.751 1 94.06 368 LEU B CA 1
ATOM 6370 C C . LEU B 1 368 ? 3.408 -39.844 -2.871 1 94.06 368 LEU B C 1
ATOM 6372 O O . LEU B 1 368 ? 2.449 -40.406 -3.398 1 94.06 368 LEU B O 1
ATOM 6376 N N . GLY B 1 369 ? 4.648 -40.062 -3.258 1 92.5 369 GLY B N 1
ATOM 6377 C CA . GLY B 1 369 ? 4.965 -40.969 -4.328 1 92.5 369 GLY B CA 1
ATOM 6378 C C . GLY B 1 369 ? 4.715 -40.406 -5.711 1 92.5 369 GLY B C 1
ATOM 6379 O O . GLY B 1 369 ? 4.625 -41.156 -6.688 1 92.5 369 GLY B O 1
ATOM 6380 N N . ILE B 1 370 ? 4.473 -39.188 -5.777 1 93.62 370 ILE B N 1
ATOM 6381 C CA . ILE B 1 370 ? 4.27 -38.5 -7.051 1 93.62 370 ILE B CA 1
ATOM 6382 C C . ILE B 1 370 ? 5.301 -37.375 -7.211 1 93.62 370 ILE B C 1
ATOM 6384 O O . ILE B 1 370 ? 6.059 -37.094 -6.281 1 93.62 370 ILE B O 1
ATOM 6388 N N . PHE B 1 371 ? 5.324 -36.875 -8.422 1 93.62 371 PHE B N 1
ATOM 6389 C CA . PHE B 1 371 ? 6.188 -35.719 -8.656 1 93.62 371 PHE B CA 1
ATOM 6390 C C . PHE B 1 371 ? 5.781 -34.562 -7.762 1 93.62 371 PHE B C 1
ATOM 6392 O O . PHE B 1 371 ? 4.609 -34.156 -7.73 1 93.62 371 PHE B O 1
ATOM 6399 N N . ALA B 1 372 ? 6.719 -34 -7.078 1 94.25 372 ALA B N 1
ATOM 6400 C CA . ALA B 1 372 ? 6.539 -32.812 -6.258 1 94.25 372 ALA B CA 1
ATOM 6401 C C . ALA B 1 372 ? 7.809 -31.984 -6.227 1 94.25 372 ALA B C 1
ATOM 6403 O O . ALA B 1 372 ? 8.906 -32.5 -6.047 1 94.25 372 ALA B O 1
ATOM 6404 N N . SER B 1 373 ? 7.645 -30.734 -6.445 1 94.5 373 SER B N 1
ATOM 6405 C CA . SER B 1 373 ? 8.781 -29.828 -6.441 1 94.5 373 SER B CA 1
ATOM 6406 C C . SER B 1 373 ? 8.469 -28.562 -5.637 1 94.5 373 SER B C 1
ATOM 6408 O O . SER B 1 373 ? 7.305 -28.219 -5.449 1 94.5 373 SER B O 1
ATOM 6410 N N . VAL B 1 374 ? 9.508 -27.938 -5.133 1 94.81 374 VAL B N 1
ATOM 6411 C CA . VAL B 1 374 ? 9.406 -26.703 -4.352 1 94.81 374 VAL B CA 1
ATOM 6412 C C . VAL B 1 374 ? 10.188 -25.594 -5.039 1 94.81 374 VAL B C 1
ATOM 6414 O O . VAL B 1 374 ? 11.336 -25.781 -5.441 1 94.81 374 VAL B O 1
ATOM 6417 N N . VAL B 1 375 ? 9.539 -24.516 -5.277 1 94 375 VAL B N 1
ATOM 6418 C CA . VAL B 1 375 ? 10.125 -23.266 -5.734 1 94 375 VAL B CA 1
ATOM 6419 C C . VAL B 1 375 ? 9.641 -22.109 -4.852 1 94 375 VAL B C 1
ATOM 6421 O O . VAL B 1 375 ? 8.547 -22.172 -4.297 1 94 375 VAL B O 1
ATOM 6424 N N . GLY B 1 376 ? 10.508 -21.078 -4.711 1 93.56 376 GLY B N 1
ATOM 6425 C CA . GLY B 1 376 ? 10 -20.078 -3.797 1 93.56 376 GLY B CA 1
ATOM 6426 C C . GLY B 1 376 ? 10.617 -18.703 -4.02 1 93.56 376 GLY B C 1
ATOM 6427 O O . GLY B 1 376 ? 11.773 -18.594 -4.43 1 93.56 376 GLY B O 1
ATOM 6428 N N . HIS B 1 377 ? 9.766 -17.672 -3.818 1 94.38 377 HIS B N 1
ATOM 6429 C CA . HIS B 1 377 ? 10.211 -16.297 -3.59 1 94.38 377 HIS B CA 1
ATOM 6430 C C . HIS B 1 377 ? 10.625 -16.094 -2.139 1 94.38 377 HIS B C 1
ATOM 6432 O O . HIS B 1 377 ? 9.938 -15.398 -1.387 1 94.38 377 HIS B O 1
ATOM 6438 N N . VAL B 1 378 ? 11.773 -16.578 -1.759 1 94.56 378 VAL B N 1
ATOM 6439 C CA . VAL B 1 378 ? 12.094 -16.734 -0.343 1 94.56 378 VAL B CA 1
ATOM 6440 C C . VAL B 1 378 ? 12.492 -15.375 0.24 1 94.56 378 VAL B C 1
ATOM 6442 O O . VAL B 1 378 ? 12.5 -15.195 1.459 1 94.56 378 VAL B O 1
ATOM 6445 N N . GLY B 1 379 ? 12.758 -14.43 -0.627 1 91.94 379 GLY B N 1
ATOM 6446 C CA . GLY B 1 379 ? 13.109 -13.102 -0.153 1 91.94 379 GLY B CA 1
ATOM 6447 C C . GLY B 1 379 ? 11.977 -12.422 0.6 1 91.94 379 GLY B C 1
ATOM 6448 O O . GLY B 1 379 ? 12.211 -11.484 1.366 1 91.94 379 GLY B O 1
ATOM 6449 N N . ASP B 1 380 ? 10.789 -12.852 0.364 1 92.31 380 ASP B N 1
ATOM 6450 C CA . ASP B 1 380 ? 9.664 -12.242 1.07 1 92.31 380 ASP B CA 1
ATOM 6451 C C . ASP B 1 380 ? 8.812 -13.297 1.764 1 92.31 380 ASP B C 1
ATOM 6453 O O . ASP B 1 380 ? 7.621 -13.086 2.006 1 92.31 380 ASP B O 1
ATOM 6457 N N . GLY B 1 381 ? 9.398 -14.453 2.02 1 94.62 381 GLY B N 1
ATOM 6458 C CA . GLY B 1 381 ? 8.789 -15.453 2.873 1 94.62 381 GLY B CA 1
ATOM 6459 C C . GLY B 1 381 ? 7.758 -16.312 2.152 1 94.62 381 GLY B C 1
ATOM 6460 O O . GLY B 1 381 ? 6.914 -16.938 2.787 1 94.62 381 GLY B O 1
ATOM 6461 N N . ASN B 1 382 ? 7.809 -16.359 0.87 1 97 382 ASN B N 1
ATOM 6462 C CA . ASN B 1 382 ? 6.824 -17.047 0.044 1 97 382 ASN B CA 1
ATOM 6463 C C . ASN B 1 382 ? 7.441 -18.25 -0.681 1 97 382 ASN B C 1
ATOM 6465 O O . ASN B 1 382 ? 8.57 -18.172 -1.172 1 97 382 ASN B O 1
ATOM 6469 N N . PHE B 1 383 ? 6.719 -19.375 -0.708 1 96.38 383 PHE B N 1
ATOM 6470 C CA . PHE B 1 383 ? 7.172 -20.484 -1.531 1 96.38 383 PHE B CA 1
ATOM 6471 C C . PHE B 1 383 ? 5.984 -21.25 -2.1 1 96.38 383 PHE B C 1
ATOM 6473 O O . PHE B 1 383 ? 4.848 -21.062 -1.659 1 96.38 383 PHE B O 1
ATOM 6480 N N . HIS B 1 384 ? 6.293 -22.031 -3.105 1 95.25 384 HIS B N 1
ATOM 6481 C CA . HIS B 1 384 ? 5.305 -22.812 -3.85 1 95.25 384 HIS B CA 1
ATOM 6482 C C . HIS B 1 384 ? 5.625 -24.297 -3.801 1 95.25 384 HIS B C 1
ATOM 6484 O O . HIS B 1 384 ? 6.793 -24.688 -3.709 1 95.25 384 HIS B O 1
ATOM 6490 N N . VAL B 1 385 ? 4.613 -25.062 -3.877 1 94.94 385 VAL B N 1
ATOM 6491 C CA . VAL B 1 385 ? 4.723 -26.484 -4.168 1 94.94 385 VAL B CA 1
ATOM 6492 C C . VAL B 1 385 ? 3.926 -26.828 -5.426 1 94.94 385 VAL B C 1
ATOM 6494 O O . VAL B 1 385 ? 2.844 -26.281 -5.648 1 94.94 385 VAL B O 1
ATOM 6497 N N . ALA B 1 386 ? 4.48 -27.609 -6.246 1 93.44 386 ALA B N 1
ATOM 6498 C CA . ALA B 1 386 ? 3.83 -28.094 -7.461 1 93.44 386 ALA B CA 1
ATOM 6499 C C . ALA B 1 386 ? 3.83 -29.625 -7.508 1 93.44 386 ALA B C 1
ATOM 6501 O O . ALA B 1 386 ? 4.879 -30.25 -7.344 1 93.44 386 ALA B O 1
ATOM 6502 N N . MET B 1 387 ? 2.666 -30.203 -7.73 1 94.25 387 MET B N 1
ATOM 6503 C CA . MET B 1 387 ? 2.504 -31.656 -7.754 1 94.25 387 MET B CA 1
ATOM 6504 C C . MET B 1 387 ? 1.706 -32.094 -8.977 1 94.25 387 MET B C 1
ATOM 6506 O O . MET B 1 387 ? 0.737 -31.438 -9.359 1 94.25 387 MET B O 1
ATOM 6510 N N . PHE B 1 388 ? 2.182 -33.188 -9.594 1 94.19 388 PHE B N 1
ATOM 6511 C CA . PHE B 1 388 ? 1.405 -33.844 -10.641 1 94.19 388 PHE B CA 1
ATOM 6512 C C . PHE B 1 388 ? 0.586 -35 -10.078 1 94.19 388 PHE B C 1
ATOM 6514 O O . PHE B 1 388 ? 1.138 -35.906 -9.477 1 94.19 388 PHE B O 1
ATOM 6521 N N . TYR B 1 389 ? -0.707 -34.938 -10.305 1 93.88 389 TYR B N 1
ATOM 6522 C CA . TYR B 1 389 ? -1.539 -36.031 -9.805 1 93.88 389 TYR B CA 1
ATOM 6523 C C . TYR B 1 389 ? -2.582 -36.438 -10.836 1 93.88 389 TYR B C 1
ATOM 6525 O O . TYR B 1 389 ? -2.889 -35.656 -11.75 1 93.88 389 TYR B O 1
ATOM 6533 N N . ASP B 1 390 ? -3.031 -37.656 -10.766 1 93.88 390 ASP B N 1
ATOM 6534 C CA . ASP B 1 390 ? -4.113 -38.156 -11.602 1 93.88 390 ASP B CA 1
ATOM 6535 C C . ASP B 1 390 ? -5.477 -37.844 -10.992 1 93.88 390 ASP B C 1
ATOM 6537 O O . ASP B 1 390 ? -5.855 -38.438 -9.977 1 93.88 390 ASP B O 1
ATOM 6541 N N . PRO B 1 391 ? -6.168 -36.938 -11.633 1 90.56 391 PRO B N 1
ATOM 6542 C CA . PRO B 1 391 ? -7.457 -36.562 -11.055 1 90.56 391 PRO B CA 1
ATOM 6543 C C . PRO B 1 391 ? -8.461 -37.688 -11.055 1 90.56 391 PRO B C 1
ATOM 6545 O O . PRO B 1 391 ? -9.484 -37.625 -10.359 1 90.56 391 PRO B O 1
ATOM 6548 N N . GLN B 1 392 ? -8.211 -38.781 -11.828 1 92.69 392 GLN B N 1
ATOM 6549 C CA . GLN B 1 392 ? -9.102 -39.938 -11.883 1 92.69 392 GLN B CA 1
ATOM 6550 C C . GLN B 1 392 ? -8.781 -40.938 -10.773 1 92.69 392 GLN B C 1
ATOM 6552 O O . GLN B 1 392 ? -9.562 -41.844 -10.5 1 92.69 392 GLN B O 1
ATOM 6557 N N . ASP B 1 393 ? -7.684 -40.75 -10.203 1 94.56 393 ASP B N 1
ATOM 6558 C CA . ASP B 1 393 ? -7.305 -41.531 -9.031 1 94.56 393 ASP B CA 1
ATOM 6559 C C . ASP B 1 393 ? -7.742 -40.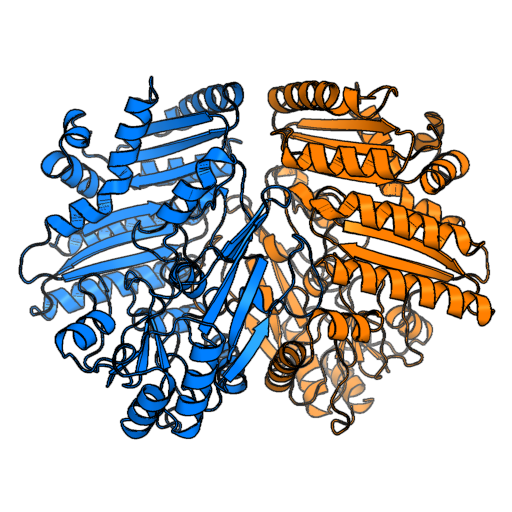844 -7.742 1 94.56 393 ASP B C 1
ATOM 6561 O O . ASP B 1 393 ? -7.02 -40 -7.203 1 94.56 393 ASP B O 1
ATOM 6565 N N . ALA B 1 394 ? -8.805 -41.281 -7.199 1 94.38 394 ALA B N 1
ATOM 6566 C CA . ALA B 1 394 ? -9.414 -40.625 -6.043 1 94.38 394 ALA B CA 1
ATOM 6567 C C . ALA B 1 394 ? -8.477 -40.656 -4.84 1 94.38 394 ALA B C 1
ATOM 6569 O O . ALA B 1 394 ? -8.453 -39.719 -4.043 1 94.38 394 ALA B O 1
ATOM 6570 N N . GLU B 1 395 ? -7.84 -41.75 -4.668 1 94.5 395 GLU B N 1
ATOM 6571 C CA . GLU B 1 395 ? -6.91 -41.844 -3.549 1 94.5 395 GLU B CA 1
ATOM 6572 C C . GLU B 1 395 ? -5.762 -40.844 -3.684 1 94.5 395 GLU B C 1
ATOM 6574 O O . GLU B 1 395 ? -5.395 -40.188 -2.713 1 94.5 395 GLU B O 1
ATOM 6579 N N . GLN B 1 396 ? -5.191 -40.844 -4.863 1 93.75 396 GLN B N 1
ATOM 6580 C CA . GLN B 1 396 ? -4.105 -39.906 -5.121 1 93.75 396 GLN B CA 1
ATOM 6581 C C . GLN B 1 396 ? -4.57 -38.469 -4.93 1 93.75 396 GLN B C 1
ATOM 6583 O O . GLN B 1 396 ? -3.871 -37.656 -4.316 1 93.75 396 GLN B O 1
ATOM 6588 N N . SER B 1 397 ? -5.734 -38.156 -5.41 1 93.38 397 SER B N 1
ATOM 6589 C CA . SER B 1 397 ? -6.312 -36.844 -5.27 1 93.38 397 SER B CA 1
ATOM 6590 C C . SER B 1 397 ? -6.523 -36.469 -3.801 1 93.38 397 SER B C 1
ATOM 6592 O O . SER B 1 397 ? -6.238 -35.344 -3.381 1 93.38 397 SER B O 1
ATOM 6594 N N . ALA B 1 398 ? -6.98 -37.375 -3.109 1 94.81 398 ALA B N 1
ATOM 6595 C CA . ALA B 1 398 ? -7.23 -37.156 -1.687 1 94.81 398 ALA B CA 1
ATOM 6596 C C . ALA B 1 398 ? -5.926 -36.906 -0.931 1 94.81 398 ALA B C 1
ATOM 6598 O O . ALA B 1 398 ? -5.863 -36.062 -0.027 1 94.81 398 ALA B O 1
ATOM 6599 N N . LYS B 1 399 ? -4.91 -37.688 -1.245 1 95.19 399 LYS B N 1
ATOM 6600 C CA . LYS B 1 399 ? -3.613 -37.562 -0.592 1 95.19 399 LYS B CA 1
ATOM 6601 C C . LYS B 1 399 ? -3 -36.188 -0.879 1 95.19 399 LYS B C 1
ATOM 6603 O O . LYS B 1 399 ? -2.434 -35.562 0.016 1 95.19 399 LYS B O 1
ATOM 6608 N N . VAL B 1 400 ? -3.1 -35.812 -2.121 1 95.31 400 VAL B N 1
ATOM 6609 C CA . VAL B 1 400 ? -2.578 -34.5 -2.512 1 95.31 400 VAL B CA 1
ATOM 6610 C C . VAL B 1 400 ? -3.346 -33.406 -1.784 1 95.31 400 VAL B C 1
ATOM 6612 O O . VAL B 1 400 ? -2.744 -32.469 -1.235 1 95.31 400 VAL B O 1
ATOM 6615 N N . GLY B 1 401 ? -4.66 -33.469 -1.775 1 94 401 GLY B N 1
ATOM 6616 C CA . GLY B 1 401 ? -5.488 -32.531 -1.056 1 94 401 GLY B CA 1
ATOM 6617 C C . GLY B 1 401 ? -5.148 -32.438 0.42 1 94 401 GLY B C 1
ATOM 6618 O O . GLY B 1 401 ? -5.102 -31.344 0.984 1 94 401 GLY B O 1
ATOM 6619 N N . LYS B 1 402 ? -4.969 -33.562 1.001 1 95.44 402 LYS B N 1
ATOM 6620 C CA . LYS B 1 402 ? -4.613 -33.625 2.416 1 95.44 402 LYS B CA 1
ATOM 6621 C C . LYS B 1 402 ? -3.266 -32.938 2.666 1 95.44 402 LYS B C 1
ATOM 6623 O O . LYS B 1 402 ? -3.104 -32.219 3.643 1 95.44 402 LYS B O 1
ATOM 6628 N N . ALA B 1 403 ? -2.303 -33.219 1.815 1 96 403 ALA B N 1
ATOM 6629 C CA . ALA B 1 403 ? -0.985 -32.625 1.95 1 96 403 ALA B CA 1
ATOM 6630 C C . ALA B 1 403 ? -1.076 -31.094 1.863 1 96 403 ALA B C 1
ATOM 6632 O O . ALA B 1 403 ? -0.409 -30.375 2.617 1 96 403 ALA B O 1
ATOM 6633 N N . VAL B 1 404 ? -1.858 -30.641 0.971 1 95.38 404 VAL B N 1
ATOM 6634 C CA . VAL B 1 404 ? -2.031 -29.203 0.78 1 95.38 404 VAL B CA 1
ATOM 6635 C C . VAL B 1 404 ? -2.711 -28.594 2.006 1 95.38 404 VAL B C 1
ATOM 6637 O O . VAL B 1 404 ? -2.307 -27.531 2.484 1 95.38 404 VAL B O 1
ATOM 6640 N N . LYS B 1 405 ? -3.707 -29.219 2.51 1 96 405 LYS B N 1
ATOM 6641 C CA . LYS B 1 405 ? -4.402 -28.734 3.697 1 96 405 LYS B CA 1
ATOM 6642 C C . LYS B 1 405 ? -3.463 -28.672 4.898 1 96 405 LYS B C 1
ATOM 6644 O O . LYS B 1 405 ? -3.537 -27.734 5.699 1 96 405 LYS B O 1
ATOM 6649 N N . ILE B 1 406 ? -2.65 -29.672 5.047 1 97.12 406 ILE B N 1
ATOM 6650 C CA . ILE B 1 406 ? -1.667 -29.688 6.121 1 97.12 406 ILE B CA 1
ATOM 6651 C C . ILE B 1 406 ? -0.703 -28.516 5.965 1 97.12 406 ILE B C 1
ATOM 6653 O O . ILE B 1 406 ? -0.376 -27.844 6.941 1 97.12 406 ILE B O 1
ATOM 6657 N N . MET B 1 407 ? -0.283 -28.328 4.734 1 97.56 407 MET B N 1
ATOM 6658 C CA . MET B 1 407 ? 0.612 -27.203 4.445 1 97.56 407 MET B CA 1
ATOM 6659 C C . MET B 1 407 ? -0.034 -25.875 4.828 1 97.56 407 MET B C 1
ATOM 6661 O O . MET B 1 407 ? 0.602 -25.031 5.461 1 97.56 407 MET B O 1
ATOM 6665 N N . MET B 1 408 ? -1.285 -25.719 4.484 1 97.69 408 MET B N 1
ATOM 6666 C CA . MET B 1 408 ? -2.021 -24.5 4.812 1 97.69 408 MET B CA 1
ATOM 6667 C C . MET B 1 408 ? -2.148 -24.328 6.32 1 97.69 408 MET B C 1
ATOM 6669 O O . MET B 1 408 ? -1.945 -23.219 6.844 1 97.69 408 MET B O 1
ATOM 6673 N N . ARG B 1 409 ? -2.496 -25.328 6.984 1 97.81 409 ARG B N 1
ATOM 6674 C CA . ARG B 1 409 ? -2.656 -25.297 8.438 1 97.81 409 ARG B CA 1
ATOM 6675 C C . ARG B 1 409 ? -1.342 -24.938 9.125 1 97.81 409 ARG B C 1
ATOM 6677 O O . ARG B 1 409 ? -1.324 -24.141 10.062 1 97.81 409 ARG B O 1
ATOM 6684 N N . ARG B 1 410 ? -0.283 -25.531 8.68 1 98.12 410 ARG B N 1
ATOM 6685 C CA . ARG B 1 410 ? 1.029 -25.25 9.25 1 98.12 410 ARG B CA 1
ATOM 6686 C C . ARG B 1 410 ? 1.417 -23.797 9.047 1 98.12 410 ARG B C 1
ATOM 6688 O O . ARG B 1 410 ? 1.95 -23.156 9.953 1 98.12 410 ARG B O 1
ATOM 6695 N N . ALA B 1 411 ? 1.193 -23.328 7.805 1 98.38 411 ALA B N 1
ATOM 6696 C CA . ALA B 1 411 ? 1.479 -21.922 7.539 1 98.38 411 ALA B CA 1
ATOM 6697 C C . ALA B 1 411 ? 0.724 -21.016 8.508 1 98.38 411 ALA B C 1
ATOM 6699 O O . ALA B 1 411 ? 1.288 -20.062 9.039 1 98.38 411 ALA B O 1
ATOM 6700 N N . LEU B 1 412 ? -0.51 -21.328 8.75 1 98.38 412 LEU B N 1
ATOM 6701 C CA . LEU B 1 412 ? -1.335 -20.516 9.641 1 98.38 412 LEU B CA 1
ATOM 6702 C C . LEU B 1 412 ? -0.848 -20.625 11.078 1 98.38 412 LEU B C 1
ATOM 6704 O O . LEU B 1 412 ? -0.833 -19.625 11.812 1 98.38 412 LEU B O 1
ATOM 6708 N N . GLU B 1 413 ? -0.448 -21.797 11.484 1 98.12 413 GLU B N 1
ATOM 6709 C CA . GLU B 1 413 ? 0.119 -21.984 12.82 1 98.12 413 GLU B CA 1
ATOM 6710 C C . GLU B 1 413 ? 1.385 -21.156 13 1 98.12 413 GLU B C 1
ATOM 6712 O O . GLU B 1 413 ? 1.692 -20.719 14.117 1 98.12 413 GLU B O 1
ATOM 6717 N N . MET B 1 414 ? 2.004 -20.969 11.922 1 97.88 414 MET B N 1
ATOM 6718 C CA . MET B 1 414 ? 3.246 -20.203 11.945 1 97.88 414 MET B CA 1
ATOM 6719 C C . MET B 1 414 ? 2.977 -18.734 11.688 1 97.88 414 MET B C 1
ATOM 6721 O O . MET B 1 414 ? 3.889 -17.984 11.336 1 97.88 414 MET B O 1
ATOM 6725 N N . GLU B 1 415 ? 1.762 -18.297 11.789 1 97.62 415 GLU B N 1
ATOM 6726 C CA . GLU B 1 415 ? 1.293 -16.922 11.656 1 97.62 415 GLU B CA 1
ATOM 6727 C C . GLU B 1 415 ? 1.429 -16.422 10.219 1 97.62 415 GLU B C 1
ATOM 6729 O O . GLU B 1 415 ? 1.639 -15.227 9.992 1 97.62 415 GLU B O 1
ATOM 6734 N N . GLY B 1 416 ? 1.411 -17.344 9.297 1 98.38 416 GLY B N 1
ATOM 6735 C CA . GLY B 1 416 ? 1.522 -17.016 7.887 1 98.38 416 GLY B CA 1
ATOM 6736 C C . GLY B 1 416 ? 0.177 -16.828 7.211 1 98.38 416 GLY B C 1
ATOM 6737 O O . GLY B 1 416 ? -0.81 -16.484 7.863 1 98.38 416 GLY B O 1
ATOM 6738 N N . THR B 1 417 ? 0.213 -16.859 5.879 1 98.69 417 THR B N 1
ATOM 6739 C CA . THR B 1 417 ? -0.967 -16.703 5.035 1 98.69 417 THR B CA 1
ATOM 6740 C C . THR B 1 417 ? -1.09 -17.875 4.062 1 98.69 417 THR B C 1
ATOM 6742 O O . THR B 1 417 ? -0.084 -18.469 3.67 1 98.69 417 THR B O 1
ATOM 6745 N N . VAL B 1 418 ? -2.291 -18.156 3.689 1 98.25 418 VAL B N 1
ATOM 6746 C CA . VAL B 1 418 ? -2.576 -19.281 2.822 1 98.25 418 VAL B CA 1
ATOM 6747 C C . VAL B 1 418 ? -2.322 -18.906 1.365 1 98.25 418 VAL B C 1
ATOM 6749 O O . VAL B 1 418 ? -2.338 -19.766 0.48 1 98.25 418 VAL B O 1
ATOM 6752 N N . SER B 1 419 ? -2.082 -17.625 1.135 1 97.75 419 SER B N 1
ATOM 6753 C CA . SER B 1 419 ? -1.802 -17.172 -0.223 1 97.75 419 SER B CA 1
ATOM 6754 C C . SER B 1 419 ? -0.843 -15.992 -0.221 1 97.75 419 SER B C 1
ATOM 6756 O O . SER B 1 419 ? -1.21 -14.891 0.193 1 97.75 419 SER B O 1
ATOM 6758 N N . GLY B 1 420 ? 0.281 -16.219 -0.78 1 96.69 420 GLY B N 1
ATOM 6759 C CA . GLY B 1 420 ? 1.248 -15.141 -0.899 1 96.69 420 GLY B CA 1
ATOM 6760 C C . GLY B 1 420 ? 1.038 -14.289 -2.133 1 96.69 420 GLY B C 1
ATOM 6761 O O . GLY B 1 420 ? 1.352 -13.094 -2.129 1 96.69 420 GLY B O 1
ATOM 6762 N N . GLU B 1 421 ? 0.504 -14.898 -3.211 1 94.81 421 GLU B N 1
ATOM 6763 C CA . GLU B 1 421 ? 0.458 -14.086 -4.422 1 94.81 421 GLU B CA 1
ATOM 6764 C C . GLU B 1 421 ? -0.612 -14.586 -5.387 1 94.81 421 GLU B C 1
ATOM 6766 O O . GLU B 1 421 ? -0.894 -13.945 -6.402 1 94.81 421 GLU B O 1
ATOM 6771 N N . HIS B 1 422 ? -1.297 -15.719 -5.141 1 93.31 422 HIS B N 1
ATOM 6772 C CA . HIS B 1 422 ? -2.203 -16.312 -6.117 1 93.31 422 HIS B CA 1
ATOM 6773 C C . HIS B 1 422 ? -3.652 -15.93 -5.824 1 93.31 422 HIS B C 1
ATOM 6775 O O . HIS B 1 422 ? -4.574 -16.453 -6.461 1 93.31 422 HIS B O 1
ATOM 6781 N N . ALA B 1 423 ? -3.861 -15.078 -4.902 1 96.88 423 ALA B N 1
ATOM 6782 C CA . ALA B 1 423 ? -5.215 -14.727 -4.477 1 96.88 423 ALA B CA 1
ATOM 6783 C C . ALA B 1 423 ? -5.961 -15.953 -3.961 1 96.88 423 ALA B C 1
ATOM 6785 O O . ALA B 1 423 ? -5.344 -16.906 -3.473 1 96.88 423 ALA B O 1
ATOM 6786 N N . ILE B 1 424 ? -7.27 -15.914 -3.848 1 98 424 ILE B N 1
ATOM 6787 C CA . ILE B 1 424 ? -8.031 -16.969 -3.189 1 98 424 ILE B CA 1
ATOM 6788 C C . ILE B 1 424 ? -8.797 -17.781 -4.23 1 98 424 ILE B C 1
ATOM 6790 O O . ILE B 1 424 ? -8.781 -19.016 -4.199 1 98 424 ILE B O 1
ATOM 6794 N N . GLY B 1 425 ? -9.406 -17.047 -5.18 1 97.06 425 GLY B N 1
ATOM 6795 C CA . GLY B 1 425 ? -10.234 -17.734 -6.156 1 97.06 425 GLY B CA 1
ATOM 6796 C C . GLY B 1 425 ? -11.289 -18.625 -5.523 1 97.06 425 GLY B C 1
ATOM 6797 O O . GLY B 1 425 ? -11.922 -18.25 -4.543 1 97.06 425 GLY B O 1
ATOM 6798 N N . ILE B 1 426 ? -11.547 -19.766 -6.18 1 96 426 ILE B N 1
ATOM 6799 C CA . ILE B 1 426 ? -12.453 -20.781 -5.656 1 96 426 ILE B CA 1
ATOM 6800 C C . ILE B 1 426 ? -11.688 -21.75 -4.75 1 96 426 ILE B C 1
ATOM 6802 O O . ILE B 1 426 ? -12.242 -22.266 -3.773 1 96 426 ILE B O 1
ATOM 6806 N N . GLY B 1 427 ? -10.508 -21.922 -4.992 1 93.31 427 GLY B N 1
ATOM 6807 C CA . GLY B 1 427 ? -9.734 -23.031 -4.449 1 93.31 427 GLY B CA 1
ATOM 6808 C C . GLY B 1 427 ? -9.352 -22.828 -2.994 1 93.31 427 GLY B C 1
ATOM 6809 O O . GLY B 1 427 ? -9.172 -23.797 -2.258 1 93.31 427 GLY B O 1
ATOM 6810 N N . LYS B 1 428 ? -9.242 -21.609 -2.549 1 96.38 428 LYS B N 1
ATOM 6811 C CA . LYS B 1 428 ? -8.68 -21.391 -1.218 1 96.38 428 LYS B CA 1
ATOM 6812 C C . LYS B 1 428 ? -9.695 -20.688 -0.309 1 96.38 428 LYS B C 1
ATOM 6814 O O . LYS B 1 428 ? -9.32 -20.078 0.691 1 96.38 428 LYS B O 1
ATOM 6819 N N . LYS B 1 429 ? -11.023 -20.781 -0.608 1 96.5 429 LYS B N 1
ATOM 6820 C CA . LYS B 1 429 ? -12.055 -20.125 0.176 1 96.5 429 LYS B CA 1
ATOM 6821 C C . LYS B 1 429 ? -12.078 -20.641 1.612 1 96.5 429 LYS B C 1
ATOM 6823 O O . LYS B 1 429 ? -12.109 -19.844 2.561 1 96.5 429 LYS B O 1
ATOM 6828 N N . GLU B 1 430 ? -12.008 -21.922 1.742 1 96.12 430 GLU B N 1
ATOM 6829 C CA . GLU B 1 430 ? -12.039 -22.5 3.08 1 96.12 430 GLU B CA 1
ATOM 6830 C C . GLU B 1 430 ? -10.781 -22.141 3.869 1 96.12 430 GLU B C 1
ATOM 6832 O O . GLU B 1 430 ? -10.859 -21.875 5.07 1 96.12 430 GLU B O 1
ATOM 6837 N N . CYS B 1 431 ? -9.672 -22.125 3.197 1 96.94 431 CYS B N 1
ATOM 6838 C CA . CYS B 1 431 ? -8.414 -21.781 3.85 1 96.94 431 CYS B CA 1
ATOM 6839 C C . CYS B 1 431 ? -8.43 -20.328 4.32 1 96.94 431 CYS B C 1
ATOM 6841 O O . CYS B 1 431 ? -7.852 -20 5.359 1 96.94 431 CYS B O 1
ATOM 6843 N N . LEU B 1 432 ? -9.039 -19.5 3.496 1 98 432 LEU B N 1
ATOM 6844 C CA . LEU B 1 432 ? -9.156 -18.094 3.895 1 98 432 LEU B CA 1
ATOM 6845 C C . LEU B 1 432 ? -9.969 -17.969 5.18 1 98 432 LEU B C 1
ATOM 6847 O O . LEU B 1 432 ? -9.625 -17.172 6.059 1 98 432 LEU B O 1
ATOM 6851 N N . MET B 1 433 ? -11.047 -18.688 5.281 1 97.94 433 MET B N 1
ATOM 6852 C CA . MET B 1 433 ? -11.852 -18.719 6.5 1 97.94 433 MET B CA 1
ATOM 6853 C C . MET B 1 433 ? -11.008 -19.125 7.703 1 97.94 433 MET B C 1
ATOM 6855 O O . MET B 1 433 ? -11.102 -18.531 8.773 1 97.94 433 MET B O 1
ATOM 6859 N N . ASP B 1 434 ? -10.195 -20.156 7.504 1 97.88 434 ASP B N 1
ATOM 6860 C CA . ASP B 1 434 ? -9.305 -20.594 8.57 1 97.88 434 ASP B CA 1
ATOM 6861 C C . ASP B 1 434 ? -8.328 -19.5 8.969 1 97.88 434 ASP B C 1
ATOM 6863 O O . ASP B 1 434 ? -7.98 -19.359 10.141 1 97.88 434 ASP B O 1
ATOM 6867 N N . GLU B 1 435 ? -7.895 -18.734 7.996 1 98.25 435 GLU B N 1
ATOM 6868 C CA . GLU B 1 435 ? -6.879 -17.703 8.211 1 98.25 435 GLU B CA 1
ATOM 6869 C C . GLU B 1 435 ? -7.453 -16.516 8.969 1 98.25 435 GLU B C 1
ATOM 6871 O O . GLU B 1 435 ? -6.824 -16 9.898 1 98.25 435 GLU B O 1
ATOM 6876 N N . LEU B 1 436 ? -8.648 -16.016 8.578 1 98 436 LEU B N 1
ATOM 6877 C CA . LEU B 1 436 ? -9.109 -14.703 9.031 1 98 436 LEU B CA 1
ATOM 6878 C C . LEU B 1 436 ? -10.258 -14.844 10.023 1 98 436 LEU B C 1
ATOM 6880 O O . LEU B 1 436 ? -10.547 -13.914 10.781 1 98 436 LEU B O 1
ATOM 6884 N N . GLY B 1 437 ? -10.938 -15.977 10.031 1 97.31 437 GLY B N 1
ATOM 6885 C CA . GLY B 1 437 ? -12.039 -16.203 10.953 1 97.31 437 GLY B CA 1
ATOM 6886 C C . GLY B 1 437 ? -13.344 -15.578 10.492 1 97.31 437 GLY B C 1
ATOM 6887 O O . GLY B 1 437 ? -13.359 -14.805 9.539 1 97.31 437 GLY B O 1
ATOM 6888 N N . PRO B 1 438 ? -14.406 -15.914 11.148 1 97.44 438 PRO B N 1
ATOM 6889 C CA . PRO B 1 438 ? -15.742 -15.508 10.703 1 97.44 438 PRO B CA 1
ATOM 6890 C C . PRO B 1 438 ? -15.977 -14 10.812 1 97.44 438 PRO B C 1
ATOM 6892 O O . PRO B 1 438 ? -16.656 -13.414 9.969 1 97.44 438 PRO B O 1
ATOM 6895 N N . ALA B 1 439 ? -15.438 -13.367 11.797 1 97.75 439 ALA B N 1
ATOM 6896 C CA . ALA B 1 439 ? -15.68 -11.938 11.984 1 97.75 439 ALA B CA 1
ATOM 6897 C C . ALA B 1 439 ? -15.078 -11.117 10.844 1 97.75 439 ALA B C 1
ATOM 6899 O O . ALA B 1 439 ? -15.742 -10.25 10.281 1 97.75 439 ALA B O 1
ATOM 6900 N N . THR B 1 440 ? -13.852 -11.43 10.539 1 98.38 440 THR B N 1
ATOM 6901 C CA . THR B 1 440 ? -13.156 -10.695 9.492 1 98.38 440 THR B CA 1
ATOM 6902 C C . THR B 1 440 ? -13.766 -11.008 8.125 1 98.38 440 THR B C 1
ATOM 6904 O O . THR B 1 440 ? -13.969 -10.102 7.312 1 98.38 440 THR B O 1
ATOM 6907 N N . ILE B 1 441 ? -14.055 -12.273 7.855 1 98.06 441 ILE B N 1
ATOM 6908 C CA . ILE B 1 441 ? -14.734 -12.641 6.613 1 98.06 441 ILE B CA 1
ATOM 6909 C C . ILE B 1 441 ? -16.109 -11.977 6.555 1 98.06 441 ILE B C 1
ATOM 6911 O O . ILE B 1 441 ? -16.531 -11.523 5.488 1 98.06 441 ILE B O 1
ATOM 6915 N N . GLY B 1 442 ? -16.781 -11.922 7.715 1 97.88 442 GLY B N 1
ATOM 6916 C CA . GLY B 1 442 ? -18.062 -11.234 7.789 1 97.88 442 GLY B CA 1
ATOM 6917 C C . GLY B 1 442 ? -17.984 -9.781 7.363 1 97.88 442 GLY B C 1
ATOM 6918 O O . GLY B 1 442 ? -18.891 -9.289 6.676 1 97.88 442 GLY B O 1
ATOM 6919 N N . LEU B 1 443 ? -16.938 -9.109 7.75 1 98.5 443 LEU B N 1
ATOM 6920 C CA . LEU B 1 443 ? -16.766 -7.727 7.324 1 98.5 443 LEU B CA 1
ATOM 6921 C C . LEU B 1 443 ? -16.594 -7.637 5.812 1 98.5 443 LEU B C 1
ATOM 6923 O O . LEU B 1 443 ? -17.172 -6.77 5.164 1 98.5 443 LEU B O 1
ATOM 6927 N N . MET B 1 444 ? -15.75 -8.547 5.203 1 98.5 444 MET B N 1
ATOM 6928 C CA . MET B 1 444 ? -15.586 -8.555 3.752 1 98.5 444 MET B CA 1
ATOM 6929 C C . MET B 1 444 ? -16.922 -8.766 3.051 1 98.5 444 MET B C 1
ATOM 6931 O O . MET B 1 444 ? -17.219 -8.094 2.062 1 98.5 444 MET B O 1
ATOM 6935 N N . GLN B 1 445 ? -17.672 -9.664 3.602 1 97.88 445 GLN B N 1
ATOM 6936 C CA . GLN B 1 445 ? -18.984 -9.953 3.023 1 97.88 445 GLN B CA 1
ATOM 6937 C C . GLN B 1 445 ? -19.906 -8.742 3.141 1 97.88 445 GLN B C 1
ATOM 6939 O O . GLN B 1 445 ? -20.688 -8.469 2.229 1 97.88 445 GLN B O 1
ATOM 6944 N N . THR B 1 446 ? -19.844 -8.078 4.281 1 98.19 446 THR B N 1
ATOM 6945 C CA . THR B 1 446 ? -20.609 -6.859 4.484 1 98.19 446 THR B CA 1
ATOM 6946 C C . THR B 1 446 ? -20.266 -5.812 3.432 1 98.19 446 THR B C 1
ATOM 6948 O O . THR B 1 446 ? -21.156 -5.191 2.85 1 98.19 446 THR B O 1
ATOM 6951 N N . LEU B 1 447 ? -19.016 -5.633 3.156 1 98.56 447 LEU B N 1
ATOM 6952 C CA . LEU B 1 447 ? -18.547 -4.688 2.146 1 98.56 447 LEU B CA 1
ATOM 6953 C C . LEU B 1 447 ? -19 -5.117 0.754 1 98.56 447 LEU B C 1
ATOM 6955 O O . LEU B 1 447 ? -19.484 -4.297 -0.029 1 98.56 447 LEU B O 1
ATOM 6959 N N . LYS B 1 448 ? -18.828 -6.418 0.463 1 98.5 448 LYS B N 1
ATOM 6960 C CA . LYS B 1 448 ? -19.266 -6.969 -0.82 1 98.5 448 LYS B CA 1
ATOM 6961 C C . LYS B 1 448 ? -20.75 -6.73 -1.051 1 98.5 448 LYS B C 1
ATOM 6963 O O . LYS B 1 448 ? -21.156 -6.273 -2.121 1 98.5 448 LYS B O 1
ATOM 6968 N N . LYS B 1 449 ? -21.531 -6.988 -0.08 1 97.44 449 LYS B N 1
ATOM 6969 C CA . LYS B 1 449 ? -22.969 -6.82 -0.19 1 97.44 449 LYS B CA 1
ATOM 6970 C C . LYS B 1 449 ? -23.344 -5.359 -0.412 1 97.44 449 LYS B C 1
ATOM 6972 O O . LYS B 1 449 ? -24.281 -5.055 -1.158 1 97.44 449 LYS B O 1
ATOM 6977 N N . ALA B 1 450 ? -22.625 -4.516 0.206 1 98.06 450 ALA B N 1
ATOM 6978 C CA . ALA B 1 450 ? -22.906 -3.086 0.084 1 98.06 450 ALA B CA 1
ATOM 6979 C C . ALA B 1 450 ? -22.625 -2.592 -1.333 1 98.06 450 ALA B C 1
ATOM 6981 O O . ALA B 1 450 ? -23.391 -1.788 -1.876 1 98.06 450 ALA B O 1
ATOM 6982 N N . VAL B 1 451 ? -21.562 -3.033 -1.968 1 98.44 451 VAL B N 1
ATOM 6983 C CA . VAL B 1 451 ? -21.141 -2.586 -3.287 1 98.44 451 VAL B CA 1
ATOM 6984 C C . VAL B 1 451 ? -21.922 -3.318 -4.367 1 98.44 451 VAL B C 1
ATOM 6986 O O . VAL B 1 451 ? -22.266 -2.734 -5.398 1 98.44 451 VAL B O 1
ATOM 6989 N N . ASP B 1 452 ? -22.188 -4.527 -4.113 1 97.94 452 ASP B N 1
ATOM 6990 C CA . ASP B 1 452 ? -22.828 -5.441 -5.047 1 97.94 452 ASP B CA 1
ATOM 6991 C C . ASP B 1 452 ? -23.969 -6.191 -4.371 1 97.94 452 ASP B C 1
ATOM 6993 O O . ASP B 1 452 ? -23.891 -7.398 -4.145 1 97.94 452 ASP B O 1
ATOM 6997 N N . PRO B 1 453 ? -25.062 -5.531 -4.148 1 96.31 453 PRO B N 1
ATOM 6998 C CA . PRO B 1 453 ? -26.141 -6.102 -3.35 1 96.31 453 PRO B CA 1
ATOM 6999 C C . PRO B 1 453 ? -26.719 -7.371 -3.967 1 96.31 453 PRO B C 1
ATOM 7001 O O . PRO B 1 453 ? -27.266 -8.219 -3.25 1 96.31 453 PRO B O 1
ATOM 7004 N N . ASN B 1 454 ? -26.594 -7.508 -5.266 1 95.75 454 ASN B N 1
ATOM 7005 C CA . ASN B 1 454 ? -27.156 -8.68 -5.926 1 95.75 454 ASN B CA 1
ATOM 7006 C C . ASN B 1 454 ? -26.078 -9.734 -6.203 1 95.75 454 ASN B C 1
ATOM 7008 O O . ASN B 1 454 ? -26.344 -10.75 -6.844 1 95.75 454 ASN B O 1
ATOM 7012 N N . TRP B 1 455 ? -24.859 -9.5 -5.809 1 97.19 455 TRP B N 1
ATOM 7013 C CA . TRP B 1 455 ? -23.734 -10.438 -5.883 1 97.19 455 TRP B CA 1
ATOM 7014 C C . TRP B 1 455 ? -23.469 -10.844 -7.324 1 97.19 455 TRP B C 1
ATOM 7016 O O . TRP B 1 455 ? -23.297 -12.031 -7.617 1 97.19 455 TRP B O 1
ATOM 7026 N N . LEU B 1 456 ? -23.453 -9.883 -8.156 1 97.56 456 LEU B N 1
ATOM 7027 C CA . LEU B 1 456 ? -23.328 -10.148 -9.586 1 97.56 456 LEU B CA 1
ATOM 7028 C C . LEU B 1 456 ? -21.875 -10.148 -10.008 1 97.56 456 LEU B C 1
ATOM 7030 O O . LEU B 1 456 ? -21.5 -10.789 -11 1 97.56 456 LEU B O 1
ATOM 7034 N N . MET B 1 457 ? -21.031 -9.508 -9.289 1 98.44 457 MET B N 1
ATOM 7035 C CA . MET B 1 457 ? -19.641 -9.352 -9.695 1 98.44 457 MET B CA 1
ATOM 7036 C C . MET B 1 457 ? -18.828 -10.586 -9.312 1 98.44 457 MET B C 1
ATOM 7038 O O . MET B 1 457 ? -18.578 -10.836 -8.133 1 98.44 457 MET B O 1
ATOM 7042 N N . ASN B 1 458 ? -18.453 -11.352 -10.234 1 98.25 458 ASN B N 1
ATOM 7043 C CA . ASN B 1 458 ? -17.609 -12.539 -10.109 1 98.25 458 ASN B CA 1
ATOM 7044 C C . ASN B 1 458 ? -18 -13.375 -8.898 1 98.25 458 ASN B C 1
ATOM 7046 O O . ASN B 1 458 ? -17.141 -13.688 -8.062 1 98.25 458 ASN B O 1
ATOM 7050 N N . PRO B 1 459 ? -19.203 -13.805 -8.844 1 97.44 459 PRO B N 1
ATOM 7051 C CA . PRO B 1 459 ? -19.688 -14.508 -7.656 1 97.44 459 PRO B CA 1
ATOM 7052 C C . PRO B 1 459 ? -19 -15.859 -7.453 1 97.44 459 PRO B C 1
ATOM 7054 O O . PRO B 1 459 ? -18.688 -16.547 -8.43 1 97.44 459 PRO B O 1
ATOM 7057 N N . GLY B 1 460 ? -18.828 -16.219 -6.219 1 96.19 460 GLY B N 1
ATOM 7058 C CA . GLY B 1 460 ? -18.266 -17.516 -5.867 1 96.19 460 GLY B CA 1
ATOM 7059 C C . GLY B 1 460 ? -16.766 -17.469 -5.66 1 96.19 460 GLY B C 1
ATOM 7060 O O . GLY B 1 460 ? -16.141 -18.484 -5.344 1 96.19 460 GLY B O 1
ATOM 7061 N N . LYS B 1 461 ? -16.188 -16.312 -5.832 1 97.12 461 LYS B N 1
ATOM 7062 C CA . LYS B 1 461 ? -14.758 -16.125 -5.574 1 97.12 461 LYS B CA 1
ATOM 7063 C C . LYS B 1 461 ? -14.531 -15.461 -4.219 1 97.12 461 LYS B C 1
ATOM 7065 O O . LYS B 1 461 ? -15.305 -14.602 -3.801 1 97.12 461 LYS B O 1
ATOM 7070 N N . VAL B 1 462 ? -13.43 -15.789 -3.49 1 97.5 462 VAL B N 1
ATOM 7071 C CA . VAL B 1 462 ? -13.039 -15.312 -2.166 1 97.5 462 VAL B CA 1
ATOM 7072 C C . VAL B 1 462 ? -13.969 -15.898 -1.109 1 97.5 462 VAL B C 1
ATOM 7074 O O . VAL B 1 462 ? -13.508 -16.453 -0.108 1 97.5 462 VAL B O 1
ATOM 7077 N N . PHE B 1 463 ? -15.234 -15.859 -1.28 1 95.19 463 PHE B N 1
ATOM 7078 C CA . PHE B 1 463 ? -16.266 -16.484 -0.469 1 95.19 463 PHE B CA 1
ATOM 7079 C C . PHE B 1 463 ? -17.547 -16.703 -1.28 1 95.19 463 PHE B C 1
ATOM 7081 O O . PHE B 1 463 ? -17.719 -16.094 -2.342 1 95.19 463 PHE B O 1
ATOM 7088 N N . ASP B 1 464 ? -18.422 -17.531 -0.806 1 94.69 464 ASP B N 1
ATOM 7089 C CA . ASP B 1 464 ? -19.656 -17.859 -1.509 1 94.69 464 ASP B CA 1
ATOM 7090 C C . ASP B 1 464 ? -20.734 -16.812 -1.246 1 94.69 464 ASP B C 1
ATOM 7092 O O . ASP B 1 464 ? -20.766 -16.188 -0.185 1 94.69 464 ASP B O 1
ATOM 7096 N N . PRO B 1 465 ? -21.594 -16.625 -2.295 1 94.69 465 PRO B N 1
ATOM 7097 C CA . PRO B 1 465 ? -22.766 -15.781 -2.029 1 94.69 465 PRO B CA 1
ATOM 7098 C C . PRO B 1 465 ? -23.688 -16.375 -0.969 1 94.69 465 PRO B C 1
ATOM 7100 O O . PRO B 1 465 ? -23.672 -17.578 -0.739 1 94.69 465 PRO B O 1
ATOM 7103 N N . PRO B 1 466 ? -24.438 -15.453 -0.322 1 91.56 466 PRO B N 1
ATOM 7104 C CA . PRO B 1 466 ? -25.453 -15.977 0.593 1 91.56 466 PRO B CA 1
ATOM 7105 C C . PRO B 1 466 ? -26.438 -16.922 -0.097 1 91.56 466 PRO B C 1
ATOM 7107 O O . PRO B 1 466 ? -26.781 -16.703 -1.26 1 91.56 466 PRO B O 1
ATOM 7110 N N . SER B 1 467 ? -26.844 -17.859 0.631 1 86.5 467 SER B N 1
ATOM 7111 C CA . SER B 1 467 ? -27.703 -18.906 0.092 1 86.5 467 SER B CA 1
ATOM 7112 C C . SER B 1 467 ? -29.031 -18.328 -0.405 1 86.5 467 SER B C 1
ATOM 7114 O O . SER B 1 467 ? -29.672 -18.891 -1.291 1 86.5 467 SER B O 1
ATOM 7116 N N . ASN B 1 468 ? -29.344 -17.219 0.175 1 82.12 468 ASN B N 1
ATOM 7117 C CA . ASN B 1 468 ? -30.641 -16.641 -0.177 1 82.12 468 ASN B CA 1
ATOM 7118 C C . ASN B 1 468 ? -30.562 -15.82 -1.462 1 82.12 468 ASN B C 1
ATOM 7120 O O . ASN B 1 468 ? -31.578 -15.367 -1.98 1 82.12 468 ASN B O 1
ATOM 7124 N N . LEU B 1 469 ? -29.312 -15.562 -1.925 1 78.25 469 LEU B N 1
ATOM 7125 C CA . LEU B 1 469 ? -29.156 -14.758 -3.131 1 78.25 469 LEU B CA 1
ATOM 7126 C C . LEU B 1 469 ? -28.969 -15.641 -4.359 1 78.25 469 LEU B C 1
ATOM 7128 O O . LEU B 1 469 ? -28.281 -16.656 -4.293 1 78.25 469 LEU B O 1
ATOM 7132 N N . TYR B 1 470 ? -30.016 -16.078 -4.938 1 63.5 470 TYR B N 1
ATOM 7133 C CA . TYR B 1 470 ? -29.984 -16.875 -6.156 1 63.5 470 TYR B CA 1
ATOM 7134 C C . TYR B 1 470 ? -29.062 -16.25 -7.195 1 63.5 470 TYR B C 1
ATOM 7136 O O . TYR B 1 470 ? -29.297 -15.133 -7.66 1 63.5 470 TYR B O 1
ATOM 7144 N N . VAL B 1 471 ? -27.969 -16.312 -7.004 1 55.03 471 VAL B N 1
ATOM 7145 C CA . VAL B 1 471 ? -27.328 -15.984 -8.273 1 55.03 471 VAL B CA 1
ATOM 7146 C C . VAL B 1 471 ? -27.391 -17.188 -9.211 1 55.03 471 VAL B C 1
ATOM 7148 O O . VAL B 1 471 ? -27.25 -18.328 -8.766 1 55.03 471 VAL B O 1
#

Sequence (942 aa):
MLQAAEEITGFLGDDAVTYDAEVLEHHGHSDWSTANSCERAIAVVYPRSTEEVSTIARICSKYRVPMIPFGAGSSVEGNFAQPYSGLCIDMSYMDQVIAFHPEDMDIVVQPGVNWMDLNSQIASSGLFAPMDPSPTASVGGMVSTNCSGTNAMRYGTMKDWVLNLTVVLPDGSVIKTRRRPRKTSAGFNLTSLFVGSEGTLGIVTEVTLKLAPIPEDTSVAVVSFPSIKAASAAASALIRSSGVQLAALEILDDVQMRVLNKHGSAVVKKRKWAEKPTLFLKFSGCAEAVRGDVKRVSQFIKPFTSDSFQVARTKQEEHDLWLARKEALFTMVSIRPPGTRLWSTDVAVPLSRLAEIIDVSKQDCSQLGIFASVVGHVGDGNFHVAMFYDPQDAEQSAKVGKAVKIMMRRALEMEGTVSGEHAIGIGKKECLMDELGPATIGLMQTLKKAVDPNWLMNPGKVFDPPSNLYVMLQAAEEITGFLGDDAVTYDAEVLEHHGHSDWSTANSCERAIAVVYPRSTEEVSTIARICSKYRVPMIPFGAGSSVEGNFAQPYSGLCIDMSYMDQVIAFHPEDMDIVVQPGVNWMDLNSQIASSGLFAPMDPSPTASVGGMVSTNCSGTNAMRYGTMKDWVLNLTVVLPDGSVIKTRRRPRKTSAGFNLTSLFVGSEGTLGIVTEVTLKLAPIPEDTSVAVVSFPSIKAASAAASALIRSSGVQLAALEILDDVQMRVLNKHGSAVVKKRKWAEKPTLFLKFSGCAEAVRGDVKRVSQFIKPFTSDSFQVARTKQEEHDLWLARKEALFTMVSIRPPGTRLWSTDVAVPLSRLAEIIDVSKQDCSQLGIFASVVGHVGDGNFHVAMFYDPQDAEQSAKVGKAVKIMMRRALEMEGTVSGEHAIGIGKKECLMDELGPATIGLMQTLKKAVDPNWLMNPGKVFDPPSNLYV

Radius of gyration: 27.91 Å; Cα contacts (8 Å, |Δi|>4): 2320; chains: 2; bounding box: 63×83×71 Å

pLDDT: mean 94.74, std 4.65, range [55.03, 98.94]

Solvent-accessible surface area (backbone atoms only — not comparable to full-atom values): 45914 Å² total; per-residue (Å²): 95,67,64,42,53,51,53,45,28,71,74,70,33,68,88,31,47,44,70,52,66,68,59,36,46,59,63,14,47,53,79,63,20,56,22,69,37,91,38,44,39,72,33,42,34,50,41,68,45,64,67,50,47,18,51,48,27,34,44,23,49,74,62,69,30,30,37,34,62,36,51,58,74,74,63,35,18,20,57,53,30,17,75,47,49,29,38,29,39,34,34,54,64,23,49,47,77,76,44,78,37,75,74,55,34,32,37,32,28,22,22,24,26,36,53,58,60,50,34,63,73,39,42,90,75,44,35,32,63,72,74,46,52,66,81,67,39,11,46,36,41,35,38,19,25,21,25,34,41,55,30,24,52,57,65,42,41,38,65,74,37,53,54,18,34,30,32,29,31,48,73,21,50,68,31,43,53,52,53,62,25,85,37,62,10,64,47,60,36,50,42,44,40,52,32,17,34,50,34,39,64,33,47,67,48,32,40,31,30,48,44,41,73,58,62,79,29,70,47,29,34,40,36,46,22,94,33,55,42,46,39,35,45,45,50,40,46,40,68,70,68,60,83,52,74,49,35,25,35,34,39,34,26,33,58,45,33,45,46,36,50,75,58,38,55,73,75,45,33,68,70,59,65,72,62,30,12,30,40,42,38,30,38,49,29,48,64,68,54,35,54,51,44,51,52,52,49,57,61,67,48,48,87,57,31,88,55,67,76,46,62,46,91,44,71,66,47,24,50,45,61,50,45,44,64,68,40,45,62,60,45,54,61,70,66,55,56,87,79,46,39,42,43,51,50,45,34,8,20,28,41,74,48,36,26,59,52,53,40,52,47,50,53,57,42,62,70,67,78,45,58,52,36,42,41,26,45,51,58,45,17,22,38,33,44,41,32,53,42,40,76,85,38,61,67,57,43,49,52,53,50,50,51,50,51,50,48,41,51,50,30,44,75,58,39,15,30,64,13,28,37,63,24,26,15,50,61,34,28,69,54,47,44,72,71,46,32,68,60,33,49,47,50,54,49,44,48,41,39,58,61,28,72,74,49,30,33,28,46,48,42,52,49,71,68,57,86,87,54,81,102,95,66,65,40,53,50,54,43,29,71,72,70,32,68,89,29,44,44,70,51,64,69,59,37,47,58,63,14,48,55,78,62,19,56,24,70,38,91,38,45,40,72,33,42,32,50,42,67,44,63,68,50,47,18,51,48,27,33,44,23,49,74,61,69,30,28,37,33,62,36,51,55,76,75,65,36,19,21,56,52,31,15,74,50,49,29,39,30,39,34,34,55,65,23,49,45,77,76,45,79,38,75,73,54,34,32,37,31,29,22,23,25,26,37,54,59,59,50,34,62,73,39,43,89,74,45,36,31,61,72,73,45,53,67,80,68,40,11,45,36,40,36,37,19,26,22,26,32,41,56,32,24,52,56,64,44,41,40,64,72,36,53,53,20,34,31,34,29,30,46,72,21,51,67,30,42,51,51,52,64,25,86,35,62,10,64,45,61,36,49,40,44,40,52,31,18,34,50,34,39,64,34,46,66,48,32,40,32,31,49,42,41,72,57,62,79,29,71,48,31,34,38,36,48,20,94,33,57,41,45,39,36,45,44,51,40,47,41,67,69,68,60,84,53,75,49,37,23,36,32,39,35,25,32,56,44,32,44,46,36,51,74,59,38,54,74,74,45,34,68,73,60,64,73,62,31,13,29,40,41,38,29,37,48,30,48,64,67,54,34,54,50,44,52,53,52,49,57,60,67,48,47,87,59,32,88,54,67,75,46,61,47,89,45,72,65,48,24,50,45,61,49,44,45,65,69,40,44,62,59,46,54,60,70,64,56,57,87,80,46,39,42,44,52,49,45,34,8,21,29,40,74,48,35,24,60,52,52,41,55,47,50,53,58,42,62,70,68,79,45,59,53,36,42,40,26,44,51,58,45,18,23,38,32,43,40,32,51,42,40,76,84,37,61,66,58,43,49,51,52,51,49,52,50,51,51,48,40,51,49,29,45,74,58,40,15,32,62,13,30,38,62,23,25,16,50,62,34,28,69,52,47,44,72,70,44,33,69,59,33,51,46,50,54,50,43,48,41,40,58,61,27,73,73,50,28,34,26,47,48,42,52,50,72,69,57,86,86,55,78,109

Organism: Fusarium proliferatum (strain ET1) (NCBI:txid1227346)

InterPro domains:
  IPR004113 FAD-binding oxidoreductase/transferase, type 4, C-terminal [PF02913] (214-462)
  IPR006094 FAD linked oxidase, N-terminal [PF01565] (43-177)
  IPR016164 FAD-linked oxidase-like, C-terminal [SSF55103] (218-466)
  IPR016166 FAD-binding domain, PCMH-type [PS51387] (37-214)
  IPR016169 FAD-binding, type PCMH, subdomain 2 [G3DSA:3.30.465.10] (14-231)
  IPR016171 Vanillyl-alcohol oxidase, C-terminal subdomain 2 [G3DSA:1.10.45.10] (424-462)
  IPR036318 FAD-binding, type PCMH-like superfamily [SSF56176] (4-215)

Nearest PDB structures (foldseek):
  8jdt-assembly1_A  TM=9.588E-01  e=2.276E-53  Mus musculus
  8jdx-assembly1_A  TM=9.620E-01  e=4.275E-53  Mus musculus
  8jds-assembly1_A  TM=9.607E-01  e=5.694E-53  Mus musculus
  8jdu-assembly1_A  TM=9.578E-01  e=8.030E-53  Mus musculus
  3pm9-assembly3_F  TM=8.935E-01  e=2.907E-38  Rhodopseudomonas palustris